Protein 2VDU (pdb70)

Radius of gyration: 40.53 Å; Cα contacts (8 Å, |Δi|>4): 2743; chains: 4; bounding box: 82×67×133 Å

Structure (mmCIF, N/CA/C/O backbone):
data_2VDU
#
_entry.id   2VDU
#
_cell.length_a   53.376
_cell.length_b   107.676
_cell.length_c   127.749
_cell.angle_alpha   90.00
_cell.angle_beta   91.53
_cell.angle_gamma   90.00
#
_symmetry.space_group_name_H-M   'P 1 21 1'
#
loop_
_entity.id
_entity.type
_entity.pdbx_description
1 polymer 'TRNA (GUANINE-N(7)-)-METHYLTRANSFERASE-ASSOCIATED WD REPEAT PROTEIN TRM82'
2 polymer 'TRNA (GUANINE-N(7)-)-METHYLTRANSFERASE'
3 non-polymer 'PHOSPHATE ION'
4 water water
#
loop_
_atom_site.group_PDB
_atom_site.id
_atom_site.type_symbol
_atom_site.label_atom_id
_atom_site.label_alt_id
_atom_site.label_comp_id
_atom_site.label_asym_id
_atom_site.label_entity_id
_atom_site.label_seq_id
_atom_site.pdbx_PDB_ins_code
_atom_site.Cartn_x
_atom_site.Cartn_y
_atom_site.Cartn_z
_atom_site.occupancy
_atom_site.B_iso_or_equiv
_atom_site.auth_seq_id
_atom_site.auth_comp_id
_atom_site.auth_asym_id
_atom_site.auth_atom_id
_atom_site.pdbx_PDB_model_num
ATOM 1 N N . SER A 1 2 ? -48.671 25.545 17.407 1.00 87.16 2 SER B N 1
ATOM 2 C CA . SER A 1 2 ? -49.003 26.699 16.581 1.00 77.97 2 SER B CA 1
ATOM 3 C C . SER A 1 2 ? -47.780 27.571 16.330 1.00 73.38 2 SER B C 1
ATOM 4 O O . SER A 1 2 ? -47.306 28.274 17.229 1.00 63.31 2 SER B O 1
ATOM 7 N N . VAL A 1 3 ? -47.271 27.518 15.103 1.00 76.41 3 VAL B N 1
ATOM 8 C CA . VAL A 1 3 ? -46.163 28.378 14.696 1.00 64.82 3 VAL B CA 1
ATOM 9 C C . VAL A 1 3 ? -46.565 29.234 13.490 1.00 47.73 3 VAL B C 1
ATOM 10 O O . VAL A 1 3 ? -47.288 28.773 12.600 1.00 40.19 3 VAL B O 1
ATOM 14 N N . ILE A 1 4 ? -46.132 30.492 13.497 1.00 34.55 4 ILE B N 1
ATOM 15 C CA . ILE A 1 4 ? -46.334 31.385 12.363 1.00 38.19 4 ILE B CA 1
ATOM 16 C C . ILE A 1 4 ? -45.309 31.062 11.273 1.00 32.59 4 ILE B C 1
ATOM 17 O O . ILE A 1 4 ? -44.116 30.906 11.552 1.00 23.27 4 ILE B O 1
ATOM 22 N N . HIS A 1 5 ? -45.788 30.925 10.039 1.00 36.59 5 HIS B N 1
ATOM 23 C CA . HIS A 1 5 ? -44.920 30.679 8.889 1.00 34.06 5 HIS B CA 1
ATOM 24 C C . HIS A 1 5 ? -43.855 31.774 8.813 1.00 26.64 5 HIS B C 1
ATOM 25 O O . HIS A 1 5 ? -44.186 32.965 8.851 1.00 23.42 5 HIS B O 1
ATOM 32 N N . PRO A 1 6 ? -42.571 31.382 8.739 1.00 17.82 6 PRO B N 1
ATOM 33 C CA . PRO A 1 6 ? -41.515 32.400 8.603 1.00 34.59 6 PRO B CA 1
ATOM 34 C C . PRO A 1 6 ? -41.719 33.270 7.356 1.00 28.89 6 PRO B C 1
ATOM 35 O O . PRO A 1 6 ? -42.406 32.840 6.422 1.00 27.17 6 PRO B O 1
ATOM 39 N N . LEU A 1 7 ? -41.162 34.481 7.364 1.00 25.13 7 LEU B N 1
ATOM 40 C CA . LEU A 1 7 ? -41.275 35.398 6.232 1.00 26.35 7 LEU B CA 1
ATOM 41 C C . LEU A 1 7 ? -40.290 35.007 5.148 1.00 21.05 7 LEU B C 1
ATOM 42 O O . LEU A 1 7 ? -39.139 34.703 5.431 1.00 31.64 7 LEU B O 1
ATOM 47 N N . GLN A 1 8 ? -40.726 35.011 3.898 1.00 29.91 8 GLN B N 1
ATOM 48 C CA . GLN A 1 8 ? -39.835 34.616 2.808 1.00 20.49 8 GLN B CA 1
ATOM 49 C C . GLN A 1 8 ? -39.029 35.788 2.242 1.00 24.93 8 GLN B C 1
ATOM 50 O O . GLN A 1 8 ? -37.890 35.615 1.790 1.00 32.53 8 GLN B O 1
ATOM 56 N N . ASN A 1 9 ? -39.617 36.978 2.266 1.00 23.35 9 ASN B N 1
ATOM 57 C CA . ASN A 1 9 ? -38.963 38.171 1.727 1.00 18.69 9 ASN B CA 1
ATOM 58 C C . ASN A 1 9 ? -39.604 39.456 2.186 1.00 22.86 9 ASN B C 1
ATOM 59 O O . ASN A 1 9 ? -40.790 39.480 2.515 1.00 26.98 9 ASN B O 1
ATOM 64 N N . LEU A 1 10 ? -38.816 40.525 2.189 1.00 19.38 10 LEU B N 1
ATOM 65 C CA . LEU A 1 10 ? -39.333 41.855 2.452 1.00 21.93 10 LEU B CA 1
ATOM 66 C C . LEU A 1 10 ? -39.059 42.702 1.230 1.00 25.80 10 LEU B C 1
ATOM 67 O O . LEU A 1 10 ? -38.155 42.407 0.465 1.00 28.01 10 LEU B O 1
ATOM 72 N N . LEU A 1 11 ? -39.853 43.746 1.046 1.00 24.89 11 LEU B N 1
ATOM 73 C CA . LEU A 1 11 ? -39.615 44.716 -0.005 1.00 25.95 11 LEU B CA 1
ATOM 74 C C . LEU A 1 11 ? -40.059 46.043 0.581 1.00 22.86 11 LEU B C 1
ATOM 75 O O . LEU A 1 11 ? -41.196 46.190 1.018 1.00 26.05 11 LEU B O 1
ATOM 80 N N . THR A 1 12 ? -39.144 46.994 0.632 1.00 25.83 12 THR B N 1
ATOM 81 C CA . THR A 1 12 ? -39.427 48.292 1.219 1.00 24.10 12 THR B CA 1
ATOM 82 C C . THR A 1 12 ? -39.572 49.338 0.128 1.00 24.00 12 THR B C 1
ATOM 83 O O . THR A 1 12 ? -38.707 49.450 -0.740 1.00 35.16 12 THR B O 1
ATOM 87 N N . SER A 1 13 ? -40.658 50.101 0.171 1.00 24.95 13 SER B N 1
ATOM 88 C CA . SER A 1 13 ? -40.845 51.207 -0.759 1.00 30.43 13 SER B CA 1
ATOM 89 C C . SER A 1 13 ? -39.698 52.198 -0.617 1.00 30.29 13 SER B C 1
ATOM 90 O O . SER A 1 13 ? -38.994 52.196 0.390 1.00 31.81 13 SER B O 1
ATOM 93 N N . ARG A 1 14 ? -39.530 53.055 -1.619 1.00 26.57 14 ARG B N 1
ATOM 94 C CA . ARG A 1 14 ? -38.413 53.987 -1.651 1.00 35.48 14 ARG B CA 1
ATOM 95 C C . ARG A 1 14 ? -38.290 54.918 -0.438 1.00 34.75 14 ARG B C 1
ATOM 96 O O . ARG A 1 14 ? -37.178 55.188 0.017 1.00 41.04 14 ARG B O 1
ATOM 104 N N . ASP A 1 15 ? -39.405 55.424 0.084 1.00 39.64 15 ASP B N 1
ATOM 105 C CA . ASP A 1 15 ? -39.311 56.331 1.236 1.00 45.11 15 ASP B CA 1
ATOM 106 C C . ASP A 1 15 ? -39.141 55.585 2.556 1.00 44.64 15 ASP B C 1
ATOM 107 O O . ASP A 1 15 ? -38.607 56.131 3.519 1.00 59.60 15 ASP B O 1
ATOM 112 N N . GLY A 1 16 ? -39.578 54.328 2.579 1.00 50.85 16 GLY B N 1
ATOM 113 C CA . GLY A 1 16 ? -39.407 53.464 3.735 1.00 36.77 16 GLY B CA 1
ATOM 114 C C . GLY A 1 16 ? -40.700 53.225 4.485 1.00 33.61 16 GLY B C 1
ATOM 115 O O . GLY A 1 16 ? -40.732 52.449 5.432 1.00 40.32 16 GLY B O 1
ATOM 116 N N . SER A 1 17 ? -41.768 53.892 4.061 1.00 37.37 17 SER B N 1
ATOM 117 C CA . SER A 1 17 ? -43.028 53.879 4.800 1.00 38.46 17 SER B CA 1
ATOM 118 C C . SER A 1 17 ? -43.896 52.695 4.420 1.00 41.71 17 SER B C 1
ATOM 119 O O . SER A 1 17 ? -44.897 52.414 5.079 1.00 46.67 17 SER B O 1
ATOM 122 N N . LEU A 1 18 ? -43.524 52.008 3.3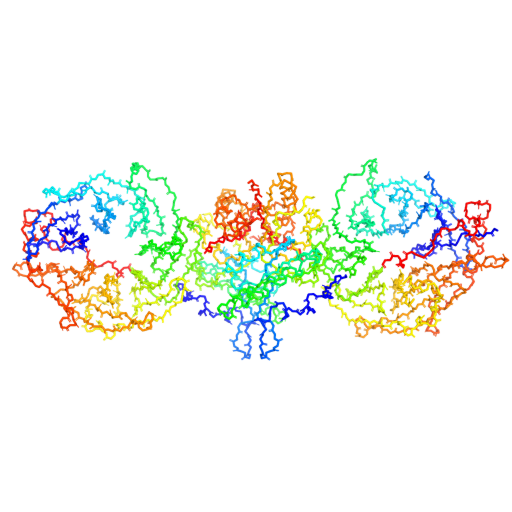48 1.00 33.80 18 LEU B N 1
ATOM 123 C CA . LEU A 1 18 ? -44.256 50.819 2.953 1.00 28.69 18 LEU B CA 1
ATOM 124 C C . LEU A 1 18 ? -43.333 49.623 2.973 1.00 35.31 18 LEU B C 1
ATOM 125 O O . LEU A 1 18 ? -42.244 49.667 2.399 1.00 38.86 18 LEU B O 1
ATOM 130 N N . VAL A 1 19 ? -43.762 48.558 3.641 1.00 30.29 19 VAL B N 1
ATOM 131 C CA . VAL A 1 19 ? -43.006 47.314 3.646 1.00 24.74 19 VAL B CA 1
ATOM 132 C C . VAL A 1 19 ? -43.929 46.173 3.250 1.00 27.89 19 VAL B C 1
ATOM 133 O O . VAL A 1 19 ? -45.070 46.106 3.703 1.00 22.90 19 VAL B O 1
ATOM 137 N N . PHE A 1 20 ? -43.442 45.306 2.362 1.00 29.59 20 PHE B N 1
ATOM 138 C CA . PHE A 1 20 ? -44.199 44.143 1.931 1.00 18.22 20 PHE B CA 1
ATOM 139 C C . PHE A 1 20 ? -43.467 42.873 2.344 1.00 26.18 20 PHE B C 1
ATOM 140 O O . PHE A 1 20 ? -42.230 42.819 2.351 1.00 27.35 20 PHE B O 1
ATOM 148 N N . ALA A 1 21 ? -44.236 41.844 2.681 1.00 28.99 21 ALA B N 1
ATOM 149 C CA . ALA A 1 21 ? -43.661 40.597 3.159 1.00 22.49 21 ALA B CA 1
ATOM 150 C C . ALA A 1 21 ? -44.342 39.408 2.527 1.00 28.45 21 ALA B C 1
ATOM 151 O O . ALA A 1 21 ? -45.560 39.387 2.365 1.00 30.26 21 ALA B O 1
ATOM 153 N N . ILE A 1 22 ? -43.545 38.409 2.177 1.00 19.95 22 ILE B N 1
ATOM 154 C CA . ILE A 1 22 ? -44.100 37.173 1.688 1.00 25.55 22 ILE B CA 1
ATOM 155 C C . ILE A 1 22 ? -44.129 36.184 2.835 1.00 23.51 22 ILE B C 1
ATOM 156 O O . ILE A 1 22 ? -43.124 35.995 3.526 1.00 20.22 22 ILE B O 1
ATOM 161 N N . ILE A 1 23 ? -45.289 35.572 3.052 1.00 24.11 23 ILE B N 1
ATOM 162 C CA . ILE A 1 23 ? -45.402 34.437 3.961 1.00 27.58 23 ILE B CA 1
ATOM 163 C C . ILE A 1 23 ? -46.209 33.387 3.241 1.00 30.95 23 ILE B C 1
ATOM 164 O O . ILE A 1 23 ? -47.370 33.627 2.903 1.00 30.96 23 ILE B O 1
ATOM 169 N N . LYS A 1 24 ? -45.605 32.228 3.002 1.00 29.80 24 LYS B N 1
ATOM 170 C CA . LYS A 1 24 ? -46.319 31.167 2.318 1.00 41.62 24 LYS B CA 1
ATOM 171 C C . LYS A 1 24 ? -46.905 31.760 1.039 1.00 32.97 24 LYS B C 1
ATOM 172 O O . LYS A 1 24 ? -46.220 32.450 0.294 1.00 39.10 24 LYS B O 1
ATOM 178 N N . ASN A 1 25 ? -48.187 31.536 0.809 1.00 36.52 25 ASN B N 1
ATOM 179 C CA . ASN A 1 25 ? -48.830 32.046 -0.388 1.00 28.85 25 ASN B CA 1
ATOM 180 C C . ASN A 1 25 ? -49.466 33.409 -0.210 1.00 26.94 25 ASN B C 1
ATOM 181 O O . ASN A 1 25 ? -50.449 33.715 -0.881 1.00 31.86 25 ASN B O 1
ATOM 186 N N . CYS A 1 26 ? -48.914 34.230 0.679 1.00 30.08 26 CYS B N 1
ATOM 187 C CA . CYS A 1 26 ? -49.535 35.518 0.992 1.00 27.68 26 CYS B CA 1
ATOM 188 C C . CYS A 1 26 ? -48.549 36.659 0.992 1.00 27.91 26 CYS B C 1
ATOM 189 O O . CYS A 1 26 ? -47.362 36.473 1.244 1.00 29.25 26 CYS B O 1
ATOM 192 N N . ILE A 1 27 ? -49.074 37.851 0.744 1.00 26.34 27 ILE B N 1
ATOM 193 C CA . ILE A 1 27 ? -48.321 39.086 0.867 1.00 26.01 27 ILE B CA 1
ATOM 194 C C . ILE A 1 27 ? -48.992 39.955 1.951 1.00 37.81 27 ILE B C 1
ATOM 195 O O . ILE A 1 27 ? -50.204 40.210 1.904 1.00 32.15 27 ILE B O 1
ATOM 200 N N . LEU A 1 28 ? -48.216 40.384 2.940 1.00 25.19 28 LEU B N 1
ATOM 201 C CA . LEU A 1 28 ? -48.714 41.317 3.941 1.00 24.67 28 LEU B CA 1
ATOM 202 C C . LEU A 1 28 ? -48.077 42.657 3.688 1.00 30.62 28 LEU B C 1
ATOM 203 O O . LEU A 1 28 ? -46.885 42.730 3.400 1.00 36.87 28 LEU B O 1
ATOM 208 N N . SER A 1 29 ? -48.860 43.721 3.803 1.00 38.52 29 SER B N 1
ATOM 209 C CA . SER A 1 29 ? -48.309 45.068 3.715 1.00 40.91 29 SER B CA 1
ATOM 210 C C . SER A 1 29 ? -48.396 45.721 5.081 1.00 35.77 29 SER B C 1
ATOM 211 O O . SER A 1 29 ? -49.345 45.490 5.823 1.00 37.28 29 SER B O 1
ATOM 214 N N . PHE A 1 30 ? -47.387 46.517 5.403 1.00 29.46 30 PHE B N 1
ATOM 215 C CA . PHE A 1 30 ? -47.316 47.222 6.663 1.00 24.82 30 PHE B CA 1
ATOM 216 C C . PHE A 1 30 ? -46.889 48.626 6.332 1.00 34.66 30 PHE B C 1
ATOM 217 O O . PHE A 1 30 ? -46.072 48.833 5.429 1.00 32.50 30 PHE B O 1
ATOM 225 N N . LYS A 1 31 ? -47.443 49.596 7.052 1.00 33.89 31 LYS B N 1
ATOM 226 C CA . LYS A 1 31 ? -47.008 50.976 6.910 1.00 35.12 31 LYS B CA 1
ATOM 227 C C . LYS A 1 31 ? -46.066 51.291 8.061 1.00 30.74 31 LYS B C 1
ATOM 228 O O . LYS A 1 31 ? -46.192 50.711 9.130 1.00 30.48 31 LYS B O 1
ATOM 234 N N . TYR A 1 32 ? -45.103 52.178 7.834 1.00 23.30 32 TYR B N 1
ATOM 235 C CA . TYR A 1 32 ? -44.088 52.443 8.840 1.00 28.97 32 TYR B CA 1
ATOM 236 C C . TYR A 1 32 ? -43.854 53.933 9.049 1.00 42.28 32 TYR B C 1
ATOM 237 O O . TYR A 1 32 ? -43.772 54.701 8.088 1.00 47.61 32 TYR B O 1
ATOM 246 N N . GLN A 1 33 ? -43.767 54.332 10.317 1.00 50.58 33 GLN B N 1
ATOM 247 C CA . GLN A 1 33 ? -43.320 55.669 10.693 1.00 56.85 33 GLN B CA 1
ATOM 248 C C . GLN A 1 33 ? -42.422 55.525 11.902 1.00 48.70 33 GLN B C 1
ATOM 249 O O . GLN A 1 33 ? -42.771 54.827 12.846 1.00 58.47 33 GLN B O 1
ATOM 255 N N . SER A 1 34 ? -41.257 56.159 11.873 1.00 51.90 34 SER B N 1
ATOM 256 C CA . SER A 1 34 ? -40.361 56.083 13.018 1.00 64.15 34 SER B CA 1
ATOM 257 C C . SER A 1 34 ? -40.836 57.007 14.130 1.00 72.38 34 SER B C 1
ATOM 258 O O . SER A 1 34 ? -41.674 57.883 13.905 1.00 70.70 34 SER B O 1
ATOM 261 N N . PRO A 1 35 ? -40.307 56.796 15.339 1.00 70.93 35 PRO B N 1
ATOM 262 C CA . PRO A 1 35 ? -39.430 55.641 15.539 1.00 61.96 35 PRO B CA 1
ATOM 263 C C . PRO A 1 35 ? -40.204 54.372 15.881 1.00 59.75 35 PRO B C 1
ATOM 264 O O . PRO A 1 35 ? -40.717 54.235 16.991 1.00 68.79 35 PRO B O 1
ATOM 268 N N . ASN A 1 36 ? -40.305 53.470 14.912 1.00 47.72 36 ASN B N 1
ATOM 269 C CA . ASN A 1 36 ? -40.714 52.089 15.167 1.00 42.15 36 ASN B CA 1
ATOM 270 C C . ASN A 1 36 ? -42.215 51.818 15.239 1.00 35.92 36 ASN B C 1
ATOM 271 O O . ASN A 1 36 ? -42.637 50.907 15.937 1.00 43.75 36 ASN B O 1
ATOM 276 N N . HIS A 1 37 ? -43.007 52.587 14.501 1.00 33.79 37 HIS B N 1
ATOM 277 C CA . HIS A 1 37 ? -44.454 52.383 14.452 1.00 39.99 37 HIS B CA 1
ATOM 278 C C . HIS A 1 37 ? -44.860 51.570 13.227 1.00 42.39 37 HIS B C 1
ATOM 279 O O . HIS A 1 37 ? -44.675 51.999 12.088 1.00 48.58 37 HIS B O 1
ATOM 286 N N . TRP A 1 38 ? -45.427 50.398 13.473 1.00 40.54 38 TRP B N 1
ATOM 287 C CA . TRP A 1 38 ? -45.823 49.494 12.405 1.00 28.92 38 TRP B CA 1
ATOM 288 C C . TRP A 1 38 ? -47.341 49.332 12.385 1.00 43.00 38 TRP B C 1
ATOM 289 O O . TRP A 1 38 ? -47.942 48.910 13.375 1.00 53.56 38 TRP B O 1
ATOM 300 N N . GLU A 1 39 ? -47.955 49.660 11.253 1.00 40.14 39 GLU B N 1
ATOM 301 C CA . GLU A 1 39 ? -49.397 49.501 11.075 1.00 43.20 39 GLU B CA 1
ATOM 302 C C . GLU A 1 39 ? -49.724 48.479 9.975 1.00 43.33 39 GLU B C 1
ATOM 303 O O . GLU A 1 39 ? -49.270 48.606 8.842 1.00 54.97 39 GLU B O 1
ATOM 309 N N . PHE A 1 40 ? -50.506 47.462 10.312 1.00 39.79 40 PHE B N 1
ATOM 310 C CA . PHE A 1 40 ? -50.925 46.470 9.330 1.00 48.77 40 PHE B CA 1
ATOM 311 C C . PHE A 1 40 ? -51.718 47.153 8.233 1.00 56.68 40 PHE B C 1
ATOM 312 O O . PHE A 1 40 ? -52.574 47.998 8.509 1.00 60.13 40 PHE B O 1
ATOM 320 N N . ALA A 1 41 ? -51.433 46.789 6.986 1.00 48.53 41 ALA B N 1
ATOM 321 C CA . ALA A 1 41 ? -52.062 47.456 5.850 1.00 42.36 41 ALA B CA 1
ATOM 322 C C . ALA A 1 41 ? -52.576 46.481 4.796 1.00 41.95 41 ALA B C 1
ATOM 323 O O . ALA A 1 41 ? -52.686 46.817 3.620 1.00 47.46 41 ALA B O 1
ATOM 325 N N . GLY A 1 42 ? -52.898 45.269 5.217 1.00 36.70 42 GLY B N 1
ATOM 326 C CA . GLY A 1 42 ? -53.603 44.372 4.331 1.00 35.48 42 GLY B CA 1
ATOM 327 C C . GLY A 1 42 ? -52.955 43.023 4.153 1.00 41.88 42 GLY B C 1
ATOM 328 O O . GLY A 1 42 ? -51.745 42.867 4.315 1.00 48.53 42 GLY B O 1
ATOM 329 N N . LYS A 1 43 ? -53.775 42.036 3.821 1.00 31.33 43 LYS B N 1
ATOM 330 C CA . LYS A 1 43 ? -53.269 40.719 3.504 1.00 41.21 43 LYS B CA 1
ATOM 331 C C . LYS A 1 43 ? -53.893 40.209 2.214 1.00 55.33 43 LYS B C 1
ATOM 332 O O . LYS A 1 43 ? -55.119 40.127 2.095 1.00 46.36 43 LYS B O 1
ATOM 338 N N . TRP A 1 44 ? -53.040 39.893 1.240 1.00 44.48 44 TRP B N 1
ATOM 339 C CA . TRP A 1 44 ? -53.484 39.194 0.041 1.00 41.58 44 TRP B CA 1
ATOM 340 C C . TRP A 1 44 ? -52.994 37.749 0.055 1.00 39.11 44 TRP B C 1
ATOM 341 O O . TRP A 1 44 ? -51.831 37.472 0.355 1.00 48.63 44 TRP B O 1
ATOM 352 N N . SER A 1 45 ? -53.894 36.828 -0.255 1.00 35.31 45 SER B N 1
ATOM 353 C CA . SER A 1 45 ? -53.551 35.415 -0.282 1.00 44.66 45 SER B CA 1
ATOM 354 C C . SER A 1 45 ? -53.785 34.857 -1.674 1.00 48.92 45 SER B C 1
ATOM 355 O O . SER A 1 45 ? -54.688 35.299 -2.385 1.00 52.19 45 SER B O 1
ATOM 358 N N . ASP A 1 46 ? -52.957 33.899 -2.069 1.00 46.73 46 ASP B N 1
ATOM 359 C CA . ASP A 1 46 ? -53.081 33.315 -3.393 1.00 53.15 46 ASP B CA 1
ATOM 360 C C . ASP A 1 46 ? -54.179 32.273 -3.385 1.00 63.12 46 ASP B C 1
ATOM 361 O O . ASP A 1 46 ? -54.044 31.223 -2.751 1.00 58.25 46 ASP B O 1
ATOM 366 N N . ASP A 1 47 ? -55.264 32.572 -4.094 1.00 74.37 47 ASP B N 1
ATOM 367 C CA . ASP A 1 47 ? -56.429 31.699 -4.112 1.00 83.59 47 ASP B CA 1
ATOM 368 C C . ASP A 1 47 ? -56.585 30.982 -5.450 1.00 89.97 47 ASP B C 1
ATOM 369 O O . ASP A 1 47 ? -57.506 31.273 -6.213 1.00 87.53 47 ASP B O 1
ATOM 374 N N . PHE A 1 48 ? -55.675 30.051 -5.730 1.00 86.38 48 PHE B N 1
ATOM 375 C CA . PHE A 1 48 ? -55.777 29.210 -6.920 1.00 78.92 48 PHE B CA 1
ATOM 376 C C . PHE A 1 48 ? -56.135 27.787 -6.505 1.00 84.38 48 PHE B C 1
ATOM 377 O O . PHE A 1 48 ? -57.315 27.453 -6.396 1.00 103.31 48 PHE B O 1
ATOM 385 N N . PRO A 1 100 ? -44.195 17.724 -3.745 1.00 103.31 100 PRO B N 1
ATOM 386 C CA . PRO A 1 100 ? -45.626 17.800 -3.492 1.00 102.04 100 PRO B CA 1
ATOM 387 C C . PRO A 1 100 ? -46.076 19.099 -4.159 1.00 103.31 100 PRO B C 1
ATOM 388 O O . PRO A 1 100 ? -45.593 19.350 -5.264 1.00 103.31 100 PRO B O 1
ATOM 392 N N . ILE A 1 101 ? -46.945 19.906 -3.567 1.00 99.77 101 ILE B N 1
ATOM 393 C CA . ILE A 1 101 ? -47.264 21.178 -4.222 1.00 94.21 101 ILE B CA 1
ATOM 394 C C . ILE A 1 101 ? -47.304 22.370 -3.274 1.00 89.73 101 ILE B C 1
ATOM 395 O O . ILE A 1 101 ? -48.164 22.465 -2.398 1.00 94.74 101 ILE B O 1
ATOM 400 N N . TYR A 1 102 ? -46.348 23.273 -3.467 1.00 77.51 102 TYR B N 1
ATOM 401 C CA . TYR A 1 102 ? -46.225 24.466 -2.645 1.00 67.89 102 TYR B CA 1
ATOM 402 C C . TYR A 1 102 ? -46.509 25.707 -3.472 1.00 54.07 102 TYR B C 1
ATOM 403 O O . TYR A 1 102 ? -45.780 26.017 -4.411 1.00 50.48 102 TYR B O 1
ATOM 412 N N . SER A 1 103 ? -47.569 26.421 -3.112 1.00 57.66 103 SER B N 1
ATOM 413 C CA . SER A 1 103 ? -47.965 27.621 -3.841 1.00 58.31 103 SER B CA 1
ATOM 414 C C . SER A 1 103 ? -47.052 28.807 -3.517 1.00 42.89 103 SER B C 1
ATOM 415 O O . SER A 1 103 ? -47.471 29.770 -2.883 1.00 43.59 103 SER B O 1
ATOM 418 N N . TYR A 1 104 ? -45.801 28.739 -3.958 1.00 48.02 104 TYR B N 1
ATOM 419 C CA . TYR A 1 104 ? -44.852 29.806 -3.671 1.00 38.53 104 TYR B CA 1
ATOM 420 C C . TYR A 1 104 ? -45.283 31.152 -4.258 1.00 42.49 104 TYR B C 1
ATOM 421 O O . TYR A 1 104 ? -45.975 31.213 -5.276 1.00 40.49 104 TYR B O 1
ATOM 430 N N . ILE A 1 105 ? -44.890 32.222 -3.577 1.00 30.95 105 ILE B N 1
ATOM 431 C CA . ILE A 1 105 ? -44.969 33.565 -4.115 1.00 24.55 105 ILE B CA 1
ATOM 432 C C . ILE A 1 105 ? -43.533 34.061 -4.073 1.00 36.14 105 ILE B C 1
ATOM 433 O O . ILE A 1 105 ? -42.814 33.785 -3.098 1.00 23.39 105 ILE B O 1
ATOM 438 N N . ARG A 1 106 ? -43.100 34.769 -5.118 1.00 32.57 106 ARG B N 1
ATOM 439 C CA . ARG A 1 106 ? -41.701 35.196 -5.208 1.00 18.51 106 ARG B CA 1
ATOM 440 C C . ARG A 1 106 ? -41.523 36.472 -5.989 1.00 19.85 106 ARG B C 1
ATOM 441 O O . ARG A 1 106 ? -42.413 36.875 -6.744 1.00 21.06 106 ARG B O 1
ATOM 449 N N . ASN A 1 107 ? -40.373 37.113 -5.782 1.00 18.66 107 ASN B N 1
ATOM 450 C CA . ASN A 1 107 ? -39.926 38.220 -6.626 1.00 26.57 107 ASN B CA 1
ATOM 451 C C . ASN A 1 107 ? -40.776 39.472 -6.544 1.00 31.63 107 ASN B C 1
ATOM 452 O O . ASN A 1 107 ? -41.148 40.050 -7.572 1.00 27.73 107 ASN B O 1
ATOM 457 N N . LEU A 1 108 ? -41.084 39.900 -5.329 1.00 30.22 108 LEU B N 1
ATOM 458 C CA . LEU A 1 108 ? -41.809 41.149 -5.167 1.00 29.13 108 LEU B CA 1
ATOM 459 C C . LEU A 1 108 ? -41.019 42.249 -5.835 1.00 27.25 108 LEU B C 1
ATOM 460 O O . LEU A 1 108 ? -39.801 42.342 -5.674 1.00 28.70 108 LEU B O 1
ATOM 465 N N . ARG A 1 109 ? -41.718 43.088 -6.582 1.00 21.31 109 ARG B N 1
ATOM 466 C CA . ARG A 1 109 ? -41.064 44.184 -7.252 1.00 16.01 109 ARG B CA 1
ATOM 467 C C . ARG A 1 109 ? -42.057 45.308 -7.380 1.00 22.68 109 ARG B C 1
ATOM 468 O O . ARG A 1 109 ? -43.224 45.079 -7.710 1.00 29.38 109 ARG B O 1
ATOM 476 N N . LEU A 1 110 ? -41.603 46.522 -7.104 1.00 18.28 110 LEU B N 1
ATOM 477 C CA . LEU A 1 110 ? -42.435 47.699 -7.316 1.00 23.46 110 LEU B CA 1
ATOM 478 C C . LEU A 1 110 ? -42.043 48.392 -8.617 1.00 39.62 110 LEU B C 1
ATOM 479 O O . LEU A 1 110 ? -40.853 48.536 -8.909 1.00 35.47 110 LEU B O 1
ATOM 484 N N . THR A 1 111 ? -43.034 48.839 -9.387 1.00 30.59 111 THR B N 1
ATOM 485 C CA . THR A 1 111 ? -42.754 49.694 -10.537 1.00 39.49 111 THR B CA 1
ATOM 486 C C . THR A 1 111 ? -42.039 50.948 -10.047 1.00 35.77 111 THR B C 1
ATOM 487 O O . THR A 1 111 ? -41.877 51.139 -8.845 1.00 46.53 111 THR B O 1
ATOM 491 N N . SER A 1 112 ? -41.597 51.800 -10.962 1.00 43.80 112 SER B N 1
ATOM 492 C CA . SER A 1 112 ? -40.812 52.959 -10.548 1.00 56.37 112 SER B CA 1
ATOM 493 C C . SER A 1 112 ? -41.685 53.985 -9.829 1.00 48.20 112 SER B C 1
ATOM 494 O O . SER A 1 112 ? -41.237 54.656 -8.896 1.00 55.41 112 SER B O 1
ATOM 497 N N . ASP A 1 113 ? -42.936 54.095 -10.262 1.00 40.10 113 ASP B N 1
ATOM 498 C CA . ASP A 1 113 ? -43.848 55.078 -9.693 1.00 56.87 113 ASP B CA 1
ATOM 499 C C . ASP A 1 113 ? -44.563 54.481 -8.494 1.00 60.66 113 ASP B C 1
ATOM 500 O O . ASP A 1 113 ? -45.407 55.122 -7.866 1.00 57.96 113 ASP B O 1
ATOM 505 N N . GLU A 1 114 ? -44.214 53.237 -8.192 1.00 55.83 114 GLU B N 1
ATOM 506 C CA . GLU A 1 114 ? -44.786 52.519 -7.065 1.00 40.92 114 GLU B CA 1
ATOM 507 C C . GLU A 1 114 ? -46.308 52.450 -7.118 1.00 36.64 114 GLU B C 1
ATOM 508 O O . GLU A 1 114 ? -46.959 52.151 -6.120 1.00 48.51 114 GLU B O 1
ATOM 514 N N . SER A 1 115 ? -46.874 52.709 -8.291 1.00 42.95 115 SER B N 1
ATOM 515 C CA . SER A 1 115 ? -48.311 52.561 -8.480 1.00 40.57 115 SER B CA 1
ATOM 516 C C . SER A 1 115 ? -48.696 51.091 -8.416 1.00 48.01 115 SER B C 1
ATOM 517 O O . SER A 1 115 ? -49.766 50.733 -7.910 1.00 50.61 115 SER B O 1
ATOM 520 N N . ARG A 1 116 ? -47.820 50.237 -8.938 1.00 40.57 116 ARG B N 1
ATOM 521 C CA . ARG A 1 116 ? -48.111 48.815 -8.998 1.00 31.07 116 ARG B CA 1
ATOM 522 C C . ARG A 1 116 ? -47.000 47.992 -8.384 1.00 36.53 116 ARG B C 1
ATOM 523 O O . ARG A 1 116 ? -45.851 48.433 -8.283 1.00 44.97 116 ARG B O 1
ATOM 531 N N . LEU A 1 117 ? -47.355 46.778 -7.995 1.00 30.32 117 LEU B N 1
ATOM 532 C CA . LEU A 1 117 ? -46.410 45.822 -7.444 1.00 34.50 117 LEU B CA 1
ATOM 533 C C . LEU A 1 117 ? -46.551 44.545 -8.238 1.00 37.42 117 LEU B C 1
ATOM 534 O O . LEU A 1 117 ? -47.675 44.101 -8.506 1.00 33.61 117 LEU B O 1
ATOM 539 N N . ILE A 1 118 ? -45.429 43.938 -8.614 1.00 24.26 118 ILE B N 1
ATOM 540 C CA . ILE A 1 118 ? -45.508 42.681 -9.341 1.00 23.28 118 ILE B CA 1
ATOM 541 C C . ILE A 1 118 ? -44.833 41.560 -8.574 1.00 25.69 118 ILE B C 1
ATOM 542 O O . ILE A 1 118 ? -44.000 41.799 -7.696 1.00 29.39 118 ILE B O 1
ATOM 547 N N . ALA A 1 119 ? -45.207 40.333 -8.907 1.00 21.47 119 ALA B N 1
ATOM 548 C CA . ALA A 1 119 ? -44.698 39.171 -8.212 1.00 21.93 119 ALA B CA 1
ATOM 549 C C . ALA A 1 119 ? -45.031 37.946 -9.033 1.00 26.06 119 ALA B C 1
ATOM 550 O O . ALA A 1 119 ? -45.772 38.030 -10.010 1.00 26.70 119 ALA B O 1
ATOM 552 N N . CYS A 1 120 ? -44.493 36.806 -8.631 1.00 17.36 120 CYS B N 1
ATOM 553 C CA . CYS A 1 120 ? -44.733 35.582 -9.358 1.00 19.77 120 CYS B CA 1
ATOM 554 C C . CYS A 1 120 ? -45.469 34.617 -8.483 1.00 28.79 120 CYS B C 1
ATOM 555 O O . CYS A 1 120 ? -45.124 34.453 -7.316 1.00 37.39 120 CYS B O 1
ATOM 558 N N . ALA A 1 121 ? -46.478 33.969 -9.058 1.00 36.14 121 ALA B N 1
ATOM 559 C CA . ALA A 1 121 ? -47.217 32.916 -8.375 1.00 36.28 121 ALA B CA 1
ATOM 560 C C . ALA A 1 121 ? -46.909 31.553 -9.003 1.00 41.09 121 ALA B C 1
ATOM 561 O O . ALA A 1 121 ? -47.158 31.347 -10.190 1.00 44.75 121 ALA B O 1
ATOM 563 N N . ASP A 1 122 ? -46.369 30.627 -8.213 1.00 29.59 122 ASP B N 1
ATOM 564 C CA . ASP A 1 122 ? -46.029 29.295 -8.716 1.00 35.24 122 ASP B CA 1
ATOM 565 C C . ASP A 1 122 ? -47.259 28.461 -9.044 1.00 46.66 122 ASP B C 1
ATOM 566 O O . ASP A 1 122 ? -47.244 27.665 -9.982 1.00 50.95 122 ASP B O 1
ATOM 571 N N . SER A 1 123 ? -48.313 28.629 -8.249 1.00 61.02 123 SER B N 1
ATOM 572 C CA . SER A 1 123 ? -49.546 27.867 -8.410 1.00 43.47 123 SER B CA 1
ATOM 573 C C . SER A 1 123 ? -50.042 27.991 -9.833 1.00 43.25 123 SER B C 1
ATOM 574 O O . SER A 1 123 ? -50.731 27.121 -10.353 1.00 61.97 123 SER B O 1
ATOM 577 N N . ASP A 1 124 ? -49.660 29.092 -10.457 1.00 40.74 124 ASP B N 1
ATOM 578 C CA . ASP A 1 124 ? -50.341 29.590 -11.625 1.00 37.60 124 ASP B CA 1
ATOM 579 C C . ASP A 1 124 ? -49.376 29.852 -12.776 1.00 54.66 124 ASP B C 1
ATOM 580 O O . ASP A 1 124 ? -49.795 30.222 -13.881 1.00 53.24 124 ASP B O 1
ATOM 585 N N . LYS A 1 125 ? -48.084 29.680 -12.508 1.00 39.26 125 LYS B N 1
ATOM 586 C CA . LYS A 1 125 ? -47.054 30.101 -13.445 1.00 45.95 125 LYS B CA 1
ATOM 587 C C . LYS A 1 125 ? -47.412 31.482 -13.973 1.00 35.46 125 LYS B C 1
ATOM 588 O O . LYS A 1 125 ? -47.395 31.720 -15.177 1.00 48.48 125 LYS B O 1
ATOM 594 N N . SER A 1 126 ? -47.750 32.391 -13.066 1.00 33.99 126 SER B N 1
ATOM 595 C CA . SER A 1 126 ? -48.258 33.697 -13.468 1.00 41.30 126 SER B CA 1
ATOM 596 C C . SER A 1 126 ? -47.391 34.873 -13.028 1.00 40.34 126 SER B C 1
ATOM 597 O O . SER A 1 126 ? -46.568 34.758 -12.117 1.00 40.42 126 SER B O 1
ATOM 600 N N . LEU A 1 127 ? -47.591 36.002 -13.700 1.00 33.28 127 LEU B N 1
ATOM 601 C CA . LEU A 1 127 ? -47.041 37.275 -13.279 1.00 26.82 127 LEU B CA 1
ATOM 602 C C . LEU A 1 127 ? -48.217 38.040 -12.687 1.00 41.79 127 LEU B C 1
ATOM 603 O O . LEU A 1 127 ? -49.123 38.466 -13.413 1.00 39.11 127 LEU B O 1
ATOM 608 N N . LEU A 1 128 ? -48.217 38.182 -11.367 1.00 33.69 128 LEU B N 1
ATOM 609 C CA . LEU A 1 128 ? -49.247 38.945 -10.686 1.00 28.05 128 LEU B CA 1
ATOM 610 C C . LEU A 1 128 ? -48.944 40.413 -10.813 1.00 28.43 128 LEU B C 1
ATOM 611 O O . LEU A 1 128 ? -47.802 40.837 -10.640 1.00 33.74 128 LEU B O 1
ATOM 616 N N . VAL A 1 129 ? -49.969 41.194 -11.119 1.00 36.65 129 VAL B N 1
ATOM 617 C CA . VAL A 1 129 ? -49.852 42.638 -11.039 1.00 36.69 129 VAL B CA 1
ATOM 618 C C . VAL A 1 129 ? -50.881 43.128 -10.032 1.00 39.26 129 VAL B C 1
ATOM 619 O O . VAL A 1 129 ? -52.063 42.772 -10.106 1.00 36.01 129 VAL B O 1
ATOM 623 N N . PHE A 1 130 ? -50.415 43.916 -9.071 1.00 45.11 130 PHE B N 1
ATOM 624 C CA . PHE A 1 130 ? -51.281 44.487 -8.049 1.00 40.57 130 PHE B CA 1
ATOM 625 C C . PHE A 1 130 ? -51.347 45.991 -8.218 1.00 36.18 130 PHE B C 1
ATOM 626 O O . PHE A 1 130 ? -50.375 46.611 -8.652 1.00 40.44 130 PHE B O 1
ATOM 634 N N . ASP A 1 131 ? -52.487 46.579 -7.869 1.00 54.42 131 ASP B N 1
ATOM 635 C CA . ASP A 1 131 ? -52.567 48.029 -7.704 1.00 58.26 131 ASP B CA 1
ATOM 636 C C . ASP A 1 131 ? -52.226 48.369 -6.256 1.00 39.37 131 ASP B C 1
ATOM 637 O O . ASP A 1 131 ? -52.631 47.655 -5.340 1.00 51.68 131 ASP B O 1
ATOM 642 N N . VAL A 1 132 ? -51.468 49.442 -6.051 1.00 48.17 132 VAL B N 1
ATOM 643 C CA . VAL A 1 132 ? -50.982 49.793 -4.715 1.00 57.43 132 VAL B CA 1
ATOM 644 C C . VAL A 1 132 ? -51.592 51.084 -4.153 1.00 57.59 132 VAL B C 1
ATOM 645 O O . VAL A 1 132 ? -51.237 52.193 -4.576 1.00 52.65 132 VAL B O 1
ATOM 649 N N . ASP A 1 133 ? -52.502 50.933 -3.193 1.00 51.19 133 ASP B N 1
ATOM 650 C CA . ASP A 1 133 ? -53.123 52.085 -2.535 1.00 58.26 133 ASP B CA 1
ATOM 651 C C . ASP A 1 133 ? -52.340 52.477 -1.279 1.00 54.80 133 ASP B C 1
ATOM 652 O O . ASP A 1 133 ? -52.433 51.824 -0.236 1.00 52.60 133 ASP B O 1
ATOM 657 N N . LYS A 1 134 ? -51.565 53.551 -1.400 1.00 60.21 134 LYS B N 1
ATOM 658 C CA . LYS A 1 134 ? -50.722 54.044 -0.316 1.00 59.32 134 LYS B CA 1
ATOM 659 C C . LYS A 1 134 ? -51.568 54.549 0.859 1.00 70.50 134 LYS B C 1
ATOM 660 O O . LYS A 1 134 ? -51.050 54.784 1.952 1.00 75.16 134 LYS B O 1
ATOM 666 N N . THR A 1 135 ? -52.870 54.703 0.630 1.00 63.91 135 THR B N 1
ATOM 667 C CA . THR A 1 135 ? -53.762 55.283 1.632 1.00 63.63 135 THR B CA 1
ATOM 668 C C . THR A 1 135 ? -54.724 54.258 2.210 1.00 59.69 135 THR B C 1
ATOM 669 O O . THR A 1 135 ? -55.051 54.302 3.392 1.00 73.45 135 THR B O 1
ATOM 673 N N . SER A 1 136 ? -55.176 53.338 1.368 1.00 61.85 136 SER B N 1
ATOM 674 C CA . SER A 1 136 ? -56.155 52.336 1.776 1.00 65.32 136 SER B CA 1
ATOM 675 C C . SER A 1 136 ? -55.725 51.517 2.990 1.00 68.01 136 SER B C 1
ATOM 676 O O . SER A 1 136 ? -54.535 51.390 3.280 1.00 54.09 136 SER B O 1
ATOM 679 N N . LYS A 1 137 ? -56.713 50.973 3.699 1.00 81.38 137 LYS B N 1
ATOM 680 C CA . LYS A 1 137 ? -56.465 50.050 4.798 1.00 74.20 137 LYS B CA 1
ATOM 681 C C . LYS A 1 137 ? -55.874 48.762 4.245 1.00 62.77 137 LYS B C 1
ATOM 682 O O . LYS A 1 137 ? -54.906 48.237 4.783 1.00 63.98 137 LYS B O 1
ATOM 688 N N . ASN A 1 138 ? -56.467 48.255 3.169 1.00 62.70 138 ASN B N 1
ATOM 689 C CA . ASN A 1 138 ? -55.861 47.172 2.407 1.00 65.68 138 ASN B CA 1
ATOM 690 C C . ASN A 1 138 ? -55.140 47.757 1.189 1.00 67.16 138 ASN B C 1
ATOM 691 O O . ASN A 1 138 ? -55.776 48.287 0.277 1.00 63.22 138 ASN B O 1
ATOM 696 N N . VAL A 1 139 ? -53.812 47.661 1.186 1.00 54.72 139 VAL B N 1
ATOM 697 C CA . VAL A 1 139 ? -52.979 48.363 0.209 1.00 56.76 139 VAL B CA 1
ATOM 698 C C . VAL A 1 139 ? -52.925 47.698 -1.172 1.00 46.07 139 VAL B C 1
ATOM 699 O O . VAL A 1 139 ? -52.807 48.382 -2.191 1.00 36.52 139 VAL B O 1
ATOM 703 N N . LEU A 1 140 ? -53.040 46.373 -1.203 1.00 45.37 140 LEU B N 1
ATOM 704 C CA . LEU A 1 140 ? -52.894 45.625 -2.450 1.00 55.24 140 LEU B CA 1
ATOM 705 C C . LEU A 1 140 ? -54.209 45.148 -3.070 1.00 60.77 140 LEU B C 1
ATOM 706 O O . LEU A 1 140 ? -55.027 44.501 -2.407 1.00 44.46 140 LEU B O 1
ATOM 711 N N . LYS A 1 141 ? -54.389 45.460 -4.354 1.00 63.08 141 LYS B N 1
ATOM 712 C CA . LYS A 1 141 ? -55.497 44.919 -5.139 1.00 58.66 141 LYS B CA 1
ATOM 713 C C . LYS A 1 141 ? -54.979 44.173 -6.371 1.00 58.69 141 LYS B C 1
ATOM 714 O O . LYS A 1 141 ? -54.518 44.792 -7.342 1.00 44.09 141 LYS B O 1
ATOM 720 N N . LEU A 1 142 ? -55.050 42.844 -6.320 1.00 44.50 142 LEU B N 1
ATOM 721 C CA . LEU A 1 142 ? -54.699 42.022 -7.470 1.00 43.17 142 LEU B CA 1
ATOM 722 C C . LEU A 1 142 ? -55.568 42.398 -8.661 1.00 55.51 142 LEU B C 1
ATOM 723 O O . LEU A 1 142 ? -56.787 42.254 -8.611 1.00 71.16 142 LEU B O 1
ATOM 728 N N . ARG A 1 143 ? -54.953 42.876 -9.736 1.00 54.57 143 ARG B N 1
ATOM 729 C CA . ARG A 1 143 ? -55.740 43.267 -10.900 1.00 54.87 143 ARG B CA 1
ATOM 730 C C . ARG A 1 143 ? -55.438 42.473 -12.175 1.00 54.23 143 ARG B C 1
ATOM 731 O O . ARG A 1 143 ? -56.241 42.478 -13.108 1.00 68.86 143 ARG B O 1
ATOM 739 N N . LYS A 1 144 ? -54.297 41.791 -12.220 1.00 51.45 144 LYS B N 1
ATOM 740 C CA . LYS A 1 144 ? -53.970 40.973 -13.387 1.00 48.01 144 LYS B CA 1
ATOM 741 C C . LYS A 1 144 ? -53.205 39.699 -13.056 1.00 45.80 144 LYS B C 1
ATOM 742 O O . LYS A 1 144 ? -52.480 39.616 -12.061 1.00 42.24 144 LYS B O 1
ATOM 748 N N . ARG A 1 145 ? -53.377 38.704 -13.912 1.00 45.97 145 ARG B N 1
ATOM 749 C CA . ARG A 1 145 ? -52.594 37.482 -13.826 1.00 48.45 145 ARG B CA 1
ATOM 750 C C . ARG A 1 145 ? -52.158 37.000 -15.207 1.00 45.39 145 ARG B C 1
ATOM 751 O O . ARG A 1 145 ? -52.953 36.411 -15.943 1.00 48.65 145 ARG B O 1
ATOM 759 N N . PHE A 1 146 ? -50.896 37.246 -15.551 1.00 49.81 146 PHE B N 1
ATOM 760 C CA . PHE A 1 146 ? -50.345 36.813 -16.835 1.00 35.36 146 PHE B CA 1
ATOM 761 C C . PHE A 1 146 ? -49.769 35.421 -16.701 1.00 30.34 146 PHE B C 1
ATOM 762 O O . PHE A 1 146 ? -48.755 35.231 -16.036 1.00 39.98 146 PHE B O 1
ATOM 770 N N . CYS A 1 147 ? -50.406 34.439 -17.325 1.00 33.75 147 CYS B N 1
ATOM 771 C CA . CYS A 1 147 ? -49.954 33.052 -17.182 1.00 40.09 147 CYS B CA 1
ATOM 772 C C . CYS A 1 147 ? -48.938 32.599 -18.243 1.00 47.94 147 CYS B C 1
ATOM 773 O O . CYS A 1 147 ? -48.904 33.117 -19.364 1.00 45.83 147 CYS B O 1
ATOM 776 N N . PHE A 1 148 ? -48.112 31.626 -17.863 1.00 46.42 148 PHE B N 1
ATOM 777 C CA . PHE A 1 148 ? -47.023 31.128 -18.704 1.00 29.97 148 PHE B CA 1
ATOM 778 C C . PHE A 1 148 ? -47.017 29.599 -18.685 1.00 41.08 148 PHE B C 1
ATOM 779 O O . PHE A 1 148 ? -47.668 28.965 -17.850 1.00 41.94 148 PHE B O 1
ATOM 787 N N . SER A 1 149 ? -46.264 29.000 -19.598 1.00 42.62 149 SER B N 1
ATOM 788 C CA . SER A 1 149 ? -46.222 27.547 -19.693 1.00 37.25 149 SER B CA 1
ATOM 789 C C . SER A 1 149 ? -45.314 26.941 -18.633 1.00 34.91 149 SER B C 1
ATOM 790 O O . SER A 1 149 ? -45.627 25.906 -18.047 1.00 50.84 149 SER B O 1
ATOM 793 N N . LYS A 1 150 ? -44.179 27.590 -18.407 1.00 41.75 150 LYS B N 1
ATOM 794 C CA . LYS A 1 150 ? -43.250 27.203 -17.356 1.00 29.00 150 LYS B CA 1
ATOM 795 C C . LYS A 1 150 ? -43.300 28.303 -16.312 1.00 38.23 150 LYS B C 1
ATOM 796 O O . LYS A 1 150 ? -43.646 29.445 -16.629 1.00 34.59 150 LYS B O 1
ATOM 802 N N . ARG A 1 151 ? -42.966 27.979 -15.070 1.00 46.86 151 ARG B N 1
ATOM 803 C CA . ARG A 1 151 ? -43.091 28.976 -14.013 1.00 40.13 151 ARG B CA 1
ATOM 804 C C . ARG A 1 151 ? -41.948 29.989 -14.048 1.00 29.27 151 ARG B C 1
ATOM 805 O O . ARG A 1 151 ? -40.787 29.622 -14.198 1.00 35.91 151 ARG B O 1
ATOM 813 N N . PRO A 1 152 ? -42.284 31.278 -13.921 1.00 21.28 152 PRO B N 1
ATOM 814 C CA . PRO A 1 152 ? -41.285 32.337 -13.799 1.00 24.53 152 PRO B CA 1
ATOM 815 C C . PRO A 1 152 ? -40.330 32.042 -12.663 1.00 33.66 152 PRO B C 1
ATOM 816 O O . PRO A 1 152 ? -40.733 31.450 -11.663 1.00 40.68 152 PRO B O 1
ATOM 820 N N . ASN A 1 153 ? -39.072 32.442 -12.818 1.00 29.24 153 ASN B N 1
ATOM 821 C CA . ASN A 1 153 ? -38.100 32.245 -11.755 1.00 27.78 153 ASN B CA 1
ATOM 822 C C . ASN A 1 153 ? -37.457 33.547 -11.306 1.00 19.83 153 ASN B C 1
ATOM 823 O O . ASN A 1 153 ? -37.176 33.744 -10.124 1.00 27.66 153 ASN B O 1
ATOM 828 N N . ALA A 1 154 ? -37.225 34.439 -12.257 1.00 22.67 154 ALA B N 1
ATOM 829 C CA . ALA A 1 154 ? -36.675 35.744 -11.941 1.00 20.76 154 ALA B CA 1
ATOM 830 C C . ALA A 1 154 ? -37.345 36.737 -12.855 1.00 26.42 154 ALA B C 1
ATOM 831 O O . ALA A 1 154 ? -37.823 36.362 -13.928 1.00 22.37 154 ALA B O 1
ATOM 833 N N . ILE A 1 155 ? -37.398 37.994 -12.421 1.00 21.88 155 ILE B N 1
ATOM 834 C CA . ILE A 1 155 ? -37.965 39.053 -13.242 1.00 13.09 155 ILE B CA 1
ATOM 835 C C . ILE A 1 155 ? -37.204 40.357 -13.087 1.00 15.68 155 ILE B C 1
ATOM 836 O O . ILE A 1 155 ? -36.457 40.556 -12.135 1.00 18.71 155 ILE B O 1
ATOM 841 N N . SER A 1 156 ? -37.388 41.234 -14.061 1.00 17.74 156 SER B N 1
ATOM 842 C CA . SER A 1 156 ? -36.788 42.549 -14.035 1.00 22.29 156 SER B CA 1
ATOM 843 C C . SER A 1 156 ? -37.703 43.458 -14.837 1.00 24.12 156 SER B C 1
ATOM 844 O O . SER A 1 156 ? -38.273 43.039 -15.840 1.00 26.81 156 SER B O 1
ATOM 847 N N . ILE A 1 157 ? -37.886 44.689 -14.390 1.00 35.04 157 ILE B N 1
ATOM 848 C CA . ILE A 1 157 ? -38.710 45.591 -15.172 1.00 42.10 157 ILE B CA 1
ATOM 849 C C . ILE A 1 157 ? -37.808 46.353 -16.107 1.00 38.36 157 ILE B C 1
ATOM 850 O O . ILE A 1 157 ? -36.684 46.706 -15.741 1.00 40.57 157 ILE B O 1
ATOM 855 N N . ALA A 1 158 ? -38.300 46.600 -17.316 1.00 44.80 158 ALA B N 1
ATOM 856 C CA . ALA A 1 158 ? -37.531 47.326 -18.319 1.00 62.65 158 ALA B CA 1
ATOM 857 C C . ALA A 1 158 ? -37.472 48.819 -18.007 1.00 61.24 158 ALA B C 1
ATOM 858 O O . ALA A 1 158 ? -38.193 49.316 -17.133 1.00 48.10 158 ALA B O 1
ATOM 860 N N . GLU A 1 159 ? -36.600 49.519 -18.727 1.00 60.51 159 GLU B N 1
ATOM 861 C CA . GLU A 1 159 ? -36.411 50.953 -18.553 1.00 70.20 159 GLU B CA 1
ATOM 862 C C . GLU A 1 159 ? -37.729 51.709 -18.719 1.00 69.61 159 GLU B C 1
ATOM 863 O O . GLU A 1 159 ? -38.012 52.653 -17.974 1.00 64.58 159 GLU B O 1
ATOM 869 N N . ASP A 1 160 ? -38.539 51.263 -19.680 1.00 64.05 160 ASP B N 1
ATOM 870 C CA . ASP A 1 160 ? -39.853 51.850 -19.956 1.00 59.10 160 ASP B CA 1
ATOM 871 C C . ASP A 1 160 ? -40.822 51.811 -18.763 1.00 49.35 160 ASP B C 1
ATOM 872 O O . ASP A 1 160 ? -41.843 52.493 -18.763 1.00 53.77 160 ASP B O 1
ATOM 877 N N . ASP A 1 161 ? -40.498 51.000 -17.762 1.00 60.10 161 ASP B N 1
ATOM 878 C CA . ASP A 1 161 ? -41.326 50.855 -16.570 1.00 43.70 161 ASP B CA 1
ATOM 879 C C . ASP A 1 161 ? -42.686 50.194 -16.859 1.00 43.36 161 ASP B C 1
ATOM 880 O O . ASP A 1 161 ? -43.597 50.246 -16.029 1.00 53.72 161 ASP B O 1
ATOM 885 N N . THR A 1 162 ? -42.817 49.547 -18.016 1.00 39.40 162 THR B N 1
ATOM 886 C CA . THR A 1 162 ? -44.078 48.892 -18.373 1.00 48.36 162 THR B CA 1
ATOM 887 C C . THR A 1 162 ? -43.872 47.459 -18.876 1.00 37.87 162 THR B C 1
ATOM 888 O O . THR A 1 162 ? -44.791 46.621 -18.872 1.00 31.88 162 THR B O 1
ATOM 892 N N . THR A 1 163 ? -42.649 47.194 -19.311 1.00 36.69 163 THR B N 1
ATOM 893 C CA . THR A 1 163 ? -42.286 45.891 -19.827 1.00 35.43 163 THR B CA 1
ATOM 894 C C . THR A 1 163 ? -41.550 45.099 -18.761 1.00 30.13 163 THR B C 1
ATOM 895 O O . THR A 1 163 ? -40.578 45.567 -18.170 1.00 28.94 163 THR B O 1
ATOM 899 N N . VAL A 1 164 ? -42.028 43.891 -18.522 1.00 28.56 164 VAL B N 1
ATOM 900 C CA . VAL A 1 164 ? -41.429 43.024 -17.533 1.00 29.92 164 VAL B CA 1
ATOM 901 C C . VAL A 1 164 ? -40.697 41.881 -18.217 1.00 26.48 164 VAL B C 1
ATOM 902 O O . VAL A 1 164 ? -41.245 41.213 -19.095 1.00 17.64 164 VAL B O 1
ATOM 906 N N . ILE A 1 165 ? -39.452 41.665 -17.816 1.00 25.38 165 ILE B N 1
ATOM 907 C CA . ILE A 1 165 ? -38.695 40.529 -18.307 1.00 18.57 165 ILE B CA 1
ATOM 908 C C . ILE A 1 165 ? -38.858 39.342 -17.369 1.00 23.22 165 ILE B C 1
ATOM 909 O O . ILE A 1 165 ? -38.454 39.391 -16.215 1.00 27.84 165 ILE B O 1
ATOM 914 N N . ILE A 1 166 ? -39.469 38.283 -17.875 1.00 19.54 166 ILE B N 1
ATOM 915 C CA . ILE A 1 166 ? -39.647 37.065 -17.118 1.00 18.29 166 ILE B CA 1
ATOM 916 C C . ILE A 1 166 ? -38.651 35.997 -17.590 1.00 27.49 166 ILE B C 1
ATOM 917 O O . ILE A 1 166 ? -38.628 35.646 -18.762 1.00 24.22 166 ILE B O 1
ATOM 922 N N . ALA A 1 167 ? -37.831 35.485 -16.678 1.00 28.39 167 ALA B N 1
ATOM 923 C CA . ALA A 1 167 ? -36.956 34.361 -16.979 1.00 21.05 167 ALA B CA 1
ATOM 924 C C . ALA A 1 167 ? -37.531 33.109 -16.334 1.00 26.44 167 ALA B C 1
ATOM 925 O O . ALA A 1 167 ? -37.738 33.087 -15.123 1.00 24.64 167 ALA B O 1
ATOM 927 N N . ASP A 1 168 ? -37.785 32.065 -17.121 1.00 22.70 168 ASP B N 1
ATOM 928 C CA . ASP A 1 168 ? -38.447 30.879 -16.571 1.00 24.68 168 ASP B CA 1
ATOM 929 C C . ASP A 1 168 ? -37.519 29.741 -16.166 1.00 26.15 168 ASP B C 1
ATOM 930 O O . ASP A 1 168 ? -36.318 29.772 -16.448 1.00 34.89 168 ASP B O 1
ATOM 935 N N . LYS A 1 169 ? -38.106 28.745 -15.506 1.00 25.77 169 LYS B N 1
ATOM 936 C CA . LYS A 1 169 ? -37.406 27.555 -15.014 1.00 37.83 169 LYS B CA 1
ATOM 937 C C . LYS A 1 169 ? -36.662 26.773 -16.114 1.00 36.25 169 LYS B C 1
ATOM 938 O O . LYS A 1 169 ? -35.645 26.126 -15.849 1.00 38.24 169 LYS B O 1
ATOM 944 N N . PHE A 1 170 ? -37.161 26.838 -17.346 1.00 25.37 170 PHE B N 1
ATOM 945 C CA . PHE A 1 170 ? -36.602 26.026 -18.427 1.00 31.50 170 PHE B CA 1
ATOM 946 C C . PHE A 1 170 ? -35.553 26.717 -19.287 1.00 29.23 170 PHE B C 1
ATOM 947 O O . PHE A 1 170 ? -34.964 26.094 -20.157 1.00 30.08 170 PHE B O 1
ATOM 955 N N . GLY A 1 171 ? -35.320 28.001 -19.048 1.00 26.94 171 GLY B N 1
ATOM 956 C CA . GLY A 1 171 ? -34.257 28.700 -19.743 1.00 31.25 171 GLY B CA 1
ATOM 957 C C . GLY A 1 171 ? -34.707 29.737 -20.758 1.00 23.98 171 GLY B C 1
ATOM 958 O O . GLY A 1 171 ? -33.871 30.382 -21.392 1.00 25.71 171 GLY B O 1
ATOM 959 N N . ASP A 1 172 ? -36.016 29.904 -20.920 1.00 17.78 172 ASP B N 1
ATOM 960 C CA . ASP A 1 172 ? -36.538 30.914 -21.838 1.00 19.12 172 ASP B CA 1
ATOM 961 C C . ASP A 1 172 ? -36.794 32.225 -21.123 1.00 25.46 172 ASP B C 1
ATOM 962 O O . ASP A 1 172 ? -37.071 32.251 -19.926 1.00 26.25 172 ASP B O 1
ATOM 967 N N . VAL A 1 173 ? -36.708 33.315 -21.870 1.00 24.11 173 VAL B N 1
ATOM 968 C CA . VAL A 1 173 ? -36.970 34.642 -21.335 1.00 14.19 173 VAL B CA 1
ATOM 969 C C . VAL A 1 173 ? -38.075 35.287 -22.156 1.00 16.55 173 VAL B C 1
ATOM 970 O O . VAL A 1 173 ? -38.004 35.326 -23.380 1.00 20.69 173 VAL B O 1
ATOM 974 N N . TYR A 1 174 ? -39.112 35.778 -21.490 1.00 22.28 174 TYR B N 1
ATOM 975 C CA . TYR A 1 174 ? -40.197 36.461 -22.192 1.00 20.63 174 TYR B CA 1
ATOM 976 C C . TYR A 1 174 ? -40.285 37.903 -21.759 1.00 22.47 174 TYR B C 1
ATOM 977 O O . TYR A 1 174 ? -39.734 38.292 -20.733 1.00 26.03 174 TYR B O 1
ATOM 986 N N . SER A 1 175 ? -40.946 38.711 -22.570 1.00 26.88 175 SER B N 1
ATOM 987 C CA . SER A 1 175 ? -41.292 40.050 -22.143 1.00 21.91 175 SER B CA 1
ATOM 988 C C . SER A 1 175 ? -42.815 40.155 -22.140 1.00 36.95 175 SER B C 1
ATOM 989 O O . SER A 1 175 ? -43.513 39.464 -22.892 1.00 43.42 175 SER B O 1
ATOM 992 N N . ILE A 1 176 ? -43.324 41.002 -21.259 1.00 43.73 176 ILE B N 1
ATOM 993 C CA . ILE A 1 176 ? -44.751 41.146 -21.050 1.00 27.18 176 ILE B CA 1
ATOM 994 C C . ILE A 1 176 ? -45.006 42.618 -20.862 1.00 34.01 176 ILE B C 1
ATOM 995 O O . ILE A 1 176 ? -44.271 43.286 -20.134 1.00 40.82 176 ILE B O 1
ATOM 1000 N N . ASP A 1 177 ? -46.019 43.144 -21.538 1.00 37.52 177 ASP B N 1
ATOM 1001 C CA . ASP A 1 177 ? -46.441 44.509 -21.269 1.00 39.59 177 ASP B CA 1
ATOM 1002 C C . ASP A 1 177 ? -47.533 44.434 -20.216 1.00 48.43 177 ASP B C 1
ATOM 1003 O O . ASP A 1 177 ? -48.610 43.882 -20.462 1.00 44.87 177 ASP B O 1
ATOM 1008 N N . ILE A 1 178 ? -47.259 44.977 -19.036 1.00 38.29 178 ILE B N 1
ATOM 1009 C CA . ILE A 1 178 ? -48.199 44.817 -17.937 1.00 45.67 178 ILE B CA 1
ATOM 1010 C C . ILE A 1 178 ? -49.501 45.594 -18.165 1.00 45.94 178 ILE B C 1
ATOM 1011 O O . ILE A 1 178 ? -50.528 45.283 -17.564 1.00 49.52 178 ILE B O 1
ATOM 1016 N N . ASN A 1 179 ? -49.463 46.587 -19.047 1.00 45.72 179 ASN B N 1
ATOM 1017 C CA . ASN A 1 179 ? -50.681 47.285 -19.445 1.00 41.05 179 ASN B CA 1
ATOM 1018 C C . ASN A 1 179 ? -51.636 46.418 -20.269 1.00 50.81 179 ASN B C 1
ATOM 1019 O O . ASN A 1 179 ? -52.846 46.631 -20.254 1.00 39.56 179 ASN B O 1
ATOM 1024 N N . SER A 1 180 ? -51.090 45.438 -20.983 1.00 45.80 180 SER B N 1
ATOM 1025 C CA . SER A 1 180 ? -51.889 44.642 -21.903 1.00 41.54 180 SER B CA 1
ATOM 1026 C C . SER A 1 180 ? -52.834 43.705 -21.159 1.00 39.11 180 SER B C 1
ATOM 1027 O O . SER A 1 180 ? -52.680 43.459 -19.961 1.00 41.71 180 SER B O 1
ATOM 1030 N N . ILE A 1 181 ? -53.814 43.179 -21.883 1.00 51.48 181 ILE B N 1
ATOM 1031 C CA . ILE A 1 181 ? -54.789 42.268 -21.297 1.00 43.52 181 ILE B CA 1
ATOM 1032 C C . ILE A 1 181 ? -54.242 40.855 -21.320 1.00 42.80 181 ILE B C 1
ATOM 1033 O O . ILE A 1 181 ? -53.824 40.364 -22.374 1.00 52.97 181 ILE B O 1
ATOM 1038 N N . PRO A 1 182 ? -54.224 40.202 -20.149 1.00 51.44 182 PRO B N 1
ATOM 1039 C CA . PRO A 1 182 ? -53.781 38.807 -20.010 1.00 59.90 182 PRO B CA 1
ATOM 1040 C C . PRO A 1 182 ? -54.450 37.867 -21.019 1.00 58.51 182 PRO B C 1
ATOM 1041 O O . PRO A 1 182 ? -55.664 37.665 -20.969 1.00 58.37 182 PRO B O 1
ATOM 1045 N N . GLU A 1 183 ? -53.660 37.306 -21.932 1.00 70.96 183 GLU B N 1
ATOM 1046 C CA . GLU A 1 183 ? -54.183 36.353 -22.903 1.00 64.60 183 GLU B CA 1
ATOM 1047 C C . GLU A 1 183 ? -54.471 35.027 -22.219 1.00 67.28 183 GLU B C 1
ATOM 1048 O O . GLU A 1 183 ? -53.582 34.439 -21.593 1.00 64.24 183 GLU B O 1
ATOM 1054 N N . GLU A 1 184 ? -55.712 34.561 -22.343 1.00 73.01 184 GLU B N 1
ATOM 1055 C CA . GLU A 1 184 ? -56.142 33.322 -21.696 1.00 67.49 184 GLU B CA 1
ATOM 1056 C C . GLU A 1 184 ? -55.181 32.166 -21.957 1.00 68.69 184 GLU B C 1
ATOM 1057 O O . GLU A 1 184 ? -54.786 31.463 -21.024 1.00 56.84 184 GLU B O 1
ATOM 1063 N N . LYS A 1 185 ? -54.817 31.973 -23.223 1.00 76.16 185 LYS B N 1
ATOM 1064 C CA . LYS A 1 185 ? -53.784 31.011 -23.591 1.00 67.05 185 LYS B CA 1
ATOM 1065 C C . LYS A 1 185 ? -52.550 31.803 -24.035 1.00 79.29 185 LYS B C 1
ATOM 1066 O O . LYS A 1 185 ? -52.656 32.702 -24.877 1.00 83.85 185 LYS B O 1
ATOM 1072 N N . PHE A 1 186 ? -51.386 31.479 -23.470 1.00 78.98 186 PHE B N 1
ATOM 1073 C CA . PHE A 1 186 ? -50.184 32.268 -23.737 1.00 81.38 186 PHE B CA 1
ATOM 1074 C C . PHE A 1 186 ? -49.585 32.006 -25.113 1.00 85.96 186 PHE B C 1
ATOM 1075 O O . PHE A 1 186 ? -49.275 30.866 -25.465 1.00 77.11 186 PHE B O 1
ATOM 1083 N N . THR A 1 187 ? -49.405 33.082 -25.871 1.00 84.23 187 THR B N 1
ATOM 1084 C CA . THR A 1 187 ? -48.981 32.981 -27.256 1.00 79.31 187 THR B CA 1
ATOM 1085 C C . THR A 1 187 ? -47.936 34.023 -27.638 1.00 96.32 187 THR B C 1
ATOM 1086 O O . THR A 1 187 ? -48.248 35.019 -28.291 1.00 96.62 187 THR B O 1
ATOM 1090 N N . GLN A 1 188 ? -46.696 33.788 -27.222 1.00 80.30 188 GLN B N 1
ATOM 1091 C CA . GLN A 1 188 ? -45.559 34.543 -27.741 1.00 77.81 188 GLN B CA 1
ATOM 1092 C C . GLN A 1 188 ? -44.253 33.806 -27.480 1.00 67.70 188 GLN B C 1
ATOM 1093 O O . GLN A 1 188 ? -44.087 33.174 -26.435 1.00 65.07 188 GLN B O 1
ATOM 1099 N N . GLU A 1 189 ? -43.338 33.889 -28.443 1.00 52.19 189 GLU B N 1
ATOM 1100 C CA . GLU A 1 189 ? -42.067 33.175 -28.379 1.00 51.92 189 GLU B CA 1
ATOM 1101 C C . GLU A 1 189 ? -41.072 33.867 -27.444 1.00 45.97 189 GLU B C 1
ATOM 1102 O O . GLU A 1 189 ? -41.126 35.089 -27.267 1.00 41.46 189 GLU B O 1
ATOM 1108 N N . PRO A 1 190 ? -40.152 33.087 -26.849 1.00 38.77 190 PRO B N 1
ATOM 1109 C CA . PRO A 1 190 ? -39.089 33.662 -26.019 1.00 28.18 190 PRO B CA 1
ATOM 1110 C C . PRO A 1 190 ? -38.316 34.749 -26.763 1.00 30.10 190 PRO B C 1
ATOM 1111 O O . PRO A 1 190 ? -38.206 34.739 -27.989 1.00 41.64 190 PRO B O 1
ATOM 1115 N N . ILE A 1 191 ? -37.779 35.685 -25.998 1.00 23.85 191 ILE B N 1
ATOM 1116 C CA . ILE A 1 191 ? -37.049 36.811 -26.536 1.00 21.54 191 ILE B CA 1
ATOM 1117 C C . ILE A 1 191 ? -35.594 36.373 -26.655 1.00 24.10 191 ILE B C 1
ATOM 1118 O O . ILE A 1 191 ? -34.874 36.805 -27.550 1.00 20.01 191 ILE B O 1
ATOM 1123 N N . LEU A 1 192 ? -35.181 35.505 -25.732 1.00 21.72 192 LEU B N 1
ATOM 1124 C CA . LEU A 1 192 ? -33.941 34.741 -25.853 1.00 18.90 192 LEU B CA 1
ATOM 1125 C C . LEU A 1 192 ? -34.028 33.517 -24.927 1.00 18.57 192 LEU B C 1
ATOM 1126 O O . LEU A 1 192 ? -35.058 33.309 -24.287 1.00 26.28 192 LEU B O 1
ATOM 1131 N N . GLY A 1 193 ? -32.983 32.699 -24.868 1.00 15.49 193 GLY B N 1
ATOM 1132 C CA . GLY A 1 193 ? -33.039 31.469 -24.093 1.00 11.92 193 GLY B CA 1
ATOM 1133 C C . GLY A 1 193 ? -31.685 30.808 -23.875 1.00 20.99 193 GLY B C 1
ATOM 1134 O O . GLY A 1 193 ? -30.722 31.029 -24.636 1.00 26.42 193 GLY B O 1
ATOM 1135 N N . HIS A 1 194 ? -31.613 30.017 -22.806 1.00 14.40 194 HIS B N 1
ATOM 1136 C CA . HIS A 1 194 ? -30.493 29.120 -22.531 1.00 20.55 194 HIS B CA 1
ATOM 1137 C C . HIS A 1 194 ? -31.086 27.709 -22.539 1.00 21.74 194 HIS B C 1
ATOM 1138 O O . HIS A 1 194 ? -32.305 27.541 -22.482 1.00 23.67 194 HIS B O 1
ATOM 1145 N N . VAL A 1 195 ? -30.240 26.693 -22.598 1.00 20.68 195 VAL B N 1
ATOM 1146 C CA . VAL A 1 195 ? -30.744 25.329 -22.489 1.00 30.56 195 VAL B CA 1
ATOM 1147 C C . VAL A 1 195 ? -30.550 24.825 -21.063 1.00 22.09 195 VAL B C 1
ATOM 1148 O O . VAL A 1 195 ? -30.967 23.729 -20.715 1.00 59.40 195 VAL B O 1
ATOM 1152 N N . SER A 1 196 ? -29.938 25.652 -20.226 1.00 27.21 196 SER B N 1
ATOM 1153 C CA . SER A 1 196 ? -29.855 25.334 -18.811 1.00 28.34 196 SER B CA 1
ATOM 1154 C C . SER A 1 196 ? -30.907 26.125 -18.006 1.00 32.19 196 SER B C 1
ATOM 1155 O O . SER A 1 196 ? -31.640 26.951 -18.556 1.00 32.77 196 SER B O 1
ATOM 1158 N N . MET A 1 197 ? -31.016 25.843 -16.712 1.00 28.21 197 MET B N 1
ATOM 1159 C CA . MET A 1 197 ? -31.988 26.547 -15.892 1.00 25.09 197 MET B CA 1
ATOM 1160 C C . MET A 1 197 ? -31.531 27.977 -15.598 1.00 26.96 197 MET B C 1
ATOM 1161 O O . MET A 1 197 ? -30.388 28.220 -15.189 1.00 22.86 197 MET B O 1
ATOM 1166 N N . LEU A 1 198 ? -32.439 28.917 -15.815 1.00 14.82 198 LEU B N 1
ATOM 1167 C CA . LEU A 1 198 ? -32.163 30.328 -15.601 1.00 18.76 198 LEU B CA 1
ATOM 1168 C C . LEU A 1 198 ? -32.265 30.740 -14.129 1.00 30.09 198 LEU B C 1
ATOM 1169 O O . LEU A 1 198 ? -33.214 30.392 -13.422 1.00 13.51 198 LEU B O 1
ATOM 1174 N N . THR A 1 199 ? -31.293 31.535 -13.705 1.00 23.79 199 THR B N 1
ATOM 1175 C CA . THR A 1 199 ? -31.049 31.810 -12.305 1.00 14.25 199 THR B CA 1
ATOM 1176 C C . THR A 1 199 ? -31.338 33.272 -11.902 1.00 25.89 199 THR B C 1
ATOM 1177 O O . THR A 1 199 ? -31.681 33.557 -10.758 1.00 23.35 199 THR B O 1
ATOM 1181 N N . ASP A 1 200 ? -31.213 34.202 -12.844 1.00 25.78 200 ASP B N 1
ATOM 1182 C CA . ASP A 1 200 ? -31.356 35.625 -12.534 1.00 13.87 200 ASP B CA 1
ATOM 1183 C C . ASP A 1 200 ? -31.432 36.442 -13.825 1.00 16.80 200 ASP B C 1
ATOM 1184 O O . ASP A 1 200 ? -30.822 36.084 -14.828 1.00 19.29 200 ASP B O 1
ATOM 1189 N N . VAL A 1 201 ? -32.202 37.519 -13.809 1.00 18.82 201 VAL B N 1
ATOM 1190 C CA . VAL A 1 201 ? -32.233 38.466 -14.922 1.00 25.27 201 VAL B CA 1
ATOM 1191 C C . VAL A 1 201 ? -32.049 39.888 -14.447 1.00 17.85 201 VAL B C 1
ATOM 1192 O O . VAL A 1 201 ? -32.617 40.287 -13.451 1.00 16.66 201 VAL B O 1
ATOM 1196 N N . HIS A 1 202 ? -31.301 40.671 -15.204 1.00 14.96 202 HIS B N 1
ATOM 1197 C CA . HIS A 1 202 ? -31.206 42.085 -14.929 1.00 18.77 202 HIS B CA 1
ATOM 1198 C C . HIS A 1 202 ? -31.195 42.857 -16.232 1.00 17.96 202 HIS B C 1
ATOM 1199 O O . HIS A 1 202 ? -30.414 42.565 -17.135 1.00 23.79 202 HIS B O 1
ATOM 1206 N N . LEU A 1 203 ? -32.113 43.803 -16.352 1.00 27.40 203 LEU B N 1
ATOM 1207 C CA . LEU A 1 203 ? -32.033 44.785 -17.414 1.00 17.37 203 LEU B CA 1
ATOM 1208 C C . LEU A 1 203 ? -31.019 45.798 -16.974 1.00 15.90 203 LEU B C 1
ATOM 1209 O O . LEU A 1 203 ? -30.861 46.048 -15.791 1.00 38.19 203 LEU B O 1
ATOM 1214 N N . ILE A 1 204 ? -30.295 46.358 -17.922 1.00 23.06 204 ILE B N 1
ATOM 1215 C CA . ILE A 1 204 ? -29.138 47.142 -17.561 1.00 19.49 204 ILE B CA 1
ATOM 1216 C C . ILE A 1 204 ? -28.857 48.052 -18.747 1.00 29.41 204 ILE B C 1
ATOM 1217 O O . ILE A 1 204 ? -29.399 47.846 -19.829 1.00 32.36 204 ILE B O 1
ATOM 1222 N N . LYS A 1 205 ? -28.033 49.068 -18.551 1.00 34.56 205 LYS B N 1
ATOM 1223 C CA . LYS A 1 205 ? -27.935 50.140 -19.523 1.00 22.98 205 LYS B CA 1
ATOM 1224 C C . LYS A 1 205 ? -26.506 50.627 -19.498 1.00 31.21 205 LYS B C 1
ATOM 1225 O O . LYS A 1 205 ? -25.951 50.810 -18.414 1.00 31.31 205 LYS B O 1
ATOM 1231 N N . ASP A 1 206 ? -25.896 50.823 -20.669 1.00 22.66 206 ASP B N 1
ATOM 1232 C CA . ASP A 1 206 ? -24.585 51.482 -20.716 1.00 34.03 206 ASP B CA 1
ATOM 1233 C C . ASP A 1 206 ? -24.759 53.005 -20.781 1.00 36.56 206 ASP B C 1
ATOM 1234 O O . ASP A 1 206 ? -25.887 53.497 -20.835 1.00 33.24 206 ASP B O 1
ATOM 1239 N N . SER A 1 207 ? -23.653 53.744 -20.777 1.00 38.74 207 SER B N 1
ATOM 1240 C CA . SER A 1 207 ? -23.714 55.208 -20.767 1.00 42.85 207 SER B CA 1
ATOM 1241 C C . SER A 1 207 ? -24.548 55.807 -21.905 1.00 37.08 207 SER B C 1
ATOM 1242 O O . SER A 1 207 ? -25.216 56.827 -21.720 1.00 52.22 207 SER B O 1
ATOM 1245 N N . ASP A 1 208 ? -24.518 55.167 -23.071 1.00 36.48 208 ASP B N 1
ATOM 1246 C CA . ASP A 1 208 ? -25.207 55.675 -24.259 1.00 36.82 208 ASP B CA 1
ATOM 1247 C C . ASP A 1 208 ? -26.701 55.363 -24.287 1.00 35.04 208 ASP B C 1
ATOM 1248 O O . ASP A 1 208 ? -27.376 55.609 -25.288 1.00 39.59 208 ASP B O 1
ATOM 1253 N N . GLY A 1 209 ? -27.212 54.800 -23.203 1.00 36.21 209 GLY B N 1
ATOM 1254 C CA . GLY A 1 209 ? -28.621 54.463 -23.131 1.00 35.69 209 GLY B CA 1
ATOM 1255 C C . GLY A 1 209 ? -28.964 53.153 -23.811 1.00 39.24 209 GLY B C 1
ATOM 1256 O O . GLY A 1 209 ? -30.145 52.815 -23.921 1.00 32.90 209 GLY B O 1
ATOM 1257 N N . HIS A 1 210 ? -27.942 52.425 -24.270 1.00 27.92 210 HIS B N 1
ATOM 1258 C CA . HIS A 1 210 ? -28.131 51.083 -24.829 1.00 37.18 210 HIS B CA 1
ATOM 1259 C C . HIS A 1 210 ? -28.491 50.055 -23.765 1.00 28.07 210 HIS B C 1
ATOM 1260 O O . HIS A 1 210 ? -27.826 49.966 -22.732 1.00 27.21 210 HIS B O 1
ATOM 1267 N N . GLN A 1 211 ? -29.525 49.265 -24.031 1.00 24.41 211 GLN B N 1
ATOM 1268 C CA . GLN A 1 211 ? -29.977 48.293 -23.052 1.00 22.69 211 GLN B CA 1
ATOM 1269 C C . GLN A 1 211 ? -29.406 46.910 -23.294 1.00 20.72 211 GLN B C 1
ATOM 1270 O O . GLN A 1 211 ? -29.280 46.449 -24.437 1.00 17.81 211 GLN B O 1
ATOM 1276 N N . PHE A 1 212 ? -29.092 46.257 -22.183 1.00 22.59 212 PHE B N 1
ATOM 1277 C CA . PHE A 1 212 ? -28.637 44.887 -22.161 1.00 12.74 212 PHE B CA 1
ATOM 1278 C C . PHE A 1 212 ? -29.423 44.099 -21.125 1.00 24.48 212 PHE B C 1
ATOM 1279 O O . PHE A 1 212 ? -29.787 44.628 -20.070 1.00 20.61 212 PHE B O 1
ATOM 1287 N N . ILE A 1 213 ? -29.694 42.835 -21.429 1.00 16.13 213 ILE B N 1
ATOM 1288 C CA . ILE A 1 213 ? -30.221 41.933 -20.438 1.00 19.00 213 ILE B CA 1
ATOM 1289 C C . ILE A 1 213 ? -29.152 40.919 -20.060 1.00 16.45 213 ILE B C 1
ATOM 1290 O O . ILE A 1 213 ? -28.561 40.267 -20.916 1.00 14.58 213 ILE B O 1
ATOM 1295 N N . ILE A 1 214 ? -28.891 40.824 -18.761 1.00 18.35 214 ILE B N 1
ATOM 1296 C CA . ILE A 1 214 ? -27.941 39.871 -18.227 1.00 11.68 214 ILE B CA 1
ATOM 1297 C C . ILE A 1 214 ? -28.694 38.703 -17.610 1.00 12.14 214 ILE B C 1
ATOM 1298 O O . ILE A 1 214 ? -29.540 38.896 -16.735 1.00 17.14 214 ILE B O 1
ATOM 1303 N N . THR A 1 215 ? -28.396 37.500 -18.084 1.00 10.73 215 THR B N 1
ATOM 1304 C CA . THR A 1 215 ? -28.993 36.282 -17.559 1.00 11.70 215 THR B CA 1
ATOM 1305 C C . THR A 1 215 ? -27.911 35.312 -17.104 1.00 9.73 215 THR B C 1
ATOM 1306 O O . THR A 1 215 ? -26.882 35.171 -17.752 1.00 15.47 215 THR B O 1
ATOM 1310 N N . SER A 1 216 ? -28.152 34.663 -15.971 1.00 13.70 216 SER B N 1
ATOM 1311 C CA . SER A 1 216 ? -27.216 33.710 -15.402 1.00 15.25 216 SER B CA 1
ATOM 1312 C C . SER A 1 216 ? -27.924 32.373 -15.331 1.00 15.70 216 SER B C 1
ATOM 1313 O O . SER A 1 216 ? -29.156 32.323 -15.386 1.00 14.85 216 SER B O 1
ATOM 1316 N N . ASP A 1 217 ? -27.173 31.281 -15.241 1.00 15.02 217 ASP B N 1
ATOM 1317 C CA . ASP A 1 217 ? -27.839 29.984 -15.261 1.00 18.51 217 ASP B CA 1
ATOM 1318 C C . ASP A 1 217 ? -27.212 28.932 -14.356 1.00 14.91 217 ASP B C 1
ATOM 1319 O O . ASP A 1 217 ? -26.182 29.173 -13.727 1.00 10.55 217 ASP B O 1
ATOM 1324 N N . ARG A 1 218 ? -27.848 27.766 -14.301 1.00 11.14 218 ARG B N 1
ATOM 1325 C CA . ARG A 1 218 ? -27.374 26.667 -13.473 1.00 16.82 218 ARG B CA 1
ATOM 1326 C C . ARG A 1 218 ? -26.059 26.044 -13.977 1.00 24.59 218 ARG B C 1
ATOM 1327 O O . ARG A 1 218 ? -25.377 25.323 -13.233 1.00 21.50 218 ARG B O 1
ATOM 1335 N N . ASP A 1 219 ? -25.698 26.330 -15.232 1.00 23.95 219 ASP B N 1
ATOM 1336 C CA . ASP A 1 219 ? -24.468 25.778 -15.814 1.00 19.81 219 ASP B CA 1
ATOM 1337 C C . ASP A 1 219 ? -23.319 26.783 -15.869 1.00 22.00 219 ASP B C 1
ATOM 1338 O O . ASP A 1 219 ? -22.499 26.758 -16.790 1.00 38.33 219 ASP B O 1
ATOM 1343 N N . GLU A 1 220 ? -23.280 27.669 -14.880 1.00 20.78 220 GLU B N 1
ATOM 1344 C CA . GLU A 1 220 ? -22.167 28.595 -14.655 1.00 19.51 220 GLU B CA 1
ATOM 1345 C C . GLU A 1 220 ? -22.066 29.767 -15.620 1.00 14.75 220 GLU B C 1
ATOM 1346 O O . GLU A 1 220 ? -21.095 30.531 -15.570 1.00 11.77 220 GLU B O 1
ATOM 1352 N N . HIS A 1 221 ? -23.075 29.941 -16.468 1.00 14.34 221 HIS B N 1
ATOM 1353 C CA . HIS A 1 221 ? -23.002 31.008 -17.474 1.00 16.61 221 HIS B CA 1
ATOM 1354 C C . HIS A 1 221 ? -23.555 32.341 -17.000 1.00 16.66 221 HIS B C 1
ATOM 1355 O O . HIS A 1 221 ? -24.515 32.399 -16.230 1.00 19.62 221 HIS B O 1
ATOM 1362 N N . ILE A 1 222 ? -22.919 33.410 -17.457 1.00 14.09 222 ILE B N 1
ATOM 1363 C CA . ILE A 1 222 ? -23.464 34.742 -17.337 1.00 12.84 222 ILE B CA 1
ATOM 1364 C C . ILE A 1 222 ? -23.433 35.303 -18.747 1.00 14.45 222 ILE B C 1
ATOM 1365 O O . ILE A 1 222 ? -22.366 35.561 -19.303 1.00 18.02 222 ILE B O 1
ATOM 1370 N N . LYS A 1 223 ? -24.614 35.448 -19.334 1.00 15.19 223 LYS B N 1
ATOM 1371 C CA . LYS A 1 223 ? -24.749 35.890 -20.710 1.00 11.13 223 LYS B CA 1
ATOM 1372 C C . LYS A 1 223 ? -25.185 37.342 -20.731 1.00 11.33 223 LYS B C 1
ATOM 1373 O O . LYS A 1 223 ? -26.074 37.727 -19.979 1.00 10.66 223 LYS B O 1
ATOM 1379 N N . ILE A 1 224 ? -24.553 38.148 -21.579 1.00 10.62 224 ILE B N 1
ATOM 1380 C CA . ILE A 1 224 ? -24.991 39.511 -21.797 1.00 10.90 224 ILE B CA 1
ATOM 1381 C C . ILE A 1 224 ? -25.519 39.678 -23.219 1.00 14.69 224 ILE B C 1
ATOM 1382 O O . ILE A 1 224 ? -24.769 39.502 -24.171 1.00 14.07 224 ILE B O 1
ATOM 1387 N N . SER A 1 225 ? -26.805 40.022 -23.345 1.00 14.06 225 SER B N 1
ATOM 1388 C CA . SER A 1 225 ? -27.450 40.207 -24.642 1.00 7.99 225 SER B CA 1
ATOM 1389 C C . SER A 1 225 ? -27.941 41.630 -24.847 1.00 21.02 225 SER B C 1
ATOM 1390 O O . SER A 1 225 ? -28.289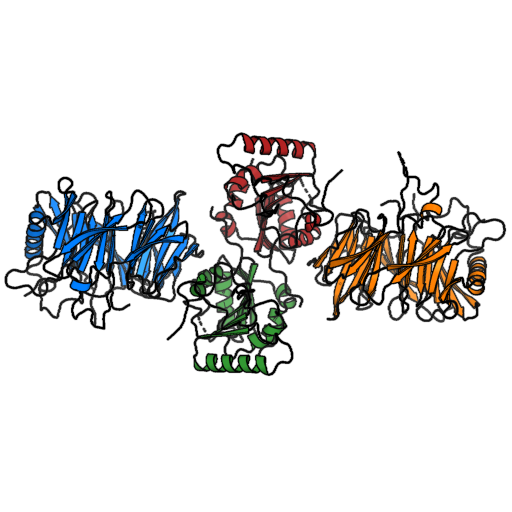 42.318 -23.889 1.00 23.42 225 SER B O 1
ATOM 1393 N N . HIS A 1 226 ? -27.957 42.072 -26.101 1.00 17.81 226 HIS B N 1
ATOM 1394 C CA . HIS A 1 226 ? -28.596 43.328 -26.460 1.00 16.22 226 HIS B CA 1
ATOM 1395 C C . HIS A 1 226 ? -30.085 43.234 -26.220 1.00 16.03 226 HIS B C 1
ATOM 1396 O O . HIS A 1 226 ? -30.681 42.163 -26.366 1.00 18.34 226 HIS B O 1
ATOM 1403 N N . TYR A 1 227 ? -30.668 44.362 -25.829 1.00 18.02 227 TYR B N 1
ATOM 1404 C CA . TYR A 1 227 ? -32.104 44.486 -25.688 1.00 20.89 227 TYR B CA 1
ATOM 1405 C C . TYR A 1 227 ? -32.484 45.818 -26.339 1.00 14.90 227 TYR B C 1
ATOM 1406 O O . TYR A 1 227 ? -31.822 46.835 -26.108 1.00 13.12 227 TYR B O 1
ATOM 1415 N N . PRO A 1 228 ? -33.541 45.825 -27.167 1.00 13.16 228 PRO B N 1
ATOM 1416 C CA . PRO A 1 228 ? -34.449 44.717 -27.493 1.00 19.19 228 PRO B CA 1
ATOM 1417 C C . PRO A 1 228 ? -33.910 43.750 -28.554 1.00 21.43 228 PRO B C 1
ATOM 1418 O O . PRO A 1 228 ? -34.554 42.726 -28.824 1.00 23.89 228 PRO B O 1
ATOM 1422 N N . GLN A 1 229 ? -32.774 44.068 -29.167 1.00 19.39 229 GLN B N 1
ATOM 1423 C CA . GLN A 1 229 ? -32.163 43.153 -30.146 1.00 20.47 229 GLN B CA 1
ATOM 1424 C C . GLN A 1 229 ? -31.588 41.895 -29.481 1.00 15.04 229 GLN B C 1
ATOM 1425 O O . GLN A 1 229 ? -30.370 41.682 -29.490 1.00 17.92 229 GLN B O 1
ATOM 1431 N N . CYS A 1 230 ? -32.471 41.068 -28.925 1.00 13.76 230 CYS B N 1
ATOM 1432 C CA . CYS A 1 230 ? -32.077 39.899 -28.151 1.00 13.49 230 CYS B CA 1
ATOM 1433 C C . CYS A 1 230 ? -31.496 38.766 -28.992 1.00 16.62 230 CYS B C 1
ATOM 1434 O O . CYS A 1 230 ? -30.979 37.795 -28.439 1.00 21.67 230 CYS B O 1
ATOM 1437 N N . PHE A 1 231 ? -31.595 38.872 -30.316 1.00 15.77 231 PHE B N 1
ATOM 1438 C CA . PHE A 1 231 ? -30.948 37.892 -31.192 1.00 10.54 231 PHE B CA 1
ATOM 1439 C C . PHE A 1 231 ? -29.440 38.100 -31.224 1.00 11.18 231 PHE B C 1
ATOM 1440 O O . PHE A 1 231 ? -28.717 37.369 -31.890 1.00 13.79 231 PHE B O 1
ATOM 1448 N N . ILE A 1 232 ? -28.955 39.100 -30.500 1.00 16.63 232 ILE B N 1
ATOM 1449 C CA . ILE A 1 232 ? -27.522 39.389 -30.522 1.00 15.36 232 ILE B CA 1
ATOM 1450 C C . ILE A 1 232 ? -26.888 39.256 -29.155 1.00 8.42 232 ILE B C 1
ATOM 1451 O O . ILE A 1 232 ? -27.081 40.100 -28.281 1.00 9.75 232 ILE B O 1
ATOM 1456 N N . VAL A 1 233 ? -26.131 38.190 -28.976 1.00 7.91 233 VAL B N 1
ATOM 1457 C CA . VAL A 1 233 ? -25.402 37.976 -27.743 1.00 10.31 233 VAL B CA 1
ATOM 1458 C C . VAL A 1 233 ? -24.199 38.881 -27.734 1.00 13.24 233 VAL B C 1
ATOM 1459 O O . VAL A 1 233 ? -23.375 38.830 -28.638 1.00 24.60 233 VAL B O 1
ATOM 1463 N N . ASP A 1 234 ? -24.086 39.715 -26.714 1.00 11.93 234 ASP B N 1
ATOM 1464 C CA . ASP A 1 234 ? -22.939 40.607 -26.636 1.00 13.29 234 ASP B CA 1
ATOM 1465 C C . ASP A 1 234 ? -21.700 39.838 -26.194 1.00 12.05 234 ASP B C 1
ATOM 1466 O O . ASP A 1 234 ? -20.704 39.777 -26.913 1.00 16.33 234 ASP B O 1
ATOM 1471 N N . LYS A 1 235 ? -21.757 39.245 -25.010 1.00 20.05 235 LYS B N 1
ATOM 1472 C CA . LYS A 1 235 ? -20.669 38.379 -24.556 1.00 17.65 235 LYS B CA 1
ATOM 1473 C C . LYS A 1 235 ? -21.098 37.495 -23.387 1.00 15.77 235 LYS B C 1
ATOM 1474 O O . LYS A 1 235 ? -22.258 37.531 -22.979 1.00 19.95 235 LYS B O 1
ATOM 1480 N N . TRP A 1 236 ? -20.168 36.689 -22.877 1.00 13.93 236 TRP B N 1
ATOM 1481 C CA . TRP A 1 236 ? -20.383 35.892 -21.666 1.00 11.83 236 TRP B CA 1
ATOM 1482 C C . TRP A 1 236 ? -19.276 36.264 -20.696 1.00 18.41 236 TRP B C 1
ATOM 1483 O O . TRP A 1 236 ? -18.217 36.697 -21.114 1.00 19.99 236 TRP B O 1
ATOM 1494 N N . LEU A 1 237 ? -19.531 36.128 -19.401 1.00 19.97 237 LEU B N 1
ATOM 1495 C CA . LEU A 1 237 ? -18.497 36.367 -18.416 1.00 19.15 237 LEU B CA 1
ATOM 1496 C C . LEU A 1 237 ? -18.054 35.000 -17.957 1.00 14.11 237 LEU B C 1
ATOM 1497 O O . LEU A 1 237 ? -18.874 34.211 -17.492 1.00 21.13 237 LEU B O 1
ATOM 1502 N N . PHE A 1 238 ? -16.769 34.700 -18.121 1.00 19.56 238 PHE B N 1
ATOM 1503 C CA . PHE A 1 238 ? -16.262 33.350 -17.845 1.00 15.61 238 PHE B CA 1
ATOM 1504 C C . PHE A 1 238 ? -15.403 33.357 -16.605 1.00 16.88 238 PHE B C 1
ATOM 1505 O O . PHE A 1 238 ? -14.551 34.239 -16.430 1.00 16.04 238 PHE B O 1
ATOM 1513 N N . GLY A 1 239 ? -15.605 32.353 -15.763 1.00 10.96 239 GLY B N 1
ATOM 1514 C CA . GLY A 1 239 ? -14.882 32.276 -14.508 1.00 19.83 239 GLY B CA 1
ATOM 1515 C C . GLY A 1 239 ? -15.507 31.349 -13.478 1.00 20.84 239 GLY B C 1
ATOM 1516 O O . GLY A 1 239 ? -14.790 30.666 -12.746 1.00 22.21 239 GLY B O 1
ATOM 1517 N N . HIS A 1 240 ? -16.836 31.315 -13.421 1.00 19.24 240 HIS B N 1
ATOM 1518 C CA . HIS A 1 240 ? -17.529 30.491 -12.434 1.00 24.96 240 HIS B CA 1
ATOM 1519 C C . HIS A 1 240 ? -17.305 29.033 -12.745 1.00 24.00 240 HIS B C 1
ATOM 1520 O O . HIS A 1 240 ? -17.460 28.619 -13.893 1.00 27.81 240 HIS B O 1
ATOM 1527 N N . LYS A 1 241 ? -16.940 28.266 -11.719 1.00 24.63 241 LYS B N 1
ATOM 1528 C CA . LYS A 1 241 ? -16.801 26.811 -11.828 1.00 17.29 241 LYS B CA 1
ATOM 1529 C C . LYS A 1 241 ? -18.082 26.099 -11.427 1.00 21.03 241 LYS B C 1
ATOM 1530 O O . LYS A 1 241 ? -18.248 24.911 -11.671 1.00 28.68 241 LYS B O 1
ATOM 1536 N N . HIS A 1 242 ? -18.993 26.832 -10.806 1.00 28.92 242 HIS B N 1
ATOM 1537 C CA . HIS A 1 242 ? -20.213 26.238 -10.275 1.00 18.08 242 HIS B CA 1
ATOM 1538 C C . HIS A 1 242 ? -21.411 27.101 -10.607 1.00 19.19 242 HIS B C 1
ATOM 1539 O O . HIS A 1 242 ? -21.257 28.223 -11.092 1.00 21.02 242 HIS B O 1
ATOM 1546 N N . PHE A 1 243 ? -22.608 26.580 -10.381 1.00 12.53 243 PHE B N 1
ATOM 1547 C CA . PHE A 1 243 ? -23.795 27.341 -10.740 1.00 14.80 243 PHE B CA 1
ATOM 1548 C C . PHE A 1 243 ? -23.723 28.762 -10.152 1.00 23.48 243 PHE B C 1
ATOM 1549 O O . PHE A 1 243 ? -23.106 28.989 -9.103 1.00 20.44 243 PHE B O 1
ATOM 1557 N N . VAL A 1 244 ? -24.324 29.716 -10.854 1.00 16.09 244 VAL B N 1
ATOM 1558 C CA . VAL A 1 244 ? -24.363 31.099 -10.413 1.00 15.35 244 VAL B CA 1
ATOM 1559 C C . VAL A 1 244 ? -25.792 31.326 -9.938 1.00 21.60 244 VAL B C 1
ATOM 1560 O O . VAL A 1 244 ? -26.749 31.010 -10.647 1.00 16.07 244 VAL B O 1
ATOM 1564 N N . SER A 1 245 ? -25.948 31.857 -8.735 1.00 19.07 245 SER B N 1
ATOM 1565 C CA . SER A 1 245 ? -27.285 32.033 -8.174 1.00 20.31 245 SER B CA 1
ATOM 1566 C C . SER A 1 245 ? -27.722 33.483 -8.147 1.00 17.91 245 SER B C 1
ATOM 1567 O O . SER A 1 245 ? -28.916 33.773 -8.163 1.00 16.37 245 SER B O 1
ATOM 1570 N N . SER A 1 246 ? -26.764 34.400 -8.114 1.00 14.27 246 SER B N 1
ATOM 1571 C CA . SER A 1 246 ? -27.124 35.777 -7.872 1.00 12.86 246 SER B CA 1
ATOM 1572 C C . SER A 1 246 ? -26.156 36.749 -8.503 1.00 11.83 246 SER B C 1
ATOM 1573 O O . SER A 1 246 ? -24.948 36.546 -8.464 1.00 19.72 246 SER B O 1
ATOM 1576 N N . ILE A 1 247 ? -26.700 37.812 -9.081 1.00 10.08 247 ILE B N 1
ATOM 1577 C CA . ILE A 1 247 ? -25.891 38.880 -9.647 1.00 17.70 247 ILE B CA 1
ATOM 1578 C C . ILE A 1 247 ? -26.431 40.197 -9.115 1.00 20.82 247 ILE B C 1
ATOM 1579 O O . ILE A 1 247 ? -27.638 40.336 -8.914 1.00 16.67 247 ILE B O 1
ATOM 1584 N N . CYS A 1 248 ? -25.552 41.163 -8.877 1.00 12.57 248 CYS B N 1
ATOM 1585 C CA . CYS A 1 248 ? -26.037 42.503 -8.653 1.00 22.77 248 CYS B CA 1
ATOM 1586 C C . CYS A 1 248 ? -25.152 43.478 -9.402 1.00 22.11 248 CYS B C 1
ATOM 1587 O O . CYS A 1 248 ? -23.949 43.269 -9.492 1.00 17.08 248 CYS B O 1
ATOM 1590 N N . CYS A 1 249 ? -25.762 44.533 -9.940 1.00 25.88 249 CYS B N 1
ATOM 1591 C CA . CYS A 1 249 ? -25.060 45.489 -10.798 1.00 34.30 249 CYS B CA 1
ATOM 1592 C C . CYS A 1 249 ? -24.665 46.756 -10.049 1.00 30.53 249 CYS B C 1
ATOM 1593 O O . CYS A 1 249 ? -25.473 47.346 -9.336 1.00 37.71 249 CYS B O 1
ATOM 1596 N N . GLY A 1 250 ? -23.412 47.169 -10.219 1.00 32.29 250 GLY B N 1
ATOM 1597 C CA . GLY A 1 250 ? -22.882 48.335 -9.537 1.00 36.20 250 GLY B CA 1
ATOM 1598 C C . GLY A 1 250 ? -22.600 49.530 -10.432 1.00 38.92 250 GLY B C 1
ATOM 1599 O O . GLY A 1 250 ? -23.135 49.652 -11.538 1.00 37.82 250 GLY B O 1
ATOM 1600 N N . LYS A 1 251 ? -21.753 50.429 -9.945 1.00 38.99 251 LYS B N 1
ATOM 1601 C CA . LYS A 1 251 ? -21.426 51.642 -10.684 1.00 34.58 251 LYS B CA 1
ATOM 1602 C C . LYS A 1 251 ? -20.292 51.420 -11.675 1.00 37.61 251 LYS B C 1
ATOM 1603 O O . LYS A 1 251 ? -19.393 50.593 -11.451 1.00 29.72 251 LYS B O 1
ATOM 1609 N N . ASP A 1 252 ? -20.338 52.184 -12.762 1.00 36.77 252 ASP B N 1
ATOM 1610 C CA . ASP A 1 252 ? -19.328 52.123 -13.812 1.00 30.67 252 ASP B CA 1
ATOM 1611 C C . ASP A 1 252 ? -19.047 50.694 -14.257 1.00 27.43 252 ASP B C 1
ATOM 1612 O O . ASP A 1 252 ? -17.914 50.217 -14.168 1.00 31.07 252 ASP B O 1
ATOM 1617 N N . TYR A 1 253 ? -20.089 50.016 -14.726 1.00 18.01 253 TYR B N 1
ATOM 1618 C CA . TYR A 1 253 ? -19.959 48.686 -15.321 1.00 23.14 253 TYR B CA 1
ATOM 1619 C C . TYR A 1 253 ? -19.427 47.638 -14.368 1.00 20.85 253 TYR B C 1
ATOM 1620 O O . TYR A 1 253 ? -18.987 46.578 -14.803 1.00 23.43 253 TYR B O 1
ATOM 1629 N N . LEU A 1 254 ? -19.477 47.915 -13.070 1.00 25.37 254 LEU B N 1
ATOM 1630 C CA . LEU A 1 254 ? -19.110 46.885 -12.110 1.00 22.23 254 LEU B CA 1
ATOM 1631 C C . LEU A 1 254 ? -20.251 45.889 -11.954 1.00 23.84 254 LEU B C 1
ATOM 1632 O O . LEU A 1 254 ? -21.420 46.255 -11.889 1.00 24.30 254 LEU B O 1
ATOM 1637 N N . LEU A 1 255 ? -19.911 44.615 -11.946 1.00 21.92 255 LEU B N 1
ATOM 1638 C CA . LEU A 1 255 ? -20.910 43.599 -11.729 1.00 20.54 255 LEU B CA 1
ATOM 1639 C C . LEU A 1 255 ? -20.356 42.660 -10.674 1.00 21.34 255 LEU B C 1
ATOM 1640 O O . LEU A 1 255 ? -19.145 42.440 -10.604 1.00 25.44 255 LEU B O 1
ATOM 1645 N N . LEU A 1 256 ? -21.241 42.126 -9.841 1.00 25.98 256 LEU B N 1
ATOM 1646 C CA . LEU A 1 256 ? -20.858 41.178 -8.807 1.00 14.36 256 LEU B CA 1
ATOM 1647 C C . LEU A 1 256 ? -21.706 39.929 -8.964 1.00 16.80 256 LEU B C 1
ATOM 1648 O O . LEU A 1 256 ? -22.931 40.021 -9.130 1.00 21.84 256 LEU B O 1
ATOM 1653 N N . SER A 1 257 ? -21.071 38.760 -8.918 1.00 9.55 257 SER B N 1
ATOM 1654 C CA . SER A 1 257 ? -21.809 37.513 -9.086 1.00 9.54 257 SER B CA 1
ATOM 1655 C C . SER A 1 257 ? -21.341 36.455 -8.107 1.00 14.47 257 SER B C 1
ATOM 1656 O O . SER A 1 257 ? -20.170 36.442 -7.714 1.00 15.14 257 SER B O 1
ATOM 1659 N N . ALA A 1 258 ? -22.258 35.559 -7.741 1.00 12.04 258 ALA B N 1
ATOM 1660 C CA . ALA A 1 258 ? -21.982 34.507 -6.766 1.00 15.57 258 ALA B CA 1
ATOM 1661 C C . ALA A 1 258 ? -22.886 33.293 -6.937 1.00 16.73 258 ALA B C 1
ATOM 1662 O O . ALA A 1 258 ? -23.821 33.301 -7.743 1.00 18.22 258 ALA B O 1
ATOM 1664 N N . GLY A 1 259 ? -22.610 32.253 -6.154 1.00 16.40 259 GLY B N 1
ATOM 1665 C CA . GLY A 1 259 ? -23.418 31.044 -6.162 1.00 9.66 259 GLY B CA 1
ATOM 1666 C C . GLY A 1 259 ? -22.642 29.886 -5.560 1.00 22.17 259 GLY B C 1
ATOM 1667 O O . GLY A 1 259 ? -22.091 30.018 -4.470 1.00 26.97 259 GLY B O 1
ATOM 1668 N N . GLY A 1 260 ? -22.577 28.761 -6.277 1.00 23.40 260 GLY B N 1
ATOM 1669 C CA . GLY A 1 260 ? -21.911 27.564 -5.788 1.00 20.05 260 GLY B CA 1
ATOM 1670 C C . GLY A 1 260 ? -20.411 27.714 -5.580 1.00 17.77 260 GLY B C 1
ATOM 1671 O O . GLY A 1 260 ? -19.789 26.927 -4.870 1.00 25.76 260 GLY B O 1
ATOM 1672 N N . ASP A 1 261 ? -19.820 28.729 -6.194 1.00 25.62 261 ASP B N 1
ATOM 1673 C CA . ASP A 1 261 ? -18.381 28.924 -6.071 1.00 32.12 261 ASP B CA 1
ATOM 1674 C C . ASP A 1 261 ? -17.938 29.332 -4.665 1.00 24.29 261 ASP B C 1
ATOM 1675 O O . ASP A 1 261 ? -18.743 29.686 -3.822 1.00 36.40 261 ASP B O 1
ATOM 1680 N N . ASP A 1 262 ? -16.630 29.297 -4.459 1.00 45.86 262 ASP B N 1
ATOM 1681 C CA . ASP A 1 262 ? -15.974 29.552 -3.189 1.00 26.84 262 ASP B CA 1
ATOM 1682 C C . ASP A 1 262 ? -15.695 31.041 -3.067 1.00 29.29 262 ASP B C 1
ATOM 1683 O O . ASP A 1 262 ? -15.168 31.511 -2.048 1.00 20.92 262 ASP B O 1
ATOM 1688 N N . LYS A 1 263 ? -16.000 31.778 -4.133 1.00 21.69 263 LYS B N 1
ATOM 1689 C CA . LYS A 1 263 ? -15.587 33.176 -4.223 1.00 28.32 263 LYS B CA 1
ATOM 1690 C C . LYS A 1 263 ? -16.704 34.033 -4.761 1.00 21.13 263 LYS B C 1
ATOM 1691 O O . LYS A 1 263 ? -17.622 33.545 -5.421 1.00 22.45 263 LYS B O 1
ATOM 1697 N N . ILE A 1 264 ? -16.627 35.316 -4.457 1.00 21.01 264 ILE B N 1
ATOM 1698 C CA . ILE A 1 264 ? -17.508 36.282 -5.075 1.00 22.26 264 ILE B CA 1
ATOM 1699 C C . ILE A 1 264 ? -16.724 36.771 -6.277 1.00 25.77 264 ILE B C 1
ATOM 1700 O O . ILE A 1 264 ? -15.505 36.977 -6.197 1.00 25.31 264 ILE B O 1
ATOM 1705 N N . PHE A 1 265 ? -17.403 36.931 -7.404 1.00 19.91 265 PHE B N 1
ATOM 1706 C CA . PHE A 1 265 ? -16.723 37.381 -8.607 1.00 22.30 265 PHE B CA 1
ATOM 1707 C C . PHE A 1 265 ? -17.017 38.856 -8.903 1.00 21.72 265 PHE B C 1
ATOM 1708 O O . PHE A 1 265 ? -18.157 39.316 -8.773 1.00 20.28 265 PHE B O 1
ATOM 1716 N N . ALA A 1 266 ? -15.982 39.595 -9.300 1.00 19.15 266 ALA B N 1
ATOM 1717 C CA . ALA A 1 266 ? -16.164 40.978 -9.737 1.00 23.07 266 ALA B CA 1
ATOM 1718 C C . ALA A 1 266 ? -15.756 41.161 -11.203 1.00 26.70 266 ALA B C 1
ATOM 1719 O O . ALA A 1 266 ? -14.705 40.691 -11.641 1.00 18.21 266 ALA B O 1
ATOM 1721 N N . TRP A 1 267 ? -16.607 41.845 -11.960 1.00 28.21 267 TRP B N 1
ATOM 1722 C CA . TRP A 1 267 ? -16.380 42.032 -13.382 1.00 15.30 267 TRP B CA 1
ATOM 1723 C C . TRP A 1 267 ? -16.588 43.473 -13.781 1.00 22.16 267 TRP B C 1
ATOM 1724 O O . TRP A 1 267 ? -17.322 44.226 -13.128 1.00 26.85 267 TRP B O 1
ATOM 1735 N N . ASP A 1 268 ? -15.948 43.846 -14.878 1.00 23.27 268 ASP B N 1
ATOM 1736 C CA . ASP A 1 268 ? -16.373 45.000 -15.638 1.00 23.60 268 ASP B CA 1
ATOM 1737 C C . ASP A 1 268 ? -17.170 44.388 -16.773 1.00 23.83 268 ASP B C 1
ATOM 1738 O O . ASP A 1 268 ? -16.616 43.647 -17.574 1.00 24.04 268 ASP B O 1
ATOM 1743 N N . TRP A 1 269 ? -18.468 44.658 -16.850 1.00 22.58 269 TRP B N 1
ATOM 1744 C CA . TRP A 1 269 ? -19.268 43.924 -17.828 1.00 25.26 269 TRP B CA 1
ATOM 1745 C C . TRP A 1 269 ? -19.200 44.479 -19.257 1.00 33.94 269 TRP B C 1
ATOM 1746 O O . TRP A 1 269 ? -19.514 43.765 -20.216 1.00 26.56 269 TRP B O 1
ATOM 1757 N N . LYS A 1 270 ? -18.774 45.734 -19.401 1.00 23.73 270 LYS B N 1
ATOM 1758 C CA . LYS A 1 270 ? -18.502 46.287 -20.725 1.00 19.66 270 LYS B CA 1
ATOM 1759 C C . LYS A 1 270 ? -17.252 45.610 -21.261 1.00 29.91 270 LYS B C 1
ATOM 1760 O O . LYS A 1 270 ? -17.226 45.076 -22.374 1.00 33.90 270 LYS B O 1
ATOM 1766 N N . THR A 1 271 ? -16.215 45.619 -20.437 1.00 29.27 271 THR B N 1
ATOM 1767 C CA . THR A 1 271 ? -14.952 44.981 -20.764 1.00 23.33 271 THR B CA 1
ATOM 1768 C C . THR A 1 271 ? -15.088 43.472 -20.864 1.00 28.33 271 THR B C 1
ATOM 1769 O O . THR A 1 271 ? -14.441 42.826 -21.686 1.00 28.09 271 THR B O 1
ATOM 1773 N N . GLY A 1 272 ? -15.914 42.904 -20.005 1.00 21.19 272 GLY B N 1
ATOM 1774 C CA . GLY A 1 272 ? -16.007 41.461 -19.916 1.00 18.72 272 GLY B CA 1
ATOM 1775 C C . GLY A 1 272 ? -14.906 40.879 -19.051 1.00 20.77 272 GLY B C 1
ATOM 1776 O O . GLY A 1 272 ? -14.844 39.661 -18.846 1.00 23.86 272 GLY B O 1
ATOM 1777 N N . LYS A 1 273 ? -14.034 41.742 -18.534 1.00 16.71 273 LYS B N 1
ATOM 1778 C CA . LYS A 1 273 ? -12.908 41.269 -17.734 1.00 26.36 273 LYS B CA 1
ATOM 1779 C C . LYS A 1 273 ? -13.306 40.993 -16.288 1.00 34.66 273 LYS B C 1
ATOM 1780 O O . LYS A 1 273 ? -14.063 41.759 -15.683 1.00 27.84 273 LYS B O 1
ATOM 1786 N N . ASN A 1 274 ? -12.797 39.884 -15.756 1.00 26.99 274 ASN B N 1
ATOM 1787 C CA . ASN A 1 274 ? -12.942 39.550 -14.345 1.00 27.33 274 ASN B CA 1
ATOM 1788 C C . ASN A 1 274 ? -11.939 40.347 -13.503 1.00 31.12 274 ASN B C 1
ATOM 1789 O O . ASN A 1 274 ? -10.766 40.005 -13.432 1.00 39.02 274 ASN B O 1
ATOM 1794 N N . LEU A 1 275 ? -12.411 41.416 -12.874 1.00 36.08 275 LEU B N 1
ATOM 1795 C CA . LEU A 1 275 ? -11.550 42.318 -12.123 1.00 26.30 275 LEU B CA 1
ATOM 1796 C C . LEU A 1 275 ? -10.828 41.634 -10.955 1.00 33.02 275 LEU B C 1
ATOM 1797 O O . LEU A 1 275 ? -9.665 41.929 -10.680 1.00 40.18 275 LEU B O 1
ATOM 1802 N N . SER A 1 276 ? -11.517 40.729 -10.269 1.00 31.43 276 SER B N 1
ATOM 1803 C CA . SER A 1 276 ? -10.945 40.065 -9.111 1.00 26.84 276 SER B CA 1
ATOM 1804 C C . SER A 1 276 ? -11.973 39.131 -8.507 1.00 27.68 276 SER B C 1
ATOM 1805 O O . SER A 1 276 ? -13.140 39.129 -8.908 1.00 36.32 276 SER B O 1
ATOM 1808 N N . THR A 1 277 ? -11.539 38.346 -7.530 1.00 28.98 277 THR B N 1
ATOM 1809 C CA . THR A 1 277 ? -12.435 37.444 -6.833 1.00 32.11 277 THR B CA 1
ATOM 1810 C C . THR A 1 277 ? -12.143 37.503 -5.344 1.00 33.05 277 THR B C 1
ATOM 1811 O O . THR A 1 277 ? -10.995 37.714 -4.948 1.00 40.09 277 THR B O 1
ATOM 1815 N N . PHE A 1 278 ? -13.183 37.332 -4.530 1.00 24.36 278 PHE B N 1
ATOM 1816 C CA . PHE A 1 278 ? -13.056 37.362 -3.073 1.00 22.60 278 PHE B CA 1
ATOM 1817 C C . PHE A 1 278 ? -13.399 35.994 -2.493 1.00 27.95 278 PHE B C 1
ATOM 1818 O O . PHE A 1 278 ? -14.515 35.498 -2.648 1.00 24.87 278 PHE B O 1
ATOM 1826 N N . ASP A 1 279 ? -12.434 35.383 -1.823 1.00 30.27 279 ASP B N 1
ATOM 1827 C CA . ASP A 1 279 ? -12.630 34.054 -1.277 1.00 24.38 279 ASP B CA 1
ATOM 1828 C C . ASP A 1 279 ? -13.221 34.183 0.115 1.00 34.42 279 ASP B C 1
ATOM 1829 O O . ASP A 1 279 ? -12.661 34.858 0.977 1.00 43.66 279 ASP B O 1
ATOM 1834 N N . TYR A 1 280 ? -14.368 33.552 0.330 1.00 35.73 280 TYR B N 1
ATOM 1835 C CA . TYR A 1 280 ? -15.064 33.680 1.603 1.00 39.76 280 TYR B CA 1
ATOM 1836 C C . TYR A 1 280 ? -15.094 32.341 2.335 1.00 34.45 280 TYR B C 1
ATOM 1837 O O . TYR A 1 280 ? -15.830 32.175 3.308 1.00 36.46 280 TYR B O 1
ATOM 1846 N N . ASN A 1 281 ? -14.294 31.387 1.871 1.00 33.52 281 ASN B N 1
ATOM 1847 C CA . ASN A 1 281 ? -14.306 30.059 2.474 1.00 43.87 281 ASN B CA 1
ATOM 1848 C C . ASN A 1 281 ? -13.872 30.066 3.941 1.00 47.99 281 ASN B C 1
ATOM 1849 O O . ASN A 1 281 ? -14.494 29.409 4.781 1.00 38.67 281 ASN B O 1
ATOM 1854 N N . SER A 1 282 ? -12.816 30.818 4.246 1.00 47.39 282 SER B N 1
ATOM 1855 C CA . SER A 1 282 ? -12.315 30.904 5.615 1.00 40.59 282 SER B CA 1
ATOM 1856 C C . SER A 1 282 ? -13.162 31.821 6.504 1.00 46.89 282 SER B C 1
ATOM 1857 O O . SER A 1 282 ? -12.744 32.197 7.601 1.00 56.32 282 SER B O 1
ATOM 1860 N N . LEU A 1 283 ? -14.358 32.165 6.040 1.00 46.49 283 LEU B N 1
ATOM 1861 C CA . LEU A 1 283 ? -15.297 32.901 6.875 1.00 34.59 283 LEU B CA 1
ATOM 1862 C C . LEU A 1 283 ? -16.525 32.062 7.240 1.00 38.86 283 LEU B C 1
ATOM 1863 O O . LEU A 1 283 ? -16.880 31.979 8.417 1.00 57.91 283 LEU B O 1
ATOM 1868 N N . ILE A 1 284 ? -17.185 31.442 6.264 1.00 22.70 284 ILE B N 1
ATOM 1869 C CA . ILE A 1 284 ? -18.386 30.677 6.619 1.00 39.48 284 ILE B CA 1
ATOM 1870 C C . ILE A 1 284 ? -18.102 29.293 7.182 1.00 31.00 284 ILE B C 1
ATOM 1871 O O . ILE A 1 284 ? -19.024 28.627 7.637 1.00 42.78 284 ILE B O 1
ATOM 1876 N N . LYS A 1 285 ? -16.851 28.848 7.139 1.00 28.55 285 LYS B N 1
ATOM 1877 C CA . LYS A 1 285 ? -16.529 27.500 7.620 1.00 42.77 285 LYS B CA 1
ATOM 1878 C C . LYS A 1 285 ? -17.130 27.214 8.998 1.00 43.28 285 LYS B C 1
ATOM 1879 O O . LYS A 1 285 ? -17.858 26.227 9.156 1.00 46.05 285 LYS B O 1
ATOM 1885 N N . PRO A 1 286 ? -16.854 28.087 9.991 1.00 34.03 286 PRO B N 1
ATOM 1886 C CA . PRO A 1 286 ? -17.397 27.919 11.353 1.00 32.37 286 PRO B CA 1
ATOM 1887 C C . PRO A 1 286 ? -18.916 27.889 11.372 1.00 37.91 286 PRO B C 1
ATOM 1888 O O . PRO A 1 286 ? -19.510 27.336 12.301 1.00 42.27 286 PRO B O 1
ATOM 1892 N N . TYR A 1 287 ? -19.534 28.497 10.363 1.00 41.92 287 TYR B N 1
ATOM 1893 C CA . TYR A 1 287 ? -20.986 28.634 10.319 1.00 24.15 287 TYR B CA 1
ATOM 1894 C C . TYR A 1 287 ? -21.665 27.444 9.668 1.00 32.37 287 TYR B C 1
ATOM 1895 O O . TYR A 1 287 ? -22.888 27.284 9.788 1.00 28.87 287 TYR B O 1
ATOM 1904 N N . LEU A 1 288 ? -20.870 26.613 8.989 1.00 29.45 288 LEU B N 1
ATOM 1905 C CA . LEU A 1 288 ? -21.392 25.423 8.318 1.00 32.94 288 LEU B CA 1
ATOM 1906 C C . LEU A 1 288 ? -21.889 24.368 9.315 1.00 45.98 288 LEU B C 1
ATOM 1907 O O . LEU A 1 288 ? -21.322 24.188 10.393 1.00 48.75 288 LEU B O 1
ATOM 1912 N N . ASN A 1 289 ? -22.971 23.692 8.950 1.00 36.45 289 ASN B N 1
ATOM 1913 C CA . ASN A 1 289 ? -23.586 22.710 9.816 1.00 29.32 289 ASN B CA 1
ATOM 1914 C C . ASN A 1 289 ? -23.850 21.429 9.026 1.00 43.98 289 ASN B C 1
ATOM 1915 O O . ASN A 1 289 ? -23.311 21.250 7.932 1.00 48.40 289 ASN B O 1
ATOM 1920 N N . ASP A 1 290 ? -24.664 20.531 9.566 1.00 43.23 290 ASP B N 1
ATOM 1921 C CA . ASP A 1 290 ? -24.904 19.260 8.887 1.00 62.06 290 ASP B CA 1
ATOM 1922 C C . ASP A 1 290 ? -26.023 19.340 7.842 1.00 67.82 290 ASP B C 1
ATOM 1923 O O . ASP A 1 290 ? -26.504 18.317 7.337 1.00 57.18 290 ASP B O 1
ATOM 1928 N N . GLN A 1 291 ? -26.419 20.567 7.516 1.00 59.24 291 GLN B N 1
ATOM 1929 C CA . GLN A 1 291 ? -27.283 20.809 6.369 1.00 61.98 291 GLN B CA 1
ATOM 1930 C C . GLN A 1 291 ? -26.419 21.094 5.135 1.00 55.49 291 GLN B C 1
ATOM 1931 O O . GLN A 1 291 ? -26.924 21.176 4.011 1.00 43.05 291 GLN B O 1
ATOM 1937 N N . HIS A 1 292 ? -25.115 21.245 5.366 1.00 37.65 292 HIS B N 1
ATOM 1938 C CA . HIS A 1 292 ? -24.144 21.402 4.290 1.00 45.83 292 HIS B CA 1
ATOM 1939 C C . HIS A 1 292 ? -23.494 20.055 3.952 1.00 60.85 292 HIS B C 1
ATOM 1940 O O . HIS A 1 292 ? -22.533 19.976 3.175 1.00 61.61 292 HIS B O 1
ATOM 1947 N N . LEU A 1 293 ? -24.031 18.995 4.548 1.00 60.04 293 LEU B N 1
ATOM 1948 C CA . LEU A 1 293 ? -23.644 17.634 4.206 1.00 65.40 293 LEU B CA 1
ATOM 1949 C C . LEU A 1 293 ? -24.314 17.202 2.904 1.00 62.67 293 LEU B C 1
ATOM 1950 O O . LEU A 1 293 ? -25.540 17.121 2.819 1.00 59.96 293 LEU B O 1
ATOM 1955 N N . ALA A 1 294 ? -23.504 16.930 1.892 1.00 52.97 294 ALA B N 1
ATOM 1956 C CA . ALA A 1 294 ? -23.976 16.360 0.639 1.00 64.26 294 ALA B CA 1
ATOM 1957 C C . ALA A 1 294 ? -22.968 15.268 0.532 1.00 83.29 294 ALA B C 1
ATOM 1958 O O . ALA A 1 294 ? -23.044 14.297 -0.184 1.00 96.23 294 ALA B O 1
ATOM 1960 N N . ILE A 1 305 ? -20.393 15.851 2.750 1.00 88.89 305 ILE B N 1
ATOM 1961 C CA . ILE A 1 305 ? -19.068 16.279 2.330 1.00 83.57 305 ILE B CA 1
ATOM 1962 C C . ILE A 1 305 ? -19.389 17.751 2.032 1.00 77.33 305 ILE B C 1
ATOM 1963 O O . ILE A 1 305 ? -20.477 18.049 1.531 1.00 81.58 305 ILE B O 1
ATOM 1968 N N . ILE A 1 306 ? -18.479 18.667 2.356 1.00 77.13 306 ILE B N 1
ATOM 1969 C CA . ILE A 1 306 ? -18.800 20.106 2.391 1.00 75.89 306 ILE B CA 1
ATOM 1970 C C . ILE A 1 306 ? -19.324 20.746 1.088 1.00 67.40 306 ILE B C 1
ATOM 1971 O O . ILE A 1 306 ? -18.577 20.930 0.125 1.00 60.71 306 ILE B O 1
ATOM 1976 N N . GLU A 1 307 ? -20.612 21.098 1.086 1.00 61.81 307 GLU B N 1
ATOM 1977 C CA . GLU A 1 307 ? -21.245 21.793 -0.036 1.00 44.86 307 GLU B CA 1
ATOM 1978 C C . GLU A 1 307 ? -22.059 23.009 0.414 1.00 48.99 307 GLU B C 1
ATOM 1979 O O . GLU A 1 307 ? -23.081 22.876 1.094 1.00 39.63 307 GLU B O 1
ATOM 1985 N N . PHE A 1 308 ? -21.617 24.196 0.019 1.00 40.84 308 PHE B N 1
ATOM 1986 C CA . PHE A 1 308 ? -22.353 25.406 0.363 1.00 41.37 308 PHE B CA 1
ATOM 1987 C C . PHE A 1 308 ? -22.412 26.381 -0.805 1.00 31.94 308 PHE B C 1
ATOM 1988 O O . PHE A 1 308 ? -21.622 26.270 -1.749 1.00 43.14 308 PHE B O 1
ATOM 1996 N N . ALA A 1 309 ? -23.347 27.331 -0.731 1.00 27.28 309 ALA B N 1
ATOM 1997 C CA . ALA A 1 309 ? -23.648 28.225 -1.853 1.00 25.49 309 ALA B CA 1
ATOM 1998 C C . ALA A 1 309 ? -24.139 29.590 -1.401 1.00 29.57 309 ALA B C 1
ATOM 1999 O O . ALA A 1 309 ? -25.017 29.679 -0.537 1.00 26.17 309 ALA B O 1
ATOM 2001 N N . VAL A 1 310 ? -23.593 30.653 -1.993 1.00 23.94 310 VAL B N 1
ATOM 2002 C CA . VAL A 1 310 ? -24.145 31.991 -1.784 1.00 12.22 310 VAL B CA 1
ATOM 2003 C C . VAL A 1 310 ? -25.576 32.014 -2.312 1.00 21.88 310 VAL B C 1
ATOM 2004 O O . VAL A 1 310 ? -25.863 31.460 -3.366 1.00 29.87 310 VAL B O 1
ATOM 2008 N N . SER A 1 311 ? -26.482 32.638 -1.576 1.00 23.26 311 SER B N 1
ATOM 2009 C CA . SER A 1 311 ? -27.888 32.589 -1.946 1.00 20.13 311 SER B CA 1
ATOM 2010 C C . SER A 1 311 ? -28.342 33.885 -2.587 1.00 15.81 311 SER B C 1
ATOM 2011 O O . SER A 1 311 ? -29.267 33.900 -3.396 1.00 19.28 311 SER B O 1
ATOM 2014 N N . LYS A 1 312 ? -27.682 34.973 -2.221 1.00 14.88 312 LYS B N 1
ATOM 2015 C CA . LYS A 1 312 ? -28.066 36.284 -2.691 1.00 7.55 312 LYS B CA 1
ATOM 2016 C C . LYS A 1 312 ? -26.919 37.210 -2.377 1.00 14.75 312 LYS B C 1
ATOM 2017 O O . LYS A 1 312 ? -26.301 37.084 -1.318 1.00 10.82 312 LYS B O 1
ATOM 2023 N N . ILE A 1 313 ? -26.608 38.104 -3.315 1.00 9.18 313 ILE B N 1
ATOM 2024 C CA . ILE A 1 313 ? -25.612 39.136 -3.098 1.00 9.03 313 ILE B CA 1
ATOM 2025 C C . ILE A 1 313 ? -26.265 40.446 -3.478 1.00 19.01 313 ILE B C 1
ATOM 2026 O O . ILE A 1 313 ? -26.940 40.541 -4.505 1.00 22.08 313 ILE B O 1
ATOM 2031 N N . ILE A 1 314 ? -26.100 41.454 -2.632 1.00 27.05 314 ILE B N 1
ATOM 2032 C CA . ILE A 1 314 ? -26.840 42.691 -2.822 1.00 28.09 314 ILE B CA 1
ATOM 2033 C C . ILE A 1 314 ? -26.017 43.893 -2.393 1.00 28.36 314 ILE B C 1
ATOM 2034 O O . ILE A 1 314 ? -25.106 43.772 -1.569 1.00 30.67 314 ILE B O 1
ATOM 2039 N N . LYS A 1 315 ? -26.336 45.044 -2.977 1.00 22.89 315 LYS B N 1
ATOM 2040 C CA . LYS A 1 315 ? -25.537 46.246 -2.792 1.00 27.23 315 LYS B CA 1
ATOM 2041 C C . LYS A 1 315 ? -26.266 47.311 -1.978 1.00 26.91 315 LYS B C 1
ATOM 2042 O O . LYS A 1 315 ? -27.475 47.505 -2.120 1.00 23.24 315 LYS B O 1
ATOM 2048 N N . SER A 1 316 ? -25.524 47.997 -1.121 1.00 17.39 316 SER B N 1
ATOM 2049 C CA . SER A 1 316 ? -26.031 49.196 -0.496 1.00 19.51 316 SER B CA 1
ATOM 2050 C C . SER A 1 316 ? -26.222 50.229 -1.618 1.00 33.10 316 SER B C 1
ATOM 2051 O O . SER A 1 316 ? -25.570 50.142 -2.652 1.00 28.95 316 SER B O 1
ATOM 2054 N N . LYS A 1 317 ? -27.118 51.192 -1.435 1.00 27.06 317 LYS B N 1
ATOM 2055 C CA . LYS A 1 317 ? -27.463 52.112 -2.521 1.00 30.77 317 LYS B CA 1
ATOM 2056 C C . LYS A 1 317 ? -26.485 53.278 -2.686 1.00 33.49 317 LYS B C 1
ATOM 2057 O O . LYS A 1 317 ? -26.219 53.712 -3.806 1.00 36.71 317 LYS B O 1
ATOM 2063 N N . ASN A 1 318 ? -25.949 53.785 -1.581 1.00 25.65 318 ASN B N 1
ATOM 2064 C CA . ASN A 1 318 ? -25.031 54.914 -1.657 1.00 26.10 318 ASN B CA 1
ATOM 2065 C C . ASN A 1 318 ? -23.663 54.610 -1.073 1.00 30.78 318 ASN B C 1
ATOM 2066 O O . ASN A 1 318 ? -22.643 55.116 -1.551 1.00 40.43 318 ASN B O 1
ATOM 2071 N N . LEU A 1 319 ? -23.639 53.781 -0.040 1.00 29.34 319 LEU B N 1
ATOM 2072 C CA . LEU A 1 319 ? -22.382 53.393 0.585 1.00 27.88 319 LEU B CA 1
ATOM 2073 C C . LEU A 1 319 ? -21.707 52.301 -0.238 1.00 28.79 319 LEU B C 1
ATOM 2074 O O . LEU A 1 319 ? -22.372 51.548 -0.952 1.00 30.72 319 LEU B O 1
ATOM 2079 N N . PRO A 1 320 ? -20.377 52.205 -0.125 1.00 29.64 320 PRO B N 1
ATOM 2080 C CA . PRO A 1 320 ? -19.573 51.230 -0.856 1.00 21.55 320 PRO B CA 1
ATOM 2081 C C . PRO A 1 320 ? -19.626 49.877 -0.175 1.00 26.33 320 PRO B C 1
ATOM 2082 O O . PRO A 1 320 ? -18.568 49.303 0.107 1.00 29.82 320 PRO B O 1
ATOM 2086 N N . PHE A 1 321 ? -20.828 49.370 0.090 1.00 23.08 321 PHE B N 1
ATOM 2087 C CA . PHE A 1 321 ? -20.952 48.080 0.767 1.00 24.54 321 PHE B CA 1
ATOM 2088 C C . PHE A 1 321 ? -21.806 47.052 0.035 1.00 28.18 321 PHE B C 1
ATOM 2089 O O . PHE A 1 321 ? -22.812 47.382 -0.612 1.00 26.65 321 PHE B O 1
ATOM 2097 N N . VAL A 1 322 ? -21.386 45.800 0.158 1.00 12.75 322 VAL B N 1
ATOM 2098 C CA . VAL A 1 322 ? -22.065 44.693 -0.469 1.00 20.38 322 VAL B CA 1
ATOM 2099 C C . VAL A 1 322 ? -22.304 43.650 0.587 1.00 19.01 322 VAL B C 1
ATOM 2100 O O . VAL A 1 322 ? -21.406 43.338 1.367 1.00 24.17 322 VAL B O 1
ATOM 2104 N N . ALA A 1 323 ? -23.510 43.100 0.613 1.00 13.63 323 ALA B N 1
ATOM 2105 C CA . ALA A 1 323 ? -23.807 42.052 1.569 1.00 21.05 323 ALA B CA 1
ATOM 2106 C C . ALA A 1 323 ? -24.222 40.804 0.822 1.00 23.23 323 ALA B C 1
ATOM 2107 O O . ALA A 1 323 ? -24.741 40.887 -0.290 1.00 23.03 323 ALA B O 1
ATOM 2109 N N . PHE A 1 324 ? -23.984 39.651 1.430 1.00 16.29 324 PHE B N 1
ATOM 2110 C CA . PHE A 1 324 ? -24.513 38.404 0.902 1.00 21.07 324 PHE B CA 1
ATOM 2111 C C . PHE A 1 324 ? -24.698 37.392 2.017 1.00 17.93 324 PHE B C 1
ATOM 2112 O O . PHE A 1 324 ? -24.187 37.566 3.124 1.00 17.65 324 PHE B O 1
ATOM 2120 N N . PHE A 1 325 ? -25.432 36.328 1.727 1.00 19.02 325 PHE B N 1
ATOM 2121 C CA . PHE A 1 325 ? -25.499 35.233 2.671 1.00 17.51 325 PHE B CA 1
ATOM 2122 C C . PHE A 1 325 ? -25.383 33.856 2.020 1.00 30.23 325 PHE B C 1
ATOM 2123 O O . PHE A 1 325 ? -25.815 33.634 0.886 1.00 22.15 325 PHE B O 1
ATOM 2131 N N . VAL A 1 326 ? -24.766 32.940 2.753 1.00 32.18 326 VAL B N 1
ATOM 2132 C CA . VAL A 1 326 ? -24.636 31.562 2.318 1.00 24.15 326 VAL B CA 1
ATOM 2133 C C . VAL A 1 326 ? -25.848 30.827 2.842 1.00 21.08 326 VAL B C 1
ATOM 2134 O O . VAL A 1 326 ? -26.226 31.017 3.988 1.00 27.54 326 VAL B O 1
ATOM 2138 N N . GLU A 1 327 ? -26.474 30.007 2.006 1.00 18.82 327 GLU B N 1
ATOM 2139 C CA . GLU A 1 327 ? -27.718 29.359 2.400 1.00 20.91 327 GLU B CA 1
ATOM 2140 C C . GLU A 1 327 ? -27.540 28.438 3.608 1.00 24.54 327 GLU B C 1
ATOM 2141 O O . GLU A 1 327 ? -26.540 27.725 3.713 1.00 29.88 327 GLU B O 1
ATOM 2147 N N . ALA A 1 328 ? -28.517 28.482 4.517 1.00 30.79 328 ALA B N 1
ATOM 2148 C CA . ALA A 1 328 ? -28.502 27.732 5.782 1.00 33.43 328 ALA B CA 1
ATOM 2149 C C . ALA A 1 328 ? -27.302 28.023 6.692 1.00 23.00 328 ALA B C 1
ATOM 2150 O O . ALA A 1 328 ? -26.757 27.114 7.310 1.00 30.37 328 ALA B O 1
ATOM 2152 N N . THR A 1 329 ? -26.892 29.286 6.755 1.00 25.53 329 THR B N 1
ATOM 2153 C CA . THR A 1 329 ? -26.012 29.760 7.821 1.00 24.12 329 THR B CA 1
ATOM 2154 C C . THR A 1 329 ? -26.701 30.922 8.556 1.00 27.79 329 THR B C 1
ATOM 2155 O O . THR A 1 329 ? -27.691 31.472 8.070 1.00 34.92 329 THR B O 1
ATOM 2159 N N . LYS A 1 330 ? -26.197 31.292 9.727 1.00 30.55 330 LYS B N 1
ATOM 2160 C CA . LYS A 1 330 ? -26.871 32.308 10.535 1.00 25.22 330 LYS B CA 1
ATOM 2161 C C . LYS A 1 330 ? -26.133 33.625 10.492 1.00 28.94 330 LYS B C 1
ATOM 2162 O O . LYS A 1 330 ? -26.011 34.305 11.511 1.00 31.89 330 LYS B O 1
ATOM 2168 N N . CYS A 1 331 ? -25.630 33.998 9.325 1.00 26.15 331 CYS B N 1
ATOM 2169 C CA . CYS A 1 331 ? -24.980 35.295 9.219 1.00 22.53 331 CYS B CA 1
ATOM 2170 C C . CYS A 1 331 ? -25.174 35.905 7.848 1.00 24.73 331 CYS B C 1
ATOM 2171 O O . CYS A 1 331 ? -25.742 35.284 6.956 1.00 27.27 331 CYS B O 1
ATOM 2174 N N . ILE A 1 332 ? -24.736 37.147 7.712 1.00 17.88 332 ILE B N 1
ATOM 2175 C CA . ILE A 1 332 ? -24.572 37.776 6.421 1.00 17.15 332 ILE B CA 1
ATOM 2176 C C . ILE A 1 332 ? -23.168 38.333 6.472 1.00 25.76 332 ILE B C 1
ATOM 2177 O O . ILE A 1 332 ? -22.704 38.742 7.537 1.00 23.06 332 ILE B O 1
ATOM 2182 N N . ILE A 1 333 ? -22.474 38.314 5.339 1.00 15.16 333 ILE B N 1
ATOM 2183 C CA . ILE A 1 333 ? -21.130 38.855 5.290 1.00 18.52 333 ILE B CA 1
ATOM 2184 C C . ILE A 1 333 ? -21.142 40.148 4.484 1.00 26.29 333 ILE B C 1
ATOM 2185 O O . ILE A 1 333 ? -21.781 40.239 3.427 1.00 31.27 333 ILE B O 1
ATOM 2190 N N . ILE A 1 334 ? -20.444 41.156 4.991 1.00 23.95 334 ILE B N 1
ATOM 2191 C CA . ILE A 1 334 ? -20.453 42.463 4.359 1.00 25.19 334 ILE B CA 1
ATOM 2192 C C . ILE A 1 334 ? -19.048 42.827 3.891 1.00 32.50 334 ILE B C 1
ATOM 2193 O O . ILE A 1 334 ? -18.119 42.905 4.696 1.00 35.52 334 ILE B O 1
ATOM 2198 N N . LEU A 1 335 ? -18.900 43.028 2.585 1.00 27.54 335 LEU B N 1
ATOM 2199 C CA . LEU A 1 335 ? -17.627 43.409 2.007 1.00 19.45 335 LEU B CA 1
ATOM 2200 C C . LEU A 1 335 ? -17.667 44.875 1.634 1.00 30.87 335 LEU B C 1
ATOM 2201 O O . LEU A 1 335 ? -18.743 45.442 1.387 1.00 21.95 335 LEU B O 1
ATOM 2206 N N . GLU A 1 336 ? -16.488 45.486 1.575 1.00 31.60 336 GLU B N 1
ATOM 2207 C CA . GLU A 1 336 ? -16.376 46.853 1.083 1.00 36.31 336 GLU B CA 1
ATOM 2208 C C . GLU A 1 336 ? -15.834 46.876 -0.339 1.00 37.57 336 GLU B C 1
ATOM 2209 O O . GLU A 1 336 ? -14.930 46.111 -0.696 1.00 40.32 336 GLU B O 1
ATOM 2215 N N . MET A 1 337 ? -16.397 47.758 -1.152 1.00 34.89 337 MET B N 1
ATOM 2216 C CA . MET A 1 337 ? -15.952 47.896 -2.524 1.00 35.43 337 MET B CA 1
ATOM 2217 C C . MET A 1 337 ? -14.912 48.987 -2.592 1.00 27.70 337 MET B C 1
ATOM 2218 O O . MET A 1 337 ? -15.168 50.105 -2.164 1.00 34.57 337 MET B O 1
ATOM 2223 N N . SER A 1 338 ? -13.732 48.644 -3.114 1.00 35.29 338 SER B N 1
ATOM 2224 C CA . SER A 1 338 ? -12.605 49.573 -3.180 1.00 31.25 338 SER B CA 1
ATOM 2225 C C . SER A 1 338 ? -12.929 50.811 -4.018 1.00 37.65 338 SER B C 1
ATOM 2226 O O . SER A 1 338 ? -13.398 50.707 -5.151 1.00 44.43 338 SER B O 1
ATOM 2229 N N . GLU A 1 339 ? -12.685 51.984 -3.453 1.00 33.21 339 GLU B N 1
ATOM 2230 C CA . GLU A 1 339 ? -12.854 53.218 -4.199 1.00 44.96 339 GLU B CA 1
ATOM 2231 C C . GLU A 1 339 ? -11.575 53.531 -4.961 1.00 46.65 339 GLU B C 1
ATOM 2232 O O . GLU A 1 339 ? -11.568 54.376 -5.859 1.00 47.00 339 GLU B O 1
ATOM 2238 N N . LYS A 1 340 ? -10.493 52.848 -4.590 1.00 55.49 340 LYS B N 1
ATOM 2239 C CA . LYS A 1 340 ? -9.183 53.082 -5.194 1.00 59.67 340 LYS B CA 1
ATOM 2240 C C . LYS A 1 340 ? -9.030 52.278 -6.487 1.00 56.76 340 LYS B C 1
ATOM 2241 O O . LYS A 1 340 ? -8.572 52.798 -7.503 1.00 48.04 340 LYS B O 1
ATOM 2247 N N . GLN A 1 341 ? -9.428 51.010 -6.438 1.00 59.90 341 GLN B N 1
ATOM 2248 C CA . GLN A 1 341 ? -9.277 50.101 -7.571 1.00 46.31 341 GLN B CA 1
ATOM 2249 C C . GLN A 1 341 ? -10.570 49.308 -7.802 1.00 49.61 341 GLN B C 1
ATOM 2250 O O . GLN A 1 341 ? -10.888 48.373 -7.050 1.00 48.58 341 GLN B O 1
ATOM 2256 N N . LYS A 1 342 ? -11.308 49.683 -8.845 1.00 40.44 342 LYS B N 1
ATOM 2257 C CA . LYS A 1 342 ? -12.628 49.105 -9.107 1.00 33.45 342 LYS B CA 1
ATOM 2258 C C . LYS A 1 342 ? -12.603 47.585 -9.165 1.00 31.35 342 LYS B C 1
ATOM 2259 O O . LYS A 1 342 ? -11.776 46.997 -9.863 1.00 38.87 342 LYS B O 1
ATOM 2265 N N . GLY A 1 343 ? -13.512 46.961 -8.424 1.00 24.16 343 GLY B N 1
ATOM 2266 C CA . GLY A 1 343 ? -13.647 45.515 -8.419 1.00 25.68 343 GLY B CA 1
ATOM 2267 C C . GLY A 1 343 ? -12.984 44.854 -7.231 1.00 28.77 343 GLY B C 1
ATOM 2268 O O . GLY A 1 343 ? -13.194 43.674 -6.969 1.00 35.80 343 GLY B O 1
ATOM 2269 N N . ASP A 1 344 ? -12.174 45.613 -6.506 1.00 27.47 344 ASP B N 1
ATOM 2270 C CA . ASP A 1 344 ? -11.463 45.054 -5.364 1.00 32.60 344 ASP B CA 1
ATOM 2271 C C . ASP A 1 344 ? -12.382 44.969 -4.158 1.00 34.11 344 ASP B C 1
ATOM 2272 O O . ASP A 1 344 ? -13.058 45.941 -3.825 1.00 26.16 344 ASP B O 1
ATOM 2277 N N . LEU A 1 345 ? -12.400 43.809 -3.507 1.00 29.06 345 LEU B N 1
ATOM 2278 C CA . LEU A 1 345 ? -13.255 43.605 -2.353 1.00 25.85 345 LEU B CA 1
ATOM 2279 C C . LEU A 1 345 ? -12.428 43.267 -1.116 1.00 38.90 345 LEU B C 1
ATOM 2280 O O . LEU A 1 345 ? -11.340 42.698 -1.219 1.00 32.83 345 LEU B O 1
ATOM 2285 N N . ALA A 1 346 ? -12.957 43.627 0.050 1.00 31.23 346 ALA B N 1
ATOM 2286 C CA . ALA A 1 346 ? -12.317 43.332 1.325 1.00 36.35 346 ALA B CA 1
ATOM 2287 C C . ALA A 1 346 ? -13.398 43.192 2.395 1.00 35.70 346 ALA B C 1
ATOM 2288 O O . ALA A 1 346 ? -14.401 43.907 2.368 1.00 34.50 346 ALA B O 1
ATOM 2290 N N . LEU A 1 347 ? -13.202 42.272 3.329 1.00 30.72 347 LEU B N 1
ATOM 2291 C CA . LEU A 1 347 ? -14.211 42.037 4.341 1.00 35.30 347 LEU B CA 1
ATOM 2292 C C . LEU A 1 347 ? -14.404 43.292 5.173 1.00 35.47 347 LEU B C 1
ATOM 2293 O O . LEU A 1 347 ? -13.445 44.010 5.449 1.00 30.44 347 LEU B O 1
ATOM 2298 N N . LYS A 1 348 ? -15.652 43.563 5.543 1.00 30.54 348 LYS B N 1
ATOM 2299 C CA . LYS A 1 348 ? -15.973 44.724 6.369 1.00 43.56 348 LYS B CA 1
ATOM 2300 C C . LYS A 1 348 ? -16.567 44.289 7.697 1.00 35.24 348 LYS B C 1
ATOM 2301 O O . LYS A 1 348 ? -16.334 44.924 8.726 1.00 34.99 348 LYS B O 1
ATOM 2307 N N . GLN A 1 349 ? -17.314 43.194 7.682 1.00 23.69 349 GLN B N 1
ATOM 2308 C CA . GLN A 1 349 ? -18.049 42.828 8.866 1.00 26.46 349 GLN B CA 1
ATOM 2309 C C . GLN A 1 349 ? -18.860 41.568 8.643 1.00 36.17 349 GLN B C 1
ATOM 2310 O O . GLN A 1 349 ? -19.297 41.287 7.526 1.00 44.82 349 GLN B O 1
ATOM 2316 N N . ILE A 1 350 ? -19.051 40.805 9.710 1.00 29.46 350 ILE B N 1
ATOM 2317 C CA . ILE A 1 350 ? -19.953 39.670 9.674 1.00 32.78 350 ILE B CA 1
ATOM 2318 C C . ILE A 1 350 ? -20.995 39.911 10.753 1.00 40.52 350 ILE B C 1
ATOM 2319 O O . ILE A 1 350 ? -20.670 40.343 11.862 1.00 33.27 350 ILE B O 1
ATOM 2324 N N . ILE A 1 351 ? -22.254 39.659 10.423 1.00 36.67 351 ILE B N 1
ATOM 2325 C CA . ILE A 1 351 ? -23.324 39.857 11.376 1.00 23.15 351 ILE B CA 1
ATOM 2326 C C . ILE A 1 351 ? -24.038 38.527 11.576 1.00 32.84 351 ILE B C 1
ATOM 2327 O O . ILE A 1 351 ? -24.440 37.872 10.613 1.00 28.07 351 ILE B O 1
ATOM 2332 N N . THR A 1 352 ? -24.163 38.129 12.840 1.00 42.22 352 THR B N 1
ATOM 2333 C CA . THR A 1 352 ? -24.704 36.832 13.214 1.00 30.10 352 THR B CA 1
ATOM 2334 C C . THR A 1 352 ? -26.089 37.004 13.801 1.00 25.40 352 THR B C 1
ATOM 2335 O O . THR A 1 352 ? -26.375 38.026 14.405 1.00 34.41 352 THR B O 1
ATOM 2339 N N . PHE A 1 353 ? -26.940 36.000 13.619 1.00 20.99 353 PHE B N 1
ATOM 2340 C CA . PHE A 1 353 ? -28.329 36.074 14.035 1.00 20.72 353 PHE B CA 1
ATOM 2341 C C . PHE A 1 353 ? -28.731 34.799 14.773 1.00 27.41 353 PHE B C 1
ATOM 2342 O O . PHE A 1 353 ? -28.020 33.792 14.730 1.00 28.20 353 PHE B O 1
ATOM 2350 N N . PRO A 1 354 ? -29.876 34.842 15.469 1.00 29.37 354 PRO B N 1
ATOM 2351 C CA . PRO A 1 354 ? -30.290 33.682 16.267 1.00 34.20 354 PRO B CA 1
ATOM 2352 C C . PRO A 1 354 ? -30.752 32.519 15.404 1.00 36.70 354 PRO B C 1
ATOM 2353 O O . PRO A 1 354 ? -30.905 31.400 15.898 1.00 33.39 354 PRO B O 1
ATOM 2357 N N . TYR A 1 355 ? -30.985 32.786 14.127 1.00 29.99 355 TYR B N 1
ATOM 2358 C CA . TYR A 1 355 ? -31.419 31.741 13.209 1.00 30.12 355 TYR B CA 1
ATOM 2359 C C . TYR A 1 355 ? -30.739 31.860 11.850 1.00 27.51 355 TYR B C 1
ATOM 2360 O O . TYR A 1 355 ? -29.989 32.807 11.588 1.00 27.13 355 TYR B O 1
ATOM 2369 N N . ASN A 1 356 ? -31.010 30.892 10.984 1.00 34.40 356 ASN B N 1
ATOM 2370 C CA . ASN A 1 356 ? -30.550 30.957 9.603 1.00 31.25 356 ASN B CA 1
ATOM 2371 C C . ASN A 1 356 ? -31.164 32.148 8.870 1.00 28.61 356 ASN B C 1
ATOM 2372 O O . ASN A 1 356 ? -32.364 32.432 9.012 1.00 20.88 356 ASN B O 1
ATOM 2377 N N . VAL A 1 357 ? -30.340 32.843 8.091 1.00 28.77 357 VAL B N 1
ATOM 2378 C CA . VAL A 1 357 ? -30.849 33.860 7.185 1.00 15.89 357 VAL B CA 1
ATOM 2379 C C . VAL A 1 357 ? -31.529 33.185 6.002 1.00 19.54 357 VAL B C 1
ATOM 2380 O O . VAL A 1 357 ? -30.990 32.273 5.406 1.00 26.93 357 VAL B O 1
ATOM 2384 N N . ILE A 1 358 ? -32.728 33.645 5.682 1.00 27.28 358 ILE B N 1
ATOM 2385 C CA . ILE A 1 358 ? -33.562 33.042 4.656 1.00 20.66 358 ILE B CA 1
ATOM 2386 C C . ILE A 1 358 ? -33.737 34.003 3.468 1.00 21.38 358 ILE B C 1
ATOM 2387 O O . ILE A 1 358 ? -34.055 33.584 2.358 1.00 25.42 358 ILE B O 1
ATOM 2392 N N . SER A 1 359 ? -33.527 35.297 3.707 1.00 17.79 359 SER B N 1
ATOM 2393 C CA . SER A 1 359 ? -33.619 36.286 2.636 1.00 14.33 359 SER B CA 1
ATOM 2394 C C . SER A 1 359 ? -32.783 37.496 2.984 1.00 16.11 359 SER B C 1
ATOM 2395 O O . SER A 1 359 ? -32.542 37.760 4.155 1.00 19.98 359 SER B O 1
ATOM 2398 N N . LEU A 1 360 ? -32.320 38.210 1.962 1.00 15.78 360 LEU B N 1
ATOM 2399 C CA . LEU A 1 360 ? -31.476 39.372 2.164 1.00 12.20 360 LEU B CA 1
ATOM 2400 C C . LEU A 1 360 ? -31.910 40.448 1.203 1.00 11.17 360 LEU B C 1
ATOM 2401 O O . LEU A 1 360 ? -32.071 40.196 0.021 1.00 28.55 360 LEU B O 1
ATOM 2406 N N . SER A 1 361 ? -32.113 41.648 1.727 1.00 16.86 361 SER B N 1
ATOM 2407 C CA . SER A 1 361 ? -32.645 42.761 0.956 1.00 12.98 361 SER B CA 1
ATOM 2408 C C . SER A 1 361 ? -31.994 44.070 1.378 1.00 18.49 361 SER B C 1
ATOM 2409 O O . SER A 1 361 ? -31.337 44.174 2.414 1.00 19.18 361 SER B O 1
ATOM 2412 N N . ALA A 1 362 ? -32.180 45.086 0.565 1.00 21.67 362 ALA B N 1
ATOM 2413 C CA . ALA A 1 362 ? -31.559 46.358 0.858 1.00 23.30 362 ALA B CA 1
ATOM 2414 C C . ALA A 1 362 ? -32.548 47.470 0.586 1.00 34.74 362 ALA B C 1
ATOM 2415 O O . ALA A 1 362 ? -33.306 47.433 -0.386 1.00 40.01 362 ALA B O 1
ATOM 2417 N N . HIS A 1 363 ? -32.560 48.448 1.475 1.00 32.66 363 HIS B N 1
ATOM 2418 C CA . HIS A 1 363 ? -33.348 49.639 1.263 1.00 29.24 363 HIS B CA 1
ATOM 2419 C C . HIS A 1 363 ? -32.457 50.843 1.509 1.00 36.39 363 HIS B C 1
ATOM 2420 O O . HIS A 1 363 ? -32.087 51.141 2.650 1.00 35.91 363 HIS B O 1
ATOM 2427 N N . ASN A 1 364 ? -32.112 51.532 0.431 1.00 34.58 364 ASN B N 1
ATOM 2428 C CA . ASN A 1 364 ? -31.109 52.583 0.497 1.00 40.50 364 ASN B CA 1
ATOM 2429 C C . ASN A 1 364 ? -29.803 52.057 1.087 1.00 42.48 364 ASN B C 1
ATOM 2430 O O . ASN A 1 364 ? -29.123 51.231 0.474 1.00 45.60 364 ASN B O 1
ATOM 2435 N N . ASP A 1 365 ? -29.458 52.520 2.282 1.00 40.19 365 ASP B N 1
ATOM 2436 C CA . ASP A 1 365 ? -28.222 52.080 2.918 1.00 35.15 365 ASP B CA 1
ATOM 2437 C C . ASP A 1 365 ? -28.460 51.149 4.111 1.00 47.28 365 ASP B C 1
ATOM 2438 O O . ASP A 1 365 ? -27.560 50.947 4.930 1.00 52.86 365 ASP B O 1
ATOM 2443 N N . GLU A 1 366 ? -29.661 50.581 4.212 1.00 30.15 366 GLU B N 1
ATOM 2444 C CA . GLU A 1 366 ? -29.910 49.573 5.236 1.00 39.40 366 GLU B CA 1
ATOM 2445 C C . GLU A 1 366 ? -30.149 48.188 4.618 1.00 27.32 366 GLU B C 1
ATOM 2446 O O . GLU A 1 366 ? -30.694 48.072 3.528 1.00 35.66 366 GLU B O 1
ATOM 2452 N N . PHE A 1 367 ? -29.725 47.141 5.310 1.00 24.58 367 PHE B N 1
ATOM 2453 C CA . PHE A 1 367 ? -30.054 45.784 4.900 1.00 20.03 367 PHE B CA 1
ATOM 2454 C C . PHE A 1 367 ? -31.169 45.260 5.770 1.00 25.03 367 PHE B C 1
ATOM 2455 O O . PHE A 1 367 ? -31.172 45.492 6.977 1.00 27.58 367 PHE B O 1
ATOM 2463 N N . GLN A 1 368 ? -32.129 44.573 5.159 1.00 24.19 368 GLN B N 1
ATOM 2464 C CA . GLN A 1 368 ? -33.096 43.800 5.925 1.00 18.65 368 GLN B CA 1
ATOM 2465 C C . GLN A 1 368 ? -32.785 42.330 5.731 1.00 25.27 368 GLN B C 1
ATOM 2466 O O . GLN A 1 368 ? -32.339 41.906 4.658 1.00 22.48 368 GLN B O 1
ATOM 2472 N N . VAL A 1 369 ? -33.052 41.553 6.767 1.00 21.43 369 VAL B N 1
ATOM 2473 C CA . VAL A 1 369 ? -32.845 40.119 6.721 1.00 19.35 369 VAL B CA 1
ATOM 2474 C C . VAL A 1 369 ? -34.110 39.443 7.232 1.00 21.35 369 VAL B C 1
ATOM 2475 O O . VAL A 1 369 ? -34.870 40.022 8.010 1.00 19.88 369 VAL B O 1
ATOM 2479 N N . THR A 1 370 ? -34.358 38.230 6.770 1.00 21.50 370 THR B N 1
ATOM 2480 C CA . THR A 1 370 ? -35.511 37.465 7.223 1.00 13.32 370 THR B CA 1
ATOM 2481 C C . THR A 1 370 ? -34.971 36.118 7.703 1.00 19.68 370 THR B C 1
ATOM 2482 O O . THR A 1 370 ? -34.043 35.584 7.101 1.00 21.36 370 THR B O 1
ATOM 2486 N N . LEU A 1 371 ? -35.518 35.578 8.793 1.00 27.36 371 LEU B N 1
ATOM 2487 C CA . LEU A 1 371 ? -34.923 34.393 9.437 1.00 17.60 371 LEU B CA 1
ATOM 2488 C C . LEU A 1 371 ? -35.848 33.190 9.524 1.00 21.97 371 LEU B C 1
ATOM 2489 O O . LEU A 1 371 ? -37.071 33.320 9.539 1.00 29.20 371 LEU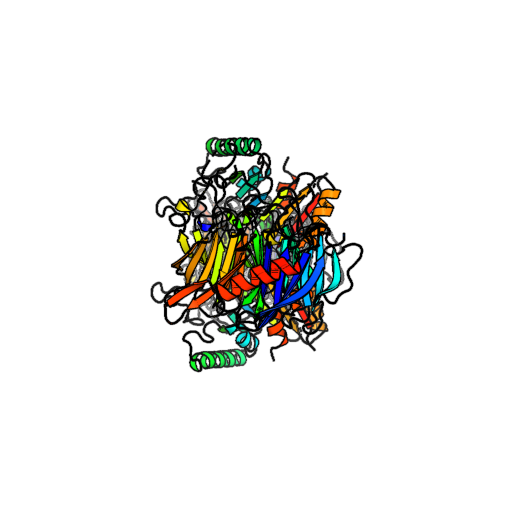 B O 1
ATOM 2494 N N . ASP A 1 372 ? -35.249 32.007 9.582 1.00 27.39 372 ASP B N 1
ATOM 2495 C CA . ASP A 1 372 ? -36.018 30.783 9.761 1.00 32.77 372 ASP B CA 1
ATOM 2496 C C . ASP A 1 372 ? -36.178 30.548 11.254 1.00 38.39 372 ASP B C 1
ATOM 2497 O O . ASP A 1 372 ? -35.307 29.964 11.907 1.00 35.37 372 ASP B O 1
ATOM 2502 N N . ASN A 1 373 ? -37.293 31.023 11.792 1.00 30.17 373 ASN B N 1
ATOM 2503 C CA . ASN A 1 373 ? -37.560 30.902 13.208 1.00 39.41 373 ASN B CA 1
ATOM 2504 C C . ASN A 1 373 ? -38.646 29.852 13.453 1.00 42.05 373 ASN B C 1
ATOM 2505 O O . ASN A 1 373 ? -39.431 29.977 14.382 1.00 33.85 373 ASN B O 1
ATOM 2510 N N . LYS A 1 374 ? -38.686 28.829 12.597 1.00 44.69 374 LYS B N 1
ATOM 2511 C CA . LYS A 1 374 ? -39.635 27.720 12.724 1.00 40.62 374 LYS B CA 1
ATOM 2512 C C . LYS A 1 374 ? -39.611 27.111 14.116 1.00 48.04 374 LYS B C 1
ATOM 2513 O O . LYS A 1 374 ? -40.647 26.727 14.654 1.00 28.21 374 LYS B O 1
ATOM 2519 N N . GLU A 1 375 ? -38.412 27.015 14.683 1.00 50.45 375 GLU B N 1
ATOM 2520 C CA . GLU A 1 375 ? -38.206 26.288 15.929 1.00 56.28 375 GLU B CA 1
ATOM 2521 C C . GLU A 1 375 ? -37.785 27.200 17.082 1.00 64.48 375 GLU B C 1
ATOM 2522 O O . GLU A 1 375 ? -36.726 27.014 17.686 1.00 67.72 375 GLU B O 1
ATOM 2528 N N . SER A 1 376 ? -38.613 28.196 17.376 1.00 57.38 376 SER B N 1
ATOM 2529 C CA . SER A 1 376 ? -38.430 28.977 18.589 1.00 63.22 376 SER B CA 1
ATOM 2530 C C . SER A 1 376 ? -39.269 28.309 19.658 1.00 69.99 376 SER B C 1
ATOM 2531 O O . SER A 1 376 ? -39.888 27.271 19.414 1.00 68.16 376 SER B O 1
ATOM 2534 N N . SER A 1 377 ? -39.293 28.892 20.845 1.00 70.03 377 SER B N 1
ATOM 2535 C CA . SER A 1 377 ? -40.077 28.316 21.922 1.00 57.76 377 SER B CA 1
ATOM 2536 C C . SER A 1 377 ? -40.791 29.392 22.714 1.00 61.46 377 SER B C 1
ATOM 2537 O O . SER A 1 377 ? -40.211 30.428 23.045 1.00 69.21 377 SER B O 1
ATOM 2540 N N . GLY A 1 378 ? -42.060 29.139 23.012 1.00 60.86 378 GLY B N 1
ATOM 2541 C CA . GLY A 1 378 ? -42.874 30.107 23.715 1.00 54.64 378 GLY B CA 1
ATOM 2542 C C . GLY A 1 378 ? -43.344 31.175 22.752 1.00 54.86 378 GLY B C 1
ATOM 2543 O O . GLY A 1 378 ? -44.083 30.886 21.811 1.00 53.79 378 GLY B O 1
ATOM 2544 N N . VAL A 1 379 ? -42.920 32.411 22.979 1.00 31.85 379 VAL B N 1
ATOM 2545 C CA . VAL A 1 379 ? -43.276 33.483 22.068 1.00 47.07 379 VAL B CA 1
ATOM 2546 C C . VAL A 1 379 ? -42.320 33.546 20.881 1.00 44.94 379 VAL B C 1
ATOM 2547 O O . VAL A 1 379 ? -41.122 33.788 21.047 1.00 38.11 379 VAL B O 1
ATOM 2551 N N . GLN A 1 380 ? -42.870 33.321 19.688 1.00 57.06 380 GLN B N 1
ATOM 2552 C CA . GLN A 1 380 ? -42.100 33.310 18.444 1.00 40.59 380 GLN B CA 1
ATOM 2553 C C . GLN A 1 380 ? -41.607 34.716 18.103 1.00 33.69 380 GLN B C 1
ATOM 2554 O O . GLN A 1 380 ? -42.404 35.636 17.875 1.00 35.10 380 GLN B O 1
ATOM 2560 N N . LYS A 1 381 ? -40.289 34.876 18.067 1.00 30.96 381 LYS B N 1
ATOM 2561 C CA . LYS A 1 381 ? -39.684 36.191 17.854 1.00 42.76 381 LYS B CA 1
ATOM 2562 C C . LYS A 1 381 ? -38.690 36.169 16.663 1.00 34.22 381 LYS B C 1
ATOM 2563 O O . LYS A 1 381 ? -38.571 35.160 15.971 1.00 20.61 381 LYS B O 1
ATOM 2569 N N . ASN A 1 382 ? -37.993 37.276 16.420 1.00 20.84 382 ASN B N 1
ATOM 2570 C CA . ASN A 1 382 ? -36.907 37.296 15.435 1.00 30.33 382 ASN B CA 1
ATOM 2571 C C . ASN A 1 382 ? -37.283 36.873 14.018 1.00 24.03 382 ASN B C 1
ATOM 2572 O O . ASN A 1 382 ? -36.531 36.122 13.393 1.00 31.59 382 ASN B O 1
ATOM 2577 N N . PHE A 1 383 ? -38.431 37.324 13.515 1.00 22.99 383 PHE B N 1
ATOM 2578 C CA . PHE A 1 383 ? -38.835 37.011 12.144 1.00 24.23 383 PHE B CA 1
ATOM 2579 C C . PHE A 1 383 ? -37.972 37.731 11.109 1.00 27.02 383 PHE B C 1
ATOM 2580 O O . PHE A 1 383 ? -37.771 37.233 10.000 1.00 22.62 383 PHE B O 1
ATOM 2588 N N . ALA A 1 384 ? -37.486 38.909 11.477 1.00 21.91 384 ALA B N 1
ATOM 2589 C CA . ALA A 1 384 ? -36.720 39.739 10.567 1.00 15.03 384 ALA B CA 1
ATOM 2590 C C . ALA A 1 384 ? -35.783 40.643 11.357 1.00 19.89 384 ALA B C 1
ATOM 2591 O O . ALA A 1 384 ? -35.968 40.834 12.560 1.00 27.27 384 ALA B O 1
ATOM 2593 N N . LYS A 1 385 ? -34.772 41.192 10.687 1.00 18.21 385 LYS B N 1
ATOM 2594 C CA . LYS A 1 385 ? -33.910 42.195 11.304 1.00 12.15 385 LYS B CA 1
ATOM 2595 C C . LYS A 1 385 ? -33.634 43.344 10.348 1.00 25.66 385 LYS B C 1
ATOM 2596 O O . LYS A 1 385 ? -33.440 43.141 9.145 1.00 22.93 385 LYS B O 1
ATOM 2602 N N . PHE A 1 386 ? -33.602 44.554 10.889 1.00 22.61 386 PHE B N 1
ATOM 2603 C CA . PHE A 1 386 ? -33.223 45.708 10.099 1.00 15.22 386 PHE B CA 1
ATOM 2604 C C . PHE A 1 386 ? -31.839 46.164 10.536 1.00 25.27 386 PHE B C 1
ATOM 2605 O O . PHE A 1 386 ? -31.627 46.509 11.688 1.00 27.52 386 PHE B O 1
ATOM 2613 N N . ILE A 1 387 ? -30.889 46.121 9.609 1.00 28.26 387 ILE B N 1
ATOM 2614 C CA . ILE A 1 387 ? -29.515 46.500 9.896 1.00 24.94 387 ILE B CA 1
ATOM 2615 C C . ILE A 1 387 ? -29.250 47.873 9.313 1.00 34.67 387 ILE B C 1
ATOM 2616 O O . ILE A 1 387 ? -29.515 48.108 8.135 1.00 37.75 387 ILE B O 1
ATOM 2621 N N . GLU A 1 388 ? -28.743 48.786 10.136 1.00 29.34 388 GLU B N 1
ATOM 2622 C CA . GLU A 1 388 ? -28.450 50.135 9.667 1.00 32.84 388 GLU B CA 1
ATOM 2623 C C . GLU A 1 388 ? -26.988 50.484 9.875 1.00 29.96 388 GLU B C 1
ATOM 2624 O O . GLU A 1 388 ? -26.326 49.939 10.769 1.00 34.94 388 GLU B O 1
ATOM 2630 N N . TYR A 1 389 ? -26.476 51.374 9.033 1.00 24.88 389 TYR B N 1
ATOM 2631 C CA . TYR A 1 389 ? -25.078 51.770 9.148 1.00 37.39 389 TYR B CA 1
ATOM 2632 C C . TYR A 1 389 ? -24.920 52.937 10.116 1.00 36.35 389 TYR B C 1
ATOM 2633 O O . TYR A 1 389 ? -25.640 53.942 10.031 1.00 29.11 389 TYR B O 1
ATOM 2642 N N . ASN A 1 390 ? -23.979 52.780 11.042 1.00 34.64 390 ASN B N 1
ATOM 2643 C CA . ASN A 1 390 ? -23.725 53.771 12.075 1.00 34.23 390 ASN B CA 1
ATOM 2644 C C . ASN A 1 390 ? -22.447 54.541 11.730 1.00 43.93 390 ASN B C 1
ATOM 2645 O O . ASN A 1 390 ? -21.332 54.012 11.861 1.00 36.06 390 ASN B O 1
ATOM 2650 N N . LEU A 1 391 ? -22.613 55.782 11.274 1.00 38.89 391 LEU B N 1
ATOM 2651 C CA . LEU A 1 391 ? -21.483 56.576 10.788 1.00 44.41 391 LEU B CA 1
ATOM 2652 C C . LEU A 1 391 ? -20.475 56.812 11.891 1.00 50.63 391 LEU B C 1
ATOM 2653 O O . LEU A 1 391 ? -19.262 56.822 11.656 1.00 54.07 391 LEU B O 1
ATOM 2658 N N . ASN A 1 392 ? -20.996 57.003 13.096 1.00 42.32 392 ASN B N 1
ATOM 2659 C CA . ASN A 1 392 ? -20.170 57.230 14.266 1.00 56.92 392 ASN B CA 1
ATOM 2660 C C . ASN A 1 392 ? -19.263 56.031 14.491 1.00 53.43 392 ASN B C 1
ATOM 2661 O O . ASN A 1 392 ? -18.043 56.170 14.590 1.00 62.46 392 ASN B O 1
ATOM 2666 N N . GLU A 1 393 ? -19.864 54.849 14.542 1.00 42.91 393 GLU B N 1
ATOM 2667 C CA . GLU A 1 393 ? -19.124 53.642 14.868 1.00 45.17 393 GLU B CA 1
ATOM 2668 C C . GLU A 1 393 ? -18.463 53.009 13.648 1.00 43.99 393 GLU B C 1
ATOM 2669 O O . GLU A 1 393 ? -17.689 52.061 13.778 1.00 45.64 393 GLU B O 1
ATOM 2675 N N . ASN A 1 394 ? -18.755 53.546 12.468 1.00 37.23 394 ASN B N 1
ATOM 2676 C CA . ASN A 1 394 ? -18.199 53.009 11.230 1.00 47.46 394 ASN B CA 1
ATOM 2677 C C . ASN A 1 394 ? -18.483 51.520 11.112 1.00 51.04 394 ASN B C 1
ATOM 2678 O O . ASN A 1 394 ? -17.571 50.720 10.875 1.00 50.81 394 ASN B O 1
ATOM 2683 N N . SER A 1 395 ? -19.747 51.150 11.293 1.00 43.94 395 SER B N 1
ATOM 2684 C CA . SER A 1 395 ? -20.113 49.747 11.386 1.00 35.12 395 SER B CA 1
ATOM 2685 C C . SER A 1 395 ? -21.617 49.563 11.197 1.00 36.73 395 SER B C 1
ATOM 2686 O O . SER A 1 395 ? -22.386 50.513 11.345 1.00 35.40 395 SER B O 1
ATOM 2689 N N . PHE A 1 396 ? -22.027 48.342 10.856 1.00 41.50 396 PHE B N 1
ATOM 2690 C CA . PHE A 1 396 ? -23.446 48.011 10.708 1.00 38.35 396 PHE B CA 1
ATOM 2691 C C . PHE A 1 396 ? -23.994 47.429 11.994 1.00 34.44 396 PHE B C 1
ATOM 2692 O O . PHE A 1 396 ? -23.342 46.602 12.636 1.00 28.54 396 PHE B O 1
ATOM 2700 N N . VAL A 1 397 ? -25.198 47.852 12.363 1.00 32.01 397 VAL B N 1
ATOM 2701 C CA . VAL A 1 397 ? -25.794 47.432 13.630 1.00 30.33 397 VAL B CA 1
ATOM 2702 C C . VAL A 1 397 ? -27.289 47.154 13.474 1.00 25.33 397 VAL B C 1
ATOM 2703 O O . VAL A 1 397 ? -28.002 47.860 12.758 1.00 29.44 397 VAL B O 1
ATOM 2707 N N . VAL A 1 398 ? -27.765 46.113 14.138 1.00 31.11 398 VAL B N 1
ATOM 2708 C CA . VAL A 1 398 ? -29.186 45.819 14.105 1.00 32.84 398 VAL B CA 1
ATOM 2709 C C . VAL A 1 398 ? -29.981 46.910 14.821 1.00 33.78 398 VAL B C 1
ATOM 2710 O O . VAL A 1 398 ? -29.549 47.439 15.847 1.00 30.59 398 VAL B O 1
ATOM 2714 N N . ASN A 1 399 ? -31.130 47.252 14.253 1.00 31.75 399 ASN B N 1
ATOM 2715 C CA . ASN A 1 399 ? -32.049 48.187 14.867 1.00 18.25 399 ASN B CA 1
ATOM 2716 C C . ASN A 1 399 ? -33.087 47.368 15.615 1.00 36.38 399 ASN B C 1
ATOM 2717 O O . ASN A 1 399 ? -34.161 47.055 15.089 1.00 28.11 399 ASN B O 1
ATOM 2722 N N . ASN A 1 400 ? -32.740 47.014 16.850 1.00 40.95 400 ASN B N 1
ATOM 2723 C CA . ASN A 1 400 ? -33.544 46.127 17.680 1.00 32.83 400 ASN B CA 1
ATOM 2724 C C . ASN A 1 400 ? -34.971 46.584 17.951 1.00 29.63 400 ASN B C 1
ATOM 2725 O O . ASN A 1 400 ? -35.902 45.771 17.916 1.00 22.99 400 ASN B O 1
ATOM 2730 N N . GLU A 1 401 ? -35.143 47.875 18.227 1.00 22.83 401 GLU B N 1
ATOM 2731 C CA . GLU A 1 401 ? -36.481 48.423 18.455 1.00 31.68 401 GLU B CA 1
ATOM 2732 C C . GLU A 1 401 ? -37.388 48.198 17.246 1.00 37.07 401 GLU B C 1
ATOM 2733 O O . GLU A 1 401 ? -38.400 47.494 17.343 1.00 28.95 401 GLU B O 1
ATOM 2739 N N . LYS A 1 402 ? -37.003 48.783 16.110 1.00 37.99 402 LYS B N 1
ATOM 2740 C CA . LYS A 1 402 ? -37.707 48.600 14.837 1.00 30.56 402 LYS B CA 1
ATOM 2741 C C . LYS A 1 402 ? -37.920 47.133 14.453 1.00 23.91 402 LYS B C 1
ATOM 2742 O O . LYS A 1 402 ? -38.982 46.777 13.941 1.00 24.27 402 LYS B O 1
ATOM 2748 N N . SER A 1 403 ? -36.915 46.291 14.686 1.00 16.22 403 SER B N 1
ATOM 2749 C CA . SER A 1 403 ? -37.064 44.856 14.436 1.00 28.83 403 SER B CA 1
ATOM 2750 C C . SER A 1 403 ? -38.077 44.247 15.402 1.00 30.33 403 SER B C 1
ATOM 2751 O O . SER A 1 403 ? -38.958 43.475 15.006 1.00 24.82 403 SER B O 1
ATOM 2754 N N . ASN A 1 404 ? -37.951 44.595 16.678 1.00 28.05 404 ASN B N 1
ATOM 2755 C CA . ASN A 1 404 ? -38.785 43.955 17.694 1.00 35.64 404 ASN B CA 1
ATOM 2756 C C . ASN A 1 404 ? -40.253 44.332 17.523 1.00 30.79 404 ASN B C 1
ATOM 2757 O O . ASN A 1 404 ? -41.154 43.480 17.646 1.00 20.67 404 ASN B O 1
ATOM 2762 N N . GLU A 1 405 ? -40.489 45.601 17.203 1.00 15.35 405 GLU B N 1
ATOM 2763 C CA . GLU A 1 405 ? -41.843 46.061 16.943 1.00 20.02 405 GLU B CA 1
ATOM 2764 C C . GLU A 1 405 ? -42.399 45.362 15.706 1.00 33.30 405 GLU B C 1
ATOM 2765 O O . GLU A 1 405 ? -43.598 45.069 15.626 1.00 24.73 405 GLU B O 1
ATOM 2771 N N . PHE A 1 406 ? -41.522 45.088 14.741 1.00 32.76 406 PHE B N 1
ATOM 2772 C CA . PHE A 1 406 ? -41.946 44.397 13.541 1.00 26.00 406 PHE B CA 1
ATOM 2773 C C . PHE A 1 406 ? -42.427 42.990 13.890 1.00 22.72 406 PHE B C 1
ATOM 2774 O O . PHE A 1 406 ? -43.511 42.565 13.471 1.00 18.42 406 PHE B O 1
ATOM 2782 N N . ASP A 1 407 ? -41.624 42.265 14.661 1.00 22.53 407 ASP B N 1
ATOM 2783 C CA . ASP A 1 407 ? -42.058 40.969 15.183 1.00 27.24 407 ASP B CA 1
ATOM 2784 C C . ASP A 1 407 ? -43.435 41.101 15.826 1.00 32.19 407 ASP B C 1
ATOM 2785 O O . ASP A 1 407 ? -44.304 40.232 15.663 1.00 29.73 407 ASP B O 1
ATOM 2790 N N . SER A 1 408 ? -43.631 42.187 16.568 1.00 23.15 408 SER B N 1
ATOM 2791 C CA . SER A 1 408 ? -44.906 42.380 17.243 1.00 42.32 408 SER B CA 1
ATOM 2792 C C . SER A 1 408 ? -46.020 42.582 16.220 1.00 36.21 408 SER B C 1
ATOM 2793 O O . SER A 1 408 ? -47.078 41.957 16.300 1.00 34.84 408 SER B O 1
ATOM 2796 N N . ALA A 1 409 ? -45.766 43.446 15.248 1.00 33.60 409 ALA B N 1
ATOM 2797 C CA . ALA A 1 409 ? -46.743 43.716 14.210 1.00 28.79 409 ALA B CA 1
ATOM 2798 C C . ALA A 1 409 ? -47.037 42.461 13.389 1.00 36.99 409 ALA B C 1
ATOM 2799 O O . ALA A 1 409 ? -48.143 42.295 12.884 1.00 44.55 409 ALA B O 1
ATOM 2801 N N . ILE A 1 410 ? -46.049 41.581 13.255 1.00 33.78 410 ILE B N 1
ATOM 2802 C CA . ILE A 1 410 ? -46.230 40.347 12.495 1.00 40.95 410 ILE B CA 1
ATOM 2803 C C . ILE A 1 410 ? -47.164 39.416 13.253 1.00 34.79 410 ILE B C 1
ATOM 2804 O O . ILE A 1 410 ? -48.146 38.907 12.712 1.00 37.50 410 ILE B O 1
ATOM 2809 N N . ILE A 1 411 ? -46.847 39.203 14.521 1.00 32.24 411 ILE B N 1
ATOM 2810 C CA . ILE A 1 411 ? -47.643 38.321 15.363 1.00 38.57 411 ILE B CA 1
ATOM 2811 C C . ILE A 1 411 ? -49.129 38.682 15.372 1.00 36.53 411 ILE B C 1
ATOM 2812 O O . ILE A 1 411 ? -49.983 37.804 15.259 1.00 38.09 411 ILE B O 1
ATOM 2817 N N . GLN A 1 412 ? -49.439 39.972 15.476 1.00 40.71 412 GLN B N 1
ATOM 2818 C CA . GLN A 1 412 ? -50.837 40.397 15.540 1.00 40.28 412 GLN B CA 1
ATOM 2819 C C . GLN A 1 412 ? -51.499 40.578 14.174 1.00 51.18 412 GLN B C 1
ATOM 2820 O O . GLN A 1 412 ? -52.718 40.696 14.088 1.00 57.30 412 GLN B O 1
ATOM 2826 N N . SER A 1 413 ? -50.708 40.598 13.107 1.00 49.39 413 SER B N 1
ATOM 2827 C CA . SER A 1 413 ? -51.279 40.741 11.773 1.00 51.17 413 SER B CA 1
ATOM 2828 C C . SER A 1 413 ? -51.762 39.387 11.269 1.00 45.13 413 SER B C 1
ATOM 2829 O O . SER A 1 413 ? -52.602 39.296 10.373 1.00 53.00 413 SER B O 1
ATOM 2832 N N . VAL A 1 414 ? -51.236 38.334 11.873 1.00 38.55 414 VAL B N 1
ATOM 2833 C CA . VAL A 1 414 ? -51.299 37.017 11.271 1.00 43.18 414 VAL B CA 1
ATOM 2834 C C . VAL A 1 414 ? -52.135 36.021 12.062 1.00 64.74 414 VAL B C 1
ATOM 2835 O O . VAL A 1 414 ? -52.601 35.015 11.521 1.00 62.12 414 VAL B O 1
ATOM 2839 N N . GLN A 1 415 ? -52.339 36.305 13.342 1.00 71.94 415 GLN B N 1
ATOM 2840 C CA . GLN A 1 415 ? -53.091 35.385 14.187 1.00 82.30 415 GLN B CA 1
ATOM 2841 C C . GLN A 1 415 ? -54.573 35.322 13.825 1.00 81.51 415 GLN B C 1
ATOM 2842 O O . GLN A 1 415 ? -55.185 36.321 13.429 1.00 72.57 415 GLN B O 1
ATOM 2848 N N . GLY A 1 416 ? -55.136 34.127 13.960 1.00 66.85 416 GLY B N 1
ATOM 2849 C CA . GLY A 1 416 ? -56.466 33.849 13.460 1.00 75.16 416 GLY B CA 1
ATOM 2850 C C . GLY A 1 416 ? -56.361 32.996 12.212 1.00 84.41 416 GLY B C 1
ATOM 2851 O O . GLY A 1 416 ? -56.983 31.936 12.116 1.00 84.55 416 GLY B O 1
ATOM 2852 N N . ASP A 1 417 ? -55.556 33.465 11.261 1.00 88.35 417 ASP B N 1
ATOM 2853 C CA . ASP A 1 417 ? -55.324 32.764 10.000 1.00 69.58 417 ASP B CA 1
ATOM 2854 C C . ASP A 1 417 ? -54.736 31.376 10.252 1.00 74.57 417 ASP B C 1
ATOM 2855 O O . ASP A 1 417 ? -53.587 31.245 10.688 1.00 69.97 417 ASP B O 1
ATOM 2860 N N . SER A 1 418 ? -55.533 30.344 9.981 1.00 68.87 418 SER B N 1
ATOM 2861 C CA . SER A 1 418 ? -55.099 28.960 10.152 1.00 55.64 418 SER B CA 1
ATOM 2862 C C . SER A 1 418 ? -54.156 28.556 9.034 1.00 70.42 418 SER B C 1
ATOM 2863 O O . SER A 1 418 ? -53.500 27.516 9.106 1.00 72.73 418 SER B O 1
ATOM 2866 N N . ASN A 1 419 ? -54.110 29.380 7.990 1.00 69.00 419 ASN B N 1
ATOM 2867 C CA . ASN A 1 419 ? -53.212 29.156 6.864 1.00 67.74 419 ASN B CA 1
ATOM 2868 C C . ASN A 1 419 ? -51.775 29.493 7.249 1.00 59.45 419 ASN B C 1
ATOM 2869 O O . ASN A 1 419 ? -50.871 28.665 7.103 1.00 52.99 419 ASN B O 1
ATOM 2874 N N . LEU A 1 420 ? -51.588 30.703 7.771 1.00 59.13 420 LEU B N 1
ATOM 2875 C CA . LEU A 1 420 ? -50.264 31.234 8.093 1.00 54.58 420 LEU B CA 1
ATOM 2876 C C . LEU A 1 420 ? -49.710 30.727 9.424 1.00 54.98 420 LEU B C 1
ATOM 2877 O O . LEU A 1 420 ? -48.499 30.612 9.593 1.00 45.07 420 LEU B O 1
ATOM 2882 N N . VAL A 1 421 ? -50.598 30.447 10.374 1.00 73.71 421 VAL B N 1
ATOM 2883 C CA . VAL A 1 421 ? -50.197 29.840 11.638 1.00 61.67 421 VAL B CA 1
ATOM 2884 C C . VAL A 1 421 ? -50.601 28.387 11.593 1.00 53.38 421 VAL B C 1
ATOM 2885 O O . VAL A 1 421 ? -51.791 28.080 11.537 1.00 62.66 421 VAL B O 1
ATOM 2889 N N . THR A 1 422 ? -49.620 27.489 11.609 1.00 58.12 422 THR B N 1
ATOM 2890 C CA . THR A 1 422 ? -49.906 26.082 11.334 1.00 79.36 422 THR B CA 1
ATOM 2891 C C . THR A 1 422 ? -48.826 25.125 11.846 1.00 79.55 422 THR B C 1
ATOM 2892 O O . THR A 1 422 ? -47.830 25.549 12.435 1.00 65.93 422 THR B O 1
ATOM 2896 N N . LYS A 1 423 ? -49.046 23.830 11.619 1.00 88.50 423 LYS B N 1
ATOM 2897 C CA . LYS A 1 423 ? -48.104 22.787 12.012 1.00 78.33 423 LYS B CA 1
ATOM 2898 C C . LYS A 1 423 ? -46.743 23.033 11.376 1.00 80.92 423 LYS B C 1
ATOM 2899 O O . LYS A 1 423 ? -46.652 23.617 10.298 1.00 76.20 423 LYS B O 1
ATOM 2905 N N . LYS A 1 424 ? -45.689 22.575 12.044 1.00 82.94 424 LYS B N 1
ATOM 2906 C CA . LYS A 1 424 ? -44.319 22.865 11.624 1.00 61.46 424 LYS B CA 1
ATOM 2907 C C . LYS A 1 424 ? -43.945 22.182 10.304 1.00 75.75 424 LYS B C 1
ATOM 2908 O O . LYS A 1 424 ? -43.090 22.672 9.559 1.00 68.16 424 LYS B O 1
ATOM 2914 N N . GLU A 1 425 ? -44.590 21.053 10.020 1.00 81.25 425 GLU B N 1
ATOM 2915 C CA . GLU A 1 425 ? -44.337 20.305 8.789 1.00 85.92 425 GLU B CA 1
ATOM 2916 C C . GLU A 1 425 ? -45.158 20.861 7.622 1.00 71.97 425 GLU B C 1
ATOM 2917 O O . GLU A 1 425 ? -44.867 20.586 6.458 1.00 76.88 425 GLU B O 1
ATOM 2923 N N . GLU A 1 426 ? -46.185 21.642 7.941 1.00 68.95 426 GLU B N 1
ATOM 2924 C CA . GLU A 1 426 ? -46.987 22.314 6.925 1.00 73.30 426 GLU B CA 1
ATOM 2925 C C . GLU A 1 426 ? -46.371 23.656 6.526 1.00 76.44 426 GLU B C 1
ATOM 2926 O O . GLU A 1 426 ? -47.071 24.559 6.057 1.00 78.20 426 GLU B O 1
ATOM 2932 N N . ILE A 1 427 ? -45.064 23.789 6.728 1.00 64.29 427 ILE B N 1
ATOM 2933 C CA . ILE A 1 427 ? -44.348 24.999 6.345 1.00 64.46 427 ILE B CA 1
ATOM 2934 C C . ILE A 1 427 ? -43.536 24.766 5.071 1.00 56.91 427 ILE B C 1
ATOM 2935 O O . ILE A 1 427 ? -42.737 23.832 5.002 1.00 55.91 427 ILE B O 1
ATOM 2940 N N . TYR A 1 428 ? -43.760 25.611 4.066 1.00 49.41 428 TYR B N 1
ATOM 2941 C CA . TYR A 1 428 ? -43.061 25.514 2.780 1.00 53.03 428 TYR B CA 1
ATOM 2942 C C . TYR A 1 428 ? -41.555 25.335 2.954 1.00 43.53 428 TYR B C 1
ATOM 2943 O O . TYR A 1 428 ? -40.945 25.944 3.830 1.00 48.58 428 TYR B O 1
ATOM 2952 N N . PRO A 1 429 ? -40.942 24.496 2.115 1.00 47.09 429 PRO B N 1
ATOM 2953 C CA . PRO A 1 429 ? -39.479 24.389 2.169 1.00 53.14 429 PRO B CA 1
ATOM 2954 C C . PRO A 1 429 ? -38.799 25.756 1.968 1.00 46.24 429 PRO B C 1
ATOM 2955 O O . PRO A 1 429 ? -39.219 26.550 1.127 1.00 30.38 429 PRO B O 1
ATOM 2959 N N . LEU A 1 430 ? -37.751 26.019 2.741 1.00 45.92 430 LEU B N 1
ATOM 2960 C CA . LEU A 1 430 ? -37.176 27.355 2.799 1.00 36.40 430 LEU B CA 1
ATOM 2961 C C . LEU A 1 430 ? -35.766 27.444 2.240 1.00 39.76 430 LEU B C 1
ATOM 2962 O O . LEU A 1 430 ? -35.201 28.536 2.168 1.00 35.13 430 LEU B O 1
ATOM 2967 N N . TYR A 1 431 ? -35.189 26.307 1.861 1.00 36.40 431 TYR B N 1
ATOM 2968 C CA . TYR A 1 431 ? -33.798 26.285 1.413 1.00 40.58 431 TYR B CA 1
ATOM 2969 C C . TYR A 1 431 ? -33.657 25.691 0.008 1.00 56.06 431 TYR B C 1
ATOM 2970 O O . TYR A 1 431 ? -33.425 24.487 -0.148 1.00 52.24 431 TYR B O 1
ATOM 2979 N N . ASN A 1 432 ? -33.776 26.541 -1.010 1.00 51.70 432 ASN B N 1
ATOM 2980 C CA . ASN A 1 432 ? -33.935 26.046 -2.377 1.00 62.01 432 ASN B CA 1
ATOM 2981 C C . ASN A 1 432 ? -32.857 26.394 -3.414 1.00 46.69 432 ASN B C 1
ATOM 2982 O O . ASN A 1 432 ? -33.085 26.209 -4.609 1.00 64.85 432 ASN B O 1
ATOM 2987 N N . VAL A 1 433 ? -31.693 26.878 -2.980 1.00 40.13 433 VAL B N 1
ATOM 2988 C CA . VAL A 1 433 ? -30.619 27.183 -3.933 1.00 56.89 433 VAL B CA 1
ATOM 2989 C C . VAL A 1 433 ? -29.575 26.063 -4.038 1.00 54.43 433 VAL B C 1
ATOM 2990 O O . VAL A 1 433 ? -28.865 25.966 -5.037 1.00 45.04 433 VAL B O 1
ATOM 2994 N N . SER A 1 434 ? -29.496 25.221 -3.009 1.00 63.36 434 SER B N 1
ATOM 2995 C CA . SER A 1 434 ? -28.597 24.065 -3.013 1.00 67.41 434 SER B CA 1
ATOM 2996 C C . SER A 1 434 ? -28.967 23.038 -4.090 1.00 57.53 434 SER B C 1
ATOM 2997 O O . SER A 1 434 ? -28.130 22.235 -4.506 1.00 62.90 434 SER B O 1
ATOM 3000 N N . SER A 1 435 ? -30.221 23.072 -4.533 1.00 52.67 435 SER B N 1
ATOM 3001 C CA . SER A 1 435 ? -30.723 22.153 -5.555 1.00 64.20 435 SER B CA 1
ATOM 3002 C C . SER A 1 435 ? -30.249 22.484 -6.985 1.00 62.73 435 SER B C 1
ATOM 3003 O O . SER A 1 435 ? -30.983 22.274 -7.956 1.00 65.30 435 SER B O 1
ATOM 3006 N N . LEU A 1 436 ? -29.028 22.998 -7.110 1.00 62.92 436 LEU B N 1
ATOM 3007 C CA . LEU A 1 436 ? -28.486 23.397 -8.407 1.00 53.18 436 LEU B CA 1
ATOM 3008 C C . LEU A 1 436 ? -27.057 22.894 -8.568 1.00 55.54 436 LEU B C 1
ATOM 3009 O O . LEU A 1 436 ? -26.411 22.501 -7.593 1.00 59.02 436 LEU B O 1
ATOM 3014 N N . SER B 1 2 ? 5.702 49.140 -106.817 1.00 83.34 2 SER D N 1
ATOM 3015 C CA . SER B 1 2 ? 4.933 47.944 -106.485 1.00 82.68 2 SER D CA 1
ATOM 3016 C C . SER B 1 2 ? 5.613 47.109 -105.406 1.00 71.38 2 SER D C 1
ATOM 3017 O O . SER B 1 2 ? 6.606 46.428 -105.670 1.00 66.70 2 SER D O 1
ATOM 3020 N N . VAL B 1 3 ? 5.075 47.165 -104.192 1.00 62.60 3 VAL D N 1
ATOM 3021 C CA . VAL B 1 3 ? 5.575 46.339 -103.098 1.00 57.65 3 VAL D CA 1
ATOM 3022 C C . VAL B 1 3 ? 4.463 45.437 -102.543 1.00 44.98 3 VAL D C 1
ATOM 3023 O O . VAL B 1 3 ? 3.304 45.847 -102.442 1.00 34.41 3 VAL D O 1
ATOM 3027 N N . ILE B 1 4 ? 4.818 44.194 -102.229 1.00 31.92 4 ILE D N 1
ATOM 3028 C CA . ILE B 1 4 ? 3.892 43.269 -101.588 1.00 36.73 4 ILE D CA 1
ATOM 3029 C C . ILE B 1 4 ? 3.778 43.593 -100.097 1.00 27.64 4 ILE D C 1
ATOM 3030 O O . ILE B 1 4 ? 4.786 43.796 -99.413 1.00 16.63 4 ILE D O 1
ATOM 3035 N N . HIS B 1 5 ? 2.543 43.676 -99.608 1.00 37.15 5 HIS D N 1
ATOM 3036 C CA . HIS B 1 5 ? 2.284 43.942 -98.193 1.00 30.32 5 HIS D CA 1
ATOM 3037 C C . HIS B 1 5 ? 3.010 42.898 -97.356 1.00 20.49 5 HIS D C 1
ATOM 3038 O O . HIS B 1 5 ? 2.885 41.711 -97.626 1.00 17.55 5 HIS D O 1
ATOM 3045 N N . PRO B 1 6 ? 3.804 43.332 -96.364 1.00 15.31 6 PRO D N 1
ATOM 3046 C CA . PRO B 1 6 ? 4.465 42.354 -95.483 1.00 27.90 6 PRO D CA 1
ATOM 3047 C C . PRO B 1 6 ? 3.468 41.439 -94.746 1.00 21.72 6 PRO D C 1
ATOM 3048 O O . PRO B 1 6 ? 2.307 41.802 -94.587 1.00 18.28 6 PRO D O 1
ATOM 3052 N N . LEU B 1 7 ? 3.913 40.257 -94.336 1.00 19.40 7 LEU D N 1
ATOM 3053 C CA . LEU B 1 7 ? 3.050 39.300 -93.654 1.00 19.75 7 LEU D CA 1
ATOM 3054 C C . LEU B 1 7 ? 2.910 39.677 -92.190 1.00 16.67 7 LEU D C 1
ATOM 3055 O O . LEU B 1 7 ? 3.882 40.025 -91.548 1.00 21.48 7 LEU D O 1
ATOM 3060 N N . GLN B 1 8 ? 1.703 39.610 -91.652 1.00 21.93 8 GLN D N 1
ATOM 3061 C CA . GLN B 1 8 ? 1.488 40.045 -90.275 1.00 22.06 8 GLN D CA 1
ATOM 3062 C C . GLN B 1 8 ? 1.688 38.905 -89.287 1.00 21.38 8 GLN D C 1
ATOM 3063 O O . GLN B 1 8 ? 2.137 39.125 -88.168 1.00 21.58 8 GLN D O 1
ATOM 3069 N N . ASN B 1 9 ? 1.379 37.687 -89.718 1.00 22.47 9 ASN D N 1
ATOM 3070 C CA . ASN B 1 9 ? 1.485 36.518 -88.858 1.00 15.22 9 ASN D CA 1
ATOM 3071 C C . ASN B 1 9 ? 1.429 35.222 -89.626 1.00 18.52 9 ASN D C 1
ATOM 3072 O O . ASN B 1 9 ? 0.865 35.159 -90.711 1.00 18.98 9 ASN D O 1
ATOM 3077 N N . LEU B 1 10 ? 2.002 34.179 -89.038 1.00 16.78 10 LEU D N 1
ATOM 3078 C CA . LEU B 1 10 ? 1.905 32.840 -89.577 1.00 17.87 10 LEU D CA 1
ATOM 3079 C C . LEU B 1 10 ? 1.250 31.985 -88.523 1.00 20.12 10 LEU D C 1
ATOM 3080 O O . LEU B 1 10 ? 1.295 32.308 -87.343 1.00 29.54 10 LEU D O 1
ATOM 3085 N N . LEU B 1 11 ? 0.635 30.895 -88.954 1.00 26.93 11 LEU D N 1
ATOM 3086 C CA . LEU B 1 11 ? 0.079 29.899 -88.049 1.00 20.46 11 LEU D CA 1
ATOM 3087 C C . LEU B 1 11 ? 0.258 28.575 -88.766 1.00 20.54 11 LEU D C 1
ATOM 3088 O O . LEU B 1 11 ? -0.183 28.395 -89.895 1.00 17.14 11 LEU D O 1
ATOM 3093 N N . THR B 1 12 ? 0.954 27.657 -88.122 1.00 30.50 12 THR D N 1
ATOM 3094 C CA . THR B 1 12 ? 1.259 26.375 -88.731 1.00 20.33 12 THR D CA 1
ATOM 3095 C C . THR B 1 12 ? 0.404 25.307 -88.066 1.00 20.61 12 THR D C 1
ATOM 3096 O O . THR B 1 12 ? 0.340 25.240 -86.841 1.00 21.07 12 THR D O 1
ATOM 3100 N N . SER B 1 13 ? -0.251 24.482 -88.873 1.00 21.28 13 SER D N 1
ATOM 3101 C CA . SER B 1 13 ? -1.002 23.345 -88.356 1.00 24.08 13 SER D CA 1
ATOM 3102 C C . SER B 1 13 ? -0.068 22.402 -87.617 1.00 25.33 13 SER D C 1
ATOM 3103 O O . SER B 1 13 ? 1.151 22.462 -87.776 1.00 26.05 13 SER D O 1
ATOM 3106 N N . ARG B 1 14 ? -0.648 21.522 -86.813 1.00 23.37 14 ARG D N 1
ATOM 3107 C CA . ARG B 1 14 ? 0.133 20.652 -85.932 1.00 35.84 14 ARG D CA 1
ATOM 3108 C C . ARG B 1 14 ? 1.142 19.743 -86.640 1.00 35.50 14 ARG D C 1
ATOM 3109 O O . ARG B 1 14 ? 2.223 19.504 -86.111 1.00 36.23 14 ARG D O 1
ATOM 3117 N N . ASP B 1 15 ? 0.807 19.232 -87.822 1.00 39.11 15 ASP D N 1
ATOM 3118 C CA . ASP B 1 15 ? 1.747 18.348 -88.510 1.00 35.94 15 ASP D CA 1
ATOM 3119 C C . ASP B 1 15 ? 2.787 19.125 -89.301 1.00 39.28 15 ASP D C 1
ATOM 3120 O O . ASP B 1 15 ? 3.882 18.629 -89.547 1.00 53.74 15 ASP D O 1
ATOM 3125 N N . GLY B 1 16 ? 2.449 20.354 -89.677 1.00 45.32 16 GLY D N 1
ATOM 3126 C CA . GLY B 1 16 ? 3.388 21.228 -90.362 1.00 34.43 16 GLY D CA 1
ATOM 3127 C C . GLY B 1 16 ? 3.056 21.445 -91.822 1.00 28.14 16 GLY D C 1
ATOM 3128 O O . GLY B 1 16 ? 3.702 22.240 -92.495 1.00 31.40 16 GLY D O 1
ATOM 3129 N N . SER B 1 17 ? 2.037 20.745 -92.304 1.00 31.31 17 SER D N 1
ATOM 3130 C CA . SER B 1 17 ? 1.711 20.739 -93.719 1.00 30.49 17 SER D CA 1
ATOM 3131 C C . SER B 1 17 ? 0.798 21.886 -94.116 1.00 31.41 17 SER D C 1
ATOM 3132 O O . SER B 1 17 ? 0.600 22.146 -95.293 1.00 37.35 17 SER D O 1
ATOM 3135 N N . LEU B 1 18 ? 0.216 22.555 -93.133 1.00 34.21 18 LEU D N 1
ATOM 3136 C CA . LEU B 1 18 ? -0.630 23.705 -93.413 1.00 27.99 18 LEU D CA 1
ATOM 3137 C C . LEU B 1 18 ? -0.059 24.942 -92.746 1.00 28.27 18 LEU D C 1
ATOM 3138 O O . LEU B 1 18 ? 0.245 24.933 -91.556 1.00 29.88 18 LEU D O 1
ATOM 3143 N N . VAL B 1 19 ? 0.093 26.003 -93.523 1.00 25.94 19 VAL D N 1
ATOM 3144 C CA . VAL B 1 19 ? 0.548 27.271 -92.985 1.00 23.27 19 VAL D CA 1
ATOM 3145 C C . VAL B 1 19 ? -0.418 28.355 -93.408 1.00 23.32 19 VAL D C 1
ATOM 3146 O O . VAL B 1 19 ? -0.837 28.405 -94.556 1.00 23.47 19 VAL D O 1
ATOM 3150 N N . PHE B 1 20 ? -0.793 29.204 -92.461 1.00 29.23 20 PHE D N 1
ATOM 3151 C CA . PHE B 1 20 ? -1.671 30.324 -92.741 1.00 18.85 20 PHE D CA 1
ATOM 3152 C C . PHE B 1 20 ? -0.928 31.623 -92.501 1.00 21.03 20 PHE D C 1
ATOM 3153 O O . PHE B 1 20 ? -0.095 31.708 -91.596 1.00 22.19 20 PHE D O 1
ATOM 3161 N N . ALA B 1 21 ? -1.229 32.631 -93.315 1.00 25.02 21 ALA D N 1
ATOM 3162 C CA . ALA B 1 21 ? -0.561 33.920 -93.217 1.00 21.10 21 ALA D CA 1
ATOM 3163 C C . ALA B 1 21 ? -1.558 35.043 -93.309 1.00 20.37 21 ALA D C 1
ATOM 3164 O O . ALA B 1 21 ? -2.494 34.994 -94.100 1.00 20.06 21 ALA D O 1
ATOM 3166 N N . ILE B 1 22 ? -1.348 36.059 -92.488 1.00 18.02 22 ILE D N 1
ATOM 3167 C CA . ILE B 1 22 ? -2.116 37.275 -92.593 1.00 23.70 22 ILE D CA 1
ATOM 3168 C C . ILE B 1 22 ? -1.351 38.292 -93.431 1.00 16.39 22 ILE D C 1
ATOM 3169 O O . ILE B 1 22 ? -0.181 38.553 -93.183 1.00 16.01 22 ILE D O 1
ATOM 3174 N N . ILE B 1 23 ? -2.019 38.862 -94.424 1.00 17.04 23 ILE D N 1
ATOM 3175 C CA . ILE B 1 23 ? -1.492 40.019 -95.135 1.00 27.42 23 ILE D CA 1
ATOM 3176 C C . ILE B 1 23 ? -2.612 41.015 -95.254 1.00 20.96 23 ILE D C 1
ATOM 3177 O O . ILE B 1 23 ? -3.611 40.735 -95.905 1.00 19.04 23 ILE D O 1
ATOM 3182 N N . LYS B 1 24 ? -2.438 42.181 -94.648 1.00 18.81 24 LYS D N 1
ATOM 3183 C CA . LYS B 1 24 ? -3.455 43.208 -94.726 1.00 37.29 24 LYS D CA 1
ATOM 3184 C C . LYS B 1 24 ? -4.760 42.560 -94.280 1.00 31.88 24 LYS D C 1
ATOM 3185 O O . LYS B 1 24 ? -4.817 41.923 -93.229 1.00 31.83 24 LYS D O 1
ATOM 3191 N N . ASN B 1 25 ? -5.797 42.691 -95.090 1.00 30.80 25 ASN D N 1
ATOM 3192 C CA . ASN B 1 25 ? -7.093 42.156 -94.719 1.00 28.37 25 ASN D CA 1
ATOM 3193 C C . ASN B 1 25 ? -7.321 40.766 -95.295 1.00 23.83 25 ASN D C 1
ATOM 3194 O O . ASN B 1 25 ? -8.451 40.378 -95.551 1.00 25.68 25 ASN D O 1
ATOM 3199 N N . CYS B 1 26 ? -6.249 40.013 -95.504 1.00 28.61 26 CYS D N 1
ATOM 3200 C CA . CYS B 1 26 ? -6.372 38.705 -96.145 1.00 28.11 26 CYS D CA 1
ATOM 3201 C C . CYS B 1 26 ? -5.660 37.601 -95.402 1.00 23.30 26 CYS D C 1
ATOM 3202 O O . CYS B 1 26 ? -4.687 37.838 -94.697 1.00 24.70 26 CYS D O 1
ATOM 3205 N N . ILE B 1 27 ? -6.151 36.387 -95.594 1.00 22.75 27 ILE D N 1
ATOM 3206 C CA . ILE B 1 27 ? -5.494 35.190 -95.099 1.00 23.42 27 ILE D CA 1
ATOM 3207 C C . ILE B 1 27 ? -5.121 34.316 -96.297 1.00 26.55 27 ILE D C 1
ATOM 3208 O O . ILE B 1 27 ? -5.963 34.007 -97.134 1.00 23.77 27 ILE D O 1
ATOM 3213 N N . LEU B 1 28 ? -3.854 33.936 -96.388 1.00 20.60 28 LEU D N 1
ATOM 3214 C CA . LEU B 1 28 ? -3.409 33.021 -97.425 1.00 22.77 28 LEU D CA 1
ATOM 3215 C C . LEU B 1 28 ? -3.105 31.687 -96.789 1.00 25.17 28 LEU D C 1
ATOM 3216 O O . LEU B 1 28 ? -2.506 31.630 -95.725 1.00 28.01 28 LEU D O 1
ATOM 3221 N N . SER B 1 29 ? -3.505 30.607 -97.441 1.00 31.03 29 SER D N 1
ATOM 3222 C CA . SER B 1 29 ? -3.122 29.289 -96.972 1.00 34.03 29 SER D CA 1
ATOM 3223 C C . SER B 1 29 ? -2.130 28.686 -97.950 1.00 32.96 29 SER D C 1
ATOM 3224 O O . SER B 1 29 ? -2.229 28.891 -99.151 1.00 32.78 29 SER D O 1
ATOM 3227 N N . PHE B 1 30 ? -1.163 27.958 -97.413 1.00 32.24 30 PHE D N 1
ATOM 3228 C CA . PHE B 1 30 ? -0.171 27.259 -98.208 1.00 23.05 30 PHE D CA 1
ATOM 3229 C C . PHE B 1 30 ? -0.045 25.856 -97.643 1.00 34.43 30 PHE D C 1
ATOM 3230 O O . PHE B 1 30 ? -0.132 25.664 -96.428 1.00 26.62 30 PHE D O 1
ATOM 3238 N N . LYS B 1 31 ? 0.147 24.875 -98.519 1.00 33.98 31 LYS D N 1
ATOM 3239 C CA . LYS B 1 31 ? 0.388 23.512 -98.072 1.00 29.33 31 LYS D CA 1
ATOM 3240 C C . LYS B 1 31 ? 1.879 23.258 -98.196 1.00 28.36 31 LYS D C 1
ATOM 3241 O O . LYS B 1 31 ? 2.536 23.840 -99.054 1.00 29.63 31 LYS D O 1
ATOM 3247 N N . TYR B 1 32 ? 2.421 22.411 -97.330 1.00 18.73 32 TYR D N 1
ATOM 3248 C CA . TYR B 1 32 ? 3.861 22.222 -97.272 1.00 26.75 32 TYR D CA 1
ATOM 3249 C C . TYR B 1 32 ? 4.247 20.753 -97.224 1.00 42.29 32 TYR D C 1
ATOM 3250 O O . TYR B 1 32 ? 3.649 19.966 -96.490 1.00 43.24 32 TYR D O 1
ATOM 3259 N N . GLN B 1 33 ? 5.237 20.389 -98.035 1.00 46.25 33 GLN D N 1
ATOM 3260 C CA . GLN B 1 33 ? 5.889 19.087 -97.937 1.00 56.61 33 GLN D CA 1
ATOM 3261 C C . GLN B 1 33 ? 7.378 19.304 -98.113 1.00 49.98 33 GLN D C 1
ATOM 3262 O O . GLN B 1 33 ? 7.799 19.993 -99.037 1.00 56.97 33 GLN D O 1
ATOM 3268 N N . SER B 1 34 ? 8.188 18.740 -97.227 1.00 54.03 34 SER D N 1
ATOM 3269 C CA . SER B 1 34 ? 9.628 18.894 -97.386 1.00 63.81 34 SER D CA 1
ATOM 3270 C C . SER B 1 34 ? 10.149 17.975 -98.474 1.00 71.00 34 SER D C 1
ATOM 3271 O O . SER B 1 34 ? 9.451 17.066 -98.921 1.00 76.98 34 SER D O 1
ATOM 3274 N N . PRO B 1 35 ? 11.385 18.225 -98.908 1.00 75.46 35 PRO D N 1
ATOM 3275 C CA . PRO B 1 35 ? 12.075 19.418 -98.413 1.00 62.87 35 PRO D CA 1
ATOM 3276 C C . PRO B 1 35 ? 11.740 20.656 -99.237 1.00 59.47 35 PRO D C 1
ATOM 3277 O O . PRO B 1 35 ? 12.188 20.796 -100.375 1.00 63.67 35 PRO D O 1
ATOM 3281 N N . ASN B 1 36 ? 10.929 21.532 -98.660 1.00 53.57 36 ASN D N 1
ATOM 3282 C CA . ASN B 1 36 ? 10.765 22.898 -99.154 1.00 39.82 36 ASN D CA 1
ATOM 3283 C C . ASN B 1 36 ? 9.784 23.091 -100.310 1.00 40.76 36 ASN D C 1
ATOM 3284 O O . ASN B 1 36 ? 9.959 23.991 -101.124 1.00 45.02 36 ASN D O 1
ATOM 3289 N N . HIS B 1 37 ? 8.739 22.272 -100.365 1.00 38.26 37 HIS D N 1
ATOM 3290 C CA . HIS B 1 37 ? 7.710 22.431 -101.390 1.00 43.55 37 HIS D CA 1
ATOM 3291 C C . HIS B 1 37 ? 6.499 23.190 -100.853 1.00 44.10 37 HIS D C 1
ATOM 3292 O O . HIS B 1 37 ? 5.811 22.727 -99.937 1.00 50.00 37 HIS D O 1
ATOM 3299 N N . TRP B 1 38 ? 6.238 24.348 -101.445 1.00 34.58 38 TRP D N 1
ATOM 3300 C CA . TRP B 1 38 ? 5.148 25.201 -101.027 1.00 24.00 38 TRP D CA 1
ATOM 3301 C C . TRP B 1 38 ? 4.088 25.299 -102.120 1.00 35.49 38 TRP D C 1
ATOM 3302 O O . TRP B 1 38 ? 4.377 25.721 -103.235 1.00 51.02 38 TRP D O 1
ATOM 3313 N N . GLU B 1 39 ? 2.859 24.919 -101.792 1.00 41.16 39 GLU D N 1
ATOM 3314 C CA . GLU B 1 39 ? 1.735 25.012 -102.723 1.00 39.99 39 GLU D CA 1
ATOM 3315 C C . GLU B 1 39 ? 0.662 25.980 -102.221 1.00 42.29 39 GLU D C 1
ATOM 3316 O O . GLU B 1 39 ? 0.144 25.823 -101.110 1.00 42.60 39 GLU D O 1
ATOM 3322 N N . PHE B 1 40 ? 0.328 26.975 -103.039 1.00 35.24 40 PHE D N 1
ATOM 3323 C CA . PHE B 1 40 ? -0.732 27.918 -102.696 1.00 47.69 40 PHE D CA 1
ATOM 3324 C C . PHE B 1 40 ? -2.046 27.172 -102.503 1.00 55.45 40 PHE D C 1
ATOM 3325 O O . PHE B 1 40 ? -2.389 26.291 -103.296 1.00 58.19 40 PHE D O 1
ATOM 3333 N N . ALA B 1 41 ? -2.782 27.522 -101.455 1.00 45.69 41 ALA D N 1
ATOM 3334 C CA . ALA B 1 41 ? -3.998 26.793 -101.128 1.00 40.10 41 ALA D CA 1
ATOM 3335 C C . ALA B 1 41 ? -5.166 27.715 -100.810 1.00 41.78 41 ALA D C 1
ATOM 3336 O O . ALA B 1 41 ? -6.088 27.335 -100.093 1.00 40.18 41 ALA D O 1
ATOM 3338 N N . GLY B 1 42 ? -5.132 28.926 -101.353 1.00 32.83 42 GLY D N 1
ATOM 3339 C CA . GLY B 1 42 ? -6.292 29.785 -101.289 1.00 30.57 42 GLY D CA 1
ATOM 3340 C C . GLY B 1 42 ? -6.058 31.136 -100.659 1.00 37.95 42 GLY D C 1
ATOM 3341 O O . GLY B 1 42 ? -5.139 31.329 -99.865 1.00 37.18 42 GLY D O 1
ATOM 3342 N N . LYS B 1 43 ? -6.910 32.081 -101.027 1.00 30.12 43 LYS D N 1
ATOM 3343 C CA . LYS B 1 43 ? -6.851 33.411 -100.469 1.00 38.86 43 LYS D CA 1
ATOM 3344 C C . LYS B 1 43 ? -8.247 33.856 -100.051 1.00 47.43 43 LYS D C 1
ATOM 3345 O O . LYS B 1 43 ? -9.173 33.878 -100.863 1.00 43.74 43 LYS D O 1
ATOM 3351 N N . TRP B 1 44 ? -8.396 34.189 -98.773 1.00 36.68 44 TRP D N 1
ATOM 3352 C CA . TRP B 1 44 ? -9.611 34.836 -98.294 1.00 32.31 44 TRP D CA 1
ATOM 3353 C C . TRP B 1 44 ? -9.338 36.302 -97.972 1.00 33.65 44 TRP D C 1
ATOM 3354 O O . TRP B 1 44 ? -8.350 36.638 -97.316 1.00 41.43 44 TRP D O 1
ATOM 3365 N N . SER B 1 45 ? -10.219 37.175 -98.436 1.00 30.84 45 SER D N 1
ATOM 3366 C CA . SER B 1 45 ? -10.071 38.597 -98.181 1.00 41.95 45 SER D CA 1
ATOM 3367 C C . SER B 1 45 ? -11.276 39.114 -97.414 1.00 44.13 45 SER D C 1
ATOM 3368 O O . SER B 1 45 ? -12.389 38.628 -97.600 1.00 40.57 45 SER D O 1
ATOM 3371 N N . ASP B 1 46 ? -11.048 40.091 -96.544 1.00 39.54 46 ASP D N 1
ATOM 3372 C CA . ASP B 1 46 ? -12.120 40.643 -95.742 1.00 44.27 46 ASP D CA 1
ATOM 3373 C C . ASP B 1 46 ? -12.914 41.633 -96.564 1.00 59.01 46 ASP D C 1
ATOM 3374 O O . ASP B 1 46 ? -12.417 42.703 -96.910 1.00 61.59 46 ASP D O 1
ATOM 3379 N N . ASP B 1 47 ? -14.155 41.273 -96.871 1.00 77.57 47 ASP D N 1
ATOM 3380 C CA . ASP B 1 47 ? -15.002 42.103 -97.719 1.00 86.43 47 ASP D CA 1
ATOM 3381 C C . ASP B 1 47 ? -16.118 42.782 -96.927 1.00 89.68 47 ASP D C 1
ATOM 3382 O O . ASP B 1 47 ? -17.290 42.431 -97.066 1.00 95.50 47 ASP D O 1
ATOM 3387 N N . PHE B 1 48 ? -15.748 43.748 -96.091 1.00 81.06 48 PHE D N 1
ATOM 3388 C CA . PHE B 1 48 ? -16.729 44.540 -95.360 1.00 82.74 48 PHE D CA 1
ATOM 3389 C C . PHE B 1 48 ? -16.739 45.956 -95.925 1.00 84.75 48 PHE D C 1
ATOM 3390 O O . PHE B 1 48 ? -17.479 46.242 -96.865 1.00 103.12 48 PHE D O 1
ATOM 3398 N N . PRO B 1 100 ? -7.062 56.579 -89.207 1.00 103.31 100 PRO D N 1
ATOM 3399 C CA . PRO B 1 100 ? -7.849 56.453 -90.425 1.00 103.31 100 PRO D CA 1
ATOM 3400 C C . PRO B 1 100 ? -8.582 55.121 -90.282 1.00 103.31 100 PRO D C 1
ATOM 3401 O O . PRO B 1 100 ? -9.050 54.865 -89.172 1.00 103.31 100 PRO D O 1
ATOM 3405 N N . ILE B 1 101 ? -8.703 54.294 -91.311 1.00 96.15 101 ILE D N 1
ATOM 3406 C CA . ILE B 1 101 ? -9.338 52.994 -91.079 1.00 96.61 101 ILE D CA 1
ATOM 3407 C C . ILE B 1 101 ? -8.621 51.824 -91.741 1.00 88.90 101 ILE D C 1
ATOM 3408 O O . ILE B 1 101 ? -8.574 51.716 -92.966 1.00 91.04 101 ILE D O 1
ATOM 3413 N N . TYR B 1 102 ? -8.066 50.954 -90.902 1.00 79.28 102 TYR D N 1
ATOM 3414 C CA . TYR B 1 102 ? -7.324 49.789 -91.361 1.00 65.40 102 TYR D CA 1
ATOM 3415 C C . TYR B 1 102 ? -8.066 48.521 -90.984 1.00 49.53 102 TYR D C 1
ATOM 3416 O O . TYR B 1 102 ? -8.245 48.229 -89.805 1.00 56.79 102 TYR D O 1
ATOM 3425 N N . SER B 1 103 ? -8.487 47.766 -91.988 1.00 47.74 103 SER D N 1
ATOM 3426 C CA . SER B 1 103 ? -9.228 46.533 -91.760 1.00 49.76 103 SER D CA 1
ATOM 3427 C C . SER B 1 103 ? -8.307 45.396 -91.318 1.00 40.68 103 SER D C 1
ATOM 3428 O O . SER B 1 103 ? -8.068 44.451 -92.063 1.00 38.42 103 SER D O 1
ATOM 3431 N N . TYR B 1 104 ? -7.787 45.489 -90.101 1.00 42.69 104 TYR D N 1
ATOM 3432 C CA . TYR B 1 104 ? -6.868 44.479 -89.601 1.00 33.24 104 TYR D CA 1
ATOM 3433 C C . TYR B 1 104 ? -7.529 43.116 -89.489 1.00 37.43 104 TYR D C 1
ATOM 3434 O O . TYR B 1 104 ? -8.737 43.014 -89.282 1.00 36.13 104 TYR D O 1
ATOM 3443 N N . ILE B 1 105 ? -6.722 42.076 -89.662 1.00 31.08 105 ILE D N 1
ATOM 3444 C CA . ILE B 1 105 ? -7.095 40.710 -89.332 1.00 23.11 105 ILE D CA 1
ATOM 3445 C C . ILE B 1 105 ? -6.072 40.278 -88.292 1.00 29.79 105 ILE D C 1
ATOM 3446 O O . ILE B 1 105 ? -4.892 40.607 -88.414 1.00 17.59 105 ILE D O 1
ATOM 3451 N N . ARG B 1 106 ? -6.510 39.569 -87.258 1.00 24.57 106 ARG D N 1
ATOM 3452 C CA . ARG B 1 106 ? -5.600 39.212 -86.183 1.00 16.66 106 ARG D CA 1
ATOM 3453 C C . ARG B 1 106 ? -5.979 37.913 -85.491 1.00 19.10 106 ARG D C 1
ATOM 3454 O O . ARG B 1 106 ? -7.115 37.458 -85.600 1.00 16.54 106 ARG D O 1
ATOM 3462 N N . ASN B 1 107 ? -5.006 37.312 -84.810 1.00 15.67 107 ASN D N 1
ATOM 3463 C CA . ASN B 1 107 ? -5.269 36.232 -83.868 1.00 23.23 107 ASN D CA 1
ATOM 3464 C C . ASN B 1 107 ? -5.722 34.942 -84.511 1.00 29.74 107 ASN D C 1
ATOM 3465 O O . ASN B 1 107 ? -6.704 34.339 -84.072 1.00 27.28 107 ASN D O 1
ATOM 3470 N N . LEU B 1 108 ? -5.025 34.522 -85.556 1.00 26.95 108 LEU D N 1
ATOM 3471 C CA . LEU B 1 108 ? -5.345 33.251 -86.178 1.00 23.87 108 LEU D CA 1
ATOM 3472 C C . LEU B 1 108 ? -5.260 32.158 -85.132 1.00 22.23 108 LEU D C 1
ATOM 3473 O O . LEU B 1 108 ? -4.306 32.092 -84.363 1.00 28.77 108 LEU D O 1
ATOM 3478 N N . ARG B 1 109 ? -6.256 31.289 -85.106 1.00 14.84 109 ARG D N 1
ATOM 3479 C CA . ARG B 1 109 ? -6.247 30.194 -84.167 1.00 12.54 109 ARG D CA 1
ATOM 3480 C C . ARG B 1 109 ? -6.965 29.013 -84.785 1.00 18.52 109 ARG D C 1
ATOM 3481 O O . ARG B 1 109 ? -8.018 29.170 -85.397 1.00 23.62 109 ARG D O 1
ATOM 3489 N N . LEU B 1 110 ? -6.388 27.827 -84.640 1.00 16.82 110 LEU D N 1
ATOM 3490 C CA . LEU B 1 110 ? -7.050 26.609 -85.079 1.00 18.76 110 LEU D CA 1
ATOM 3491 C C . LEU B 1 110 ? -7.698 25.901 -83.889 1.00 32.81 110 LEU D C 1
ATOM 3492 O O . LEU B 1 110 ? -7.094 25.800 -82.818 1.00 23.64 110 LEU D O 1
ATOM 3497 N N . THR B 1 111 ? -8.922 25.406 -84.069 1.00 21.83 111 THR D N 1
ATOM 3498 C CA . THR B 1 111 ? -9.522 24.521 -83.073 1.00 32.39 111 THR D CA 1
ATOM 3499 C C . THR B 1 111 ? -8.618 23.312 -82.882 1.00 36.18 111 THR D C 1
ATOM 3500 O O . THR B 1 111 ? -7.638 23.143 -83.605 1.00 48.14 111 THR D O 1
ATOM 3504 N N . SER B 1 112 ? -8.928 22.468 -81.912 1.00 41.60 112 SER D N 1
ATOM 3505 C CA . SER B 1 112 ? -8.043 21.352 -81.612 1.00 46.72 112 SER D CA 1
ATOM 3506 C C . SER B 1 112 ? -8.065 20.303 -82.717 1.00 37.87 112 SER D C 1
ATOM 3507 O O . SER B 1 112 ? -7.054 19.667 -82.993 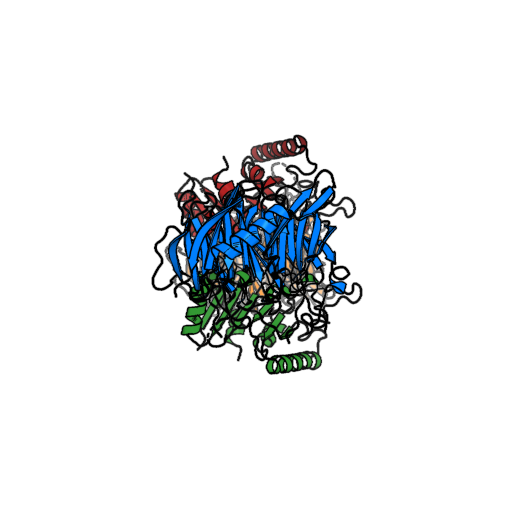1.00 48.83 112 SER D O 1
ATOM 3510 N N . ASP B 1 113 ? -9.217 20.137 -83.355 1.00 36.77 113 ASP D N 1
ATOM 3511 C CA . ASP B 1 113 ? -9.380 19.132 -84.397 1.00 51.69 113 ASP D CA 1
ATOM 3512 C C . ASP B 1 113 ? -9.017 19.719 -85.747 1.00 56.35 113 ASP D C 1
ATOM 3513 O O . ASP B 1 113 ? -9.079 19.044 -86.774 1.00 62.08 113 ASP D O 1
ATOM 3518 N N . GLU B 1 114 ? -8.643 20.991 -85.726 1.00 51.93 114 GLU D N 1
ATOM 3519 C CA . GLU B 1 114 ? -8.239 21.717 -86.920 1.00 36.04 114 GLU D CA 1
ATOM 3520 C C . GLU B 1 114 ? -9.305 21.723 -87.997 1.00 29.35 114 GLU D C 1
ATOM 3521 O O . GLU B 1 114 ? -9.016 22.020 -89.151 1.00 41.66 114 GLU D O 1
ATOM 3527 N N . SER B 1 115 ? -10.536 21.403 -87.616 1.00 33.42 115 SER D N 1
ATOM 3528 C CA . SER B 1 115 ? -11.666 21.487 -88.531 1.00 36.85 115 SER D CA 1
ATOM 3529 C C . SER B 1 115 ? -11.971 22.941 -88.848 1.00 36.54 115 SER D C 1
ATOM 3530 O O . SER B 1 115 ? -12.385 23.269 -89.954 1.00 46.85 115 SER D O 1
ATOM 3533 N N . ARG B 1 116 ? -11.766 23.813 -87.867 1.00 29.10 116 ARG D N 1
ATOM 3534 C CA . ARG B 1 116 ? -12.085 25.219 -88.032 1.00 30.98 116 ARG D CA 1
ATOM 3535 C C . ARG B 1 116 ? -10.925 26.119 -87.643 1.00 32.27 116 ARG D C 1
ATOM 3536 O O . ARG B 1 116 ? -10.061 25.739 -86.855 1.00 27.68 116 ARG D O 1
ATOM 3544 N N . LEU B 1 117 ? -10.929 27.320 -88.205 1.00 26.15 117 LEU D N 1
ATOM 3545 C CA . LEU B 1 117 ? -9.928 28.322 -87.918 1.00 24.23 117 LEU D CA 1
ATOM 3546 C C . LEU B 1 117 ? -10.680 29.550 -87.494 1.00 24.80 117 LEU D C 1
ATOM 3547 O O . LEU B 1 117 ? -11.690 29.894 -88.102 1.00 24.13 117 LEU D O 1
ATOM 3552 N N . ILE B 1 118 ? -10.206 30.220 -86.455 1.00 19.11 118 ILE D N 1
ATOM 3553 C CA . ILE B 1 118 ? -10.859 31.447 -86.043 1.00 23.64 118 ILE D CA 1
ATOM 3554 C C . ILE B 1 118 ? -9.900 32.611 -86.125 1.00 21.06 118 ILE D C 1
ATOM 3555 O O . ILE B 1 118 ? -8.682 32.428 -86.146 1.00 20.30 118 ILE D O 1
ATOM 3560 N N . ALA B 1 119 ? -10.460 33.810 -86.182 1.00 20.48 119 ALA D N 1
ATOM 3561 C CA . ALA B 1 119 ? -9.661 35.024 -86.278 1.00 22.34 119 ALA D CA 1
ATOM 3562 C C . ALA B 1 119 ? -10.543 36.213 -85.962 1.00 23.48 119 ALA D C 1
ATOM 3563 O O . ALA B 1 119 ? -11.756 36.079 -85.838 1.00 19.20 119 ALA D O 1
ATOM 3565 N N . CYS B 1 120 ? -9.930 37.381 -85.849 1.00 16.80 120 CYS D N 1
ATOM 3566 C CA . CYS B 1 120 ? -10.671 38.584 -85.538 1.00 19.16 120 CYS D CA 1
ATOM 3567 C C . CYS B 1 120 ? -10.574 39.541 -86.703 1.00 28.90 120 CYS D C 1
ATOM 3568 O O . CYS B 1 120 ? -9.501 39.724 -87.275 1.00 34.18 120 CYS D O 1
ATOM 3571 N N . ALA B 1 121 ? -11.705 40.140 -87.056 1.00 34.34 121 ALA D N 1
ATOM 3572 C CA . ALA B 1 121 ? -11.753 41.164 -88.086 1.00 28.45 121 ALA D CA 1
ATOM 3573 C C . ALA B 1 121 ? -12.075 42.510 -87.443 1.00 37.21 121 ALA D C 1
ATOM 3574 O O . ALA B 1 121 ? -13.109 42.657 -86.799 1.00 43.77 121 ALA D O 1
ATOM 3576 N N . ASP B 1 122 ? -11.185 43.483 -87.604 1.00 26.31 122 ASP D N 1
ATOM 3577 C CA . ASP B 1 122 ? -11.384 44.817 -87.023 1.00 38.21 122 ASP D CA 1
ATOM 3578 C C . ASP B 1 122 ? -12.515 45.588 -87.697 1.00 39.85 122 ASP D C 1
ATOM 3579 O O . ASP B 1 122 ? -13.236 46.347 -87.048 1.00 39.36 122 ASP D O 1
ATOM 3584 N N . SER B 1 123 ? -12.654 45.389 -89.002 1.00 51.04 123 SER D N 1
ATOM 3585 C CA . SER B 1 123 ? -13.638 46.098 -89.804 1.00 39.33 123 SER D CA 1
ATOM 3586 C C . SER B 1 123 ? -15.009 45.921 -89.207 1.00 44.82 123 SER D C 1
ATOM 3587 O O . SER B 1 123 ? -15.898 46.748 -89.384 1.00 60.16 123 SER D O 1
ATOM 3590 N N . ASP B 1 124 ? -15.156 44.833 -88.472 1.00 50.98 124 ASP D N 1
ATOM 3591 C CA . ASP B 1 124 ? -16.451 44.279 -88.161 1.00 35.38 124 ASP D CA 1
ATOM 3592 C C . ASP B 1 124 ? -16.607 44.028 -86.672 1.00 45.61 124 ASP D C 1
ATOM 3593 O O . ASP B 1 124 ? -17.673 43.605 -86.217 1.00 44.96 124 ASP D O 1
ATOM 3598 N N . LYS B 1 125 ? -15.538 44.266 -85.918 1.00 27.38 125 LYS D N 1
ATOM 3599 C CA . LYS B 1 125 ? -15.493 43.850 -84.524 1.00 40.65 125 LYS D CA 1
ATOM 3600 C C . LYS B 1 125 ? -16.048 42.429 -84.385 1.00 30.59 125 LYS D C 1
ATOM 3601 O O . LYS B 1 125 ? -16.865 42.153 -83.518 1.00 42.33 125 LYS D O 1
ATOM 3607 N N . SER B 1 126 ? -15.591 41.530 -85.245 1.00 29.20 126 SER D N 1
ATOM 3608 C CA . SER B 1 126 ? -16.164 40.195 -85.327 1.00 35.20 126 SER D CA 1
ATOM 3609 C C . SER B 1 126 ? -15.191 39.063 -84.994 1.00 38.08 126 SER D C 1
ATOM 3610 O O . SER B 1 126 ? -13.975 39.223 -85.043 1.00 33.63 126 SER D O 1
ATOM 3613 N N . LEU B 1 127 ? -15.763 37.915 -84.647 1.00 29.80 127 LEU D N 1
ATOM 3614 C CA . LEU B 1 127 ? -15.029 36.679 -84.529 1.00 19.75 127 LEU D CA 1
ATOM 3615 C C . LEU B 1 127 ? -15.369 35.893 -85.785 1.00 34.27 127 LEU D C 1
ATOM 3616 O O . LEU B 1 127 ? -16.511 35.463 -85.964 1.00 30.75 127 LEU D O 1
ATOM 3621 N N . LEU B 1 128 ? -14.389 35.747 -86.676 1.00 26.65 128 LEU D N 1
ATOM 3622 C CA . LEU B 1 128 ? -14.577 34.975 -87.892 1.00 24.30 128 LEU D CA 1
ATOM 3623 C C . LEU B 1 128 ? -14.388 33.519 -87.571 1.00 24.84 128 LEU D C 1
ATOM 3624 O O . LEU B 1 128 ? -13.461 33.148 -86.856 1.00 30.43 128 LEU D O 1
ATOM 3629 N N . VAL B 1 129 ? -15.270 32.690 -88.099 1.00 28.13 129 VAL D N 1
ATOM 3630 C CA . VAL B 1 129 ? -15.064 31.255 -88.025 1.00 30.04 129 VAL D CA 1
ATOM 3631 C C . VAL B 1 129 ? -15.021 30.713 -89.440 1.00 27.02 129 VAL D C 1
ATOM 3632 O O . VAL B 1 129 ? -15.923 30.961 -90.229 1.00 30.11 129 VAL D O 1
ATOM 3636 N N . PHE B 1 130 ? -13.946 30.006 -89.764 1.00 33.15 130 PHE D N 1
ATOM 3637 C CA . PHE B 1 130 ? -13.763 29.430 -91.092 1.00 37.75 130 PHE D CA 1
ATOM 3638 C C . PHE B 1 130 ? -13.858 27.915 -91.008 1.00 35.08 130 PHE D C 1
ATOM 3639 O O . PHE B 1 130 ? -13.466 27.313 -90.005 1.00 30.32 130 PHE D O 1
ATOM 3647 N N . ASP B 1 131 ? -14.370 27.293 -92.063 1.00 46.84 131 ASP D N 1
ATOM 3648 C CA . ASP B 1 131 ? -14.222 25.849 -92.218 1.00 50.52 131 ASP D CA 1
ATOM 3649 C C . ASP B 1 131 ? -12.917 25.562 -92.954 1.00 31.60 131 ASP D C 1
ATOM 3650 O O . ASP B 1 131 ? -12.567 26.268 -93.894 1.00 37.69 131 ASP D O 1
ATOM 3655 N N . VAL B 1 132 ? -12.192 24.536 -92.516 1.00 48.39 132 VAL D N 1
ATOM 3656 C CA . VAL B 1 132 ? -10.870 24.225 -93.075 1.00 57.12 132 VAL D CA 1
ATOM 3657 C C . VAL B 1 132 ? -10.820 22.919 -93.881 1.00 55.07 132 VAL D C 1
ATOM 3658 O O . VAL B 1 132 ? -10.844 21.822 -93.313 1.00 42.44 132 VAL D O 1
ATOM 3662 N N . ASP B 1 133 ? -10.737 23.050 -95.205 1.00 54.70 133 ASP D N 1
ATOM 3663 C CA . ASP B 1 133 ? -10.637 21.891 -96.095 1.00 53.55 133 ASP D CA 1
ATOM 3664 C C . ASP B 1 133 ? -9.175 21.565 -96.375 1.00 47.93 133 ASP D C 1
ATOM 3665 O O . ASP B 1 133 ? -8.515 22.243 -97.161 1.00 54.36 133 ASP D O 1
ATOM 3670 N N . LYS B 1 134 ? -8.681 20.521 -95.722 1.00 46.95 134 LYS D N 1
ATOM 3671 C CA . LYS B 1 134 ? -7.291 20.109 -95.841 1.00 50.01 134 LYS D CA 1
ATOM 3672 C C . LYS B 1 134 ? -6.977 19.598 -97.251 1.00 68.84 134 LYS D C 1
ATOM 3673 O O . LYS B 1 134 ? -5.812 19.422 -97.616 1.00 65.00 134 LYS D O 1
ATOM 3679 N N . THR B 1 135 ? -8.022 19.372 -98.042 1.00 64.64 135 THR D N 1
ATOM 3680 C CA . THR B 1 135 ? -7.870 18.797 -99.376 1.00 59.49 135 THR D CA 1
ATOM 3681 C C . THR B 1 135 ? -8.154 19.799 -100.492 1.00 59.77 135 THR D C 1
ATOM 3682 O O . THR B 1 135 ? -7.520 19.759 -101.542 1.00 75.38 135 THR D O 1
ATOM 3686 N N . SER B 1 136 ? -9.112 20.689 -100.262 1.00 58.54 136 SER D N 1
ATOM 3687 C CA . SER B 1 136 ? -9.538 21.649 -101.276 1.00 64.82 136 SER D CA 1
ATOM 3688 C C . SER B 1 136 ? -8.402 22.520 -101.803 1.00 67.36 136 SER D C 1
ATOM 3689 O O . SER B 1 136 ? -7.390 22.716 -101.131 1.00 58.17 136 SER D O 1
ATOM 3692 N N . LYS B 1 137 ? -8.582 23.037 -103.014 1.00 76.93 137 LYS D N 1
ATOM 3693 C CA . LYS B 1 137 ? -7.651 24.000 -103.587 1.00 73.36 137 LYS D CA 1
ATOM 3694 C C . LYS B 1 137 ? -7.711 25.297 -102.791 1.00 63.25 137 LYS D C 1
ATOM 3695 O O . LYS B 1 137 ? -6.682 25.877 -102.458 1.00 61.62 137 LYS D O 1
ATOM 3701 N N . ASN B 1 138 ? -8.924 25.750 -102.493 1.00 65.65 138 ASN D N 1
ATOM 3702 C CA . ASN B 1 138 ? -9.125 26.831 -101.539 1.00 68.03 138 ASN D CA 1
ATOM 3703 C C . ASN B 1 138 ? -9.494 26.238 -100.170 1.00 59.48 138 ASN D C 1
ATOM 3704 O O . ASN B 1 138 ? -10.548 25.637 -100.006 1.00 50.29 138 ASN D O 1
ATOM 3709 N N . VAL B 1 139 ? -8.608 26.408 -99.195 1.00 49.95 139 VAL D N 1
ATOM 3710 C CA . VAL B 1 139 ? -8.707 25.708 -97.921 1.00 50.99 139 VAL D CA 1
ATOM 3711 C C . VAL B 1 139 ? -9.710 26.331 -96.944 1.00 52.94 139 VAL D C 1
ATOM 3712 O O . VAL B 1 139 ? -10.331 25.621 -96.144 1.00 34.70 139 VAL D O 1
ATOM 3716 N N . LEU B 1 140 ? -9.882 27.650 -97.021 1.00 51.08 140 LEU D N 1
ATOM 3717 C CA . LEU B 1 140 ? -10.726 28.361 -96.067 1.00 44.06 140 LEU D CA 1
ATOM 3718 C C . LEU B 1 140 ? -12.091 28.757 -96.612 1.00 51.03 140 LEU D C 1
ATOM 3719 O O . LEU B 1 140 ? -12.188 29.373 -97.674 1.00 51.31 140 LEU D O 1
ATOM 3724 N N . LYS B 1 141 ? -13.139 28.418 -95.864 1.00 52.15 141 LYS D N 1
ATOM 3725 C CA . LYS B 1 141 ? -14.489 28.903 -96.149 1.00 44.56 141 LYS D CA 1
ATOM 3726 C C . LYS B 1 141 ? -15.081 29.625 -94.944 1.00 52.13 141 LYS D C 1
ATOM 3727 O O . LYS B 1 141 ? -15.445 28.997 -93.944 1.00 38.17 141 LYS D O 1
ATOM 3733 N N . LEU B 1 142 ? -15.167 30.947 -95.045 1.00 42.82 142 LEU D N 1
ATOM 3734 C CA . LEU B 1 142 ? -15.792 31.753 -94.012 1.00 39.10 142 LEU D CA 1
ATOM 3735 C C . LEU B 1 142 ? -17.234 31.309 -93.838 1.00 47.99 142 LEU D C 1
ATOM 3736 O O . LEU B 1 142 ? -18.026 31.393 -94.769 1.00 63.02 142 LEU D O 1
ATOM 3741 N N . ARG B 1 143 ? -17.585 30.841 -92.648 1.00 52.60 143 ARG D N 1
ATOM 3742 C CA . ARG B 1 143 ? -18.951 30.384 -92.413 1.00 53.53 143 ARG D CA 1
ATOM 3743 C C . ARG B 1 143 ? -19.706 31.149 -91.333 1.00 44.34 143 ARG D C 1
ATOM 3744 O O . ARG B 1 143 ? -20.930 31.094 -91.292 1.00 54.18 143 ARG D O 1
ATOM 3752 N N . LYS B 1 144 ? -18.992 31.866 -90.472 1.00 44.66 144 LYS D N 1
ATOM 3753 C CA . LYS B 1 144 ? -19.657 32.682 -89.457 1.00 45.62 144 LYS D CA 1
ATOM 3754 C C . LYS B 1 144 ? -18.952 33.983 -89.130 1.00 36.52 144 LYS D C 1
ATOM 3755 O O . LYS B 1 144 ? -17.732 34.098 -89.252 1.00 32.44 144 LYS D O 1
ATOM 3761 N N . ARG B 1 145 ? -19.744 34.955 -88.690 1.00 39.61 145 ARG D N 1
ATOM 3762 C CA . ARG B 1 145 ? -19.214 36.212 -88.196 1.00 40.25 145 ARG D CA 1
ATOM 3763 C C . ARG B 1 145 ? -19.951 36.666 -86.947 1.00 35.63 145 ARG D C 1
ATOM 3764 O O . ARG B 1 145 ? -21.051 37.198 -87.027 1.00 37.49 145 ARG D O 1
ATOM 3772 N N . PHE B 1 146 ? -19.325 36.469 -85.796 1.00 35.58 146 PHE D N 1
ATOM 3773 C CA . PHE B 1 146 ? -19.886 36.910 -84.533 1.00 30.15 146 PHE D CA 1
ATOM 3774 C C . PHE B 1 146 ? -19.469 38.343 -84.230 1.00 27.58 146 PHE D C 1
ATOM 3775 O O . PHE B 1 146 ? -18.313 38.595 -83.929 1.00 29.68 146 PHE D O 1
ATOM 3783 N N . CYS B 1 147 ? -20.410 39.282 -84.286 1.00 30.11 147 CYS D N 1
ATOM 3784 C CA . CYS B 1 147 ? -20.076 40.693 -84.058 1.00 32.46 147 CYS D CA 1
ATOM 3785 C C . CYS B 1 147 ? -20.185 41.161 -82.601 1.00 45.17 147 CYS D C 1
ATOM 3786 O O . CYS B 1 147 ? -20.982 40.640 -81.816 1.00 39.95 147 CYS D O 1
ATOM 3789 N N . PHE B 1 148 ? -19.374 42.158 -82.264 1.00 37.86 148 PHE D N 1
ATOM 3790 C CA . PHE B 1 148 ? -19.264 42.677 -80.909 1.00 30.15 148 PHE D CA 1
ATOM 3791 C C . PHE B 1 148 ? -19.320 44.210 -80.931 1.00 30.89 148 PHE D C 1
ATOM 3792 O O . PHE B 1 148 ? -19.186 44.837 -81.979 1.00 30.06 148 PHE D O 1
ATOM 3800 N N . SER B 1 149 ? -19.501 44.813 -79.767 1.00 34.85 149 SER D N 1
ATOM 3801 C CA . SER B 1 149 ? -19.622 46.261 -79.692 1.00 43.15 149 SER D CA 1
ATOM 3802 C C . SER B 1 149 ? -18.256 46.931 -79.764 1.00 38.16 149 SER D C 1
ATOM 3803 O O . SER B 1 149 ? -18.100 47.969 -80.397 1.00 47.13 149 SER D O 1
ATOM 3806 N N . LYS B 1 150 ? -17.277 46.337 -79.091 1.00 41.47 150 LYS D N 1
ATOM 3807 C CA . LYS B 1 150 ? -15.905 46.816 -79.125 1.00 24.19 150 LYS D CA 1
ATOM 3808 C C . LYS B 1 150 ? -15.131 45.747 -79.862 1.00 37.18 150 LYS D C 1
ATOM 3809 O O . LYS B 1 150 ? -15.557 44.596 -79.907 1.00 34.63 150 LYS D O 1
ATOM 3815 N N . ARG B 1 151 ? -14.001 46.109 -80.454 1.00 46.84 151 ARG D N 1
ATOM 3816 C CA . ARG B 1 151 ? -13.272 45.134 -81.254 1.00 39.85 151 ARG D CA 1
ATOM 3817 C C . ARG B 1 151 ? -12.477 44.174 -80.380 1.00 26.26 151 ARG D C 1
ATOM 3818 O O . ARG B 1 151 ? -11.831 44.590 -79.416 1.00 26.35 151 ARG D O 1
ATOM 3826 N N . PRO B 1 152 ? -12.545 42.878 -80.705 1.00 19.29 152 PRO D N 1
ATOM 3827 C CA . PRO B 1 152 ? -11.726 41.866 -80.036 1.00 24.84 152 PRO D CA 1
ATOM 3828 C C . PRO B 1 152 ? -10.251 42.236 -80.113 1.00 30.04 152 PRO D C 1
ATOM 3829 O O . PRO B 1 152 ? -9.812 42.816 -81.100 1.00 31.84 152 PRO D O 1
ATOM 3833 N N . ASN B 1 153 ? -9.495 41.909 -79.076 1.00 24.89 153 ASN D N 1
ATOM 3834 C CA . ASN B 1 153 ? -8.069 42.141 -79.108 1.00 21.28 153 ASN D CA 1
ATOM 3835 C C . ASN B 1 153 ? -7.245 40.870 -78.926 1.00 19.23 153 ASN D C 1
ATOM 3836 O O . ASN B 1 153 ? -6.192 40.709 -79.540 1.00 21.77 153 ASN D O 1
ATOM 3841 N N . ALA B 1 154 ? -7.726 39.971 -78.083 1.00 17.39 154 ALA D N 1
ATOM 3842 C CA . ALA B 1 154 ? -7.060 38.702 -77.870 1.00 15.94 154 ALA D CA 1
ATOM 3843 C C . ALA B 1 154 ? -8.138 37.659 -77.693 1.00 21.87 154 ALA D C 1
ATOM 3844 O O . ALA B 1 154 ? -9.251 37.994 -77.295 1.00 22.61 154 ALA D O 1
ATOM 3846 N N . ILE B 1 155 ? -7.818 36.412 -78.021 1.00 16.26 155 ILE D N 1
ATOM 3847 C CA . ILE B 1 155 ? -8.747 35.310 -77.872 1.00 11.43 155 ILE D CA 1
ATOM 3848 C C . ILE B 1 155 ? -8.047 34.050 -77.402 1.00 14.64 155 ILE D C 1
ATOM 3849 O O . ILE B 1 155 ? -6.828 33.919 -77.508 1.00 19.15 155 ILE D O 1
ATOM 3854 N N . SER B 1 156 ? -8.834 33.127 -76.871 1.00 14.27 156 SER D N 1
ATOM 3855 C CA . SER B 1 156 ? -8.343 31.831 -76.450 1.00 14.64 156 SER D CA 1
ATOM 3856 C C . SER B 1 156 ? -9.518 30.876 -76.575 1.00 22.82 156 SER D C 1
ATOM 3857 O O . SER B 1 156 ? -10.652 31.246 -76.288 1.00 19.28 156 SER D O 1
ATOM 3860 N N . ILE B 1 157 ? -9.273 29.655 -77.036 1.00 34.60 157 ILE D N 1
ATOM 3861 C CA . ILE B 1 157 ? -10.350 28.678 -77.055 1.00 34.58 157 ILE D CA 1
ATOM 3862 C C . ILE B 1 157 ? -10.380 27.933 -75.735 1.00 34.98 157 ILE D C 1
ATOM 3863 O O . ILE B 1 157 ? -9.337 27.638 -75.162 1.00 32.30 157 ILE D O 1
ATOM 3868 N N . ALA B 1 158 ? -11.583 27.641 -75.252 1.00 43.84 158 ALA D N 1
ATOM 3869 C CA . ALA B 1 158 ? -11.749 26.918 -73.997 1.00 57.13 158 ALA D CA 1
ATOM 3870 C C . ALA B 1 158 ? -11.407 25.440 -74.144 1.00 58.49 158 ALA D C 1
ATOM 3871 O O . ALA B 1 158 ? -11.217 24.936 -75.259 1.00 40.79 158 ALA D O 1
ATOM 3873 N N . GLU B 1 159 ? -11.327 24.759 -73.005 1.00 55.87 159 GLU D N 1
ATOM 3874 C CA . GLU B 1 159 ? -10.998 23.342 -72.970 1.00 68.66 159 GLU D CA 1
ATOM 3875 C C . GLU B 1 159 ? -11.978 22.530 -73.811 1.00 63.00 159 GLU D C 1
ATOM 3876 O O . GLU B 1 159 ? -11.581 21.598 -74.512 1.00 56.23 159 GLU D O 1
ATOM 3882 N N . ASP B 1 160 ? -13.251 22.917 -73.756 1.00 53.63 160 ASP D N 1
ATOM 3883 C CA . ASP B 1 160 ? -14.314 22.265 -74.522 1.00 52.03 160 ASP D CA 1
ATOM 3884 C C . ASP B 1 160 ? -14.120 22.305 -76.041 1.00 47.30 160 ASP D C 1
ATOM 3885 O O . ASP B 1 160 ? -14.803 21.591 -76.769 1.00 46.00 160 ASP D O 1
ATOM 3890 N N . ASP B 1 161 ? -13.207 23.157 -76.505 1.00 56.82 161 ASP D N 1
ATOM 3891 C CA . ASP B 1 161 ? -12.898 23.299 -77.931 1.00 40.45 161 ASP D CA 1
ATOM 3892 C C . ASP B 1 161 ? -14.057 23.912 -78.744 1.00 34.83 161 ASP D C 1
ATOM 3893 O O . ASP B 1 161 ? -14.071 23.852 -79.975 1.00 41.51 161 ASP D O 1
ATOM 3898 N N . THR B 1 162 ? -15.014 24.526 -78.057 1.00 32.45 162 THR D N 1
ATOM 3899 C CA . THR B 1 162 ? -16.175 25.105 -78.731 1.00 44.26 162 THR D CA 1
ATOM 3900 C C . THR B 1 162 ? -16.480 26.522 -78.233 1.00 30.42 162 THR D C 1
ATOM 3901 O O . THR B 1 162 ? -17.150 27.316 -78.895 1.00 20.33 162 THR D O 1
ATOM 3905 N N . THR B 1 163 ? -15.976 26.824 -77.049 1.00 33.52 163 THR D N 1
ATOM 3906 C CA . THR B 1 163 ? -16.167 28.125 -76.447 1.00 29.55 163 THR D CA 1
ATOM 3907 C C . THR B 1 163 ? -14.933 28.983 -76.645 1.00 24.77 163 THR D C 1
ATOM 3908 O O . THR B 1 163 ? -13.816 28.580 -76.340 1.00 29.72 163 THR D O 1
ATOM 3912 N N . VAL B 1 164 ? -15.145 30.176 -77.166 1.00 24.36 164 VAL D N 1
ATOM 3913 C CA . VAL B 1 164 ? -14.057 31.090 -77.437 1.00 22.16 164 VAL D CA 1
ATOM 3914 C C . VAL B 1 164 ? -14.106 32.244 -76.457 1.00 21.84 164 VAL D C 1
ATOM 3915 O O . VAL B 1 164 ? -15.145 32.859 -76.259 1.00 10.98 164 VAL D O 1
ATOM 3919 N N . ILE B 1 165 ? -12.977 32.521 -75.824 1.00 21.17 165 ILE D N 1
ATOM 3920 C CA . ILE B 1 165 ? -12.877 33.665 -74.943 1.00 12.31 165 ILE D CA 1
ATOM 3921 C C . ILE B 1 165 ? -12.349 34.865 -75.713 1.00 21.48 165 ILE D C 1
ATOM 3922 O O . ILE B 1 165 ? -11.232 34.851 -76.224 1.00 20.96 165 ILE D O 1
ATOM 3927 N N . ILE B 1 166 ? -13.172 35.904 -75.794 1.00 23.48 166 ILE D N 1
ATOM 3928 C CA . ILE B 1 166 ? -12.811 37.130 -76.489 1.00 19.41 166 ILE D CA 1
ATOM 3929 C C . ILE B 1 166 ? -12.521 38.233 -75.475 1.00 23.34 166 ILE D C 1
ATOM 3930 O O . ILE B 1 166 ? -13.366 38.555 -74.657 1.00 18.96 166 ILE D O 1
ATOM 3935 N N . ALA B 1 167 ? -11.317 38.798 -75.515 1.00 25.88 167 ALA D N 1
ATOM 3936 C CA . ALA B 1 167 ? -10.985 39.954 -74.681 1.00 17.00 167 ALA D CA 1
ATOM 3937 C C . ALA B 1 167 ? -10.960 41.210 -75.549 1.00 22.15 167 ALA D C 1
ATOM 3938 O O . ALA B 1 167 ? -10.237 41.267 -76.534 1.00 13.77 167 ALA D O 1
ATOM 3940 N N . ASP B 1 168 ? -11.765 42.212 -75.207 1.00 19.49 168 ASP D N 1
ATOM 3941 C CA . ASP B 1 168 ? -11.888 43.371 -76.082 1.00 18.88 168 ASP D CA 1
ATOM 3942 C C . ASP B 1 168 ? -11.019 44.547 -75.683 1.00 23.25 168 ASP D C 1
ATOM 3943 O O . ASP B 1 168 ? -10.406 44.545 -74.615 1.00 24.77 168 ASP D O 1
ATOM 3948 N N . LYS B 1 169 ? -10.977 45.535 -76.576 1.00 26.94 169 LYS D N 1
ATOM 3949 C CA . LYS B 1 169 ? -10.194 46.758 -76.424 1.00 32.24 169 LYS D CA 1
ATOM 3950 C C . LYS B 1 169 ? -10.523 47.534 -75.149 1.00 34.01 169 LYS D C 1
ATOM 3951 O O . LYS B 1 169 ? -9.663 48.220 -74.606 1.00 39.46 169 LYS D O 1
ATOM 3957 N N . PHE B 1 170 ? -11.757 47.418 -74.667 1.00 23.06 170 PHE D N 1
ATOM 3958 C CA . PHE B 1 170 ? -12.210 48.216 -73.530 1.00 28.99 170 PHE D CA 1
ATOM 3959 C C . PHE B 1 170 ? -12.073 47.547 -72.168 1.00 25.12 170 PHE D C 1
ATOM 3960 O O . PHE B 1 170 ? -12.333 48.164 -71.147 1.00 23.03 170 PHE D O 1
ATOM 3968 N N . GLY B 1 171 ? -11.660 46.289 -72.145 1.00 24.79 171 GLY D N 1
ATOM 3969 C CA . GLY B 1 171 ? -11.430 45.622 -70.878 1.00 24.71 171 GLY D CA 1
ATOM 3970 C C . GLY B 1 171 ? -12.434 44.554 -70.496 1.00 13.87 171 GLY D C 1
ATOM 3971 O O . GLY B 1 171 ? -12.305 43.940 -69.449 1.00 10.94 171 GLY D O 1
ATOM 3972 N N . ASP B 1 172 ? -13.429 44.323 -71.341 1.00 13.54 172 ASP D N 1
ATOM 3973 C CA . ASP B 1 172 ? -14.412 43.271 -71.087 1.00 16.29 172 ASP D CA 1
ATOM 3974 C C . ASP B 1 172 ? -13.997 41.962 -71.735 1.00 22.54 172 ASP D C 1
ATOM 3975 O O . ASP B 1 172 ? -13.287 41.950 -72.740 1.00 14.16 172 ASP D O 1
ATOM 3980 N N . VAL B 1 173 ? -14.450 40.861 -71.150 1.00 18.18 173 VAL D N 1
ATOM 3981 C CA . VAL B 1 173 ? -14.193 39.544 -71.682 1.00 12.48 173 VAL D CA 1
ATOM 3982 C C . VAL B 1 173 ? -15.524 38.853 -71.923 1.00 15.86 173 VAL D C 1
ATOM 3983 O O . VAL B 1 173 ? -16.363 38.790 -71.028 1.00 19.47 173 VAL D O 1
ATOM 3987 N N . TYR B 1 174 ? -15.724 38.342 -73.133 1.00 17.15 174 TYR D N 1
ATOM 3988 C CA . TYR B 1 174 ? -16.922 37.580 -73.452 1.00 17.13 174 TYR D CA 1
ATOM 3989 C C . TYR B 1 174 ? -16.597 36.141 -73.794 1.00 18.64 174 TYR D C 1
ATOM 3990 O O . TYR B 1 174 ? -15.456 35.811 -74.091 1.00 18.48 174 TYR D O 1
ATOM 3999 N N . SER B 1 175 ? -17.606 35.283 -73.717 1.00 21.29 175 SER D N 1
ATOM 4000 C CA . SER B 1 175 ? -17.476 33.948 -74.232 1.00 20.45 175 SER D CA 1
ATOM 4001 C C . SER B 1 175 ? -18.505 33.766 -75.329 1.00 26.45 175 SER D C 1
ATOM 4002 O O . SER B 1 175 ? -19.553 34.392 -75.317 1.00 31.00 175 SER D O 1
ATOM 4005 N N . ILE B 1 176 ? -18.165 32.934 -76.301 1.00 35.13 176 ILE D N 1
ATOM 4006 C CA . ILE B 1 176 ? -18.973 32.719 -77.485 1.00 23.75 176 ILE D CA 1
ATOM 4007 C C . ILE B 1 176 ? -18.929 31.232 -77.761 1.00 30.53 176 ILE D C 1
ATOM 4008 O O . ILE B 1 176 ? -17.862 30.615 -77.691 1.00 28.11 176 ILE D O 1
ATOM 4013 N N . ASP B 1 177 ? -20.083 30.645 -78.045 1.00 30.07 177 ASP D N 1
ATOM 4014 C CA . ASP B 1 177 ? -20.114 29.282 -78.530 1.00 30.47 177 ASP D CA 1
ATOM 4015 C C . ASP B 1 177 ? -20.097 29.352 -80.040 1.00 37.03 177 ASP D C 1
ATOM 4016 O O . ASP B 1 177 ? -21.032 29.867 -80.643 1.00 33.42 177 ASP D O 1
ATOM 4021 N N . ILE B 1 178 ? -19.031 28.847 -80.653 1.00 38.43 178 ILE D N 1
ATOM 4022 C CA . ILE B 1 178 ? -18.873 28.994 -82.094 1.00 35.54 178 ILE D CA 1
ATOM 4023 C C . ILE B 1 178 ? -19.876 28.149 -82.868 1.00 32.53 178 ILE D C 1
ATOM 4024 O O . ILE B 1 178 ? -20.149 28.416 -84.025 1.00 31.45 178 ILE D O 1
ATOM 4029 N N . ASN B 1 179 ? -20.454 27.148 -82.214 1.00 38.11 179 ASN D N 1
ATOM 4030 C CA . ASN B 1 179 ? -21.545 26.383 -82.816 1.00 38.20 179 ASN D CA 1
ATOM 4031 C C . ASN B 1 179 ? -22.853 27.173 -82.956 1.00 46.20 179 ASN D C 1
ATOM 4032 O O . ASN B 1 179 ? -23.677 26.881 -83.821 1.00 41.15 179 ASN D O 1
ATOM 4037 N N . SER B 1 180 ? -23.037 28.179 -82.109 1.00 32.22 180 SER D N 1
ATOM 4038 C CA . SER B 1 180 ? -24.287 28.917 -82.078 1.00 36.66 180 SER D CA 1
ATOM 4039 C C . SER B 1 180 ? -24.436 29.832 -83.282 1.00 28.82 180 SER D C 1
ATOM 4040 O O . SER B 1 180 ? -23.472 30.106 -83.983 1.00 34.29 180 SER D O 1
ATOM 4043 N N . ILE B 1 181 ? -25.659 30.295 -83.514 1.00 39.53 181 ILE D N 1
ATOM 4044 C CA . ILE B 1 181 ? -25.955 31.180 -84.628 1.00 32.78 181 ILE D CA 1
ATOM 4045 C C . ILE B 1 181 ? -25.643 32.604 -84.228 1.00 35.18 181 ILE D C 1
ATOM 4046 O O . ILE B 1 181 ? -26.123 33.066 -83.200 1.00 42.94 181 ILE D O 1
ATOM 4051 N N . PRO B 1 182 ? -24.811 33.294 -85.029 1.00 47.65 182 PRO D N 1
ATOM 4052 C CA . PRO B 1 182 ? -24.467 34.704 -84.805 1.00 51.47 182 PRO D CA 1
ATOM 4053 C C . PRO B 1 182 ? -25.703 35.592 -84.632 1.00 49.68 182 PRO D C 1
ATOM 4054 O O . PRO B 1 182 ? -26.524 35.718 -85.539 1.00 48.58 182 PRO D O 1
ATOM 4058 N N . GLU B 1 183 ? -25.838 36.191 -83.456 1.00 63.20 183 GLU D N 1
ATOM 4059 C CA . GLU B 1 183 ? -26.960 37.074 -83.183 1.00 59.41 183 GLU D CA 1
ATOM 4060 C C . GLU B 1 183 ? -26.725 38.400 -83.886 1.00 52.45 183 GLU D C 1
ATOM 4061 O O . GLU B 1 183 ? -25.694 39.028 -83.692 1.00 42.78 183 GLU D O 1
ATOM 4067 N N . GLU B 1 184 ? -27.685 38.816 -84.705 1.00 60.98 184 GLU D N 1
ATOM 4068 C CA . GLU B 1 184 ? -27.569 40.057 -85.465 1.00 61.36 184 GLU D CA 1
ATOM 4069 C C . GLU B 1 184 ? -27.175 41.250 -84.599 1.00 58.16 184 GLU D C 1
ATOM 4070 O O . GLU B 1 184 ? -26.282 42.012 -84.955 1.00 40.05 184 GLU D O 1
ATOM 4076 N N . LYS B 1 185 ? -27.846 41.416 -83.465 1.00 66.51 185 LYS D N 1
ATOM 4077 C CA . LYS B 1 185 ? -27.448 42.417 -82.476 1.00 57.15 185 LYS D CA 1
ATOM 4078 C C . LYS B 1 185 ? -26.899 41.673 -81.265 1.00 69.12 185 LYS D C 1
ATOM 4079 O O . LYS B 1 185 ? -27.544 40.750 -80.759 1.00 89.27 185 LYS D O 1
ATOM 4085 N N . PHE B 1 186 ? -25.718 42.063 -80.794 1.00 61.66 186 PHE D N 1
ATOM 4086 C CA . PHE B 1 186 ? -25.057 41.304 -79.735 1.00 77.60 186 PHE D CA 1
ATOM 4087 C C . PHE B 1 186 ? -25.663 41.555 -78.363 1.00 81.34 186 PHE D C 1
ATOM 4088 O O . PHE B 1 186 ? -25.763 42.693 -77.911 1.00 62.24 186 PHE D O 1
ATOM 4096 N N . THR B 1 187 ? -26.042 40.469 -77.701 1.00 87.35 187 THR D N 1
ATOM 4097 C CA . THR B 1 187 ? -26.776 40.546 -76.450 1.00 84.43 187 THR D CA 1
ATOM 4098 C C . THR B 1 187 ? -26.294 39.540 -75.404 1.00 97.75 187 THR D C 1
ATOM 4099 O O . THR B 1 187 ? -26.941 38.512 -75.165 1.00 90.42 187 THR D O 1
ATOM 4103 N N . GLN B 1 188 ? -25.153 39.839 -74.791 1.00 72.22 188 GLN D N 1
ATOM 4104 C CA . GLN B 1 188 ? -24.718 39.120 -73.600 1.00 71.51 188 GLN D CA 1
ATOM 4105 C C . GLN B 1 188 ? -23.680 39.930 -72.843 1.00 59.47 188 GLN D C 1
ATOM 4106 O O . GLN B 1 188 ? -22.860 40.613 -73.445 1.00 59.85 188 GLN D O 1
ATOM 4112 N N . GLU B 1 189 ? -23.739 39.855 -71.517 1.00 48.84 189 GLU D N 1
ATOM 4113 C CA . GLU B 1 189 ? -22.862 40.625 -70.643 1.00 45.41 189 GLU D CA 1
ATOM 4114 C C . GLU B 1 189 ? -21.469 40.000 -70.544 1.00 40.56 189 GLU D C 1
ATOM 4115 O O . GLU B 1 189 ? -21.314 38.792 -70.698 1.00 34.42 189 GLU D O 1
ATOM 4121 N N . PRO B 1 190 ? -20.451 40.827 -70.263 1.00 37.73 190 PRO D N 1
ATOM 4122 C CA . PRO B 1 190 ? -19.092 40.312 -70.063 1.00 30.09 190 PRO D CA 1
ATOM 4123 C C . PRO B 1 190 ? -19.050 39.252 -68.969 1.00 23.05 190 PRO D C 1
ATOM 4124 O O . PRO B 1 190 ? -19.860 39.265 -68.051 1.00 34.12 190 PRO D O 1
ATOM 4128 N N . ILE B 1 191 ? -18.083 38.357 -69.078 1.00 25.71 191 ILE D N 1
ATOM 4129 C CA . ILE B 1 191 ? -17.918 37.251 -68.161 1.00 22.44 191 ILE D CA 1
ATOM 4130 C C . ILE B 1 191 ? -17.025 37.761 -67.019 1.00 19.58 191 ILE D C 1
ATOM 4131 O O . ILE B 1 191 ? -17.117 37.331 -65.878 1.00 17.02 191 ILE D O 1
ATOM 4136 N N . LEU B 1 192 ? -16.149 38.690 -67.359 1.00 16.00 192 LEU D N 1
ATOM 4137 C CA . LEU B 1 192 ? -15.408 39.465 -66.386 1.00 14.86 192 LEU D CA 1
ATOM 4138 C C . LEU B 1 192 ? -14.835 40.690 -67.109 1.00 17.77 192 LEU D C 1
ATOM 4139 O O . LEU B 1 192 ? -15.072 40.867 -68.299 1.00 16.68 192 LEU D O 1
ATOM 4144 N N . GLY B 1 193 ? -14.123 41.550 -66.390 1.00 15.37 193 GLY D N 1
ATOM 4145 C CA . GLY B 1 193 ? -13.690 42.821 -66.949 1.00 10.75 193 GLY D CA 1
ATOM 4146 C C . GLY B 1 193 ? -12.642 43.545 -66.127 1.00 12.66 193 GLY D C 1
ATOM 4147 O O . GLY B 1 193 ? -12.534 43.348 -64.918 1.00 15.97 193 GLY D O 1
ATOM 4148 N N . HIS B 1 194 ? -11.853 44.367 -66.808 1.00 9.27 194 HIS D N 1
ATOM 4149 C CA . HIS B 1 194 ? -10.902 45.281 -66.194 1.00 14.63 194 HIS D CA 1
ATOM 4150 C C . HIS B 1 194 ? -11.355 46.671 -66.648 1.00 22.11 194 HIS D C 1
ATOM 4151 O O . HIS B 1 194 ? -12.102 46.794 -67.618 1.00 21.58 194 HIS D O 1
ATOM 4158 N N . VAL B 1 195 ? -10.881 47.718 -65.986 1.00 18.39 195 VAL D N 1
ATOM 4159 C CA . VAL B 1 195 ? -11.193 49.071 -66.431 1.00 27.27 195 VAL D CA 1
ATOM 4160 C C . VAL B 1 195 ? -10.054 49.621 -67.282 1.00 19.93 195 VAL D C 1
ATOM 4161 O O . VAL B 1 195 ? -10.164 50.689 -67.880 1.00 60.59 195 VAL D O 1
ATOM 4165 N N . SER B 1 196 ? -8.972 48.865 -67.379 1.00 25.29 196 SER D N 1
ATOM 4166 C CA . SER B 1 196 ? -7.917 49.202 -68.326 1.00 28.75 196 SER D CA 1
ATOM 4167 C C . SER B 1 196 ? -8.003 48.378 -69.632 1.00 24.05 196 SER D C 1
ATOM 4168 O O . SER B 1 196 ? -8.846 47.503 -69.768 1.00 25.93 196 SER D O 1
ATOM 4171 N N . MET B 1 197 ? -7.147 48.677 -70.602 1.00 23.10 197 MET D N 1
ATOM 4172 C CA . MET B 1 197 ? -7.193 47.976 -71.874 1.00 20.75 197 MET D CA 1
ATOM 4173 C C . MET B 1 197 ? -6.608 46.579 -71.731 1.00 22.42 197 MET D C 1
ATOM 4174 O O . MET B 1 197 ? -5.525 46.406 -71.178 1.00 16.60 197 MET D O 1
ATOM 4179 N N . LEU B 1 198 ? -7.333 45.589 -72.242 1.00 15.49 198 LEU D N 1
ATOM 4180 C CA . LEU B 1 198 ? -6.916 44.197 -72.160 1.00 15.68 198 LEU D CA 1
ATOM 4181 C C . LEU B 1 198 ? -5.885 43.874 -73.224 1.00 24.01 198 LEU D C 1
ATOM 4182 O O . LEU B 1 198 ? -6.021 44.264 -74.393 1.00 11.45 198 LEU D O 1
ATOM 4187 N N . THR B 1 199 ? -4.880 43.117 -72.801 1.00 18.51 199 THR D N 1
ATOM 4188 C CA . THR B 1 199 ? -3.671 42.867 -73.575 1.00 15.68 199 THR D CA 1
ATOM 4189 C C . THR B 1 199 ? -3.495 41.416 -74.044 1.00 20.54 199 THR D C 1
ATOM 4190 O O . THR B 1 199 ? -2.865 41.182 -75.070 1.00 18.39 199 THR D O 1
ATOM 4194 N N . ASP B 1 200 ? -4.050 40.461 -73.296 1.00 16.22 200 ASP D N 1
ATOM 4195 C CA . ASP B 1 200 ? -3.860 39.044 -73.576 1.00 13.80 200 ASP D CA 1
ATOM 4196 C C . ASP B 1 200 ? -4.836 38.178 -72.745 1.00 17.25 200 ASP D C 1
ATOM 4197 O O . ASP B 1 200 ? -5.196 38.550 -71.628 1.00 13.26 200 ASP D O 1
ATOM 4202 N N . VAL B 1 201 ? -5.282 37.053 -73.309 1.00 13.32 201 VAL D N 1
ATOM 4203 C CA . VAL B 1 201 ? -6.089 36.078 -72.580 1.00 25.36 201 VAL D CA 1
ATOM 4204 C C . VAL B 1 201 ? -5.561 34.680 -72.745 1.00 15.32 201 VAL D C 1
ATOM 4205 O O . VAL B 1 201 ? -5.228 34.277 -73.832 1.00 12.34 201 VAL D O 1
ATOM 4209 N N . HIS B 1 202 ? -5.552 33.926 -71.663 1.00 10.66 202 HIS D N 1
ATOM 4210 C CA . HIS B 1 202 ? -5.230 32.530 -71.761 1.00 20.11 202 HIS D CA 1
ATOM 4211 C C . HIS B 1 202 ? -6.155 31.731 -70.859 1.00 17.23 202 HIS D C 1
ATOM 4212 O O . HIS B 1 202 ? -6.298 32.038 -69.672 1.00 17.72 202 HIS D O 1
ATOM 4219 N N . LEU B 1 203 ? -6.824 30.741 -71.442 1.00 25.49 203 LEU D N 1
ATOM 4220 C CA . LEU B 1 203 ? -7.472 29.703 -70.651 1.00 12.82 203 LEU D CA 1
ATOM 4221 C C . LEU B 1 203 ? -6.402 28.747 -70.196 1.00 11.94 203 LEU D C 1
ATOM 4222 O O . LEU B 1 203 ? -5.420 28.523 -70.877 1.00 28.61 203 LEU D O 1
ATOM 4227 N N . ILE B 1 204 ? -6.563 28.211 -69.011 1.00 22.46 204 ILE D N 1
ATOM 4228 C CA . ILE B 1 204 ? -5.481 27.475 -68.410 1.00 20.01 204 ILE D CA 1
ATOM 4229 C C . ILE B 1 204 ? -6.120 26.546 -67.375 1.00 29.10 204 ILE D C 1
ATOM 4230 O O . ILE B 1 204 ? -7.287 26.731 -67.005 1.00 23.29 204 ILE D O 1
ATOM 4235 N N . LYS B 1 205 ? -5.375 25.545 -66.922 1.00 26.64 205 LYS D N 1
ATOM 4236 C CA . LYS B 1 205 ? -5.964 24.462 -66.149 1.00 23.23 205 LYS D CA 1
ATOM 4237 C C . LYS B 1 205 ? -4.946 24.034 -65.118 1.00 29.16 205 LYS D C 1
ATOM 4238 O O . LYS B 1 205 ? -3.778 23.876 -65.466 1.00 25.45 205 LYS D O 1
ATOM 4244 N N . ASP B 1 206 ? -5.359 23.873 -63.856 1.00 17.02 206 ASP D N 1
ATOM 4245 C CA . ASP B 1 206 ? -4.464 23.262 -62.865 1.00 28.30 206 ASP D CA 1
ATOM 4246 C C . ASP B 1 206 ? -4.547 21.728 -62.931 1.00 31.13 206 ASP D C 1
ATOM 4247 O O . ASP B 1 206 ? -5.318 21.176 -63.720 1.00 28.38 206 ASP D O 1
ATOM 4252 N N . SER B 1 207 ? -3.753 21.039 -62.117 1.00 35.38 207 SER D N 1
ATOM 4253 C CA . SER B 1 207 ? -3.740 19.570 -62.145 1.00 43.00 207 SER D CA 1
ATOM 4254 C C . SER B 1 207 ? -5.121 18.922 -61.995 1.00 34.09 207 SER D C 1
ATOM 4255 O O . SER B 1 207 ? -5.415 17.924 -62.655 1.00 44.40 207 SER D O 1
ATOM 4258 N N . ASP B 1 208 ? -5.963 19.500 -61.143 1.00 31.40 208 ASP D N 1
ATOM 4259 C CA . ASP B 1 208 ? -7.288 18.946 -60.843 1.00 34.64 208 ASP D CA 1
ATOM 4260 C C . ASP B 1 208 ? -8.335 19.184 -61.934 1.00 34.93 208 ASP D C 1
ATOM 4261 O O . ASP B 1 208 ? -9.509 18.869 -61.748 1.00 41.15 208 ASP D O 1
ATOM 4266 N N . GLY B 1 209 ? -7.918 19.750 -63.063 1.00 33.03 209 GLY D N 1
ATOM 4267 C CA . GLY B 1 209 ? -8.839 20.055 -64.145 1.00 27.58 209 GLY D CA 1
ATOM 4268 C C . GLY B 1 209 ? -9.628 21.343 -63.963 1.00 31.32 209 GLY D C 1
ATOM 4269 O O . GLY B 1 209 ? -10.523 21.636 -64.758 1.00 24.39 209 GLY D O 1
ATOM 4270 N N . HIS B 1 210 ? -9.309 22.105 -62.916 1.00 24.70 210 HIS D N 1
ATOM 4271 C CA . HIS B 1 210 ? -9.943 23.402 -62.671 1.00 32.97 210 HIS D CA 1
ATOM 4272 C C . HIS B 1 210 ? -9.466 24.424 -63.686 1.00 22.25 210 HIS D C 1
ATOM 4273 O O . HIS B 1 210 ? -8.265 24.586 -63.903 1.00 20.76 210 HIS D O 1
ATOM 4280 N N . GLN B 1 211 ? -10.406 25.119 -64.304 1.00 14.57 211 GLN D N 1
ATOM 4281 C CA . GLN B 1 211 ? -10.050 26.144 -65.266 1.00 21.20 211 GLN D CA 1
ATOM 4282 C C . GLN B 1 211 ? -9.900 27.559 -64.699 1.00 16.78 211 GLN D C 1
ATOM 4283 O O . GLN B 1 211 ? -10.666 28.011 -63.849 1.00 14.85 211 GLN D O 1
ATOM 4289 N N . PHE B 1 212 ? -8.898 28.246 -65.220 1.00 24.36 212 PHE D N 1
ATOM 4290 C CA . PHE B 1 212 ? -8.642 29.630 -64.907 1.00 12.83 212 PHE D CA 1
ATOM 4291 C C . PHE B 1 212 ? -8.486 30.402 -66.204 1.00 18.22 212 PHE D C 1
ATOM 4292 O O . PHE B 1 212 ? -7.939 29.890 -67.181 1.00 18.34 212 PHE D O 1
ATOM 4300 N N . ILE B 1 213 ? -8.983 31.630 -66.217 1.00 15.98 213 ILE D N 1
ATOM 4301 C CA . ILE B 1 213 ? -8.622 32.567 -67.273 1.00 18.45 213 ILE D CA 1
ATOM 4302 C C . ILE B 1 213 ? -7.655 33.632 -66.766 1.00 12.49 213 ILE D C 1
ATOM 4303 O O . ILE B 1 213 ? -7.888 34.249 -65.735 1.00 7.34 213 ILE D O 1
ATOM 4308 N N . ILE B 1 214 ? -6.550 33.798 -67.494 1.00 20.11 214 ILE D N 1
ATOM 4309 C CA . ILE B 1 214 ? -5.524 34.774 -67.173 1.00 10.42 214 ILE D CA 1
ATOM 4310 C C . ILE B 1 214 ? -5.638 35.937 -68.140 1.00 12.93 214 ILE D C 1
ATOM 4311 O O . ILE B 1 214 ? -5.561 35.763 -69.356 1.00 12.22 214 ILE D O 1
ATOM 4316 N N . THR B 1 215 ? -5.817 37.134 -67.594 1.00 14.10 215 THR D N 1
ATOM 4317 C CA . THR B 1 215 ? -5.892 38.336 -68.413 1.00 11.99 215 THR D CA 1
ATOM 4318 C C . THR B 1 215 ? -4.850 39.345 -67.954 1.00 8.21 215 THR D C 1
ATOM 4319 O O . THR B 1 215 ? -4.599 39.506 -66.770 1.00 10.49 215 THR D O 1
ATOM 4323 N N . SER B 1 216 ? -4.236 40.011 -68.914 1.00 9.41 216 SER D N 1
ATOM 4324 C CA . SER B 1 216 ? -3.238 41.029 -68.629 1.00 17.01 216 SER D CA 1
ATOM 4325 C C . SER B 1 216 ? -3.726 42.355 -69.203 1.00 11.86 216 SER D C 1
ATOM 4326 O O . SER B 1 216 ? -4.561 42.380 -70.097 1.00 10.28 216 SER D O 1
ATOM 4329 N N . ASP B 1 217 ? -3.225 43.466 -68.691 1.00 12.43 217 ASP D N 1
ATOM 4330 C CA . ASP B 1 217 ? -3.738 44.743 -69.173 1.00 19.16 217 ASP D CA 1
ATOM 4331 C C . ASP B 1 217 ? -2.703 45.859 -69.296 1.00 12.97 217 ASP D C 1
ATOM 4332 O O . ASP B 1 217 ? -1.561 45.710 -68.870 1.00 6.89 217 ASP D O 1
ATOM 4337 N N . ARG B 1 218 ? -3.140 46.986 -69.851 1.00 12.24 218 ARG D N 1
ATOM 4338 C CA . ARG B 1 218 ? -2.265 48.122 -70.119 1.00 13.78 218 ARG D CA 1
ATOM 4339 C C . ARG B 1 218 ? -1.756 48.769 -68.841 1.00 16.68 218 ARG D C 1
ATOM 4340 O O . ARG B 1 218 ? -0.773 49.495 -68.867 1.00 20.50 218 ARG D O 1
ATOM 4348 N N . ASP B 1 219 ? -2.405 48.482 -67.717 1.00 17.56 219 ASP D N 1
ATOM 4349 C CA . ASP B 1 219 ? -2.019 49.060 -66.429 1.00 15.05 219 ASP D CA 1
ATOM 4350 C C . ASP B 1 219 ? -1.236 48.104 -65.527 1.00 16.67 219 ASP D C 1
ATOM 4351 O O . ASP B 1 219 ? -1.337 48.165 -64.303 1.00 19.72 219 ASP D O 1
ATOM 4356 N N . GLU B 1 220 ? -0.450 47.233 -66.152 1.00 20.85 220 GLU D N 1
ATOM 4357 C CA . GLU B 1 220 ? 0.518 46.359 -65.479 1.00 15.21 220 GLU D CA 1
ATOM 4358 C C . GLU B 1 220 ? -0.082 45.159 -64.733 1.00 15.92 220 GLU D C 1
ATOM 4359 O O . GLU B 1 220 ? 0.640 44.411 -64.055 1.00 12.73 220 GLU D O 1
ATOM 4365 N N . HIS B 1 221 ? -1.387 44.947 -64.875 1.00 10.71 221 HIS D N 1
ATOM 4366 C CA . HIS B 1 221 ? -2.026 43.841 -64.155 1.00 17.84 221 HIS D CA 1
ATOM 4367 C C . HIS B 1 221 ? -2.005 42.500 -64.884 1.00 14.55 221 HIS D C 1
ATOM 4368 O O . HIS B 1 221 ? -2.122 42.428 -66.110 1.00 15.16 221 HIS D O 1
ATOM 4375 N N . ILE B 1 222 ? -1.836 41.445 -64.100 1.00 12.99 222 ILE D N 1
ATOM 4376 C CA . ILE B 1 222 ? -2.052 40.084 -64.555 1.00 9.61 222 ILE D CA 1
ATOM 4377 C C . ILE B 1 222 ? -3.029 39.486 -63.561 1.00 11.88 222 ILE D C 1
ATOM 4378 O O . ILE B 1 222 ? -2.693 39.222 -62.403 1.00 11.36 222 ILE D O 1
ATOM 4383 N N . LYS B 1 223 ? -4.261 39.318 -64.013 1.00 11.41 223 LYS D N 1
ATOM 4384 C CA . LYS B 1 223 ? -5.332 38.830 -63.175 1.00 9.86 223 LYS D CA 1
ATOM 4385 C C . LYS B 1 223 ? -5.608 37.353 -63.465 1.00 8.13 223 LYS D C 1
ATOM 4386 O O . LYS B 1 223 ? -5.671 36.947 -64.628 1.00 6.89 223 LYS D O 1
ATOM 4392 N N . ILE B 1 224 ? -5.783 36.555 -62.412 1.00 8.27 224 ILE D N 1
ATOM 4393 C CA . ILE B 1 224 ? -6.153 35.145 -62.587 1.00 11.14 224 ILE D CA 1
ATOM 4394 C C . ILE B 1 224 ? -7.529 34.905 -62.000 1.00 14.22 224 ILE D C 1
ATOM 4395 O O . ILE B 1 224 ? -7.734 35.080 -60.798 1.00 10.21 224 ILE D O 1
ATOM 4400 N N . SER B 1 225 ? -8.473 34.516 -62.854 1.00 10.08 225 SER D N 1
ATOM 4401 C CA . SER B 1 225 ? -9.849 34.271 -62.418 1.00 7.30 225 SER D CA 1
ATOM 4402 C C . SER B 1 225 ? -10.272 32.822 -62.629 1.00 18.37 225 SER D C 1
ATOM 4403 O O . SER B 1 225 ? -9.793 32.145 -63.542 1.00 15.68 225 SER D O 1
ATOM 4406 N N . HIS B 1 226 ? -11.183 32.356 -61.780 1.00 15.75 226 HIS D N 1
ATOM 4407 C CA . HIS B 1 226 ? -11.832 31.066 -61.976 1.00 16.59 226 HIS D CA 1
ATOM 4408 C C . HIS B 1 226 ? -12.685 31.107 -63.227 1.00 13.35 226 HIS D C 1
ATOM 4409 O O . HIS B 1 226 ? -13.235 32.141 -63.592 1.00 12.28 226 HIS D O 1
ATOM 4416 N N . TYR B 1 227 ? -12.744 29.973 -63.908 1.00 21.61 227 TYR D N 1
ATOM 4417 C CA . TYR B 1 227 ? -13.591 29.814 -65.075 1.00 21.37 227 TYR D CA 1
ATOM 4418 C C . TYR B 1 227 ? -14.245 28.448 -64.938 1.00 11.71 227 TYR D C 1
ATOM 4419 O O . TYR B 1 227 ? -13.570 27.489 -64.589 1.00 8.84 227 TYR D O 1
ATOM 4428 N N . PRO B 1 228 ? -15.567 28.364 -65.167 1.00 12.51 228 PRO D N 1
ATOM 4429 C CA . PRO B 1 228 ? -16.484 29.435 -65.574 1.00 15.94 228 PRO D CA 1
ATOM 4430 C C . PRO B 1 228 ? -16.969 30.359 -64.437 1.00 18.69 228 PRO D C 1
ATOM 4431 O O . PRO B 1 228 ? -17.680 31.314 -64.728 1.00 20.81 228 PRO D O 1
ATOM 4435 N N . GLN B 1 229 ? -16.615 30.095 -63.184 1.00 13.54 229 GLN D N 1
ATOM 4436 C CA . GLN B 1 229 ? -16.977 31.013 -62.092 1.00 17.18 229 GLN D CA 1
ATOM 4437 C C . GLN B 1 229 ? -16.165 32.303 -62.144 1.00 8.40 229 GLN D C 1
ATOM 4438 O O . GLN B 1 229 ? -15.345 32.557 -61.266 1.00 11.67 229 GLN D O 1
ATOM 4444 N N . CYS B 1 230 ? -16.401 33.110 -63.171 1.00 8.02 230 CYS D N 1
ATOM 4445 C CA . CYS B 1 230 ? -15.614 34.319 -63.418 1.00 10.83 230 CYS D CA 1
ATOM 4446 C C . CYS B 1 230 ? -15.873 35.473 -62.437 1.00 14.95 230 CYS D C 1
ATOM 4447 O O . CYS B 1 230 ? -15.163 36.474 -62.450 1.00 20.49 230 CYS D O 1
ATOM 4450 N N . PHE B 1 231 ? -16.905 35.352 -61.612 1.00 12.80 231 PHE D N 1
ATOM 4451 C CA . PHE B 1 231 ? -17.138 36.324 -60.561 1.00 8.11 231 PHE D CA 1
ATOM 4452 C C . PHE B 1 231 ? -16.122 36.166 -59.434 1.00 11.21 231 PHE D C 1
ATOM 4453 O O . PHE B 1 231 ? -16.146 36.922 -58.470 1.00 10.11 231 PHE D O 1
ATOM 4461 N N . ILE B 1 232 ? -15.226 35.188 -59.552 1.00 12.07 232 ILE D N 1
ATOM 4462 C CA . ILE B 1 232 ? -14.253 34.948 -58.493 1.00 14.63 232 ILE D CA 1
ATOM 4463 C C . ILE B 1 232 ? -12.841 35.160 -58.956 1.00 7.14 232 ILE D C 1
ATOM 4464 O O . ILE B 1 232 ? -12.302 34.326 -59.675 1.00 13.04 232 ILE D O 1
ATOM 4469 N N . VAL B 1 233 ? -12.233 36.251 -58.518 1.00 6.89 233 VAL D N 1
ATOM 4470 C CA . VAL B 1 233 ? -10.840 36.503 -58.813 1.00 10.61 233 VAL D CA 1
ATOM 4471 C C . VAL B 1 233 ? -9.990 35.627 -57.917 1.00 12.47 233 VAL D C 1
ATOM 4472 O O . VAL B 1 233 ? -10.107 35.683 -56.702 1.00 22.80 233 VAL D O 1
ATOM 4476 N N . ASP B 1 234 ? -9.130 34.820 -58.512 1.00 7.93 234 ASP D N 1
ATOM 4477 C CA . ASP B 1 234 ? -8.226 33.998 -57.729 1.00 10.03 234 ASP D CA 1
ATOM 4478 C C . ASP B 1 234 ? -7.079 34.820 -57.150 1.00 8.74 234 ASP D C 1
ATOM 4479 O O . ASP B 1 234 ? -6.897 34.849 -55.946 1.00 11.79 234 ASP D O 1
ATOM 4484 N N . LYS B 1 235 ? -6.297 35.476 -58.006 1.00 17.31 235 LYS D N 1
ATOM 4485 C CA . LYS B 1 235 ? -5.252 36.389 -57.541 1.00 14.69 235 LYS D CA 1
ATOM 4486 C C . LYS B 1 235 ? -4.740 37.260 -58.681 1.00 13.83 235 LYS D C 1
ATOM 4487 O O . LYS B 1 235 ? -5.237 37.154 -59.806 1.00 12.55 235 LYS D O 1
ATOM 4493 N N . TRP B 1 236 ? -3.772 38.127 -58.367 1.00 13.85 236 TRP D N 1
ATOM 4494 C CA . TRP B 1 236 ? -3.049 38.939 -59.349 1.00 11.53 236 TRP D CA 1
ATOM 4495 C C . TRP B 1 236 ? -1.563 38.608 -59.211 1.00 20.47 236 TRP D C 1
ATOM 4496 O O . TRP B 1 236 ? -1.116 38.172 -58.146 1.00 17.05 236 TRP D O 1
ATOM 4507 N N . LEU B 1 237 ? -0.798 38.782 -60.287 1.00 14.13 237 LEU D N 1
ATOM 4508 C CA . LEU B 1 237 ? 0.650 38.625 -60.191 1.00 12.93 237 LEU D CA 1
ATOM 4509 C C . LEU B 1 237 ? 1.238 40.005 -60.187 1.00 10.14 237 LEU D C 1
ATOM 4510 O O . LEU B 1 237 ? 0.970 40.778 -61.079 1.00 13.93 237 LEU D O 1
ATOM 4515 N N . PHE B 1 238 ? 2.005 40.333 -59.162 1.00 13.79 238 PHE D N 1
ATOM 4516 C CA . PHE B 1 238 ? 2.439 41.703 -58.974 1.00 13.87 238 PHE D CA 1
ATOM 4517 C C . PHE B 1 238 ? 3.931 41.769 -59.208 1.00 15.66 238 PHE D C 1
ATOM 4518 O O . PHE B 1 238 ? 4.676 40.924 -58.699 1.00 8.75 238 PHE D O 1
ATOM 4526 N N . GLY B 1 239 ? 4.363 42.782 -59.961 1.00 10.98 239 GLY D N 1
ATOM 4527 C CA . GLY B 1 239 ? 5.768 42.956 -60.264 1.00 13.42 239 GLY D CA 1
ATOM 4528 C C . GLY B 1 239 ? 6.053 43.887 -61.423 1.00 17.48 239 GLY D C 1
ATOM 4529 O O . GLY B 1 239 ? 7.055 44.611 -61.400 1.00 15.10 239 GLY D O 1
ATOM 4530 N N . HIS B 1 240 ? 5.186 43.868 -62.435 1.00 14.12 240 HIS D N 1
ATOM 4531 C CA . HIS B 1 240 ? 5.383 44.709 -63.607 1.00 18.06 240 HIS D CA 1
ATOM 4532 C C . HIS B 1 240 ? 5.225 46.176 -63.241 1.00 21.61 240 HIS D C 1
ATOM 4533 O O . HIS B 1 240 ? 4.245 46.566 -62.593 1.00 18.14 240 HIS D O 1
ATOM 4540 N N . LYS B 1 241 ? 6.199 46.980 -63.667 1.00 24.84 241 LYS D N 1
ATOM 4541 C CA . LYS B 1 241 ? 6.145 48.430 -63.518 1.00 15.08 241 LYS D CA 1
ATOM 4542 C C . LYS B 1 241 ? 5.535 49.087 -64.751 1.00 14.98 241 LYS D C 1
ATOM 4543 O O . LYS B 1 241 ? 5.165 50.246 -64.713 1.00 19.90 241 LYS D O 1
ATOM 4549 N N . HIS B 1 242 ? 5.407 48.329 -65.834 1.00 19.10 242 HIS D N 1
ATOM 4550 C CA . HIS B 1 242 ? 4.938 48.871 -67.101 1.0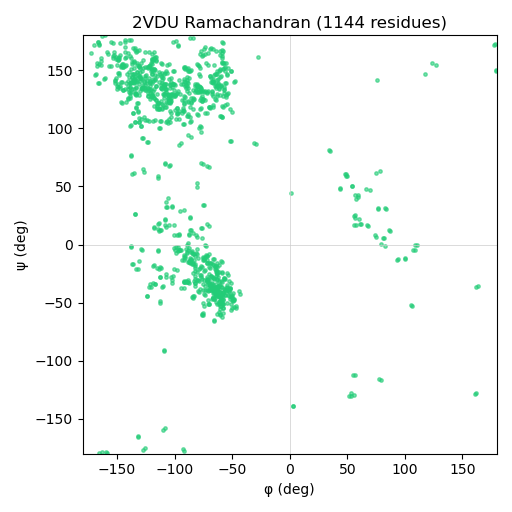0 14.42 242 HIS D CA 1
ATOM 4551 C C . HIS B 1 242 ? 3.893 47.971 -67.720 1.00 17.92 242 HIS D C 1
ATOM 4552 O O . HIS B 1 242 ? 3.671 46.863 -67.239 1.00 16.70 242 HIS D O 1
ATOM 4559 N N . PHE B 1 243 ? 3.225 48.445 -68.764 1.00 12.79 243 PHE D N 1
ATOM 4560 C CA . PHE B 1 243 ? 2.179 47.641 -69.362 1.00 11.30 243 PHE D CA 1
ATOM 4561 C C . PHE B 1 243 ? 2.712 46.233 -69.670 1.00 18.59 243 PHE D C 1
ATOM 4562 O O . PHE B 1 243 ? 3.906 46.032 -69.926 1.00 12.22 243 PHE D O 1
ATOM 4570 N N . VAL B 1 244 ? 1.835 45.242 -69.615 1.00 14.90 244 VAL D N 1
ATOM 4571 C CA . VAL B 1 244 ? 2.264 43.921 -70.020 1.00 15.74 244 VAL D CA 1
ATOM 4572 C C . VAL B 1 244 ? 1.600 43.603 -71.331 1.00 16.15 244 VAL D C 1
ATOM 4573 O O . VAL B 1 244 ? 0.411 43.861 -71.509 1.00 12.75 244 VAL D O 1
ATOM 4577 N N . SER B 1 245 ? 2.386 43.088 -72.263 1.00 9.44 245 SER D N 1
ATOM 4578 C CA . SER B 1 245 ? 1.888 42.881 -73.609 1.00 20.06 245 SER D CA 1
ATOM 4579 C C . SER B 1 245 ? 1.661 41.402 -73.894 1.00 13.99 245 SER D C 1
ATOM 4580 O O . SER B 1 245 ? 0.825 41.034 -74.703 1.00 13.17 245 SER D O 1
ATOM 4583 N N . SER B 1 246 ? 2.416 40.548 -73.233 1.00 11.56 246 SER D N 1
ATOM 4584 C CA . SER B 1 246 ? 2.428 39.168 -73.649 1.00 11.03 246 SER D CA 1
ATOM 4585 C C . SER B 1 246 ? 2.674 38.215 -72.498 1.00 7.73 246 SER D C 1
ATOM 4586 O O . SER B 1 246 ? 3.536 38.452 -71.647 1.00 6.89 246 SER D O 1
ATOM 4589 N N . ILE B 1 247 ? 1.918 37.121 -72.507 1.00 6.89 247 ILE D N 1
ATOM 4590 C CA . ILE B 1 247 ? 2.092 36.056 -71.537 1.00 14.11 247 ILE D CA 1
ATOM 4591 C C . ILE B 1 247 ? 2.183 34.736 -72.263 1.00 11.98 247 ILE D C 1
ATOM 4592 O O . ILE B 1 247 ? 1.514 34.531 -73.263 1.00 10.47 247 ILE D O 1
ATOM 4597 N N . CYS B 1 248 ? 3.021 33.838 -71.775 1.00 9.68 248 CYS D N 1
ATOM 4598 C CA . CYS B 1 248 ? 2.928 32.463 -72.240 1.00 21.42 248 CYS D CA 1
ATOM 4599 C C . CYS B 1 248 ? 3.014 31.479 -71.070 1.00 16.33 248 CYS D C 1
ATOM 4600 O O . CYS B 1 248 ? 3.767 31.682 -70.124 1.00 11.79 248 CYS D O 1
ATOM 4603 N N . CYS B 1 249 ? 2.221 30.419 -71.143 1.00 16.54 249 CYS D N 1
ATOM 4604 C CA . CYS B 1 249 ? 2.122 29.456 -70.048 1.00 31.32 249 CYS D CA 1
ATOM 4605 C C . CYS B 1 249 ? 3.012 28.248 -70.262 1.00 28.94 249 CYS D C 1
ATOM 4606 O O . CYS B 1 249 ? 3.015 27.656 -71.342 1.00 30.83 249 CYS D O 1
ATOM 4609 N N . GLY B 1 250 ? 3.763 27.887 -69.224 1.00 29.42 250 GLY D N 1
ATOM 4610 C CA . GLY B 1 250 ? 4.683 26.760 -69.285 1.00 43.96 250 GLY D CA 1
ATOM 4611 C C . GLY B 1 250 ? 4.267 25.527 -68.487 1.00 36.64 250 GLY D C 1
ATOM 4612 O O . GLY B 1 250 ? 3.093 25.329 -68.185 1.00 30.32 250 GLY D O 1
ATOM 4613 N N . LYS B 1 251 ? 5.245 24.693 -68.154 1.00 40.12 251 LYS D N 1
ATOM 4614 C CA . LYS B 1 251 ? 4.995 23.470 -67.403 1.00 34.26 251 LYS D CA 1
ATOM 4615 C C . LYS B 1 251 ? 5.033 23.714 -65.901 1.00 28.50 251 LYS D C 1
ATOM 4616 O O . LYS B 1 251 ? 5.769 24.578 -65.416 1.00 24.90 251 LYS D O 1
ATOM 4622 N N . ASP B 1 252 ? 4.250 22.921 -65.178 1.00 28.75 252 ASP D N 1
ATOM 4623 C CA . ASP B 1 252 ? 4.177 22.990 -63.721 1.00 30.25 252 ASP D CA 1
ATOM 4624 C C . ASP B 1 252 ? 3.973 24.411 -63.208 1.00 21.66 252 ASP D C 1
ATOM 4625 O O . ASP B 1 252 ? 4.795 24.925 -62.450 1.00 14.15 252 ASP D O 1
ATOM 4630 N N . TYR B 1 253 ? 2.877 25.028 -63.646 1.00 14.65 253 TYR D N 1
ATOM 4631 C CA . TYR B 1 253 ? 2.480 26.356 -63.196 1.00 22.39 253 TYR D CA 1
ATOM 4632 C C . TYR B 1 253 ? 3.487 27.467 -63.504 1.00 16.70 253 TYR D C 1
ATOM 4633 O O . TYR B 1 253 ? 3.426 28.537 -62.909 1.00 20.62 253 TYR D O 1
ATOM 4642 N N . LEU B 1 254 ? 4.408 27.227 -64.427 1.00 19.44 254 LEU D N 1
ATOM 4643 C CA . LEU B 1 254 ? 5.320 28.290 -64.809 1.00 21.40 254 LEU D CA 1
ATOM 4644 C C . LEU B 1 254 ? 4.625 29.222 -65.784 1.00 19.68 254 LEU D C 1
ATOM 4645 O O . LEU B 1 254 ? 3.938 28.792 -66.707 1.00 13.22 254 LEU D O 1
ATOM 4650 N N . LEU B 1 255 ? 4.766 30.511 -65.531 1.00 16.35 255 LEU D N 1
ATOM 4651 C CA . LEU B 1 255 ? 4.210 31.514 -66.413 1.00 19.61 255 LEU D CA 1
ATOM 4652 C C . LEU B 1 255 ? 5.320 32.500 -66.731 1.00 13.76 255 LEU D C 1
ATOM 4653 O O . LEU B 1 255 ? 6.179 32.795 -65.892 1.00 6.89 255 LEU D O 1
ATOM 4658 N N . LEU B 1 256 ? 5.321 32.962 -67.970 1.00 16.71 256 LEU D N 1
ATOM 4659 C CA . LEU B 1 256 ? 6.267 33.966 -68.414 1.00 11.71 256 LEU D CA 1
ATOM 4660 C C . LEU B 1 256 ? 5.505 35.199 -68.912 1.00 10.60 256 LEU D C 1
ATOM 4661 O O . LEU B 1 256 ? 4.538 35.073 -69.670 1.00 10.05 256 LEU D O 1
ATOM 4666 N N . SER B 1 257 ? 5.920 36.385 -68.476 1.00 7.61 257 SER D N 1
ATOM 4667 C CA . SER B 1 257 ? 5.252 37.616 -68.933 1.00 8.40 257 SER D CA 1
ATOM 4668 C C . SER B 1 257 ? 6.232 38.692 -69.314 1.00 9.27 257 SER D C 1
ATOM 4669 O O . SER B 1 257 ? 7.335 38.761 -68.770 1.00 11.01 257 SER D O 1
ATOM 4672 N N . ALA B 1 258 ? 5.810 39.551 -70.235 1.00 9.52 258 ALA D N 1
ATOM 4673 C CA . ALA B 1 258 ? 6.653 40.655 -70.710 1.00 14.62 258 ALA D CA 1
ATOM 4674 C C . ALA B 1 258 ? 5.863 41.857 -71.238 1.00 10.63 258 ALA D C 1
ATOM 4675 O O . ALA B 1 258 ? 4.646 41.818 -71.389 1.00 10.46 258 ALA D O 1
ATOM 4677 N N . GLY B 1 259 ? 6.586 42.920 -71.548 1.00 11.56 259 GLY D N 1
ATOM 4678 C CA . GLY B 1 259 ? 5.998 44.091 -72.165 1.00 9.68 259 GLY D CA 1
ATOM 4679 C C . GLY B 1 259 ? 6.907 45.285 -72.011 1.00 15.67 259 GLY D C 1
ATOM 4680 O O . GLY B 1 259 ? 8.088 45.217 -72.326 1.00 19.09 259 GLY D O 1
ATOM 4681 N N . GLY B 1 260 ? 6.367 46.382 -71.498 1.00 14.26 260 GLY D N 1
ATOM 4682 C CA . GLY B 1 260 ? 7.130 47.605 -71.398 1.00 16.36 260 GLY D CA 1
ATOM 4683 C C . GLY B 1 260 ? 8.312 47.524 -70.463 1.00 11.68 260 GLY D C 1
ATOM 4684 O O . GLY B 1 260 ? 9.214 48.350 -70.525 1.00 15.86 260 GLY D O 1
ATOM 4685 N N . ASP B 1 261 ? 8.308 46.541 -69.581 1.00 14.35 261 ASP D N 1
ATOM 4686 C CA . ASP B 1 261 ? 9.371 46.434 -68.592 1.00 23.50 261 ASP D CA 1
ATOM 4687 C C . ASP B 1 261 ? 10.708 46.060 -69.224 1.00 17.51 261 ASP D C 1
ATOM 4688 O O . ASP B 1 261 ? 10.772 45.630 -70.357 1.00 15.46 261 ASP D O 1
ATOM 4693 N N . ASP B 1 262 ? 11.751 46.190 -68.419 1.00 32.47 262 ASP D N 1
ATOM 4694 C CA . ASP B 1 262 ? 13.132 45.971 -68.788 1.00 24.21 262 ASP D CA 1
ATOM 4695 C C . ASP B 1 262 ? 13.479 44.493 -68.663 1.00 23.87 262 ASP D C 1
ATOM 4696 O O . ASP B 1 262 ? 14.593 44.075 -68.971 1.00 14.70 262 ASP D O 1
ATOM 4701 N N . LYS B 1 263 ? 12.536 43.711 -68.152 1.00 19.62 263 LYS D N 1
ATOM 4702 C CA . LYS B 1 263 ? 12.816 42.336 -67.769 1.00 20.47 263 LYS D CA 1
ATOM 4703 C C . LYS B 1 263 ? 11.704 41.405 -68.208 1.00 14.81 263 LYS D C 1
ATOM 4704 O O . LYS B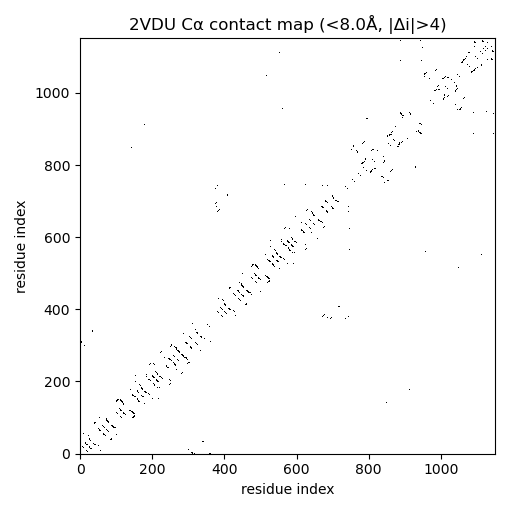 1 263 ? 10.570 41.821 -68.407 1.00 12.76 263 LYS D O 1
ATOM 4710 N N . ILE B 1 264 ? 12.050 40.141 -68.388 1.00 14.94 264 ILE D N 1
ATOM 4711 C CA . ILE B 1 264 ? 11.055 39.115 -68.579 1.00 17.90 264 ILE D CA 1
ATOM 4712 C C . ILE B 1 264 ? 10.746 38.596 -67.186 1.00 16.16 264 ILE D C 1
ATOM 4713 O O . ILE B 1 264 ? 11.651 38.409 -66.373 1.00 11.59 264 ILE D O 1
ATOM 4718 N N . PHE B 1 265 ? 9.466 38.395 -66.901 1.00 14.20 265 PHE D N 1
ATOM 4719 C CA . PHE B 1 265 ? 9.050 37.961 -65.569 1.00 18.23 265 PHE D CA 1
ATOM 4720 C C . PHE B 1 265 ? 8.690 36.481 -65.576 1.00 14.96 265 PHE D C 1
ATOM 4721 O O . PHE B 1 265 ? 8.044 35.993 -66.512 1.00 11.64 265 PHE D O 1
ATOM 4729 N N . ALA B 1 266 ? 9.132 35.770 -64.543 1.00 11.89 266 ALA D N 1
ATOM 4730 C CA . ALA B 1 266 ? 8.765 34.366 -64.369 1.00 23.67 266 ALA D CA 1
ATOM 4731 C C . ALA B 1 266 ? 7.997 34.148 -63.058 1.00 19.70 266 ALA D C 1
ATOM 4732 O O . ALA B 1 266 ? 8.397 34.620 -62.002 1.00 14.75 266 ALA D O 1
ATOM 4734 N N . TRP B 1 267 ? 6.883 33.435 -63.156 1.00 17.34 267 TRP D N 1
ATOM 4735 C CA . TRP B 1 267 ? 6.005 33.208 -62.027 1.00 14.42 267 TRP D CA 1
ATOM 4736 C C . TRP B 1 267 ? 5.648 31.744 -61.901 1.00 18.71 267 TRP D C 1
ATOM 4737 O O . TRP B 1 267 ? 5.641 31.001 -62.883 1.00 14.71 267 TRP D O 1
ATOM 4748 N N . ASP B 1 268 ? 5.339 31.340 -60.677 1.00 22.52 268 ASP D N 1
ATOM 4749 C CA . ASP B 1 268 ? 4.514 30.171 -60.443 1.00 15.58 268 ASP D CA 1
ATOM 4750 C C . ASP B 1 268 ? 3.106 30.730 -60.247 1.00 18.46 268 ASP D C 1
ATOM 4751 O O . ASP B 1 268 ? 2.859 31.472 -59.309 1.00 16.02 268 ASP D O 1
ATOM 4756 N N . TRP B 1 269 ? 2.178 30.418 -61.135 1.00 15.03 269 TRP D N 1
ATOM 4757 C CA . TRP B 1 269 ? 0.884 31.081 -61.039 1.00 18.59 269 TRP D CA 1
ATOM 4758 C C . TRP B 1 269 ? -0.093 30.470 -60.024 1.00 25.51 269 TRP D C 1
ATOM 4759 O O . TRP B 1 269 ? -1.071 31.111 -59.623 1.00 20.83 269 TRP D O 1
ATOM 4770 N N . LYS B 1 270 ? 0.169 29.241 -59.602 1.00 15.76 270 LYS D N 1
ATOM 4771 C CA . LYS B 1 270 ? -0.584 28.674 -58.494 1.00 20.87 270 LYS D CA 1
ATOM 4772 C C . LYS B 1 270 ? -0.157 29.386 -57.220 1.00 22.90 270 LYS D C 1
ATOM 4773 O O . LYS B 1 270 ? -0.976 29.895 -56.467 1.00 28.80 270 LYS D O 1
ATOM 4779 N N . THR B 1 271 ? 1.148 29.435 -57.011 1.00 22.95 271 THR D N 1
ATOM 4780 C CA . THR B 1 271 ? 1.740 30.135 -55.887 1.00 20.19 271 THR D CA 1
ATOM 4781 C C . THR B 1 271 ? 1.493 31.645 -55.942 1.00 25.37 271 THR D C 1
ATOM 4782 O O . THR B 1 271 ? 1.302 32.292 -54.924 1.00 20.94 271 THR D O 1
ATOM 4786 N N . GLY B 1 272 ? 1.520 32.201 -57.148 1.00 20.62 272 GLY D N 1
ATOM 4787 C CA . GLY B 1 272 ? 1.495 33.633 -57.339 1.00 12.29 272 GLY D CA 1
ATOM 4788 C C . GLY B 1 272 ? 2.848 34.275 -57.104 1.00 15.54 272 GLY D C 1
ATOM 4789 O O . GLY B 1 272 ? 3.004 35.493 -57.203 1.00 23.92 272 GLY D O 1
ATOM 4790 N N . LYS B 1 273 ? 3.843 33.466 -56.779 1.00 14.40 273 LYS D N 1
ATOM 4791 C CA . LYS B 1 273 ? 5.172 34.003 -56.508 1.00 26.37 273 LYS D CA 1
ATOM 4792 C C . LYS B 1 273 ? 5.948 34.301 -57.792 1.00 30.47 273 LYS D C 1
ATOM 4793 O O . LYS B 1 273 ? 5.919 33.520 -58.747 1.00 20.60 273 LYS D O 1
ATOM 4799 N N . ASN B 1 274 ? 6.621 35.448 -57.805 1.00 27.20 274 ASN D N 1
ATOM 4800 C CA . ASN B 1 274 ? 7.546 35.813 -58.878 1.00 21.75 274 ASN D CA 1
ATOM 4801 C C . ASN B 1 274 ? 8.883 35.090 -58.714 1.00 22.91 274 ASN D C 1
ATOM 4802 O O . ASN B 1 274 ? 9.716 35.481 -57.901 1.00 28.97 274 ASN D O 1
ATOM 4807 N N . LEU B 1 275 ? 9.082 34.033 -59.494 1.00 30.65 275 LEU D N 1
ATOM 4808 C CA . LEU B 1 275 ? 10.257 33.171 -59.358 1.00 25.93 275 LEU D CA 1
ATOM 4809 C C . LEU B 1 275 ? 11.565 33.904 -59.641 1.00 28.02 275 LEU D C 1
ATOM 4810 O O . LEU B 1 275 ? 12.578 33.676 -58.977 1.00 31.55 275 LEU D O 1
ATOM 4815 N N . SER B 1 276 ? 11.540 34.784 -60.631 1.00 26.99 276 SER D N 1
ATOM 4816 C CA . SER B 1 276 ? 12.735 35.520 -61.013 1.00 26.36 276 SER D CA 1
ATOM 4817 C C . SER B 1 276 ? 12.443 36.395 -62.201 1.00 21.02 276 SER D C 1
ATOM 4818 O O . SER B 1 276 ? 11.398 36.285 -62.827 1.00 22.97 276 SER D O 1
ATOM 4821 N N . THR B 1 277 ? 13.399 37.247 -62.531 1.00 28.70 277 THR D N 1
ATOM 4822 C CA . THR B 1 277 ? 13.264 38.129 -63.672 1.00 29.13 277 THR D CA 1
ATOM 4823 C C . THR B 1 277 ? 14.558 38.120 -64.448 1.00 26.89 277 THR D C 1
ATOM 4824 O O . THR B 1 277 ? 15.629 37.975 -63.866 1.00 27.59 277 THR D O 1
ATOM 4828 N N . PHE B 1 278 ? 14.444 38.261 -65.764 1.00 23.55 278 PHE D N 1
ATOM 4829 C CA . PHE B 1 278 ? 15.597 38.289 -66.663 1.00 20.44 278 PHE D CA 1
ATOM 4830 C C . PHE B 1 278 ? 15.728 39.645 -67.344 1.00 19.25 278 PHE D C 1
ATOM 4831 O O . PHE B 1 278 ? 14.857 40.060 -68.108 1.00 14.32 278 PHE D O 1
ATOM 4839 N N . ASP B 1 279 ? 16.825 40.333 -67.067 1.00 20.07 279 ASP D N 1
ATOM 4840 C CA . ASP B 1 279 ? 17.036 41.664 -67.611 1.00 22.66 279 ASP D CA 1
ATOM 4841 C C . ASP B 1 279 ? 17.666 41.569 -69.008 1.00 28.80 279 ASP D C 1
ATOM 4842 O O . ASP B 1 279 ? 18.735 40.979 -69.177 1.00 33.04 279 ASP D O 1
ATOM 4847 N N . TYR B 1 280 ? 16.995 42.133 -70.009 1.00 22.85 280 TYR D N 1
ATOM 4848 C CA . TYR B 1 280 ? 17.461 42.016 -71.388 1.00 32.31 280 TYR D CA 1
ATOM 4849 C C . TYR B 1 280 ? 17.932 43.365 -71.927 1.00 30.97 280 TYR D C 1
ATOM 4850 O O . TYR B 1 280 ? 18.133 43.529 -73.129 1.00 25.47 280 TYR D O 1
ATOM 4859 N N . ASN B 1 281 ? 18.101 44.334 -71.038 1.00 29.32 281 ASN D N 1
ATOM 4860 C CA . ASN B 1 281 ? 18.447 45.679 -71.476 1.00 37.06 281 ASN D CA 1
ATOM 4861 C C . ASN B 1 281 ? 19.811 45.737 -72.160 1.00 38.57 281 ASN D C 1
ATOM 4862 O O . ASN B 1 281 ? 19.958 46.372 -73.202 1.00 27.64 281 ASN D O 1
ATOM 4867 N N . SER B 1 282 ? 20.800 45.057 -71.590 1.00 44.91 282 SER D N 1
ATOM 4868 C CA . SER B 1 282 ? 22.141 45.038 -72.172 1.00 29.92 282 SER D CA 1
ATOM 4869 C C . SER B 1 282 ? 22.242 44.120 -73.384 1.00 39.78 282 SER D C 1
ATOM 4870 O O . SER B 1 282 ? 23.339 43.795 -73.818 1.00 54.25 282 SER D O 1
ATOM 4873 N N . LEU B 1 283 ? 21.108 43.693 -73.926 1.00 36.29 283 LEU D N 1
ATOM 4874 C CA . LEU B 1 283 ? 21.119 42.921 -75.158 1.00 26.16 283 LEU D CA 1
ATOM 4875 C C . LEU B 1 283 ? 20.500 43.710 -76.303 1.00 30.44 283 LEU D C 1
ATOM 4876 O O . LEU B 1 283 ? 21.095 43.781 -77.371 1.00 43.34 283 LEU D O 1
ATOM 4881 N N . ILE B 1 284 ? 19.320 44.306 -76.115 1.00 17.30 284 ILE D N 1
ATOM 4882 C CA . ILE B 1 284 ? 18.723 45.008 -77.251 1.00 32.78 284 ILE D CA 1
ATOM 4883 C C . ILE B 1 284 ? 19.270 46.406 -77.454 1.00 22.34 284 ILE D C 1
ATOM 4884 O O . ILE B 1 284 ? 18.969 47.024 -78.463 1.00 24.22 284 ILE D O 1
ATOM 4889 N N . LYS B 1 285 ? 20.054 46.907 -76.506 1.00 20.35 285 LYS D N 1
ATOM 4890 C CA . LYS B 1 285 ? 20.572 48.270 -76.615 1.00 36.45 285 LYS D CA 1
ATOM 4891 C C . LYS B 1 285 ? 21.155 48.582 -78.009 1.00 36.40 285 LYS D C 1
ATOM 4892 O O . LYS B 1 285 ? 20.723 49.542 -78.653 1.00 24.85 285 LYS D O 1
ATOM 4898 N N . PRO B 1 286 ? 22.106 47.755 -78.486 1.00 22.06 286 PRO D N 1
ATOM 4899 C CA . PRO B 1 286 ? 22.715 47.933 -79.813 1.00 27.44 286 PRO D CA 1
ATOM 4900 C C . PRO B 1 286 ? 21.689 47.890 -80.932 1.00 28.20 286 PRO D C 1
ATOM 4901 O O . PRO B 1 286 ? 21.944 48.435 -82.001 1.00 27.97 286 PRO D O 1
ATOM 4905 N N . TYR B 1 287 ? 20.552 47.243 -80.686 1.00 32.20 287 TYR D N 1
ATOM 4906 C CA . TYR B 1 287 ? 19.531 47.039 -81.709 1.00 16.50 287 TYR D CA 1
ATOM 4907 C C . TYR B 1 287 ? 18.541 48.176 -81.768 1.00 20.11 287 TYR D C 1
ATOM 4908 O O . TYR B 1 287 ? 17.797 48.300 -82.738 1.00 18.98 287 TYR D O 1
ATOM 4917 N N . LEU B 1 288 ? 18.539 49.009 -80.731 1.00 17.98 288 LEU D N 1
ATOM 4918 C CA . LEU B 1 288 ? 17.649 50.161 -80.681 1.00 26.99 288 LEU D CA 1
ATOM 4919 C C . LEU B 1 288 ? 17.994 51.222 -81.744 1.00 38.09 288 LEU D C 1
ATOM 4920 O O . LEU B 1 288 ? 19.159 51.468 -82.059 1.00 36.75 288 LEU D O 1
ATOM 4925 N N . ASN B 1 289 ? 16.958 51.834 -82.297 1.00 29.11 289 ASN D N 1
ATOM 4926 C CA . ASN B 1 289 ? 17.100 52.814 -83.351 1.00 32.59 289 ASN D CA 1
ATOM 4927 C C . ASN B 1 289 ? 16.266 54.063 -83.031 1.00 30.75 289 ASN D C 1
ATOM 4928 O O . ASN B 1 289 ? 15.842 54.260 -81.901 1.00 28.40 289 ASN D O 1
ATOM 4933 N N . ASP B 1 290 ? 16.043 54.921 -84.012 1.00 31.92 290 ASP D N 1
ATOM 4934 C CA . ASP B 1 290 ? 15.362 56.171 -83.721 1.00 57.98 290 ASP D CA 1
ATOM 4935 C C . ASP B 1 290 ? 13.843 56.016 -83.796 1.00 60.26 290 ASP D C 1
ATOM 4936 O O . ASP B 1 290 ? 13.089 56.992 -83.777 1.00 50.45 290 ASP D O 1
ATOM 4941 N N . GLN B 1 291 ? 13.400 54.765 -83.846 1.00 50.58 291 GLN D N 1
ATOM 4942 C CA . GLN B 1 291 ? 11.985 54.464 -83.702 1.00 50.44 291 GLN D CA 1
ATOM 4943 C C . GLN B 1 291 ? 11.690 54.211 -82.223 1.00 44.20 291 GLN D C 1
ATOM 4944 O O . GLN B 1 291 ? 10.536 54.128 -81.806 1.00 22.81 291 GLN D O 1
ATOM 4950 N N . HIS B 1 292 ? 12.754 54.113 -81.433 1.00 34.44 292 HIS D N 1
ATOM 4951 C CA . HIS B 1 292 ? 12.639 53.962 -79.992 1.00 37.99 292 HIS D CA 1
ATOM 4952 C C . HIS B 1 292 ? 12.780 55.315 -79.305 1.00 50.91 292 HIS D C 1
ATOM 4953 O O . HIS B 1 292 ? 12.878 55.396 -78.079 1.00 42.45 292 HIS D O 1
ATOM 4960 N N . LEU B 1 293 ? 12.793 56.371 -80.115 1.00 52.88 293 LEU D N 1
ATOM 4961 C CA . LEU B 1 293 ? 12.765 57.742 -79.615 1.00 61.45 293 LEU D CA 1
ATOM 4962 C C . LEU B 1 293 ? 11.366 58.126 -79.176 1.00 46.87 293 LEU D C 1
ATOM 4963 O O . LEU B 1 293 ? 10.439 58.172 -79.989 1.00 44.81 293 LEU D O 1
ATOM 4968 N N . ALA B 1 294 ? 11.218 58.427 -77.892 1.00 40.05 294 ALA D N 1
ATOM 4969 C CA . ALA B 1 294 ? 9.899 58.775 -77.384 1.00 60.75 294 ALA D CA 1
ATOM 4970 C C . ALA B 1 294 ? 9.598 60.222 -77.061 1.00 80.05 294 ALA D C 1
ATOM 4971 O O . ALA B 1 294 ? 10.193 60.870 -76.220 1.00 95.45 294 ALA D O 1
ATOM 4973 N N . PRO B 1 295 ? 8.502 60.680 -77.700 1.00 71.62 295 PRO D N 1
ATOM 4974 C CA . PRO B 1 295 ? 7.838 61.972 -77.920 1.00 84.22 295 PRO D CA 1
ATOM 4975 C C . PRO B 1 295 ? 8.085 62.987 -76.820 1.00 93.87 295 PRO D C 1
ATOM 4976 O O . PRO B 1 295 ? 8.425 62.584 -75.708 1.00 84.78 295 PRO D O 1
ATOM 4980 N N . PRO B 1 296 ? 7.851 64.280 -77.113 1.00 91.87 296 PRO D N 1
ATOM 4981 C CA . PRO B 1 296 ? 8.203 65.367 -76.202 1.00 80.62 296 PRO D CA 1
ATOM 4982 C C . PRO B 1 296 ? 8.866 64.824 -74.943 1.00 76.35 296 PRO D C 1
ATOM 4983 O O . PRO B 1 296 ? 8.558 65.212 -73.816 1.00 63.09 296 PRO D O 1
ATOM 4987 N N . ILE B 1 305 ? 13.774 59.796 -76.173 1.00 87.52 305 ILE D N 1
ATOM 4988 C CA . ILE B 1 305 ? 14.417 59.210 -75.016 1.00 78.98 305 ILE D CA 1
ATOM 4989 C C . ILE B 1 305 ? 14.048 57.738 -75.040 1.00 75.66 305 ILE D C 1
ATOM 4990 O O . ILE B 1 305 ? 12.954 57.393 -75.479 1.00 86.04 305 ILE D O 1
ATOM 4995 N N . ILE B 1 306 ? 14.949 56.871 -74.586 1.00 77.88 306 ILE D N 1
ATOM 4996 C CA . ILE B 1 306 ? 14.832 55.426 -74.836 1.00 71.78 306 ILE D CA 1
ATOM 4997 C C . ILE B 1 306 ? 13.556 54.743 -74.312 1.00 57.01 306 ILE D C 1
ATOM 4998 O O . ILE B 1 306 ? 13.377 54.580 -73.111 1.00 56.52 306 ILE D O 1
ATOM 5003 N N . GLU B 1 307 ? 12.686 54.336 -75.234 1.00 55.67 307 GLU D N 1
ATOM 5004 C CA . GLU B 1 307 ? 11.476 53.579 -74.902 1.00 39.43 307 GLU D CA 1
ATOM 5005 C C . GLU B 1 307 ? 11.300 52.349 -75.786 1.00 38.02 307 GLU D C 1
ATOM 5006 O O . GLU B 1 307 ? 11.071 52.469 -76.992 1.00 31.56 307 GLU D O 1
ATOM 5012 N N . PHE B 1 308 ? 11.374 51.168 -75.188 1.00 27.44 308 PHE D N 1
ATOM 5013 C CA . PHE B 1 308 ? 11.178 49.943 -75.948 1.00 30.47 308 PHE D CA 1
ATOM 5014 C C . PHE B 1 308 ? 10.317 48.944 -75.183 1.00 22.88 308 PHE D C 1
ATOM 5015 O O . PHE B 1 308 ? 10.185 49.040 -73.970 1.00 30.73 308 PHE D O 1
ATOM 5023 N N . ALA B 1 309 ? 9.745 47.984 -75.903 1.00 19.69 309 ALA D N 1
ATOM 5024 C CA . ALA B 1 309 ? 8.802 47.025 -75.337 1.00 24.08 309 ALA D CA 1
ATOM 5025 C C . ALA B 1 309 ? 8.885 45.647 -76.006 1.00 23.93 309 ALA D C 1
ATOM 5026 O O . ALA B 1 309 ? 8.958 45.552 -77.240 1.00 9.57 309 ALA D O 1
ATOM 5028 N N . VAL B 1 310 ? 8.859 44.586 -75.193 1.00 14.50 310 VAL D N 1
ATOM 5029 C CA . VAL B 1 310 ? 8.698 43.241 -75.725 1.00 6.89 310 VAL D CA 1
ATOM 5030 C C . VAL B 1 310 ? 7.328 43.148 -76.401 1.00 15.31 310 VAL D C 1
ATOM 5031 O O . VAL B 1 310 ? 6.330 43.638 -75.888 1.00 18.46 310 VAL D O 1
ATOM 5035 N N . SER B 1 311 ? 7.279 42.531 -77.569 1.00 20.02 311 SER D N 1
ATOM 5036 C CA . SER B 1 311 ? 6.042 42.484 -78.325 1.00 13.58 311 SER D CA 1
ATOM 5037 C C . SER B 1 311 ? 5.336 41.144 -78.184 1.00 13.34 311 SER D C 1
ATOM 5038 O O . SER B 1 311 ? 4.125 41.064 -78.319 1.00 14.65 311 SER D O 1
ATOM 5041 N N . LYS B 1 312 ? 6.102 40.092 -77.925 1.00 14.49 312 LYS D N 1
ATOM 5042 C CA . LYS B 1 312 ? 5.577 38.737 -77.896 1.00 6.89 312 LYS D CA 1
ATOM 5043 C C . LYS B 1 312 ? 6.628 37.866 -77.251 1.00 12.33 312 LYS D C 1
ATOM 5044 O O . LYS B 1 312 ? 7.826 38.040 -77.488 1.00 8.08 312 LYS D O 1
ATOM 5050 N N . ILE B 1 313 ? 6.181 36.954 -76.397 1.00 12.06 313 ILE D N 1
ATOM 5051 C CA . ILE B 1 313 ? 7.073 35.984 -75.786 1.00 11.43 313 ILE D CA 1
ATOM 5052 C C . ILE B 1 313 ? 6.425 34.626 -75.982 1.00 15.32 313 ILE D C 1
ATOM 5053 O O . ILE B 1 313 ? 5.236 34.464 -75.772 1.00 18.77 313 ILE D O 1
ATOM 5058 N N . ILE B 1 314 ? 7.199 33.661 -76.440 1.00 18.43 314 ILE D N 1
ATOM 5059 C CA . ILE B 1 314 ? 6.622 32.396 -76.845 1.00 20.69 314 ILE D CA 1
ATOM 5060 C C . ILE B 1 314 ? 7.558 31.230 -76.513 1.00 23.49 314 ILE D C 1
ATOM 5061 O O . ILE B 1 314 ? 8.767 31.409 -76.370 1.00 25.34 314 ILE D O 1
ATOM 5066 N N . LYS B 1 315 ? 6.984 30.043 -76.362 1.00 19.10 315 LYS D N 1
ATOM 5067 C CA . LYS B 1 315 ? 7.727 28.897 -75.858 1.00 18.12 315 LYS D CA 1
ATOM 5068 C C . LYS B 1 315 ? 7.876 27.835 -76.925 1.00 17.86 315 LYS D C 1
ATOM 5069 O O . LYS B 1 315 ? 6.965 27.586 -77.707 1.00 13.49 315 LYS D O 1
ATOM 5075 N N . SER B 1 316 ? 9.050 27.231 -76.976 1.00 11.85 316 SER D N 1
ATOM 5076 C CA . SER B 1 316 ? 9.215 25.989 -77.706 1.00 19.74 316 SER D CA 1
ATOM 5077 C C . SER B 1 316 ? 8.284 24.916 -77.087 1.00 27.86 316 SER D C 1
ATOM 5078 O O . SER B 1 316 ? 7.974 24.962 -75.895 1.00 18.34 316 SER D O 1
ATOM 5081 N N . LYS B 1 317 ? 7.814 23.968 -77.886 1.00 20.07 317 LYS D N 1
ATOM 5082 C CA . LYS B 1 317 ? 6.862 22.975 -77.379 1.00 25.10 317 LYS D CA 1
ATOM 5083 C C . LYS B 1 317 ? 7.490 21.855 -76.535 1.00 26.66 317 LYS D C 1
ATOM 5084 O O . LYS B 1 317 ? 6.908 21.433 -75.547 1.00 22.72 317 LYS D O 1
ATOM 5090 N N . ASN B 1 318 ? 8.675 21.380 -76.909 1.00 20.53 318 ASN D N 1
ATOM 5091 C CA . ASN B 1 318 ? 9.303 20.297 -76.153 1.00 24.53 318 ASN D CA 1
ATOM 5092 C C . ASN B 1 318 ? 10.639 20.670 -75.550 1.00 20.50 318 ASN D C 1
ATOM 5093 O O . ASN B 1 318 ? 10.988 20.204 -74.471 1.00 21.84 318 ASN D O 1
ATOM 5098 N N . LEU B 1 319 ? 11.381 21.521 -76.246 1.00 22.77 319 LEU D N 1
ATOM 5099 C CA . LEU B 1 319 ? 12.681 21.972 -75.758 1.00 19.80 319 LEU D CA 1
ATOM 5100 C C . LEU B 1 319 ? 12.488 23.081 -74.735 1.00 16.15 319 LEU D C 1
ATOM 5101 O O . LEU B 1 319 ? 11.479 23.779 -74.748 1.00 18.46 319 LEU D O 1
ATOM 5106 N N . PRO B 1 320 ? 13.465 23.241 -73.843 1.00 15.75 320 PRO D N 1
ATOM 5107 C CA . PRO B 1 320 ? 13.426 24.215 -72.759 1.00 18.20 320 PRO D CA 1
ATOM 5108 C C . PRO B 1 320 ? 13.810 25.616 -73.257 1.00 19.29 320 PRO D C 1
ATOM 5109 O O . PRO B 1 320 ? 14.664 26.283 -72.667 1.00 16.00 320 PRO D O 1
ATOM 5113 N N . PHE B 1 321 ? 13.189 26.053 -74.341 1.00 16.46 321 PHE D N 1
ATOM 5114 C CA . PHE B 1 321 ? 13.523 27.355 -74.903 1.00 22.78 321 PHE D CA 1
ATOM 5115 C C . PHE B 1 321 ? 12.341 28.324 -75.006 1.00 23.83 321 PHE D C 1
ATOM 5116 O O . PHE B 1 321 ? 11.198 27.944 -75.285 1.00 18.49 321 PHE D O 1
ATOM 5124 N N . VAL B 1 322 ? 12.654 29.588 -74.769 1.00 11.54 322 VAL D N 1
ATOM 5125 C CA . VAL B 1 322 ? 11.704 30.671 -74.899 1.00 16.36 322 VAL D CA 1
ATOM 5126 C C . VAL B 1 322 ? 12.268 31.722 -75.836 1.00 14.59 322 VAL D C 1
ATOM 5127 O O . VAL B 1 322 ? 13.436 32.099 -75.737 1.00 13.87 322 VAL D O 1
ATOM 5131 N N . ALA B 1 323 ? 11.444 32.196 -76.754 1.00 9.91 323 ALA D N 1
ATOM 5132 C CA . ALA B 1 323 ? 11.870 33.266 -77.643 1.00 16.45 323 ALA D CA 1
ATOM 5133 C C . ALA B 1 323 ? 10.981 34.503 -77.477 1.00 20.32 323 ALA D C 1
ATOM 5134 O O . ALA B 1 323 ? 9.802 34.393 -77.138 1.00 13.68 323 ALA D O 1
ATOM 5136 N N . PHE B 1 324 ? 11.547 35.683 -77.704 1.00 10.69 324 PHE D N 1
ATOM 5137 C CA . PHE B 1 324 ? 10.739 36.894 -77.710 1.00 17.37 324 PHE D CA 1
ATOM 5138 C C . PHE B 1 324 ? 11.374 37.929 -78.593 1.00 12.29 324 PHE D C 1
ATOM 5139 O O . PHE B 1 324 ? 12.540 37.826 -78.923 1.00 10.44 324 PHE D O 1
ATOM 5147 N N . PHE B 1 325 ? 10.603 38.939 -78.970 1.00 11.82 325 PHE D N 1
ATOM 5148 C CA . PHE B 1 325 ? 11.178 40.048 -79.686 1.00 13.96 325 PHE D CA 1
ATOM 5149 C C . PHE B 1 325 ? 10.720 41.417 -79.170 1.00 23.17 325 PHE D C 1
ATOM 5150 O O . PHE B 1 325 ? 9.582 41.599 -78.719 1.00 9.81 325 PHE D O 1
ATOM 5158 N N . VAL B 1 326 ? 11.645 42.369 -79.225 1.00 20.94 326 VAL D N 1
ATOM 5159 C CA . VAL B 1 326 ? 11.364 43.741 -78.855 1.00 18.28 326 VAL D CA 1
ATOM 5160 C C . VAL B 1 326 ? 10.869 44.434 -80.105 1.00 17.93 326 VAL D C 1
ATOM 5161 O O . VAL B 1 326 ? 11.442 44.235 -81.174 1.00 23.64 326 VAL D O 1
ATOM 5165 N N . GLU B 1 327 ? 9.786 45.206 -79.995 1.00 13.05 327 GLU D N 1
ATOM 5166 C CA . GLU B 1 327 ? 9.204 45.842 -81.179 1.00 23.60 327 GLU D CA 1
ATOM 5167 C C . GLU B 1 327 ? 10.169 46.802 -81.914 1.00 17.42 327 GLU D C 1
ATOM 5168 O O . GLU B 1 327 ? 10.895 47.568 -81.290 1.00 14.51 327 GLU D O 1
ATOM 5174 N N . ALA B 1 328 ? 10.176 46.719 -83.242 1.00 23.14 328 ALA D N 1
ATOM 5175 C CA . ALA B 1 328 ? 11.073 47.503 -84.123 1.00 26.50 328 ALA D CA 1
ATOM 5176 C C . ALA B 1 328 ? 12.573 47.292 -83.888 1.00 17.88 328 ALA D C 1
ATOM 5177 O O . ALA B 1 328 ? 13.345 48.247 -83.898 1.00 15.18 328 ALA D O 1
ATOM 5179 N N . THR B 1 329 ? 12.964 46.043 -83.652 1.00 22.98 329 THR D N 1
ATOM 5180 C CA . THR B 1 329 ? 14.360 45.631 -83.692 1.00 16.28 329 THR D CA 1
ATOM 5181 C C . THR B 1 329 ? 14.459 44.457 -84.658 1.00 19.42 329 THR D C 1
ATOM 5182 O O . THR B 1 329 ? 13.445 43.881 -85.043 1.00 17.87 329 THR D O 1
ATOM 5186 N N . LYS B 1 330 ? 15.676 44.111 -85.064 1.00 23.58 330 LYS D N 1
ATOM 5187 C CA . LYS B 1 330 ? 15.864 43.105 -86.100 1.00 18.93 330 LYS D CA 1
ATOM 5188 C C . LYS B 1 330 ? 16.403 41.808 -85.521 1.00 22.41 330 LYS D C 1
ATOM 5189 O O . LYS B 1 330 ? 17.227 41.125 -86.130 1.00 20.47 330 LYS D O 1
ATOM 5195 N N . CYS B 1 331 ? 15.957 41.464 -84.328 1.00 24.40 331 CYS D N 1
ATOM 519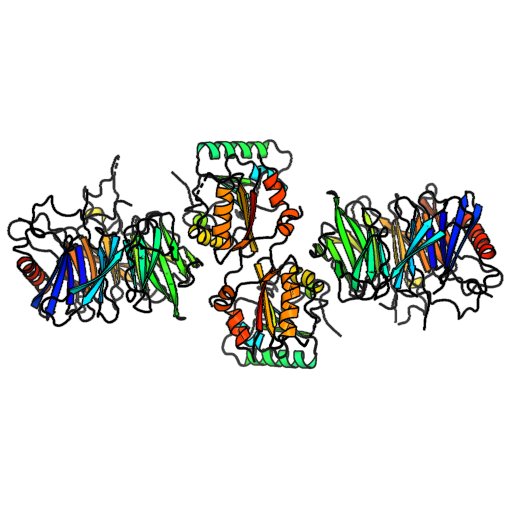6 C CA . CYS B 1 331 ? 16.375 40.201 -83.763 1.00 22.04 331 CYS D CA 1
ATOM 5197 C C . CYS B 1 331 ? 15.247 39.559 -82.977 1.00 19.78 331 CYS D C 1
ATOM 5198 O O . CYS B 1 331 ? 14.198 40.163 -82.798 1.00 14.47 331 CYS D O 1
ATOM 5201 N N . ILE B 1 332 ? 15.464 38.308 -82.590 1.00 15.72 332 ILE D N 1
ATOM 5202 C CA . ILE B 1 332 ? 14.696 37.648 -81.564 1.00 12.79 332 ILE D CA 1
ATOM 5203 C C . ILE B 1 332 ? 15.726 37.181 -80.563 1.00 13.76 332 ILE D C 1
ATOM 5204 O O . ILE B 1 332 ? 16.849 36.868 -80.929 1.00 13.78 332 ILE D O 1
ATOM 5209 N N . ILE B 1 333 ? 15.364 37.179 -79.293 1.00 12.50 333 ILE D N 1
ATOM 5210 C CA . ILE B 1 333 ? 16.255 36.690 -78.256 1.00 15.93 333 ILE D CA 1
ATOM 5211 C C . ILE B 1 333 ? 15.716 35.378 -77.718 1.00 14.26 333 ILE D C 1
ATOM 5212 O O . ILE B 1 333 ? 14.528 35.248 -77.475 1.00 18.25 333 ILE D O 1
ATOM 5217 N N . ILE B 1 334 ? 16.600 34.406 -77.553 1.00 16.80 334 ILE D N 1
ATOM 5218 C CA . ILE B 1 334 ? 16.222 33.083 -77.084 1.00 17.86 334 ILE D CA 1
ATOM 5219 C C . ILE B 1 334 ? 16.842 32.798 -75.729 1.00 18.64 334 ILE D C 1
ATOM 5220 O O . ILE B 1 334 ? 18.057 32.830 -75.582 1.00 24.11 334 ILE D O 1
ATOM 5225 N N . LEU B 1 335 ? 15.996 32.537 -74.736 1.00 19.38 335 LEU D N 1
ATOM 5226 C CA . LEU B 1 335 ? 16.462 32.185 -73.402 1.00 18.34 335 LEU D CA 1
ATOM 5227 C C . LEU B 1 335 ? 16.239 30.706 -73.146 1.00 21.06 335 LEU D C 1
ATOM 5228 O O . LEU B 1 335 ? 15.346 30.088 -73.725 1.00 14.39 335 LEU D O 1
ATOM 5233 N N . GLU B 1 336 ? 17.044 30.144 -72.261 1.00 21.89 336 GLU D N 1
ATOM 5234 C CA . GLU B 1 336 ? 16.819 28.781 -71.812 1.00 30.14 336 GLU D CA 1
ATOM 5235 C C . GLU B 1 336 ? 16.155 28.736 -70.431 1.00 29.37 336 GLU D C 1
ATOM 5236 O O . GLU B 1 336 ? 16.497 29.502 -69.533 1.00 27.32 336 GLU D O 1
ATOM 5242 N N . MET B 1 337 ? 15.199 27.832 -70.279 1.00 30.64 337 MET D N 1
ATOM 5243 C CA . MET B 1 337 ? 14.512 27.656 -69.009 1.00 31.43 337 MET D CA 1
ATOM 5244 C C . MET B 1 337 ? 15.225 26.602 -68.190 1.00 23.72 337 MET D C 1
ATOM 5245 O O . MET B 1 337 ? 15.421 25.489 -68.653 1.00 30.48 337 MET D O 1
ATOM 5250 N N . SER B 1 338 ? 15.624 26.971 -66.978 1.00 29.39 338 SER D N 1
ATOM 5251 C CA . SER B 1 338 ? 16.412 26.103 -66.114 1.00 22.94 338 SER D CA 1
ATOM 5252 C C . SER B 1 338 ? 15.634 24.850 -65.751 1.00 30.15 338 SER D C 1
ATOM 5253 O O . SER B 1 338 ? 14.482 24.923 -65.336 1.00 33.57 338 SER D O 1
ATOM 5256 N N . GLU B 1 339 ? 16.265 23.699 -65.934 1.00 31.71 339 GLU D N 1
ATOM 5257 C CA . GLU B 1 339 ? 15.669 22.437 -65.534 1.00 43.04 339 GLU D CA 1
ATOM 5258 C C . GLU B 1 339 ? 16.005 22.155 -64.073 1.00 35.44 339 GLU D C 1
ATOM 5259 O O . GLU B 1 339 ? 15.382 21.321 -63.438 1.00 33.70 339 GLU D O 1
ATOM 5265 N N . LYS B 1 340 ? 16.989 22.874 -63.548 1.00 48.79 340 LYS D N 1
ATOM 5266 C CA . LYS B 1 340 ? 17.430 22.697 -62.171 1.00 54.20 340 LYS D CA 1
ATOM 5267 C C . LYS B 1 340 ? 16.564 23.483 -61.188 1.00 54.02 340 LYS D C 1
ATOM 5268 O O . LYS B 1 340 ? 16.182 22.965 -60.136 1.00 51.77 340 LYS D O 1
ATOM 5274 N N . GLN B 1 341 ? 16.264 24.733 -61.533 1.00 49.02 341 GLN D N 1
ATOM 5275 C CA . GLN B 1 341 ? 15.496 25.624 -60.665 1.00 40.17 341 GLN D CA 1
ATOM 5276 C C . GLN B 1 341 ? 14.403 26.361 -61.441 1.00 38.61 341 GLN D C 1
ATOM 5277 O O . GLN B 1 341 ? 14.690 27.299 -62.185 1.00 38.28 341 GLN D O 1
ATOM 5283 N N . LYS B 1 342 ? 13.154 25.942 -61.254 1.00 28.87 342 LYS D N 1
ATOM 5284 C CA . LYS B 1 342 ? 12.039 26.436 -62.058 1.00 31.03 342 LYS D CA 1
ATOM 5285 C C . LYS B 1 342 ? 11.932 27.952 -62.051 1.00 28.28 342 LYS D C 1
ATOM 5286 O O . LYS B 1 342 ? 11.942 28.565 -60.993 1.00 32.64 342 LYS D O 1
ATOM 5292 N N . GLY B 1 343 ? 11.831 28.542 -63.239 1.00 17.42 343 GLY D N 1
ATOM 5293 C CA . GLY B 1 343 ? 11.677 29.976 -63.381 1.00 20.73 343 GLY D CA 1
ATOM 5294 C C . GLY B 1 343 ? 12.967 30.693 -63.721 1.00 27.89 343 GLY D C 1
ATOM 5295 O O . GLY B 1 343 ? 12.964 31.875 -64.071 1.00 32.32 343 GLY D O 1
ATOM 5296 N N . ASP B 1 344 ? 14.083 29.988 -63.612 1.00 20.75 344 ASP D N 1
ATOM 5297 C CA . ASP B 1 344 ? 15.372 30.609 -63.853 1.00 27.14 344 ASP D CA 1
ATOM 5298 C C . ASP B 1 344 ? 15.643 30.689 -65.354 1.00 33.63 344 ASP D C 1
ATOM 5299 O O . ASP B 1 344 ? 15.485 29.713 -66.082 1.00 18.69 344 ASP D O 1
ATOM 5304 N N . LEU B 1 345 ? 16.050 31.860 -65.815 1.00 23.89 345 LEU D N 1
ATOM 5305 C CA . LEU B 1 345 ? 16.283 32.063 -67.230 1.00 21.29 345 LEU D CA 1
ATOM 5306 C C . LEU B 1 345 ? 17.736 32.470 -67.476 1.00 27.74 345 LEU D C 1
ATOM 5307 O O . LEU B 1 345 ? 18.385 33.089 -66.632 1.00 19.45 345 LEU D O 1
ATOM 5312 N N . ALA B 1 346 ? 18.243 32.093 -68.639 1.00 19.96 346 ALA D N 1
ATOM 5313 C CA . ALA B 1 346 ? 19.586 32.463 -69.053 1.00 30.38 346 ALA D CA 1
ATOM 5314 C C . ALA B 1 346 ? 19.616 32.600 -70.567 1.00 26.81 346 ALA D C 1
ATOM 5315 O O . ALA B 1 346 ? 18.915 31.885 -71.276 1.00 24.26 346 ALA D O 1
ATOM 5317 N N . LEU B 1 347 ? 20.412 33.533 -71.069 1.00 31.38 347 LEU D N 1
ATOM 5318 C CA . LEU B 1 347 ? 20.457 33.751 -72.505 1.00 29.89 347 LEU D CA 1
ATOM 5319 C C . LEU B 1 347 ? 20.987 32.509 -73.214 1.00 27.62 347 LEU D C 1
ATOM 5320 O O . LEU B 1 347 ? 21.885 31.829 -72.717 1.00 22.92 347 LEU D O 1
ATOM 5325 N N . LYS B 1 348 ? 20.406 32.202 -74.364 1.00 21.11 348 LYS D N 1
ATOM 5326 C CA . LYS B 1 348 ? 20.847 31.063 -75.140 1.00 33.05 348 LYS D CA 1
ATOM 5327 C C . LYS B 1 348 ? 21.383 31.513 -76.477 1.00 25.08 348 LYS D C 1
ATOM 5328 O O . LYS B 1 348 ? 22.308 30.923 -76.995 1.00 27.37 348 LYS D O 1
ATOM 5334 N N . GLN B 1 349 ? 20.812 32.570 -77.032 1.00 24.64 349 GLN D N 1
ATOM 5335 C CA . GLN B 1 349 ? 21.152 32.944 -78.391 1.00 22.88 349 GLN D CA 1
ATOM 5336 C C . GLN B 1 349 ? 20.380 34.172 -78.837 1.00 25.48 349 GLN D C 1
ATOM 5337 O O . GLN B 1 349 ? 19.264 34.420 -78.389 1.00 28.84 349 GLN D O 1
ATOM 5343 N N . ILE B 1 350 ? 20.984 34.945 -79.722 1.00 23.91 350 ILE D N 1
ATOM 5344 C CA . ILE B 1 350 ? 20.291 36.049 -80.363 1.00 31.41 350 ILE D CA 1
ATOM 5345 C C . ILE B 1 350 ? 20.385 35.795 -81.848 1.00 24.71 350 ILE D C 1
ATOM 5346 O O . ILE B 1 350 ? 21.441 35.443 -82.339 1.00 21.71 350 ILE D O 1
ATOM 5351 N N . ILE B 1 351 ? 19.278 35.949 -82.554 1.00 23.43 351 ILE D N 1
ATOM 5352 C CA . ILE B 1 351 ? 19.270 35.749 -83.991 1.00 23.07 351 ILE D CA 1
ATOM 5353 C C . ILE B 1 351 ? 18.859 37.048 -84.661 1.00 23.44 351 ILE D C 1
ATOM 5354 O O . ILE B 1 351 ? 17.839 37.633 -84.323 1.00 16.79 351 ILE D O 1
ATOM 5359 N N . THR B 1 352 ? 19.677 37.484 -85.609 1.00 32.22 352 THR D N 1
ATOM 5360 C CA . THR B 1 352 ? 19.507 38.761 -86.292 1.00 30.99 352 THR D CA 1
ATOM 5361 C C . THR B 1 352 ? 19.008 38.552 -87.713 1.00 18.26 352 THR D C 1
ATOM 5362 O O . THR B 1 352 ? 19.327 37.559 -88.340 1.00 30.42 352 THR D O 1
ATOM 5366 N N . PHE B 1 353 ? 18.213 39.487 -88.205 1.00 15.77 353 PHE D N 1
ATOM 5367 C CA . PHE B 1 353 ? 17.597 39.362 -89.512 1.00 19.60 353 PHE D CA 1
ATOM 5368 C C . PHE B 1 353 ? 17.816 40.646 -90.327 1.00 20.90 353 PHE D C 1
ATOM 5369 O O . PHE B 1 353 ? 18.237 41.672 -89.789 1.00 18.37 353 PHE D O 1
ATOM 5377 N N . PRO B 1 354 ? 17.537 40.587 -91.632 1.00 17.63 354 PRO D N 1
ATOM 5378 C CA . PRO B 1 354 ? 17.793 41.746 -92.495 1.00 31.35 354 PRO D CA 1
ATOM 5379 C C . PRO B 1 354 ? 16.800 42.882 -92.252 1.00 34.11 354 PRO D C 1
ATOM 5380 O O . PRO B 1 354 ? 17.039 44.015 -92.670 1.00 19.57 354 PRO D O 1
ATOM 5384 N N . TYR B 1 355 ? 15.695 42.575 -91.581 1.00 24.63 355 TYR D N 1
ATOM 5385 C CA . TYR B 1 355 ? 14.683 43.578 -91.282 1.00 22.19 355 TYR D CA 1
ATOM 5386 C C . TYR B 1 355 ? 14.161 43.441 -89.865 1.00 23.33 355 TYR D C 1
ATOM 5387 O O . TYR B 1 355 ? 14.522 42.512 -89.149 1.00 20.45 355 TYR D O 1
ATOM 5396 N N . ASN B 1 356 ? 13.293 44.367 -89.468 1.00 29.14 356 ASN D N 1
ATOM 5397 C CA . ASN B 1 356 ? 12.614 44.285 -88.178 1.00 21.51 356 ASN D CA 1
ATOM 5398 C C . ASN B 1 356 ? 11.706 43.062 -88.105 1.00 18.11 356 ASN D C 1
ATOM 5399 O O . ASN B 1 356 ? 10.976 42.758 -89.054 1.00 10.66 356 ASN D O 1
ATOM 5404 N N . VAL B 1 357 ? 11.747 42.369 -86.971 1.00 18.17 357 VAL D N 1
ATOM 5405 C CA . VAL B 1 357 ? 10.774 41.321 -86.697 1.00 10.81 357 VAL D CA 1
ATOM 5406 C C . VAL B 1 357 ? 9.424 41.948 -86.409 1.00 12.51 357 VAL D C 1
ATOM 5407 O O . VAL B 1 357 ? 9.310 42.883 -85.625 1.00 12.21 357 VAL D O 1
ATOM 5411 N N . ILE B 1 358 ? 8.405 41.434 -87.072 1.00 18.69 358 ILE D N 1
ATOM 5412 C CA . ILE B 1 358 ? 7.047 41.957 -86.972 1.00 15.65 358 ILE D CA 1
ATOM 5413 C C . ILE B 1 358 ? 6.104 40.958 -86.269 1.00 15.78 358 ILE D C 1
ATOM 5414 O O . ILE B 1 358 ? 5.052 41.338 -85.747 1.00 26.47 358 ILE D O 1
ATOM 5419 N N . SER B 1 359 ? 6.489 39.683 -86.238 1.00 11.82 359 SER D N 1
ATOM 5420 C CA . SER B 1 359 ? 5.694 38.649 -85.571 1.00 13.95 359 SER D CA 1
ATOM 5421 C C . SER B 1 359 ? 6.577 37.473 -85.194 1.00 14.14 359 SER D C 1
ATOM 5422 O O . SER B 1 359 ? 7.613 37.254 -85.796 1.00 12.58 359 SER D O 1
ATOM 5425 N N . LEU B 1 360 ? 6.178 36.751 -84.158 1.00 14.78 360 LEU D N 1
ATOM 5426 C CA . LEU B 1 360 ? 6.962 35.644 -83.657 1.00 14.29 360 LEU D CA 1
ATOM 5427 C C . LEU B 1 360 ? 6.023 34.521 -83.317 1.00 8.76 360 LEU D C 1
ATOM 5428 O O . LEU B 1 360 ? 5.057 34.727 -82.613 1.00 23.90 360 LEU D O 1
ATOM 5433 N N . SER B 1 361 ? 6.301 33.336 -83.841 1.00 15.96 361 SER D N 1
ATOM 5434 C CA . SER B 1 361 ? 5.419 32.181 -83.674 1.00 11.12 361 SER D CA 1
ATOM 5435 C C . SER B 1 361 ? 6.241 30.931 -83.451 1.00 21.55 361 SER D C 1
ATOM 5436 O O . SER B 1 361 ? 7.453 30.901 -83.697 1.00 17.06 361 SER D O 1
ATOM 5439 N N . ALA B 1 362 ? 5.581 29.887 -82.983 1.00 19.56 362 ALA D N 1
ATOM 5440 C CA . ALA B 1 362 ? 6.276 28.646 -82.728 1.00 20.50 362 ALA D CA 1
ATOM 5441 C C . ALA B 1 362 ? 5.459 27.496 -83.273 1.00 24.84 362 ALA D C 1
ATOM 5442 O O . ALA B 1 362 ? 4.235 27.488 -83.181 1.00 30.01 362 ALA D O 1
ATOM 5444 N N . HIS B 1 363 ? 6.143 26.546 -83.886 1.00 23.71 363 HIS D N 1
ATOM 5445 C CA . HIS B 1 363 ? 5.514 25.307 -84.285 1.00 27.68 363 HIS D CA 1
ATOM 5446 C C . HIS B 1 363 ? 6.354 24.156 -83.768 1.00 32.45 363 HIS D C 1
ATOM 5447 O O . HIS B 1 363 ? 7.447 23.904 -84.275 1.00 30.10 363 HIS D O 1
ATOM 5454 N N . ASN B 1 364 ? 5.841 23.469 -82.752 1.00 26.56 364 ASN D N 1
ATOM 5455 C CA . ASN B 1 364 ? 6.602 22.440 -82.055 1.00 32.51 364 ASN D CA 1
ATOM 5456 C C . ASN B 1 364 ? 7.892 23.031 -81.520 1.00 29.34 364 ASN D C 1
ATOM 5457 O O . ASN B 1 364 ? 7.863 23.869 -80.633 1.00 28.21 364 ASN D O 1
ATOM 5462 N N . ASP B 1 365 ? 9.023 22.616 -82.073 1.00 36.15 365 ASP D N 1
ATOM 5463 C CA . ASP B 1 365 ? 10.313 23.121 -81.613 1.00 29.50 365 ASP D CA 1
ATOM 5464 C C . ASP B 1 365 ? 10.984 24.085 -82.598 1.00 32.39 365 ASP D C 1
ATOM 5465 O O . ASP B 1 365 ? 12.171 24.376 -82.477 1.00 34.82 365 ASP D O 1
ATOM 5470 N N . GLU B 1 366 ? 10.224 24.587 -83.565 1.00 30.04 366 GLU D N 1
ATOM 5471 C CA . GLU B 1 366 ? 10.753 25.588 -84.486 1.00 35.10 366 GLU D CA 1
ATOM 5472 C C . GLU B 1 366 ? 10.074 26.944 -84.273 1.00 18.16 366 GLU D C 1
ATOM 5473 O O . GLU B 1 366 ? 8.904 27.008 -83.933 1.00 24.90 366 GLU D O 1
ATOM 5479 N N . PHE B 1 367 ? 10.827 28.021 -84.446 1.00 16.36 367 PHE D N 1
ATOM 5480 C CA . PHE B 1 367 ? 10.258 29.360 -84.439 1.00 18.13 367 PHE D CA 1
ATOM 5481 C C . PHE B 1 367 ? 10.097 29.883 -85.861 1.00 20.35 367 PHE D C 1
ATOM 5482 O O . PHE B 1 367 ? 10.968 29.685 -86.697 1.00 15.47 367 PHE D O 1
ATOM 5490 N N . GLN B 1 368 ? 8.970 30.533 -86.135 1.00 18.36 368 GLN D N 1
ATOM 5491 C CA . GLN B 1 368 ? 8.813 31.281 -87.366 1.00 12.59 368 GLN D CA 1
ATOM 5492 C C . GLN B 1 368 ? 8.809 32.752 -87.035 1.00 20.05 368 GLN D C 1
ATOM 5493 O O . GLN B 1 368 ? 8.322 33.176 -85.992 1.00 19.79 368 GLN D O 1
ATOM 5499 N N . VAL B 1 369 ? 9.350 33.539 -87.947 1.00 19.08 369 VAL D N 1
ATOM 5500 C CA . VAL B 1 369 ? 9.389 34.974 -87.772 1.00 15.07 369 VAL D CA 1
ATOM 5501 C C . VAL B 1 369 ? 8.854 35.605 -89.043 1.00 14.65 369 VAL D C 1
ATOM 5502 O O . VAL B 1 369 ? 8.934 35.032 -90.124 1.00 17.77 369 VAL D O 1
ATOM 5506 N N . THR B 1 370 ? 8.274 36.777 -88.915 1.00 13.36 370 THR D N 1
ATOM 5507 C CA . THR B 1 370 ? 7.793 37.499 -90.074 1.00 12.27 370 THR D CA 1
ATOM 5508 C C . THR B 1 370 ? 8.442 38.876 -90.021 1.00 15.04 370 THR D C 1
ATOM 5509 O O . THR B 1 370 ? 8.634 39.404 -88.920 1.00 12.63 370 THR D O 1
ATOM 5513 N N . LEU B 1 371 ? 8.809 39.439 -91.178 1.00 17.97 371 LEU D N 1
ATOM 5514 C CA . LEU B 1 371 ? 9.647 40.655 -91.215 1.00 16.46 371 LEU D CA 1
ATOM 5515 C C . LEU B 1 371 ? 9.038 41.820 -91.967 1.00 17.17 371 LEU D C 1
ATOM 5516 O O . LEU B 1 371 ? 8.264 41.637 -92.897 1.00 22.50 371 LEU D O 1
ATOM 5521 N N . ASP B 1 372 ? 9.415 43.028 -91.566 1.00 18.88 372 ASP D N 1
ATOM 5522 C CA . ASP B 1 372 ? 8.988 44.224 -92.274 1.00 28.82 372 ASP D CA 1
ATOM 5523 C C . ASP B 1 372 ? 9.947 44.498 -93.425 1.00 26.82 372 ASP D C 1
ATOM 5524 O O . ASP B 1 372 ? 10.965 45.152 -93.252 1.00 29.83 372 ASP D O 1
ATOM 5529 N N . ASN B 1 373 ? 9.612 43.985 -94.598 1.00 21.83 373 ASN D N 1
ATOM 5530 C CA . ASN B 1 373 ? 10.453 44.143 -95.766 1.00 31.59 373 ASN D CA 1
ATOM 5531 C C . ASN B 1 373 ? 9.844 45.154 -96.740 1.00 33.51 373 ASN D C 1
ATOM 5532 O O . ASN B 1 373 ? 9.988 45.018 -97.941 1.00 30.16 373 ASN D O 1
ATOM 5537 N N . LYS B 1 374 ? 9.145 46.152 -96.204 1.00 35.66 374 LYS D N 1
ATOM 5538 C CA . LYS B 1 374 ? 8.552 47.229 -96.994 1.00 33.82 374 LYS D CA 1
ATOM 5539 C C . LYS B 1 374 ? 9.565 47.889 -97.922 1.00 46.31 374 LYS D C 1
ATOM 5540 O O . LYS B 1 374 ? 9.245 48.281 -99.041 1.00 22.75 374 LYS D O 1
ATOM 5546 N N . GLU B 1 375 ? 10.788 48.033 -97.433 1.00 44.98 375 GLU D N 1
ATOM 5547 C CA . GLU B 1 375 ? 11.798 48.786 -98.143 1.00 45.07 375 GLU D CA 1
ATOM 5548 C C . GLU B 1 375 ? 12.963 47.913 -98.604 1.00 56.37 375 GLU D C 1
ATOM 5549 O O . GLU B 1 375 ? 14.116 48.139 -98.239 1.00 68.56 375 GLU D O 1
ATOM 5555 N N . SER B 1 376 ? 12.658 46.906 -99.405 1.00 40.63 376 SER D N 1
ATOM 5556 C CA . SER B 1 376 ? 13.708 46.173 -100.084 1.00 60.57 376 SER D CA 1
ATOM 5557 C C . SER B 1 376 ? 13.897 46.829 -101.438 1.00 68.45 376 SER D C 1
ATOM 5558 O O . SER B 1 376 ? 13.269 47.845 -101.731 1.00 63.33 376 SER D O 1
ATOM 5561 N N . SER B 1 377 ? 14.763 46.262 -102.264 1.00 62.46 377 SER D N 1
ATOM 5562 C CA . SER B 1 377 ? 14.991 46.833 -103.581 1.00 61.13 377 SER D CA 1
ATOM 5563 C C . SER B 1 377 ? 15.144 45.749 -104.634 1.00 60.26 377 SER D C 1
ATOM 5564 O O . SER B 1 377 ? 15.819 44.742 -104.422 1.00 66.31 377 SER D O 1
ATOM 5567 N N . GLY B 1 378 ? 14.502 45.964 -105.773 1.00 63.19 378 GLY D N 1
ATOM 5568 C CA . GLY B 1 378 ? 14.500 44.978 -106.829 1.00 50.67 378 GLY D CA 1
ATOM 5569 C C . GLY B 1 378 ? 13.526 43.877 -106.484 1.00 56.89 378 GLY D C 1
ATOM 5570 O O . GLY B 1 378 ? 12.316 44.112 -106.385 1.00 55.77 378 GLY D O 1
ATOM 5571 N N . VAL B 1 379 ? 14.045 42.672 -106.288 1.00 38.08 379 VAL D N 1
ATOM 5572 C CA . VAL B 1 379 ? 13.173 41.566 -105.934 1.00 51.55 379 VAL D CA 1
ATOM 5573 C C . VAL B 1 379 ? 12.949 41.501 -104.428 1.00 45.53 379 VAL D C 1
ATOM 5574 O O . VAL B 1 379 ? 13.897 41.319 -103.663 1.00 41.56 379 VAL D O 1
ATOM 5578 N N . GLN B 1 380 ? 11.691 41.657 -104.019 1.00 54.03 380 GLN D N 1
ATOM 5579 C CA . GLN B 1 380 ? 11.306 41.663 -102.604 1.00 35.38 380 GLN D CA 1
ATOM 5580 C C . GLN B 1 380 ? 11.460 40.285 -101.976 1.00 29.42 380 GLN D C 1
ATOM 5581 O O . GLN B 1 380 ? 10.804 39.325 -102.381 1.00 34.46 380 GLN D O 1
ATOM 5587 N N . LYS B 1 381 ? 12.323 40.189 -100.975 1.00 23.80 381 LYS D N 1
ATOM 5588 C CA . LYS B 1 381 ? 12.653 38.891 -100.398 1.00 35.41 381 LYS D CA 1
ATOM 5589 C C . LYS B 1 381 ? 12.472 38.926 -98.865 1.00 28.25 381 LYS D C 1
ATOM 5590 O O . LYS B 1 381 ? 12.033 39.924 -98.315 1.00 15.36 381 LYS D O 1
ATOM 5596 N N . ASN B 1 382 ? 12.803 37.842 -98.180 1.00 20.10 382 ASN D N 1
ATOM 5597 C CA . ASN B 1 382 ? 12.838 37.850 -96.724 1.00 24.30 382 ASN D CA 1
ATOM 5598 C C . ASN B 1 382 ? 11.520 38.212 -96.020 1.00 19.95 382 ASN D C 1
ATOM 5599 O O . ASN B 1 382 ? 11.538 38.986 -95.066 1.00 16.74 382 ASN D O 1
ATOM 5604 N N . PHE B 1 383 ? 10.393 37.684 -96.496 1.00 16.83 383 PHE D N 1
ATOM 5605 C CA . PHE B 1 383 ? 9.094 37.948 -95.874 1.00 19.93 383 PHE D CA 1
ATOM 5606 C C . PHE B 1 383 ? 8.963 37.234 -94.539 1.00 22.60 383 PHE D C 1
ATOM 5607 O O . PHE B 1 383 ? 8.283 37.707 -93.645 1.00 16.28 383 PHE D O 1
ATOM 5615 N N . ALA B 1 384 ? 9.611 36.082 -94.424 1.00 19.80 384 ALA D N 1
ATOM 5616 C CA . ALA B 1 384 ? 9.521 35.259 -93.230 1.00 15.01 384 ALA D CA 1
ATOM 5617 C C . ALA B 1 384 ? 10.775 34.405 -93.076 1.00 15.94 384 ALA D C 1
ATOM 5618 O O . ALA B 1 384 ? 11.524 34.210 -94.030 1.00 26.65 384 ALA D O 1
ATOM 5620 N N . LYS B 1 385 ? 11.014 33.917 -91.868 1.00 12.47 385 LYS D N 1
ATOM 5621 C CA . LYS B 1 385 ? 12.103 32.977 -91.624 1.00 13.26 385 LYS D CA 1
ATOM 5622 C C . LYS B 1 385 ? 11.640 31.794 -90.766 1.00 22.02 385 LYS D C 1
ATOM 5623 O O . LYS B 1 385 ? 10.870 31.953 -89.804 1.00 14.36 385 LYS D O 1
ATOM 5629 N N . PHE B 1 386 ? 12.118 30.607 -91.108 1.00 17.97 386 PHE D N 1
ATOM 5630 C CA . PHE B 1 386 ? 11.854 29.435 -90.283 1.00 14.52 386 PHE D CA 1
ATOM 5631 C C . PHE B 1 386 ? 13.144 29.049 -89.576 1.00 20.31 386 PHE D C 1
ATOM 5632 O O . PHE B 1 386 ? 14.158 28.782 -90.212 1.00 18.88 386 PHE D O 1
ATOM 5640 N N . ILE B 1 387 ? 13.118 29.095 -88.250 1.00 20.37 387 ILE D N 1
ATOM 5641 C CA . ILE B 1 387 ? 14.291 28.795 -87.445 1.00 18.16 387 ILE D CA 1
ATOM 5642 C C . ILE B 1 387 ? 14.106 27.431 -86.806 1.00 31.73 387 ILE D C 1
ATOM 5643 O O . ILE B 1 387 ? 13.080 27.162 -86.183 1.00 29.33 387 ILE D O 1
ATOM 5648 N N . GLU B 1 388 ? 15.092 26.563 -86.964 1.00 22.76 388 GLU D N 1
ATOM 5649 C CA . GLU B 1 388 ? 14.995 25.224 -86.419 1.00 21.16 388 GLU D CA 1
ATOM 5650 C C . GLU B 1 388 ? 16.149 24.966 -85.472 1.00 22.87 388 GLU D C 1
ATOM 5651 O O . GLU B 1 388 ? 17.200 25.596 -85.578 1.00 24.05 388 GLU D O 1
ATOM 5657 N N . TYR B 1 389 ? 15.946 24.064 -84.519 1.00 18.39 389 TYR D N 1
ATOM 5658 C CA . TYR B 1 389 ? 17.008 23.732 -83.583 1.00 26.46 389 TYR D CA 1
ATOM 5659 C C . TYR B 1 389 ? 17.875 22.585 -84.112 1.00 21.84 389 TYR D C 1
ATOM 5660 O O . TYR B 1 389 ? 17.366 21.571 -84.581 1.00 16.98 389 TYR D O 1
ATOM 5669 N N . ASN B 1 390 ? 19.188 22.774 -84.040 1.00 23.06 390 ASN D N 1
ATOM 5670 C CA . ASN B 1 390 ? 20.156 21.828 -84.575 1.00 21.79 390 ASN D CA 1
ATOM 5671 C C . ASN B 1 390 ? 20.816 21.123 -83.411 1.00 26.95 390 ASN D C 1
ATOM 5672 O O . ASN B 1 390 ? 21.623 21.717 -82.700 1.00 23.28 390 ASN D O 1
ATOM 5677 N N . LEU B 1 391 ? 20.443 19.864 -83.198 1.00 25.41 391 LEU D N 1
ATOM 5678 C CA . LEU B 1 391 ? 20.887 19.121 -82.022 1.00 33.22 391 LEU D CA 1
ATOM 5679 C C . LEU B 1 391 ? 22.391 18.947 -82.043 1.00 40.95 391 LEU D C 1
ATOM 5680 O O . LEU B 1 391 ? 23.050 18.981 -81.002 1.00 34.07 391 LEU D O 1
ATOM 5685 N N . ASN B 1 392 ? 22.921 18.748 -83.246 1.00 37.72 392 ASN D N 1
ATOM 5686 C CA . ASN B 1 392 ? 24.351 18.599 -83.445 1.00 46.14 392 ASN D CA 1
ATOM 5687 C C . ASN B 1 392 ? 25.087 19.840 -82.963 1.00 41.15 392 ASN D C 1
ATOM 5688 O O . ASN B 1 392 ? 25.993 19.760 -82.143 1.00 43.86 392 ASN D O 1
ATOM 5693 N N . GLU B 1 393 ? 24.663 20.994 -83.454 1.00 33.51 393 GLU D N 1
ATOM 5694 C CA . GLU B 1 393 ? 25.329 22.246 -83.138 1.00 39.59 393 GLU D CA 1
ATOM 5695 C C . GLU B 1 393 ? 24.866 22.873 -81.827 1.00 39.34 393 GLU D C 1
ATOM 5696 O O . GLU B 1 393 ? 25.456 23.843 -81.364 1.00 32.19 393 GLU D O 1
ATOM 5702 N N . ASN B 1 394 ? 23.827 22.305 -81.225 1.00 29.30 394 ASN D N 1
ATOM 5703 C CA . ASN B 1 394 ? 23.288 22.840 -79.988 1.00 41.56 394 ASN D CA 1
ATOM 5704 C C . ASN B 1 394 ? 22.946 24.317 -80.155 1.00 40.72 394 ASN D C 1
ATOM 5705 O O . ASN B 1 394 ? 23.346 25.164 -79.355 1.00 37.18 394 ASN D O 1
ATOM 5710 N N . SER B 1 395 ? 22.209 24.623 -81.212 1.00 30.47 395 SER D N 1
ATOM 5711 C CA . SER B 1 395 ? 21.963 26.006 -81.563 1.00 30.73 395 SER D CA 1
ATOM 5712 C C . SER B 1 395 ? 20.800 26.147 -82.544 1.00 24.55 395 SER D C 1
ATOM 5713 O O . SER B 1 395 ? 20.453 25.208 -83.237 1.00 21.30 395 SER D O 1
ATOM 5716 N N . PHE B 1 396 ? 20.194 27.325 -82.594 1.00 24.89 396 PHE D N 1
ATOM 5717 C CA . PHE B 1 396 ? 19.109 27.582 -83.533 1.00 31.37 396 PHE D CA 1
ATOM 5718 C C . PHE B 1 396 ? 19.660 28.158 -84.848 1.00 27.16 396 PHE D C 1
ATOM 5719 O O . PHE B 1 396 ? 20.583 28.983 -84.861 1.00 14.03 396 PHE D O 1
ATOM 5727 N N . VAL B 1 397 ? 19.094 27.715 -85.960 1.00 24.33 397 VAL D N 1
ATOM 5728 C CA . VAL B 1 397 ? 19.600 28.115 -87.265 1.00 23.54 397 VAL D CA 1
ATOM 5729 C C . VAL B 1 397 ? 18.465 28.327 -88.253 1.00 18.18 397 VAL D C 1
ATOM 5730 O O . VAL B 1 397 ? 17.509 27.571 -88.284 1.00 21.60 397 VAL D O 1
ATOM 5734 N N . VAL B 1 398 ? 18.565 29.371 -89.060 1.00 17.23 398 VAL D N 1
ATOM 5735 C CA . VAL B 1 398 ? 17.553 29.612 -90.069 1.00 23.35 398 VAL D CA 1
ATOM 5736 C C . VAL B 1 398 ? 17.575 28.503 -91.115 1.00 29.09 398 VAL D C 1
ATOM 5737 O O . VAL B 1 398 ? 18.629 28.020 -91.508 1.00 22.31 398 VAL D O 1
ATOM 5741 N N . ASN B 1 399 ? 16.395 28.087 -91.542 1.00 36.11 399 ASN D N 1
ATOM 5742 C CA . ASN B 1 399 ? 16.264 27.140 -92.627 1.00 19.32 399 ASN D CA 1
ATOM 5743 C C . ASN B 1 399 ? 16.062 27.942 -93.900 1.00 29.57 399 ASN D C 1
ATOM 5744 O O . ASN B 1 399 ? 14.924 28.204 -94.305 1.00 20.43 399 ASN D O 1
ATOM 5749 N N . ASN B 1 400 ? 17.182 28.325 -94.515 1.00 32.35 400 ASN D N 1
ATOM 5750 C CA . ASN B 1 400 ? 17.196 29.211 -95.682 1.00 30.24 400 ASN D CA 1
ATOM 5751 C C . ASN B 1 400 ? 16.438 28.707 -96.895 1.00 25.69 400 ASN D C 1
ATOM 5752 O O . ASN B 1 400 ? 15.737 29.472 -97.543 1.00 23.88 400 ASN D O 1
ATOM 5757 N N . GLU B 1 401 ? 16.567 27.420 -97.190 1.00 22.11 401 GLU D N 1
ATOM 5758 C CA . GLU B 1 401 ? 15.870 26.841 -98.328 1.00 31.48 401 GLU D CA 1
ATOM 5759 C C . GLU B 1 401 ? 14.364 26.996 -98.163 1.00 34.07 401 GLU D C 1
ATOM 5760 O O . GLU B 1 401 ? 13.712 27.652 -98.981 1.00 26.82 401 GLU D O 1
ATOM 5766 N N . LYS B 1 402 ? 13.832 26.411 -97.087 1.00 35.14 402 LYS D N 1
ATOM 5767 C CA . LYS B 1 402 ? 12.412 26.514 -96.745 1.00 27.99 402 LYS D CA 1
ATOM 5768 C C . LYS B 1 402 ? 11.906 27.953 -96.665 1.00 25.06 402 LYS D C 1
ATOM 5769 O O . LYS B 1 402 ? 10.790 28.247 -97.101 1.00 22.56 402 LYS D O 1
ATOM 5775 N N . SER B 1 403 ? 12.725 28.844 -96.113 1.00 17.64 403 SER D N 1
ATOM 5776 C CA . SER B 1 403 ? 12.373 30.256 -96.053 1.00 24.30 403 SER D CA 1
ATOM 5777 C C . SER B 1 403 ? 12.346 30.856 -97.448 1.00 25.32 403 SER D C 1
ATOM 5778 O O . SER B 1 403 ? 11.403 31.560 -97.825 1.00 16.16 403 SER D O 1
ATOM 5781 N N . ASN B 1 404 ? 13.386 30.568 -98.220 1.00 25.90 404 ASN D N 1
ATOM 5782 C CA . ASN B 1 404 ? 13.523 31.175 -99.537 1.00 32.06 404 ASN D CA 1
ATOM 5783 C C . ASN B 1 404 ? 12.434 30.703 -100.481 1.00 25.76 404 ASN D C 1
ATOM 5784 O O . ASN B 1 404 ? 11.896 31.490 -101.267 1.00 17.17 404 ASN D O 1
ATOM 5789 N N . GLU B 1 405 ? 12.089 29.422 -100.384 1.00 11.97 405 GLU D N 1
ATOM 5790 C CA . GLU B 1 405 ? 11.014 28.903 -101.212 1.00 22.15 405 GLU D CA 1
ATOM 5791 C C . GLU B 1 405 ? 9.691 29.545 -100.801 1.00 29.09 405 GLU D C 1
ATOM 5792 O O . GLU B 1 405 ? 8.824 29.814 -101.639 1.00 22.29 405 GLU D O 1
ATOM 5798 N N . PHE B 1 406 ? 9.552 29.803 -99.503 1.00 34.22 406 PHE D N 1
ATOM 5799 C CA . PHE B 1 406 ? 8.365 30.465 -99.003 1.00 27.55 406 PHE D CA 1
ATOM 5800 C C . PHE B 1 406 ? 8.247 31.843 -99.638 1.00 19.24 406 PHE D C 1
ATOM 5801 O O . PHE B 1 406 ? 7.185 32.191 -100.145 1.00 19.49 406 PHE D O 1
ATOM 5809 N N . ASP B 1 407 ? 9.334 32.614 -99.625 1.00 18.36 407 ASP D N 1
ATOM 5810 C CA . ASP B 1 407 ? 9.335 33.931 -100.281 1.00 27.96 407 ASP D CA 1
ATOM 5811 C C . ASP B 1 407 ? 8.874 33.787 -101.721 1.00 33.09 407 ASP D C 1
ATOM 5812 O O . ASP B 1 407 ? 8.119 34.617 -102.231 1.00 31.98 407 ASP D O 1
ATOM 5817 N N . SER B 1 408 ? 9.333 32.724 -102.376 1.00 28.27 408 SER D N 1
ATOM 5818 C CA . SER B 1 408 ? 8.961 32.484 -103.760 1.00 32.09 408 SER D CA 1
ATOM 5819 C C . SER B 1 408 ? 7.471 32.201 -103.873 1.00 33.51 408 SER D C 1
ATOM 5820 O O . SER B 1 408 ? 6.778 32.770 -104.717 1.00 31.04 408 SER D O 1
ATOM 5823 N N . ALA B 1 409 ? 6.980 31.326 -103.004 1.00 34.19 409 ALA D N 1
ATOM 5824 C CA . ALA B 1 409 ? 5.562 30.990 -102.978 1.00 29.60 409 ALA D CA 1
ATOM 5825 C C . ALA B 1 409 ? 4.698 32.207 -102.667 1.00 34.23 409 ALA D C 1
ATOM 5826 O O . ALA B 1 409 ? 3.563 32.306 -103.137 1.00 36.78 409 ALA D O 1
ATOM 5828 N N . ILE B 1 410 ? 5.234 33.130 -101.872 1.00 31.59 410 ILE D N 1
ATOM 5829 C CA . ILE B 1 410 ? 4.487 34.325 -101.490 1.00 40.55 410 ILE D CA 1
ATOM 5830 C C . ILE B 1 410 ? 4.361 35.236 -102.694 1.00 33.58 410 ILE D C 1
ATOM 5831 O O . ILE B 1 410 ? 3.279 35.727 -103.020 1.00 38.71 410 ILE D O 1
ATOM 5836 N N . ILE B 1 411 ? 5.482 35.442 -103.367 1.00 31.50 411 ILE D N 1
ATOM 5837 C CA . ILE B 1 411 ? 5.517 36.336 -104.511 1.00 36.77 411 ILE D CA 1
ATOM 5838 C C . ILE B 1 411 ? 4.524 35.910 -105.596 1.00 34.06 411 ILE D C 1
ATOM 5839 O O . ILE B 1 411 ? 3.807 36.739 -106.152 1.00 38.87 411 ILE D O 1
ATOM 5844 N N . GLN B 1 412 ? 4.446 34.615 -105.867 1.00 36.99 412 GLN D N 1
ATOM 5845 C CA . GLN B 1 412 ? 3.560 34.143 -106.923 1.00 41.16 412 GLN D CA 1
ATOM 5846 C C . GLN B 1 412 ? 2.120 33.902 -106.476 1.00 48.39 412 GLN D C 1
ATOM 5847 O O . GLN B 1 412 ? 1.231 33.726 -107.303 1.00 55.73 412 GLN D O 1
ATOM 5853 N N . SER B 1 413 ? 1.883 33.895 -105.173 1.00 49.50 413 SER D N 1
ATOM 5854 C CA . SER B 1 413 ? 0.530 33.699 -104.673 1.00 53.46 413 SER D CA 1
ATOM 5855 C C . SER B 1 413 ? -0.221 35.015 -104.713 1.00 39.65 413 SER D C 1
ATOM 5856 O O . SER B 1 413 ? -1.450 35.055 -104.760 1.00 48.87 413 SER D O 1
ATOM 5859 N N . VAL B 1 414 ? 0.538 36.096 -104.715 1.00 37.00 414 VAL D N 1
ATOM 5860 C CA . VAL B 1 414 ? -0.013 37.395 -104.386 1.00 44.80 414 VAL D CA 1
ATOM 5861 C C . VAL B 1 414 ? -0.058 38.368 -105.552 1.00 59.72 414 VAL D C 1
ATOM 5862 O O . VAL B 1 414 ? -0.820 39.333 -105.531 1.00 61.68 414 VAL D O 1
ATOM 5866 N N . GLN B 1 415 ? 0.741 38.105 -106.579 1.00 63.93 415 GLN D N 1
ATOM 5867 C CA . GLN B 1 415 ? 0.805 39.011 -107.716 1.00 73.26 415 GLN D CA 1
ATOM 5868 C C . GLN B 1 415 ? -0.472 39.009 -108.550 1.00 76.13 415 GLN D C 1
ATOM 5869 O O . GLN B 1 415 ? -1.137 37.982 -108.697 1.00 67.24 415 GLN D O 1
ATOM 5875 N N . GLY B 1 416 ? -0.809 40.179 -109.081 1.00 69.72 416 GLY D N 1
ATOM 5876 C CA . GLY B 1 416 ? -2.098 40.392 -109.707 1.00 74.51 416 GLY D CA 1
ATOM 5877 C C . GLY B 1 416 ? -2.971 41.224 -108.789 1.00 82.13 416 GLY D C 1
ATOM 5878 O O . GLY B 1 416 ? -3.514 42.253 -109.196 1.00 85.99 416 GLY D O 1
ATOM 5879 N N . ASP B 1 417 ? -3.086 40.776 -107.540 1.00 82.56 417 ASP D N 1
ATOM 5880 C CA . ASP B 1 417 ? -3.891 41.448 -106.524 1.00 59.95 417 ASP D CA 1
ATOM 5881 C C . ASP B 1 417 ? -3.380 42.859 -106.282 1.00 66.47 417 ASP D C 1
ATOM 5882 O O . ASP B 1 417 ? -2.292 43.049 -105.740 1.00 64.96 417 ASP D O 1
ATOM 5887 N N . SER B 1 418 ? -4.171 43.846 -106.696 1.00 63.05 418 SER D N 1
ATOM 5888 C CA . SER B 1 418 ? -3.826 45.251 -106.513 1.00 56.91 418 SER D CA 1
ATOM 5889 C C . SER B 1 418 ? -4.016 45.673 -105.060 1.00 69.47 418 SER D C 1
ATOM 5890 O O . SER B 1 418 ? -3.568 46.747 -104.647 1.00 65.45 418 SER D O 1
ATOM 5893 N N . ASN B 1 419 ? -4.697 44.821 -104.299 1.00 66.38 419 ASN D N 1
ATOM 5894 C CA . ASN B 1 419 ? -4.923 45.058 -102.884 1.00 57.11 419 ASN D CA 1
ATOM 5895 C C . ASN B 1 419 ? -3.663 44.779 -102.083 1.00 48.67 419 ASN D C 1
ATOM 5896 O O . ASN B 1 419 ? -3.232 45.604 -101.286 1.00 46.52 419 ASN D O 1
ATOM 5901 N N . LEU B 1 420 ? -3.075 43.613 -102.316 1.00 49.98 420 LEU D N 1
ATOM 5902 C CA . LEU B 1 420 ? -1.924 43.147 -101.553 1.00 52.17 420 LEU D CA 1
ATOM 5903 C C . LEU B 1 420 ? -0.594 43.712 -102.054 1.00 48.18 420 LEU D C 1
ATOM 5904 O O . LEU B 1 420 ? 0.339 43.900 -101.275 1.00 31.94 420 LEU D O 1
ATOM 5909 N N . VAL B 1 421 ? -0.508 43.962 -103.357 1.00 71.48 421 VAL D N 1
ATOM 5910 C CA . VAL B 1 421 ? 0.656 44.620 -103.943 1.00 54.14 421 VAL D CA 1
ATOM 5911 C C . VAL B 1 421 ? 0.285 46.062 -104.219 1.00 53.72 421 VAL D C 1
ATOM 5912 O O . VAL B 1 421 ? -0.563 46.328 -105.067 1.00 69.41 421 VAL D O 1
ATOM 5916 N N . THR B 1 422 ? 0.906 46.996 -103.508 1.00 57.27 422 THR D N 1
ATOM 5917 C CA . THR B 1 422 ? 0.450 48.378 -103.562 1.00 76.13 422 THR D CA 1
ATOM 5918 C C . THR B 1 422 ? 1.516 49.392 -103.144 1.00 78.58 422 THR D C 1
ATOM 5919 O O . THR B 1 422 ? 2.648 49.024 -102.830 1.00 63.46 422 THR D O 1
ATOM 5923 N N . LYS B 1 423 ? 1.137 50.669 -103.157 1.00 88.65 423 LYS D N 1
ATOM 5924 C CA . LYS B 1 423 ? 2.013 51.762 -102.748 1.00 78.16 423 LYS D CA 1
ATOM 5925 C C . LYS B 1 423 ? 2.489 51.558 -101.315 1.00 78.93 423 LYS D C 1
ATOM 5926 O O . LYS B 1 423 ? 1.790 50.958 -100.499 1.00 73.72 423 LYS D O 1
ATOM 5932 N N . LYS B 1 424 ? 3.676 52.073 -101.015 1.00 79.78 424 LYS D N 1
ATOM 5933 C CA . LYS B 1 424 ? 4.316 51.840 -99.726 1.00 62.65 424 LYS D CA 1
ATOM 5934 C C . LYS B 1 424 ? 3.570 52.504 -98.565 1.00 69.48 424 LYS D C 1
ATOM 5935 O O . LYS B 1 424 ? 3.624 52.029 -97.429 1.00 71.72 424 LYS D O 1
ATOM 5941 N N . GLU B 1 425 ? 2.874 53.599 -98.856 1.00 73.18 425 GLU D N 1
ATOM 5942 C CA . GLU B 1 425 ? 2.116 54.324 -97.837 1.00 84.70 425 GLU D CA 1
ATOM 5943 C C . GLU B 1 425 ? 0.729 53.711 -97.632 1.00 68.88 425 GLU D C 1
ATOM 5944 O O . GLU B 1 425 ? 0.063 53.981 -96.635 1.00 71.17 425 GLU D O 1
ATOM 5950 N N . GLU B 1 426 ? 0.305 52.885 -98.583 1.00 65.91 426 GLU D N 1
ATOM 5951 C CA . GLU B 1 426 ? -0.952 52.157 -98.469 1.00 72.10 426 GLU D CA 1
ATOM 5952 C C . GLU B 1 426 ? -0.764 50.834 -97.725 1.00 73.21 426 GLU D C 1
ATOM 5953 O O . GLU B 1 426 ? -1.549 49.901 -97.890 1.00 76.08 426 GLU D O 1
ATOM 5959 N N . ILE B 1 427 ? 0.287 50.755 -96.917 1.00 61.90 427 ILE D N 1
ATOM 5960 C CA . ILE B 1 427 ? 0.550 49.571 -96.112 1.00 61.44 427 ILE D CA 1
ATOM 5961 C C . ILE B 1 427 ? 0.150 49.815 -94.657 1.00 55.16 427 ILE D C 1
ATOM 5962 O O . ILE B 1 427 ? 0.589 50.788 -94.048 1.00 55.01 427 ILE D O 1
ATOM 5967 N N . TYR B 1 428 ? -0.690 48.934 -94.116 1.00 46.70 428 TYR D N 1
ATOM 5968 C CA . TYR B 1 428 ? -1.166 49.025 -92.734 1.00 46.01 428 TYR D CA 1
ATOM 5969 C C . TYR B 1 428 ? -0.022 49.257 -91.754 1.00 40.17 428 TYR D C 1
ATOM 5970 O O . TYR B 1 428 ? 1.041 48.662 -91.894 1.00 40.33 428 TYR D O 1
ATOM 5979 N N . PRO B 1 429 ? -0.238 50.116 -90.747 1.00 44.30 429 PRO D N 1
ATOM 5980 C CA . PRO B 1 429 ? 0.794 50.287 -89.714 1.00 47.72 429 PRO D CA 1
ATOM 5981 C C . PRO B 1 429 ? 1.168 48.945 -89.063 1.00 42.58 429 PRO D C 1
ATOM 5982 O O . PRO B 1 429 ? 0.298 48.110 -88.797 1.00 24.27 429 PRO D O 1
ATOM 5986 N N . LEU B 1 430 ? 2.459 48.744 -88.817 1.00 41.66 430 LEU D N 1
ATOM 5987 C CA . LEU B 1 430 ? 2.964 47.433 -88.420 1.00 36.61 430 LEU D CA 1
ATOM 5988 C C . LEU B 1 430 ? 3.521 47.374 -87.000 1.00 32.56 430 LEU D C 1
ATOM 5989 O O . LEU B 1 430 ? 3.887 46.299 -86.523 1.00 30.40 430 LEU D O 1
ATOM 5994 N N . TYR B 1 431 ? 3.594 48.518 -86.330 1.00 29.05 431 TYR D N 1
ATOM 5995 C CA . TYR B 1 431 ? 4.209 48.585 -85.008 1.00 33.53 431 TYR D CA 1
ATOM 5996 C C . TYR B 1 431 ? 3.244 49.151 -83.961 1.00 51.12 431 TYR D C 1
ATOM 5997 O O . TYR B 1 431 ? 3.231 50.355 -83.701 1.00 50.43 431 TYR D O 1
ATOM 6006 N N . ASN B 1 432 ? 2.450 48.276 -83.348 1.00 51.12 432 ASN D N 1
ATOM 6007 C CA . ASN B 1 432 ? 1.317 48.729 -82.533 1.00 61.32 432 ASN D CA 1
ATOM 6008 C C . ASN B 1 432 ? 1.303 48.399 -81.027 1.00 43.48 432 ASN D C 1
ATOM 6009 O O . ASN B 1 432 ? 0.262 48.529 -80.386 1.00 61.25 432 ASN D O 1
ATOM 6014 N N . VAL B 1 433 ? 2.437 48.000 -80.455 1.00 38.29 433 VAL D N 1
ATOM 6015 C CA . VAL B 1 433 ? 2.480 47.702 -79.021 1.00 52.59 433 VAL D CA 1
ATOM 6016 C C . VAL B 1 433 ? 3.070 48.852 -78.209 1.00 51.72 433 VAL D C 1
ATOM 6017 O O . VAL B 1 433 ? 2.825 48.956 -77.009 1.00 40.27 433 VAL D O 1
ATOM 6021 N N . SER B 1 434 ? 3.838 49.716 -78.869 1.00 61.37 434 SER D N 1
ATOM 6022 C CA . SER B 1 434 ? 4.394 50.908 -78.228 1.00 71.43 434 SER D CA 1
ATOM 6023 C C . SER B 1 434 ? 3.302 51.880 -77.750 1.00 59.43 434 SER D C 1
ATOM 6024 O O . SER B 1 434 ? 3.522 52.675 -76.834 1.00 63.76 434 SER D O 1
ATOM 6027 N N . SER B 1 435 ? 2.129 51.805 -78.374 1.00 58.46 435 SER D N 1
ATOM 6028 C CA . SER B 1 435 ? 1.006 52.687 -78.062 1.00 60.51 435 SER D CA 1
ATOM 6029 C C . SER B 1 435 ? 0.306 52.344 -76.742 1.00 58.91 435 SER D C 1
ATOM 6030 O O . SER B 1 435 ? -0.909 52.516 -76.623 1.00 70.06 435 SER D O 1
ATOM 6033 N N . LEU B 1 436 ? 1.068 51.867 -75.758 1.00 64.58 436 LEU D N 1
ATOM 6034 C CA . LEU B 1 436 ? 0.515 51.451 -74.465 1.00 50.13 436 LEU D CA 1
ATOM 6035 C C . LEU B 1 436 ? 1.341 52.010 -73.313 1.00 52.72 436 LEU D C 1
ATOM 6036 O O . LEU B 1 436 ? 2.473 52.463 -73.509 1.00 52.68 436 LEU D O 1
ATOM 6041 N N . GLN C 2 28 ? -20.795 11.874 -17.208 1.00 56.70 66 GLN E N 1
ATOM 6042 C CA . GLN C 2 28 ? -20.556 13.277 -16.873 1.00 68.70 66 GLN E CA 1
ATOM 6043 C C . GLN C 2 28 ? -19.696 13.983 -17.923 1.00 65.23 66 GLN E C 1
ATOM 6044 O O . GLN C 2 28 ? -18.573 13.563 -18.216 1.00 72.15 66 GLN E O 1
ATOM 6050 N N . LEU C 2 29 ? -20.231 15.067 -18.477 1.00 44.23 67 LEU E N 1
ATOM 6051 C CA . LEU C 2 29 ? -19.556 15.831 -19.524 1.00 46.14 67 LEU E CA 1
ATOM 6052 C C . LEU C 2 29 ? -18.291 16.543 -19.037 1.00 31.60 67 LEU E C 1
ATOM 6053 O O . LEU C 2 29 ? -18.255 17.088 -17.944 1.00 41.68 67 LEU E O 1
ATOM 6058 N N . GLU C 2 30 ? -17.247 16.534 -19.855 1.00 41.50 68 GLU E N 1
ATOM 6059 C CA . GLU C 2 30 ? -16.101 17.391 -19.576 1.00 44.63 68 GLU E CA 1
ATOM 6060 C C . GLU C 2 30 ? -16.072 18.578 -20.545 1.00 41.80 68 GLU E C 1
ATOM 6061 O O . GLU C 2 30 ? -16.144 18.413 -21.771 1.00 22.04 68 GLU E O 1
ATOM 6067 N N . TYR C 2 31 ? -16.009 19.780 -19.979 1.00 35.20 69 TYR E N 1
ATOM 6068 C CA . TYR C 2 31 ? -15.934 20.992 -20.775 1.00 28.76 69 TYR E CA 1
ATOM 6069 C C . TYR C 2 31 ? -15.167 22.089 -20.046 1.00 26.90 69 TYR E C 1
ATOM 6070 O O . TYR C 2 31 ? -15.088 22.112 -18.833 1.00 26.43 69 TYR E O 1
ATOM 6079 N N . PRO C 2 32 ? -14.578 23.006 -20.802 1.00 29.49 70 PRO E N 1
ATOM 6080 C CA . PRO C 2 32 ? -13.730 24.036 -20.199 1.00 29.98 70 PRO E CA 1
ATOM 6081 C C . PRO C 2 32 ? -14.510 25.099 -19.431 1.00 36.85 70 PRO E C 1
ATOM 6082 O O . PRO C 2 32 ? -15.694 25.355 -19.697 1.00 22.15 70 PRO E O 1
ATOM 6086 N N . VAL C 2 33 ? -13.818 25.733 -18.490 1.00 28.07 71 VAL E N 1
ATOM 6087 C CA . VAL C 2 33 ? -14.382 26.830 -17.733 1.00 26.47 71 VAL E CA 1
ATOM 6088 C C . VAL C 2 33 ? -14.524 28.031 -18.648 1.00 31.26 71 VAL E C 1
ATOM 6089 O O . VAL C 2 33 ? -15.495 28.783 -18.549 1.00 22.73 71 VAL E O 1
ATOM 6093 N N . SER C 2 34 ? -13.556 28.192 -19.546 1.00 26.25 72 SER E N 1
ATOM 6094 C CA . SER C 2 34 ? -13.641 29.172 -20.629 1.00 22.10 72 SER E CA 1
ATOM 6095 C C . SER C 2 34 ? -12.916 28.654 -21.878 1.00 29.31 72 SER E C 1
ATOM 6096 O O . SER C 2 34 ? -12.109 27.734 -21.797 1.00 23.64 72 SER E O 1
ATOM 6099 N N . PRO C 2 35 ? -13.192 29.247 -23.045 1.00 29.55 73 PRO E N 1
ATOM 6100 C CA . PRO C 2 35 ? -12.486 28.791 -24.248 1.00 26.28 73 PRO E CA 1
ATOM 6101 C C . PRO C 2 35 ? -10.972 28.884 -24.087 1.00 27.83 73 PRO E C 1
ATOM 6102 O O . PRO C 2 35 ? -10.239 28.094 -24.672 1.00 35.01 73 PRO E O 1
ATOM 6106 N N . GLN C 2 36 ? -10.507 29.831 -23.285 1.00 34.22 74 GLN E N 1
ATOM 6107 C CA . GLN C 2 36 ? -9.074 30.055 -23.167 1.00 30.39 74 GLN E CA 1
ATOM 6108 C C . GLN C 2 36 ? -8.403 29.007 -22.289 1.00 30.50 74 GLN E C 1
ATOM 6109 O O . GLN C 2 36 ? -7.189 28.846 -22.342 1.00 32.95 74 GLN E O 1
ATOM 6115 N N . ASP C 2 37 ? -9.189 28.311 -21.475 1.00 24.48 75 ASP E N 1
ATOM 6116 C CA . ASP C 2 37 ? -8.658 27.244 -20.619 1.00 37.38 75 ASP E CA 1
ATOM 6117 C C . ASP C 2 37 ? -8.621 25.896 -21.321 1.00 35.22 75 ASP E C 1
ATOM 6118 O O . ASP C 2 37 ? -8.166 24.898 -20.751 1.00 34.29 75 ASP E O 1
ATOM 6123 N N . MET C 2 38 ? -9.121 25.869 -22.549 1.00 23.41 76 MET E N 1
ATOM 6124 C CA . MET C 2 38 ? -9.264 24.617 -23.263 1.00 28.99 76 MET E CA 1
ATOM 6125 C C . MET C 2 38 ? -7.922 24.190 -23.810 1.00 23.36 76 MET E C 1
ATOM 6126 O O . MET C 2 38 ? -7.269 24.949 -24.518 1.00 29.16 76 MET E O 1
ATOM 6131 N N . ASP C 2 39 ? -7.508 22.977 -23.460 1.00 26.12 77 ASP E N 1
ATOM 6132 C CA . ASP C 2 39 ? -6.298 22.403 -24.016 1.00 29.70 77 ASP E CA 1
ATOM 6133 C C . ASP C 2 39 ? -6.664 21.568 -25.224 1.00 27.43 77 ASP E C 1
ATOM 6134 O O . ASP C 2 39 ? -7.331 20.544 -25.097 1.00 36.72 77 ASP E O 1
ATOM 6139 N N . TRP C 2 40 ? -6.227 22.013 -26.395 1.00 25.47 78 TRP E N 1
ATOM 6140 C CA . TRP C 2 40 ? -6.577 21.351 -27.643 1.00 32.49 78 TRP E CA 1
ATOM 6141 C C . TRP C 2 40 ? -5.446 20.447 -28.129 1.00 28.07 78 TRP E C 1
ATOM 6142 O O . TRP C 2 40 ? -5.587 19.733 -29.116 1.00 29.75 78 TRP E O 1
ATOM 6153 N N . SER C 2 41 ? -4.326 20.476 -27.422 1.00 31.47 79 SER E N 1
ATOM 6154 C CA . SER C 2 41 ? -3.145 19.742 -27.840 1.00 31.90 79 SER E CA 1
ATOM 6155 C C . SER C 2 41 ? -3.251 18.230 -27.652 1.00 33.18 79 SER E C 1
ATOM 6156 O O . SER C 2 41 ? -2.386 17.492 -28.104 1.00 47.70 79 SER E O 1
ATOM 6159 N N . LYS C 2 42 ? -4.298 17.760 -26.984 1.00 41.73 80 LYS E N 1
ATOM 6160 C CA . LYS C 2 42 ? -4.469 16.320 -26.803 1.00 40.84 80 LYS E CA 1
ATOM 6161 C C . LYS C 2 42 ? -5.297 15.713 -27.926 1.00 36.91 80 LYS E C 1
ATOM 6162 O O . LYS C 2 42 ? -5.087 14.566 -28.313 1.00 40.37 80 LYS E O 1
ATOM 6168 N N . LEU C 2 43 ? -6.239 16.486 -28.445 1.00 30.17 81 LEU E N 1
ATOM 6169 C CA . LEU C 2 43 ? -7.072 16.033 -29.544 1.00 24.85 81 LEU E CA 1
ATOM 6170 C C . LEU C 2 43 ? -6.328 16.236 -30.857 1.00 30.59 81 LEU E C 1
ATOM 6171 O O . LEU C 2 43 ? -6.478 15.454 -31.792 1.00 24.58 81 LEU E O 1
ATOM 6176 N N . TYR C 2 44 ? -5.519 17.290 -30.916 1.00 29.10 82 TYR E N 1
ATOM 6177 C CA . TYR C 2 44 ? -4.791 17.629 -32.130 1.00 26.75 82 TYR E CA 1
ATOM 6178 C C . TYR C 2 44 ? -3.285 17.776 -31.877 1.00 31.99 82 TYR E C 1
ATOM 6179 O O . TYR C 2 44 ? -2.711 18.842 -32.097 1.00 30.87 82 TYR E O 1
ATOM 6188 N N . PRO C 2 45 ? -2.638 16.682 -31.450 1.00 40.74 83 PRO E N 1
ATOM 6189 C CA . PRO C 2 45 ? -1.246 16.666 -30.981 1.00 28.79 83 PRO E CA 1
ATOM 6190 C C . PRO C 2 45 ? -0.268 17.100 -32.050 1.00 29.90 83 PRO E C 1
ATOM 6191 O O . PRO C 2 45 ? 0.825 17.551 -31.717 1.00 43.27 83 PRO E O 1
ATOM 6195 N N . TYR C 2 46 ? -0.661 16.966 -33.311 1.00 28.87 84 TYR E N 1
ATOM 6196 C CA . TYR C 2 46 ? 0.219 17.260 -34.439 1.00 31.55 84 TYR E CA 1
ATOM 6197 C C . TYR C 2 46 ? 0.391 18.745 -34.667 1.00 39.18 84 TYR E C 1
ATOM 6198 O O . TYR C 2 46 ? 1.242 19.168 -35.451 1.00 43.21 84 TYR E O 1
ATOM 6207 N N . TYR C 2 47 ? -0.435 19.540 -34.000 1.00 38.64 85 TYR E N 1
ATOM 6208 C CA . TYR C 2 47 ? -0.401 20.973 -34.201 1.00 30.86 85 TYR E CA 1
ATOM 6209 C C . TYR C 2 47 ? 0.059 21.658 -32.932 1.00 43.50 85 TYR E C 1
ATOM 6210 O O . TYR C 2 47 ? -0.154 22.854 -32.743 1.00 44.84 85 TYR E O 1
ATOM 6219 N N . LYS C 2 48 ? 0.682 20.875 -32.057 1.00 37.95 86 LYS E N 1
ATOM 6220 C CA . LYS C 2 48 ? 1.387 21.427 -30.918 1.00 43.99 86 LYS E CA 1
ATOM 6221 C C . LYS C 2 48 ? 2.807 21.802 -31.334 1.00 59.37 86 LYS E C 1
ATOM 6222 O O . LYS C 2 48 ? 3.555 20.960 -31.824 1.00 53.06 86 LYS E O 1
ATOM 6228 N N . ASN C 2 49 ? 3.164 23.070 -31.153 1.00 63.65 87 ASN E N 1
ATOM 6229 C CA . ASN C 2 49 ? 4.538 23.519 -31.322 1.00 63.17 87 ASN E CA 1
ATOM 6230 C C . ASN C 2 49 ? 5.394 22.964 -30.188 1.00 76.87 87 ASN E C 1
ATOM 6231 O O . ASN C 2 49 ? 5.147 23.260 -29.017 1.00 70.94 87 ASN E O 1
ATOM 6236 N N . ALA C 2 50 ? 6.394 22.157 -30.535 1.00 68.90 88 ALA E N 1
ATOM 6237 C CA . ALA C 2 50 ? 7.235 21.518 -29.529 1.00 67.55 88 ALA E CA 1
ATOM 6238 C C . ALA C 2 50 ? 8.076 22.529 -28.750 1.00 86.84 88 ALA E C 1
ATOM 6239 O O . ALA C 2 50 ? 8.408 22.306 -27.583 1.00 85.78 88 ALA E O 1
ATOM 6241 N N . GLU C 2 51 ? 8.414 23.639 -29.396 1.00 79.67 89 GLU E N 1
ATOM 6242 C CA . GLU C 2 51 ? 9.212 24.674 -28.757 1.00 77.51 89 GLU E CA 1
ATOM 6243 C C . GLU C 2 51 ? 8.377 25.485 -27.776 1.00 80.84 89 GLU E C 1
ATOM 6244 O O . GLU C 2 51 ? 8.666 25.523 -26.580 1.00 87.22 89 GLU E O 1
ATOM 6250 N N . ASN C 2 52 ? 7.343 26.137 -28.295 1.00 77.78 90 ASN E N 1
ATOM 6251 C CA . ASN C 2 52 ? 6.507 27.019 -27.492 1.00 66.82 90 ASN E CA 1
ATOM 6252 C C . ASN C 2 52 ? 5.663 26.255 -26.490 1.00 71.25 90 ASN E C 1
ATOM 6253 O O . ASN C 2 52 ? 5.413 26.726 -25.383 1.00 51.81 90 ASN E O 1
ATOM 6258 N N . GLY C 2 53 ? 5.226 25.068 -26.892 1.00 69.99 91 GLY E N 1
ATOM 6259 C CA . GLY C 2 53 ? 4.190 24.362 -26.168 1.00 67.50 91 GLY E CA 1
ATOM 6260 C C . GLY C 2 53 ? 2.863 25.009 -26.515 1.00 65.20 91 GLY E C 1
ATOM 6261 O O . GLY C 2 53 ? 1.936 25.040 -25.705 1.00 75.35 91 GLY E O 1
ATOM 6262 N N . GLN C 2 54 ? 2.783 25.531 -27.735 1.00 54.50 92 GLN E N 1
ATOM 6263 C CA . GLN C 2 54 ? 1.620 26.282 -28.183 1.00 59.91 92 GLN E CA 1
ATOM 6264 C C . GLN C 2 54 ? 0.897 25.595 -29.331 1.00 57.74 92 GLN E C 1
ATOM 6265 O O . GLN C 2 54 ? 1.471 24.787 -30.046 1.00 53.62 92 GLN E O 1
ATOM 6271 N N . MET C 2 55 ? -0.367 25.950 -29.513 1.00 64.68 93 MET E N 1
ATOM 6272 C CA . MET C 2 55 ? -1.146 25.478 -30.642 1.00 41.86 93 MET E CA 1
ATOM 6273 C C . MET C 2 55 ? -0.836 26.328 -31.878 1.00 52.36 93 MET E C 1
ATOM 6274 O O . MET C 2 55 ? -0.810 27.553 -31.805 1.00 52.87 93 MET E O 1
ATOM 6279 N N . THR C 2 56 ? -0.603 25.674 -33.011 1.00 40.08 94 THR E N 1
ATOM 6280 C CA . THR C 2 56 ? -0.285 26.354 -34.259 1.00 38.23 94 THR E CA 1
ATOM 6281 C C . THR C 2 56 ? -1.543 26.615 -35.063 1.00 34.73 94 THR E C 1
ATOM 6282 O O . THR C 2 56 ? -1.525 27.344 -36.054 1.00 43.07 94 THR E O 1
ATOM 6286 N N . LYS C 2 57 ? -2.636 26.005 -34.631 1.00 34.90 95 LYS E N 1
ATOM 6287 C CA . LYS C 2 57 ? -3.888 26.054 -35.362 1.00 25.42 95 LYS E CA 1
ATOM 6288 C C . LYS C 2 57 ? -5.052 25.993 -34.375 1.00 34.41 95 LYS E C 1
ATOM 6289 O O . LYS C 2 57 ? -4.895 25.551 -33.234 1.00 25.25 95 LYS E O 1
ATOM 6295 N N . LYS C 2 58 ? -6.222 26.445 -34.809 1.00 33.90 96 LYS E N 1
ATOM 6296 C CA . LYS C 2 58 ? -7.402 26.419 -33.956 1.00 22.41 96 LYS E CA 1
ATOM 6297 C C . LYS C 2 58 ? -8.534 25.697 -34.653 1.00 17.60 96 LYS E C 1
ATOM 6298 O O . LYS C 2 58 ? -8.596 25.658 -35.872 1.00 22.27 96 LYS E O 1
ATOM 6304 N N . VAL C 2 59 ? -9.427 25.114 -33.877 1.00 17.07 97 VAL E N 1
ATOM 6305 C CA . VAL C 2 59 ? -10.575 24.454 -34.461 1.00 20.39 97 VAL E CA 1
ATOM 6306 C C . VAL C 2 59 ? -11.449 25.473 -35.171 1.00 16.61 97 VAL E C 1
ATOM 6307 O O . VAL C 2 59 ? -11.738 26.546 -34.643 1.00 16.04 97 VAL E O 1
ATOM 6311 N N . THR C 2 60 ? -11.876 25.125 -36.374 1.00 21.98 98 THR E N 1
ATOM 6312 C CA . THR C 2 60 ? -12.443 26.113 -37.264 1.00 11.56 98 THR E CA 1
ATOM 6313 C C . THR C 2 60 ? -13.697 25.564 -37.947 1.00 10.72 98 THR E C 1
ATOM 6314 O O . THR C 2 60 ? -14.521 26.305 -38.480 1.00 16.73 98 THR E O 1
ATOM 6318 N N . ILE C 2 61 ? -13.851 24.250 -37.894 1.00 11.88 99 ILE E N 1
ATOM 6319 C CA . ILE C 2 61 ? -15.004 23.598 -38.486 1.00 12.84 99 ILE E CA 1
ATOM 6320 C C . ILE C 2 61 ? -15.670 22.693 -37.449 1.00 11.33 99 ILE E C 1
ATOM 6321 O O . ILE C 2 61 ? -15.001 21.994 -36.699 1.00 14.91 99 ILE E O 1
ATOM 6326 N N . ALA C 2 62 ? -16.991 22.719 -37.398 1.00 6.89 100 ALA E N 1
ATOM 6327 C CA . ALA C 2 62 ? -17.696 21.947 -36.384 1.00 7.93 100 ALA E CA 1
ATOM 6328 C C . ALA C 2 62 ? -18.823 21.128 -36.974 1.00 9.68 100 ALA E C 1
ATOM 6329 O O . ALA C 2 62 ? -19.674 21.631 -37.723 1.00 6.89 100 ALA E O 1
ATOM 6331 N N . ASP C 2 63 ? -18.801 19.845 -36.633 1.00 8.90 101 ASP E N 1
ATOM 6332 C CA . ASP C 2 63 ? -19.834 18.927 -37.054 1.00 12.68 101 ASP E CA 1
ATOM 6333 C C . ASP C 2 63 ? -20.718 18.632 -35.862 1.00 12.21 101 ASP E C 1
ATOM 6334 O O . ASP C 2 63 ? -20.324 17.884 -34.962 1.00 15.43 101 ASP E O 1
ATOM 6339 N N . ILE C 2 64 ? -21.907 19.224 -35.849 1.00 17.34 102 ILE E N 1
ATOM 6340 C CA . ILE C 2 64 ? -22.795 19.140 -34.681 1.00 14.67 102 ILE E CA 1
ATOM 6341 C C . ILE C 2 64 ? -23.647 17.888 -34.770 1.00 17.59 102 ILE E C 1
ATOM 6342 O O . ILE C 2 64 ? -24.535 17.788 -35.618 1.00 22.59 102 ILE E O 1
ATOM 6347 N N . GLY C 2 65 ? -23.370 16.927 -33.896 1.00 19.00 103 GLY E N 1
ATOM 6348 C CA . GLY C 2 65 ? -23.997 15.626 -33.998 1.00 8.86 103 GLY E CA 1
ATOM 6349 C C . GLY C 2 65 ? -23.299 14.851 -35.089 1.00 15.65 103 GLY E C 1
ATOM 6350 O O . GLY C 2 65 ? -23.898 14.490 -36.108 1.00 20.71 103 GLY E O 1
ATOM 6351 N N . CYS C 2 66 ? -22.015 14.591 -34.879 1.00 16.31 104 CYS E N 1
ATOM 6352 C CA . CYS C 2 66 ? -21.194 13.981 -35.923 1.00 21.43 104 CYS E CA 1
ATOM 6353 C C . CYS C 2 66 ? -21.492 12.497 -36.102 1.00 29.63 104 CYS E C 1
ATOM 6354 O O . CYS C 2 66 ? -21.073 11.887 -37.079 1.00 26.07 104 CYS E O 1
ATOM 6357 N N . GLY C 2 67 ? -22.226 11.916 -35.164 1.00 31.91 105 GLY E N 1
ATOM 6358 C CA . GLY C 2 67 ? -22.542 10.503 -35.248 1.00 34.14 105 GLY E CA 1
ATOM 6359 C C . GLY C 2 67 ? -21.287 9.673 -35.366 1.00 28.61 105 GLY E C 1
ATOM 6360 O O . GLY C 2 67 ? -20.342 9.859 -34.597 1.00 27.86 105 GLY E O 1
ATOM 6361 N N . PHE C 2 68 ? -21.254 8.776 -36.346 1.00 24.43 106 PHE E N 1
ATOM 6362 C CA . PHE C 2 68 ? -20.112 7.872 -36.468 1.00 34.40 106 PHE E CA 1
ATOM 6363 C C . PHE C 2 68 ? -18.924 8.452 -37.226 1.00 32.68 106 PHE E C 1
ATOM 6364 O O . PHE C 2 68 ? -17.967 7.744 -37.540 1.00 31.85 106 PHE E O 1
ATOM 6372 N N . GLY C 2 69 ? -18.982 9.746 -37.503 1.00 28.75 107 GLY E N 1
ATOM 6373 C CA . GLY C 2 69 ? -17.813 10.466 -37.976 1.00 29.26 107 GLY E CA 1
ATOM 6374 C C . GLY C 2 69 ? -17.555 10.464 -39.466 1.00 17.02 107 GLY E C 1
ATOM 6375 O O . GLY C 2 69 ? -16.491 10.884 -39.902 1.00 22.36 107 GLY E O 1
ATOM 6376 N N . GLY C 2 70 ? -18.523 10.017 -40.253 1.00 21.93 108 GLY E N 1
ATOM 6377 C CA . GLY C 2 70 ? -18.327 9.912 -41.687 1.00 14.85 108 GLY E CA 1
ATOM 6378 C C . GLY C 2 70 ? -18.030 11.240 -42.354 1.00 18.17 108 GLY E C 1
ATOM 6379 O O . GLY C 2 70 ? -17.070 11.368 -43.100 1.00 21.69 108 GLY E O 1
ATOM 6380 N N . LEU C 2 71 ? -18.860 12.240 -42.082 1.00 28.93 109 LEU E N 1
ATOM 6381 C CA . LEU C 2 71 ? -18.688 13.545 -42.693 1.00 19.57 109 LEU E CA 1
ATOM 6382 C C . LEU C 2 71 ? -17.305 14.101 -42.371 1.00 21.63 109 LEU E C 1
ATOM 6383 O O . LEU C 2 71 ? -16.646 14.694 -43.228 1.00 16.86 109 LEU E O 1
ATOM 6388 N N . MET C 2 72 ? -16.868 13.902 -41.133 1.00 13.86 110 MET E N 1
ATOM 6389 C CA . MET C 2 72 ? -15.543 14.333 -40.744 1.00 18.62 110 MET E CA 1
ATOM 6390 C C . MET C 2 72 ? -14.481 13.678 -41.623 1.00 26.37 110 MET E C 1
ATOM 6391 O O . MET C 2 72 ? -13.628 14.373 -42.186 1.00 18.51 110 MET E O 1
ATOM 6396 N N . ILE C 2 73 ? -14.547 12.351 -41.754 1.00 21.00 111 ILE E N 1
ATOM 6397 C CA . ILE C 2 73 ? -13.585 11.622 -42.576 1.00 17.20 111 ILE E CA 1
ATOM 6398 C C . ILE C 2 73 ? -13.466 12.227 -43.979 1.00 16.63 111 ILE E C 1
ATOM 6399 O O . ILE C 2 73 ? -12.361 12.431 -44.483 1.00 19.48 111 ILE E O 1
ATOM 6404 N N . ASP C 2 74 ? -14.601 12.530 -44.597 1.00 14.83 112 ASP E N 1
ATOM 6405 C CA . ASP C 2 74 ? -14.614 13.133 -45.929 1.00 15.29 112 ASP E CA 1
ATOM 6406 C C . ASP C 2 74 ? -14.150 14.586 -45.941 1.00 25.90 112 ASP E C 1
ATOM 6407 O O . ASP C 2 74 ? -13.636 15.070 -46.945 1.00 39.69 112 ASP E O 1
ATOM 6412 N N . LEU C 2 75 ? -14.345 15.294 -44.839 1.00 19.12 113 LEU E N 1
ATOM 6413 C CA . LEU C 2 75 ? -13.911 16.682 -44.778 1.00 18.08 113 LEU E CA 1
ATOM 6414 C C . LEU C 2 75 ? -12.410 16.752 -44.576 1.00 17.38 113 LEU E C 1
ATOM 6415 O O . LEU C 2 75 ? -11.773 17.717 -44.977 1.00 15.03 113 LEU E O 1
ATOM 6420 N N . SER C 2 76 ? -11.851 15.730 -43.941 1.00 12.41 114 SER E N 1
ATOM 6421 C CA . SER C 2 76 ? -10.458 15.787 -43.521 1.00 16.46 114 SER E CA 1
ATOM 6422 C C . SER C 2 76 ? -9.470 16.196 -44.628 1.00 26.40 114 SER E C 1
ATOM 6423 O O . SER C 2 76 ? -8.723 17.175 -44.475 1.00 23.32 114 SER E O 1
ATOM 6426 N N . PRO C 2 77 ? -9.467 15.457 -45.748 1.00 23.08 115 PRO E N 1
ATOM 6427 C CA . PRO C 2 77 ? -8.523 15.726 -46.828 1.00 13.76 115 PRO E CA 1
ATOM 6428 C C . PRO C 2 77 ? -8.943 16.916 -47.673 1.00 19.95 115 PRO E C 1
ATOM 6429 O O . PRO C 2 77 ? -8.105 17.507 -48.356 1.00 20.31 115 PRO E O 1
ATOM 6433 N N . ALA C 2 78 ? -10.223 17.266 -47.621 1.00 25.04 116 ALA E N 1
ATOM 6434 C CA . ALA C 2 78 ? -10.728 18.427 -48.343 1.00 19.54 116 ALA E CA 1
ATOM 6435 C C . ALA C 2 78 ? -10.322 19.744 -47.691 1.00 22.79 116 ALA E C 1
ATOM 6436 O O . ALA C 2 78 ? -10.285 20.779 -48.351 1.00 27.92 116 ALA E O 1
ATOM 6438 N N . PHE C 2 79 ? -10.009 19.707 -46.400 1.00 18.44 117 PHE E N 1
ATOM 6439 C CA . PHE C 2 79 ? -9.658 20.925 -45.665 1.00 19.29 117 PHE E CA 1
ATOM 6440 C C . PHE C 2 79 ? -8.467 20.729 -44.754 1.00 22.50 117 PHE E C 1
ATOM 6441 O O . PHE C 2 79 ? -8.573 20.906 -43.538 1.00 11.81 117 PHE E O 1
ATOM 6449 N N . PRO C 2 80 ? -7.319 20.377 -45.357 1.00 28.68 118 PRO E N 1
ATOM 6450 C CA . PRO C 2 80 ? -6.081 19.964 -44.683 1.00 24.94 118 PRO E CA 1
ATOM 6451 C C . PRO C 2 80 ? -5.489 21.080 -43.832 1.00 19.38 118 PRO E C 1
ATOM 6452 O O . PRO C 2 80 ? -4.751 20.818 -42.885 1.00 25.90 118 PRO E O 1
ATOM 6456 N N . GLU C 2 81 ? -5.824 22.319 -44.161 1.00 24.67 119 GLU E N 1
ATOM 6457 C CA . GLU C 2 81 ? -5.352 23.464 -43.389 1.00 39.72 119 GLU E CA 1
ATOM 6458 C C . GLU C 2 81 ? -6.240 23.743 -42.163 1.00 35.30 119 GLU E C 1
ATOM 6459 O O . GLU C 2 81 ? -5.885 24.535 -41.294 1.00 37.58 119 GLU E O 1
ATOM 6465 N N . ASP C 2 82 ? -7.371 23.051 -42.073 1.00 33.96 120 ASP E N 1
ATOM 6466 C CA . ASP C 2 82 ? -8.374 23.337 -41.046 1.00 24.11 120 ASP E CA 1
ATOM 6467 C C . ASP C 2 82 ? -8.493 22.266 -39.971 1.00 24.94 120 ASP E C 1
ATOM 6468 O O . ASP C 2 82 ? -8.504 21.082 -40.272 1.00 19.20 120 ASP E O 1
ATOM 6473 N N . LEU C 2 83 ? -8.604 22.683 -38.714 1.00 18.34 121 LEU E N 1
ATOM 6474 C CA . LEU C 2 83 ? -8.968 21.746 -37.655 1.00 13.82 121 LEU E CA 1
ATOM 6475 C C . LEU C 2 83 ? -10.490 21.564 -37.621 1.00 15.98 121 LEU E C 1
ATOM 6476 O O . LEU C 2 83 ? -11.253 22.530 -37.646 1.00 13.77 121 LEU E O 1
ATOM 6481 N N . ILE C 2 84 ? -10.917 20.310 -37.584 1.00 14.36 122 ILE E N 1
ATOM 6482 C CA . ILE C 2 84 ? -12.326 19.962 -37.635 1.00 17.00 122 ILE E CA 1
ATOM 6483 C C . ILE C 2 84 ? -12.671 19.168 -36.387 1.00 18.25 122 ILE E C 1
ATOM 6484 O O . ILE C 2 84 ? -11.971 18.219 -36.034 1.00 14.35 122 ILE E O 1
ATOM 6489 N N . LEU C 2 85 ? -13.743 19.570 -35.717 1.00 14.32 123 LEU E N 1
ATOM 6490 C CA . LEU C 2 85 ? -14.182 18.915 -34.492 1.00 9.01 123 LEU E CA 1
ATOM 6491 C C . LEU C 2 85 ? -15.609 18.416 -34.666 1.00 17.28 123 LEU E C 1
ATOM 6492 O O . LEU C 2 85 ? -16.476 19.132 -35.181 1.00 17.69 123 LEU E O 1
ATOM 6497 N N . GLY C 2 86 ? -15.834 17.168 -34.267 1.00 12.61 124 GLY E N 1
ATOM 6498 C CA . GLY C 2 86 ? -17.168 16.615 -34.189 1.00 10.31 124 GLY E CA 1
ATOM 6499 C C . GLY C 2 86 ? -17.638 16.576 -32.744 1.00 15.54 124 GLY E C 1
ATOM 6500 O O . GLY C 2 86 ? -16.858 16.340 -31.813 1.00 15.68 124 GLY E O 1
ATOM 6501 N N . MET C 2 87 ? -18.921 16.831 -32.543 1.00 14.42 125 MET E N 1
ATOM 6502 C CA . MET C 2 87 ? -19.485 16.739 -31.202 1.00 20.24 125 MET E CA 1
ATOM 6503 C C . MET C 2 87 ? -20.658 15.804 -31.204 1.00 20.44 125 MET E C 1
ATOM 6504 O O . MET C 2 87 ? -21.517 15.864 -32.084 1.00 19.79 125 MET E O 1
ATOM 6509 N N . GLU C 2 88 ? -20.660 14.914 -30.226 1.00 15.69 126 GLU E N 1
ATOM 6510 C CA . GLU C 2 88 ? -21.754 13.976 -30.043 1.00 24.14 126 GLU E CA 1
ATOM 6511 C C . GLU C 2 88 ? -22.043 13.841 -28.561 1.00 19.16 126 GLU E C 1
ATOM 6512 O O . GLU C 2 88 ? -21.146 13.941 -27.715 1.00 24.98 126 GLU E O 1
ATOM 6518 N N . ILE C 2 89 ? -23.303 13.591 -28.248 1.00 27.38 127 ILE E N 1
ATOM 6519 C CA . ILE C 2 89 ? -23.698 13.425 -26.860 1.00 33.03 127 ILE E CA 1
ATOM 6520 C C . ILE C 2 89 ? -23.651 11.954 -26.419 1.00 25.41 127 ILE E C 1
ATOM 6521 O O . ILE C 2 89 ? -23.344 11.665 -25.269 1.00 32.83 127 ILE E O 1
ATOM 6526 N N . ARG C 2 90 ? -23.920 11.038 -27.348 1.00 34.07 128 ARG E N 1
ATOM 6527 C CA . ARG C 2 90 ? -23.837 9.600 -27.083 1.00 31.59 128 ARG E CA 1
ATOM 6528 C C . ARG C 2 90 ? -22.398 9.131 -26.816 1.00 33.89 128 ARG E C 1
ATOM 6529 O O . ARG C 2 90 ? -21.522 9.234 -27.677 1.00 34.26 128 ARG E O 1
ATOM 6537 N N . VAL C 2 91 ? -22.178 8.604 -25.618 1.00 22.17 129 VAL E N 1
ATOM 6538 C CA . VAL C 2 91 ? -20.899 8.046 -25.186 1.00 34.91 129 VAL E CA 1
ATOM 6539 C C . VAL C 2 91 ? -20.347 6.894 -26.043 1.00 39.58 129 VAL E C 1
ATOM 6540 O O . VAL C 2 91 ? -19.156 6.865 -26.361 1.00 34.35 129 VAL E O 1
ATOM 6544 N N . GLN C 2 92 ? -21.187 5.905 -26.351 1.00 36.02 130 GLN E N 1
ATOM 6545 C CA . GLN C 2 92 ? -20.716 4.751 -27.121 1.00 44.41 130 GLN E CA 1
ATOM 6546 C C . GLN C 2 92 ? -20.231 5.249 -28.471 1.00 38.35 130 GLN E C 1
ATOM 6547 O O . GLN C 2 92 ? -19.158 4.861 -28.946 1.00 37.73 130 GLN E O 1
ATOM 6553 N N . VAL C 2 93 ? -21.017 6.140 -29.068 1.00 33.32 131 VAL E N 1
ATOM 6554 C CA . VAL C 2 93 ? -20.704 6.664 -30.386 1.00 33.46 131 VAL E CA 1
ATOM 6555 C C . VAL C 2 93 ? -19.384 7.442 -30.389 1.00 27.53 131 VAL E C 1
ATOM 6556 O O . VAL C 2 93 ? -18.587 7.317 -31.316 1.00 34.20 131 VAL E O 1
ATOM 6560 N N . THR C 2 94 ? -19.125 8.207 -29.335 1.00 28.06 132 THR E N 1
ATOM 6561 C CA . THR C 2 94 ? -17.875 8.966 -29.276 1.00 33.55 132 THR E CA 1
ATOM 6562 C C . THR C 2 94 ? -16.663 8.066 -29.091 1.00 25.38 132 THR E C 1
ATOM 6563 O O . THR C 2 94 ? -15.609 8.302 -29.682 1.00 27.10 132 THR E O 1
ATOM 6567 N N . ASN C 2 95 ? -16.801 7.035 -28.272 1.00 25.86 133 ASN E N 1
ATOM 6568 C CA . ASN C 2 95 ? -15.703 6.098 -28.097 1.00 26.88 133 ASN E CA 1
ATOM 6569 C C . ASN C 2 95 ? -15.415 5.407 -29.399 1.00 22.63 133 ASN E C 1
ATOM 6570 O O . ASN C 2 95 ? -14.255 5.204 -29.764 1.00 29.98 133 ASN E O 1
ATOM 6575 N N . TYR C 2 96 ? -16.481 5.057 -30.109 1.00 23.73 134 TYR E N 1
ATOM 6576 C CA . TYR C 2 96 ? -16.323 4.419 -31.407 1.00 23.97 134 TYR E CA 1
ATOM 6577 C C . TYR C 2 96 ? -15.525 5.331 -32.325 1.00 32.26 134 TYR E C 1
ATOM 6578 O O . TYR C 2 96 ? -14.558 4.899 -32.957 1.00 26.19 134 TYR E O 1
ATOM 6587 N N . VAL C 2 97 ? -15.931 6.597 -32.388 1.00 25.33 135 VAL E N 1
ATOM 6588 C CA . VAL C 2 97 ? -15.266 7.546 -33.266 1.00 20.55 135 VAL E CA 1
ATOM 6589 C C . VAL C 2 97 ? -13.805 7.827 -32.854 1.00 21.94 135 VAL E C 1
ATOM 6590 O O . VAL C 2 97 ? -12.933 7.970 -33.711 1.00 26.51 135 VAL E O 1
ATOM 6594 N N . GLU C 2 98 ? -13.525 7.885 -31.557 1.00 25.52 136 GLU E N 1
ATOM 6595 C CA . GLU C 2 98 ? -12.151 8.112 -31.122 1.00 29.92 136 GLU E CA 1
ATOM 6596 C C . GLU C 2 98 ? -11.279 7.016 -31.674 1.00 24.69 136 GLU E C 1
ATOM 6597 O O . GLU C 2 98 ? -10.228 7.266 -32.266 1.00 27.06 136 GLU E O 1
ATOM 6603 N N . ASP C 2 99 ? -11.714 5.783 -31.453 1.00 31.85 137 ASP E N 1
ATOM 6604 C CA . ASP C 2 99 ? -10.956 4.630 -31.922 1.00 37.23 137 ASP E CA 1
ATOM 6605 C C . ASP C 2 99 ? -10.811 4.682 -33.435 1.00 26.31 137 ASP E C 1
ATOM 6606 O O . ASP C 2 99 ? -9.713 4.525 -33.974 1.00 32.63 137 ASP E O 1
ATOM 6611 N N . ARG C 2 100 ? -11.924 4.941 -34.108 1.00 12.94 138 ARG E N 1
ATOM 6612 C CA . ARG C 2 100 ? -11.916 5.084 -35.548 1.00 20.71 138 ARG E CA 1
ATOM 6613 C C . ARG C 2 100 ? -10.850 6.060 -36.049 1.00 27.65 138 ARG E C 1
ATOM 6614 O O . ARG C 2 100 ? -10.061 5.694 -36.916 1.00 28.60 138 ARG E O 1
ATOM 6622 N N . ILE C 2 101 ? -10.789 7.281 -35.507 1.00 28.79 139 ILE E N 1
ATOM 6623 C CA . ILE C 2 101 ? -9.800 8.224 -36.044 1.00 38.48 139 ILE E CA 1
ATOM 6624 C C . ILE C 2 101 ? -8.363 7.879 -35.625 1.00 29.47 139 ILE E C 1
ATOM 6625 O O . ILE C 2 101 ? -7.432 8.072 -36.401 1.00 27.22 139 ILE E O 1
ATOM 6630 N N . ILE C 2 102 ? -8.188 7.373 -34.409 1.00 24.52 140 ILE E N 1
ATOM 6631 C CA . ILE C 2 102 ? -6.884 6.884 -33.982 1.00 30.89 140 ILE E CA 1
ATOM 6632 C C . ILE C 2 102 ? -6.332 5.885 -34.995 1.00 28.94 140 ILE E C 1
ATOM 6633 O O . ILE C 2 102 ? -5.160 5.943 -35.366 1.00 35.73 140 ILE E O 1
ATOM 6638 N N . ALA C 2 103 ? -7.194 4.981 -35.444 1.00 21.66 141 ALA E N 1
ATOM 6639 C CA . ALA C 2 103 ? -6.833 3.992 -36.455 1.00 41.47 141 ALA E CA 1
ATOM 6640 C C . ALA C 2 103 ? -6.416 4.662 -37.762 1.00 47.08 141 ALA E C 1
ATOM 6641 O O . ALA C 2 103 ? -5.299 4.459 -38.249 1.00 44.53 141 ALA E O 1
ATOM 6643 N N . LEU C 2 104 ? -7.323 5.454 -38.324 1.00 32.18 142 LEU E N 1
ATOM 6644 C CA . LEU C 2 104 ? -7.027 6.245 -39.513 1.00 34.80 142 LEU E CA 1
ATOM 6645 C C . LEU C 2 104 ? -5.659 6.900 -39.429 1.00 35.94 142 LEU E C 1
ATOM 6646 O O . LEU C 2 104 ? -4.900 6.898 -40.398 1.00 41.67 142 LEU E O 1
ATOM 6651 N N . ARG C 2 105 ? -5.348 7.444 -38.259 1.00 26.38 143 ARG E N 1
ATOM 6652 C CA . ARG C 2 105 ? -4.101 8.163 -38.058 1.00 36.39 143 ARG E CA 1
ATOM 6653 C C . ARG C 2 105 ? -2.883 7.249 -38.188 1.00 38.27 143 ARG E C 1
ATOM 6654 O O . ARG C 2 105 ? -1.862 7.639 -38.754 1.00 40.34 143 ARG E O 1
ATOM 6662 N N . ASN C 2 106 ? -2.998 6.028 -37.678 1.00 48.67 144 ASN E N 1
ATOM 6663 C CA . ASN C 2 106 ? -1.875 5.095 -37.704 1.00 51.21 144 ASN E CA 1
ATOM 6664 C C . ASN C 2 106 ? -1.806 4.281 -38.991 1.00 48.66 144 ASN E C 1
ATOM 6665 O O . ASN C 2 106 ? -0.727 3.947 -39.464 1.00 63.50 144 ASN E O 1
ATOM 6670 N N . ASN C 2 107 ? -2.973 3.981 -39.551 1.00 60.19 145 ASN E N 1
ATOM 6671 C CA . ASN C 2 107 ? -3.085 3.310 -40.839 1.00 49.55 145 ASN E CA 1
ATOM 6672 C C . ASN C 2 107 ? -2.691 4.226 -41.992 1.00 59.98 145 ASN E C 1
ATOM 6673 O O . ASN C 2 107 ? -3.038 3.961 -43.140 1.00 74.45 145 ASN E O 1
ATOM 6678 N N . THR C 2 108 ? -1.978 5.306 -41.692 1.00 54.03 146 THR E N 1
ATOM 6679 C CA . THR C 2 108 ? -1.659 6.302 -42.707 1.00 56.56 146 THR E CA 1
ATOM 6680 C C . THR C 2 108 ? -0.165 6.457 -42.980 1.00 70.41 146 THR E C 1
ATOM 6681 O O . THR C 2 108 ? 0.661 6.372 -42.068 1.00 71.32 146 THR E O 1
ATOM 6685 N N . ALA C 2 109 ? 0.161 6.673 -44.254 1.00 67.58 147 ALA E N 1
ATOM 6686 C CA . ALA C 2 109 ? 1.531 6.897 -44.703 1.00 83.02 147 ALA E CA 1
ATOM 6687 C C . ALA C 2 109 ? 2.110 8.205 -44.165 1.00 83.82 147 ALA E C 1
ATOM 6688 O O . ALA C 2 109 ? 3.059 8.199 -43.375 1.00 73.62 147 ALA E O 1
ATOM 6690 N N . SER C 2 110 ? 1.525 9.320 -44.597 1.00 74.56 148 SER E N 1
ATOM 6691 C CA . SER C 2 110 ? 2.034 10.649 -44.273 1.00 73.60 148 SER E CA 1
ATOM 6692 C C . SER C 2 110 ? 2.094 10.910 -42.774 1.00 78.87 148 SER E C 1
ATOM 6693 O O . SER C 2 110 ? 1.526 10.161 -41.979 1.00 75.39 148 SER E O 1
ATOM 6696 N N . LYS C 2 111 ? 2.789 11.979 -42.397 1.00 80.08 149 LYS E N 1
ATOM 6697 C CA . LYS C 2 111 ? 2.936 12.338 -40.993 1.00 73.44 149 LYS E CA 1
ATOM 6698 C C . LYS C 2 111 ? 1.774 13.211 -40.535 1.00 80.69 149 LYS E C 1
ATOM 6699 O O . LYS C 2 111 ? 1.787 13.735 -39.422 1.00 83.01 149 LYS E O 1
ATOM 6705 N N . HIS C 2 112 ? 0.767 13.357 -41.388 1.00 65.51 150 HIS E N 1
ATOM 6706 C CA . HIS C 2 112 ? -0.294 14.320 -41.138 1.00 57.48 150 HIS E CA 1
ATOM 6707 C C . HIS C 2 112 ? -1.677 13.772 -41.464 1.00 55.05 150 HIS E C 1
ATOM 6708 O O . HIS C 2 112 ? -2.678 14.471 -41.286 1.00 55.08 150 HIS E O 1
ATOM 6715 N N . GLY C 2 113 ? -1.731 12.532 -41.943 1.00 40.26 151 GLY E N 1
ATOM 6716 C CA . GLY C 2 113 ? -2.993 11.910 -42.317 1.00 37.82 151 GLY E CA 1
ATOM 6717 C C . GLY C 2 113 ? -4.020 11.870 -41.190 1.00 40.47 151 GLY E C 1
ATOM 6718 O O . GLY C 2 113 ? -3.758 11.289 -40.139 1.00 31.80 151 GLY E O 1
ATOM 6719 N N . PHE C 2 114 ? -5.177 12.502 -41.414 1.00 34.38 152 PHE E N 1
ATOM 6720 C CA . PHE C 2 114 ? -6.279 12.570 -40.440 1.00 29.44 152 PHE E CA 1
ATOM 6721 C C . PHE C 2 114 ? -5.903 13.170 -39.082 1.00 27.41 152 PHE E C 1
ATOM 6722 O O . PHE C 2 114 ? -6.526 12.910 -38.058 1.00 17.80 152 PHE E O 1
ATOM 6730 N N . GLN C 2 115 ? -4.879 14.003 -39.095 1.00 31.02 153 GLN E N 1
ATOM 6731 C CA . GLN C 2 115 ? -4.360 14.562 -37.873 1.00 33.58 153 GLN E CA 1
ATOM 6732 C C . GLN C 2 115 ? -5.202 15.777 -37.485 1.00 34.19 153 GLN E C 1
ATOM 6733 O O . GLN C 2 115 ? -5.151 16.255 -36.355 1.00 20.27 153 GLN E O 1
ATOM 6739 N N . ASN C 2 116 ? -6.010 16.243 -38.431 1.00 18.93 154 ASN E N 1
ATOM 6740 C CA . ASN C 2 116 ? -6.750 17.489 -38.274 1.00 22.95 154 ASN E CA 1
ATOM 6741 C C . ASN C 2 116 ? -8.205 17.243 -37.897 1.00 25.78 154 ASN E C 1
ATOM 6742 O O . ASN C 2 116 ? -9.056 18.116 -38.028 1.00 21.91 154 ASN E O 1
ATOM 6747 N N . ILE C 2 117 ? -8.498 16.044 -37.432 1.00 18.47 155 ILE E N 1
ATOM 6748 C CA . ILE C 2 117 ? -9.876 15.689 -37.218 1.00 13.44 155 ILE E CA 1
ATOM 6749 C C . ILE C 2 117 ? -10.033 14.933 -35.902 1.00 19.51 155 ILE E C 1
ATOM 6750 O O . ILE C 2 117 ? -9.174 14.144 -35.527 1.00 20.67 155 ILE E O 1
ATOM 6755 N N . ASN C 2 118 ? -11.097 15.231 -35.163 1.00 23.05 156 ASN E N 1
ATOM 6756 C CA . ASN C 2 118 ? -11.329 14.566 -33.881 1.00 21.59 156 ASN E CA 1
ATOM 6757 C C . ASN C 2 118 ? -12.737 14.792 -33.328 1.00 14.29 156 ASN E C 1
ATOM 6758 O O . ASN C 2 118 ? -13.521 15.530 -33.899 1.00 17.43 156 ASN E O 1
ATOM 6763 N N . VAL C 2 119 ? -13.063 14.123 -32.235 1.00 12.08 157 VAL E N 1
ATOM 6764 C CA . VAL C 2 119 ? -14.401 14.216 -31.670 1.00 15.47 157 VAL E CA 1
ATOM 6765 C C . VAL C 2 119 ? -14.320 14.385 -30.167 1.00 16.63 157 VAL E C 1
ATOM 6766 O O . VAL C 2 119 ? -13.310 14.054 -29.553 1.00 20.50 157 VAL E O 1
ATOM 6770 N N . LEU C 2 120 ? -15.380 14.923 -29.576 1.00 23.63 158 LEU E N 1
ATOM 6771 C CA . LEU C 2 120 ? -15.531 14.858 -28.130 1.00 21.41 158 LEU E CA 1
ATOM 6772 C C . LEU C 2 120 ? -16.997 14.745 -27.721 1.00 18.53 158 LEU E C 1
ATOM 6773 O O . LEU C 2 120 ? -17.912 15.165 -28.444 1.00 21.34 158 LEU E O 1
ATOM 6778 N N . ARG C 2 121 ? -17.224 14.142 -26.567 1.00 15.46 159 ARG E N 1
ATOM 6779 C CA . ARG C 2 121 ? -18.579 14.011 -26.070 1.00 21.52 159 ARG E CA 1
ATOM 6780 C C . ARG C 2 121 ? -18.934 15.305 -25.374 1.00 19.15 159 ARG E C 1
ATOM 6781 O O . ARG C 2 121 ? -18.208 15.761 -24.492 1.00 21.75 159 ARG E O 1
ATOM 6789 N N . GLY C 2 122 ? -20.039 15.906 -25.792 1.00 18.13 160 GLY E N 1
ATOM 6790 C CA . GLY C 2 122 ? -20.388 17.237 -25.343 1.00 16.41 160 GLY E CA 1
ATOM 6791 C C . GLY C 2 122 ? -21.774 17.627 -25.819 1.00 33.62 160 GLY E C 1
ATOM 6792 O O . GLY C 2 122 ? -22.351 16.996 -26.719 1.00 25.30 160 GLY E O 1
ATOM 6793 N N . ASN C 2 123 ? -22.308 18.683 -25.217 1.00 26.45 161 ASN E N 1
ATOM 6794 C CA . ASN C 2 123 ? -23.645 19.135 -25.540 1.00 28.48 161 ASN E CA 1
ATOM 6795 C C . ASN C 2 123 ? -23.598 20.504 -26.227 1.00 29.84 161 ASN E C 1
ATOM 6796 O O . ASN C 2 123 ? -23.445 21.547 -25.577 1.00 21.99 161 ASN E O 1
ATOM 6801 N N . ALA C 2 124 ? -23.725 20.490 -27.551 1.00 25.01 162 ALA E N 1
ATOM 6802 C CA . ALA C 2 124 ? -23.636 21.708 -28.346 1.00 25.41 162 ALA E CA 1
ATOM 6803 C C . ALA C 2 124 ? -24.747 22.714 -27.988 1.00 22.87 162 ALA E C 1
ATOM 6804 O O . ALA C 2 124 ? -24.585 23.933 -28.118 1.00 15.23 162 ALA E O 1
ATOM 6806 N N . MET C 2 125 ? -25.872 22.191 -27.521 1.00 25.08 163 MET E N 1
ATOM 6807 C CA . MET C 2 125 ? -27.009 23.029 -27.165 1.00 30.08 163 MET E CA 1
ATOM 6808 C C . MET C 2 125 ? -26.706 23.876 -25.935 1.00 26.95 163 MET E C 1
ATOM 6809 O O . MET C 2 125 ? -27.382 24.871 -25.671 1.00 16.73 163 MET E O 1
ATOM 6814 N N . LYS C 2 126 ? -25.657 23.495 -25.213 1.00 27.31 164 LYS E N 1
ATOM 6815 C CA . LYS C 2 126 ? -25.348 24.115 -23.932 1.00 24.56 164 LYS E CA 1
ATOM 6816 C C . LYS C 2 126 ? -23.948 24.712 -23.825 1.00 24.74 164 LYS E C 1
ATOM 6817 O O . LYS C 2 126 ? -23.793 25.803 -23.286 1.00 28.95 164 LYS E O 1
ATOM 6823 N N . PHE C 2 127 ? -22.925 24.001 -24.300 1.00 24.93 165 PHE E N 1
ATOM 6824 C CA . PHE C 2 127 ? -21.560 24.402 -23.959 1.00 20.66 165 PHE E CA 1
ATOM 6825 C C . PHE C 2 127 ? -20.684 24.904 -25.106 1.00 15.02 165 PHE E C 1
ATOM 6826 O O . PHE C 2 127 ? -19.487 25.101 -24.916 1.00 12.63 165 PHE E O 1
ATOM 6834 N N . LEU C 2 128 ? -21.281 25.160 -26.267 1.00 12.33 166 LEU E N 1
ATOM 6835 C CA . LEU C 2 128 ? -20.496 25.631 -27.402 1.00 14.78 166 LEU E CA 1
ATOM 6836 C C . LEU C 2 128 ? -19.583 26.769 -26.984 1.00 13.93 166 LEU E C 1
ATOM 6837 O O . LEU C 2 128 ? -18.397 26.743 -27.268 1.00 16.14 166 LEU E O 1
ATOM 6842 N N . PRO C 2 129 ? -20.122 27.758 -26.261 1.00 27.55 167 PRO E N 1
ATOM 6843 C CA . PRO C 2 129 ? -19.332 28.951 -25.922 1.00 14.51 167 PRO E CA 1
ATOM 6844 C C . PRO C 2 129 ? -18.229 28.655 -24.921 1.00 12.48 167 PRO E C 1
ATOM 6845 O O . PRO C 2 129 ? -17.313 29.447 -24.777 1.00 15.79 167 PRO E O 1
ATOM 6849 N N . ASN C 2 130 ? -18.300 27.517 -24.250 1.00 11.15 168 ASN E N 1
ATOM 6850 C CA . ASN C 2 130 ? -17.175 27.098 -23.427 1.00 21.89 168 ASN E CA 1
ATOM 6851 C C . ASN C 2 130 ? -15.951 26.648 -24.266 1.00 28.04 168 ASN E C 1
ATOM 6852 O O . ASN C 2 130 ? -14.787 26.793 -23.853 1.00 22.17 168 ASN E O 1
ATOM 6857 N N . PHE C 2 131 ? -16.218 26.116 -25.454 1.00 16.19 169 PHE E N 1
ATOM 6858 C CA . PHE C 2 131 ? -15.151 25.571 -26.285 1.00 16.45 169 PHE E CA 1
ATOM 6859 C C . PHE C 2 131 ? -14.641 26.595 -27.287 1.00 13.07 169 PHE E C 1
ATOM 6860 O O . PHE C 2 131 ? -13.446 26.656 -27.555 1.00 17.38 169 PHE E O 1
ATOM 6868 N N . PHE C 2 132 ? -15.542 27.402 -27.838 1.00 12.13 170 PHE E N 1
ATOM 6869 C CA . PHE C 2 132 ? -15.189 28.295 -28.929 1.00 11.95 170 PHE E CA 1
ATOM 6870 C C . PHE C 2 132 ? -15.303 29.783 -28.609 1.00 17.47 170 PHE E C 1
ATOM 6871 O O . PHE C 2 132 ? -16.341 30.249 -28.124 1.00 20.56 170 PHE E O 1
ATOM 6879 N N . GLU C 2 133 ? -14.243 30.531 -28.905 1.00 13.40 171 GLU E N 1
ATOM 6880 C CA . GLU C 2 133 ? -14.287 31.990 -28.840 1.00 15.60 171 GLU E CA 1
ATOM 6881 C C . GLU C 2 133 ? -15.322 32.604 -29.790 1.00 12.40 171 GLU E C 1
ATOM 6882 O O . GLU C 2 133 ? -15.825 31.950 -30.690 1.00 14.83 171 GLU E O 1
ATOM 6888 N N . LYS C 2 134 ? -15.620 33.881 -29.593 1.00 15.40 172 LYS E N 1
ATOM 6889 C CA . LYS C 2 134 ? -16.577 34.576 -30.443 1.00 17.66 172 LYS E CA 1
ATOM 6890 C C . LYS C 2 134 ? -16.027 34.647 -31.870 1.00 18.54 172 LYS E C 1
ATOM 6891 O O . LYS C 2 134 ? -14.849 34.945 -32.072 1.00 14.77 172 LYS E O 1
ATOM 6897 N N . GLY C 2 135 ? -16.888 34.374 -32.847 1.00 15.01 173 GLY E N 1
ATOM 6898 C CA . GLY C 2 135 ? -16.510 34.294 -34.249 1.00 9.59 173 GLY E CA 1
ATOM 6899 C C . GLY C 2 135 ? -15.391 33.317 -34.606 1.00 14.75 173 GLY E C 1
ATOM 6900 O O . GLY C 2 135 ? -14.714 33.491 -35.625 1.00 12.86 173 GLY E O 1
ATOM 6901 N N . GLN C 2 136 ? -15.181 32.290 -33.788 1.00 13.63 174 GLN E N 1
ATOM 6902 C CA . GLN C 2 136 ? -14.083 31.354 -34.053 1.00 15.32 174 GLN E CA 1
ATOM 6903 C C . GLN C 2 136 ? -14.304 30.422 -35.251 1.00 9.67 174 GLN E C 1
ATOM 6904 O O . GLN C 2 136 ? -13.385 30.145 -35.986 1.00 13.44 174 GLN E O 1
ATOM 6910 N N . LEU C 2 137 ? -15.517 29.930 -35.443 1.00 11.24 175 LEU E N 1
ATOM 6911 C CA . LEU C 2 137 ? -15.739 28.915 -36.461 1.00 11.84 175 LEU E CA 1
ATOM 6912 C C . LEU C 2 137 ? -16.052 29.523 -37.801 1.00 12.55 175 LEU E C 1
ATOM 6913 O O . LEU C 2 137 ? -16.614 30.610 -37.868 1.00 11.16 175 LEU E O 1
ATOM 6918 N N . SER C 2 138 ? -15.708 28.800 -38.865 1.00 11.13 176 SER E N 1
ATOM 6919 C CA . SER C 2 138 ? -16.019 29.225 -40.221 1.00 6.89 176 SER E CA 1
ATOM 6920 C C . SER C 2 138 ? -17.212 28.462 -40.744 1.00 6.89 176 SER E C 1
ATOM 6921 O O . SER C 2 138 ? -18.010 28.985 -41.531 1.00 6.89 176 SER E O 1
ATOM 6924 N N . LYS C 2 139 ? -17.327 27.215 -40.304 1.00 6.89 177 LYS E N 1
ATOM 6925 C CA . LYS C 2 139 ? -18.380 26.350 -40.788 1.00 6.89 177 LYS E CA 1
ATOM 6926 C C . LYS C 2 139 ? -19.005 25.575 -39.648 1.00 12.92 177 LYS E C 1
ATOM 6927 O O . LYS C 2 139 ? -18.311 25.144 -38.705 1.00 7.73 177 LYS E O 1
ATOM 6933 N N . MET C 2 140 ? -20.317 25.376 -39.759 1.00 9.57 178 MET E N 1
ATOM 6934 C CA . MET C 2 140 ? -21.033 24.479 -38.868 1.00 6.89 178 MET E CA 1
ATOM 6935 C C . MET C 2 140 ? -21.946 23.572 -39.670 1.00 10.66 178 MET E C 1
ATOM 6936 O O . MET C 2 140 ? -22.758 24.049 -40.484 1.00 6.89 178 MET E O 1
ATOM 6941 N N . PHE C 2 141 ? -21.833 22.268 -39.401 1.00 8.75 179 PHE E N 1
ATOM 6942 C CA . PHE C 2 141 ? -22.624 21.267 -40.104 1.00 17.22 179 PHE E CA 1
ATOM 6943 C C . PHE C 2 141 ? -23.661 20.614 -39.211 1.00 16.54 179 PHE E C 1
ATOM 6944 O O . PHE C 2 141 ? -23.369 20.210 -38.094 1.00 15.02 179 PHE E O 1
ATOM 6952 N N . PHE C 2 142 ? -24.874 20.515 -39.731 1.00 17.14 180 PHE E N 1
ATOM 6953 C CA . PHE C 2 142 ? -25.939 19.785 -39.087 1.00 18.17 180 PHE E CA 1
ATOM 6954 C C . PHE C 2 142 ? -26.458 18.864 -40.164 1.00 21.06 180 PHE E C 1
ATOM 6955 O O . PHE C 2 142 ? -27.330 19.252 -40.938 1.00 18.73 180 PHE E O 1
ATOM 6963 N N . CYS C 2 143 ? -25.911 17.656 -40.237 1.00 30.60 181 CYS E N 1
ATOM 6964 C CA . CYS C 2 143 ? -26.293 16.726 -41.296 1.00 32.79 181 CYS E CA 1
ATOM 6965 C C . CYS C 2 143 ? -27.014 15.511 -40.765 1.00 27.47 181 CYS E C 1
ATOM 6966 O O . CYS C 2 143 ? -26.495 14.771 -39.924 1.00 28.05 181 CYS E O 1
ATOM 6969 N N . PHE C 2 144 ? -28.227 15.331 -41.274 1.00 35.46 182 PHE E N 1
ATOM 6970 C CA . PHE C 2 144 ? -29.173 14.340 -40.770 1.00 34.79 182 PHE E CA 1
ATOM 6971 C C . PHE C 2 144 ? -29.294 14.421 -39.263 1.00 34.41 182 PHE E C 1
ATOM 6972 O O . PHE C 2 144 ? -28.984 13.461 -38.561 1.00 35.53 182 PHE E O 1
ATOM 6980 N N . PRO C 2 145 ? -29.728 15.592 -38.762 1.00 44.98 183 PRO E N 1
ATOM 6981 C CA . PRO C 2 145 ? -30.075 15.754 -37.350 1.00 43.84 183 PRO E CA 1
ATOM 6982 C C . PRO C 2 145 ? -31.253 14.846 -37.031 1.00 45.95 183 PRO E C 1
ATOM 6983 O O . PRO C 2 145 ? -32.104 14.620 -37.899 1.00 42.48 183 PRO E O 1
ATOM 6987 N N . ASP C 2 146 ? -31.290 14.326 -35.809 1.00 52.69 184 ASP E N 1
ATOM 6988 C CA . ASP C 2 146 ? -32.414 13.521 -35.358 1.00 53.73 184 ASP E CA 1
ATOM 6989 C C . ASP C 2 146 ? -33.705 14.324 -35.303 1.00 53.09 184 ASP E C 1
ATOM 6990 O O . ASP C 2 146 ? -33.762 15.368 -34.648 1.00 59.28 184 ASP E O 1
ATOM 6995 N N . PRO C 2 147 ? -34.747 13.845 -36.002 1.00 61.71 185 PRO E N 1
ATOM 6996 C CA . PRO C 2 147 ? -36.090 14.380 -35.752 1.00 71.00 185 PRO E CA 1
ATOM 6997 C C . PRO C 2 147 ? -36.356 14.326 -34.248 1.00 72.36 185 PRO E C 1
ATOM 6998 O O . PRO C 2 147 ? -36.886 13.342 -33.732 1.00 65.75 185 PRO E O 1
ATOM 7002 N N . ARG C 2 157 ? -34.618 19.164 -31.144 1.00 65.96 195 ARG E N 1
ATOM 7003 C CA . ARG C 2 157 ? -34.271 20.394 -31.841 1.00 54.07 195 ARG E CA 1
ATOM 7004 C C . ARG C 2 157 ? -32.922 20.998 -31.439 1.00 56.66 195 ARG E C 1
ATOM 7005 O O . ARG C 2 157 ? -32.817 21.636 -30.389 1.00 37.09 195 ARG E O 1
ATOM 7013 N N . ILE C 2 158 ? -31.897 20.806 -32.273 1.00 43.48 196 ILE E N 1
ATOM 7014 C CA . ILE C 2 158 ? -30.657 21.564 -32.110 1.00 34.60 196 ILE E CA 1
ATOM 7015 C C . ILE C 2 158 ? -30.764 22.836 -32.912 1.00 31.73 196 ILE E C 1
ATOM 7016 O O . ILE C 2 158 ? -29.872 23.676 -32.853 1.00 45.22 196 ILE E O 1
ATOM 7021 N N . ILE C 2 159 ? -31.839 22.962 -33.690 1.00 21.62 197 ILE E N 1
ATOM 7022 C CA . ILE C 2 159 ? -32.114 24.216 -34.382 1.00 27.51 197 ILE E CA 1
ATOM 7023 C C . ILE C 2 159 ? -33.345 24.890 -33.775 1.00 34.34 197 ILE E C 1
ATOM 7024 O O . ILE C 2 159 ? -34.454 24.358 -33.821 1.00 36.88 197 ILE E O 1
ATOM 7029 N N . THR C 2 160 ? -33.129 26.066 -33.199 1.00 25.49 198 THR E N 1
ATOM 7030 C CA . THR C 2 160 ? -34.176 26.823 -32.542 1.00 25.35 198 THR E CA 1
ATOM 7031 C C . THR C 2 160 ? -33.887 28.318 -32.691 1.00 30.64 198 THR E C 1
ATOM 7032 O O . THR C 2 160 ? -32.718 28.721 -32.737 1.00 22.34 198 THR E O 1
ATOM 7036 N N . ASN C 2 161 ? -34.943 29.133 -32.782 1.00 28.35 199 ASN E N 1
ATOM 7037 C CA . ASN C 2 161 ? -34.786 30.584 -32.887 1.00 33.73 199 ASN E CA 1
ATOM 7038 C C . ASN C 2 161 ? -33.870 31.084 -31.791 1.00 23.82 199 ASN E C 1
ATOM 7039 O O . ASN C 2 161 ? -33.101 32.025 -31.977 1.00 18.55 199 ASN E O 1
ATOM 7044 N N . THR C 2 162 ? -33.950 30.398 -30.659 1.00 19.11 200 THR E N 1
ATOM 7045 C CA . THR C 2 162 ? -33.260 30.778 -29.442 1.00 22.51 200 THR E CA 1
ATOM 7046 C C . THR C 2 162 ? -31.805 30.272 -29.449 1.00 18.08 200 THR E C 1
ATOM 7047 O O . THR C 2 162 ? -30.877 31.008 -29.118 1.00 19.23 200 THR E O 1
ATOM 7051 N N . LEU C 2 163 ? -31.608 29.026 -29.865 1.00 23.15 201 LEU E N 1
ATOM 7052 C CA . LEU C 2 163 ? -30.266 28.465 -30.033 1.00 22.78 201 LEU E CA 1
ATOM 7053 C C . LEU C 2 163 ? -29.436 29.127 -31.152 1.00 19.03 201 LEU E C 1
ATOM 7054 O O . LEU C 2 163 ? -28.198 29.177 -31.086 1.00 13.26 201 LEU E O 1
ATOM 7059 N N . LEU C 2 164 ? -30.118 29.635 -32.172 1.00 14.73 202 LEU E N 1
ATOM 7060 C CA . LEU C 2 164 ? -29.430 30.258 -33.304 1.00 15.72 202 LEU E CA 1
ATOM 7061 C C . LEU C 2 164 ? -28.565 31.450 -32.886 1.00 20.91 202 LEU E C 1
ATOM 7062 O O . LEU C 2 164 ? -27.517 31.713 -33.492 1.00 17.10 202 LEU E O 1
ATOM 7067 N N . SER C 2 165 ? -28.988 32.157 -31.840 1.00 15.98 203 SER E N 1
ATOM 7068 C CA . SER C 2 165 ? -28.244 33.320 -31.373 1.00 13.53 203 SER E CA 1
ATOM 7069 C C . SER C 2 165 ? -26.890 32.940 -30.787 1.00 10.86 203 SER E C 1
ATOM 7070 O O . SER C 2 165 ? -25.917 33.696 -30.889 1.00 11.05 203 SER E O 1
ATOM 7073 N N . GLU C 2 166 ? -26.840 31.764 -30.171 1.00 8.06 204 GLU E N 1
ATOM 7074 C CA . GLU C 2 166 ? -25.602 31.246 -29.607 1.00 15.78 204 GLU E CA 1
ATOM 7075 C C . GLU C 2 166 ? -24.693 30.729 -30.716 1.00 18.31 204 GLU E C 1
ATOM 7076 O O . GLU C 2 166 ? -23.481 30.930 -30.665 1.00 11.16 204 GLU E O 1
ATOM 7082 N N . TYR C 2 167 ? -25.279 30.081 -31.722 1.00 10.06 205 TYR E N 1
ATOM 7083 C CA . TYR C 2 167 ? -24.489 29.631 -32.861 1.00 17.68 205 TYR E CA 1
ATOM 7084 C C . TYR C 2 167 ? -23.921 30.855 -33.587 1.00 14.04 205 TYR E C 1
ATOM 7085 O O . TYR C 2 167 ? -22.756 30.885 -33.938 1.00 9.49 205 TYR E O 1
ATOM 7094 N N . ALA C 2 168 ? -24.742 31.879 -33.769 1.00 13.29 206 ALA E N 1
ATOM 7095 C CA . ALA C 2 168 ? -24.272 33.107 -34.404 1.00 9.97 206 ALA E CA 1
ATOM 7096 C C . ALA C 2 168 ? -23.046 33.639 -33.674 1.00 8.98 206 ALA E C 1
ATOM 7097 O O . ALA C 2 168 ? -22.120 34.154 -34.286 1.00 11.77 206 ALA E O 1
ATOM 7099 N N . TYR C 2 169 ? -23.039 33.488 -32.358 1.00 12.79 207 TYR E N 1
ATOM 7100 C CA . TYR C 2 169 ? -21.933 33.967 -31.536 1.00 14.62 207 TYR E CA 1
ATOM 7101 C C . TYR C 2 169 ? -20.579 33.309 -31.890 1.00 12.74 207 TYR E C 1
ATOM 7102 O O . TYR C 2 169 ? -19.573 33.996 -32.050 1.00 11.04 207 TYR E O 1
ATOM 7111 N N . VAL C 2 170 ? -20.555 31.984 -32.006 1.00 7.02 208 VAL E N 1
ATOM 7112 C CA . VAL C 2 170 ? -19.300 31.278 -32.258 1.00 8.23 208 VAL E CA 1
ATOM 7113 C C . VAL C 2 170 ? -18.915 31.195 -33.740 1.00 8.69 208 VAL E C 1
ATOM 7114 O O . VAL C 2 170 ? -17.766 30.911 -34.058 1.00 7.86 208 VAL E O 1
ATOM 7118 N N . LEU C 2 171 ? -19.883 31.447 -34.623 1.00 8.96 209 LEU E N 1
ATOM 7119 C CA . LEU C 2 171 ? -19.687 31.449 -36.076 1.00 9.44 209 LEU E CA 1
ATOM 7120 C C . LEU C 2 171 ? -19.332 32.850 -36.557 1.00 12.08 209 LEU E C 1
ATOM 7121 O O . LEU C 2 171 ? -20.088 33.795 -36.352 1.00 19.77 209 LEU E O 1
ATOM 7126 N N . LYS C 2 172 ? -18.178 32.993 -37.185 1.00 17.84 210 LYS E N 1
ATOM 7127 C CA . LYS C 2 172 ? -17.721 34.294 -37.685 1.00 12.41 210 LYS E CA 1
ATOM 7128 C C . LYS C 2 172 ? -18.698 34.902 -38.683 1.00 6.89 210 LYS E C 1
ATOM 7129 O O . LYS C 2 172 ? -19.474 34.200 -39.321 1.00 8.95 210 LYS E O 1
ATOM 7135 N N . GLU C 2 173 ? -18.651 36.215 -38.829 1.00 9.21 211 GLU E N 1
ATOM 7136 C CA . GLU C 2 173 ? -19.330 36.858 -39.965 1.00 17.04 211 GLU E CA 1
ATOM 7137 C C . GLU C 2 173 ? -18.773 36.286 -41.286 1.00 11.31 211 GLU E C 1
ATOM 7138 O O . GLU C 2 173 ? -17.562 36.235 -41.487 1.00 6.89 211 GLU E O 1
ATOM 7144 N N . GLY C 2 174 ? -19.674 35.836 -42.152 1.00 6.89 212 GLY E N 1
ATOM 7145 C CA . GLY C 2 174 ? -19.304 35.221 -43.401 1.00 7.57 212 GLY E CA 1
ATOM 7146 C C . GLY C 2 174 ? -19.202 33.706 -43.302 1.00 10.34 212 GLY E C 1
ATOM 7147 O O . GLY C 2 174 ? -19.122 33.019 -44.327 1.00 7.87 212 GLY E O 1
ATOM 7148 N N . GLY C 2 175 ? -19.191 33.190 -42.076 1.00 6.89 213 GLY E N 1
ATOM 7149 C CA . GLY C 2 175 ? -19.180 31.755 -41.855 1.00 6.89 213 GLY E CA 1
ATOM 7150 C C . GLY C 2 175 ? -20.460 31.126 -42.381 1.00 8.97 213 GLY E C 1
ATOM 7151 O O . GLY C 2 175 ? -21.417 31.835 -42.694 1.00 7.81 213 GLY E O 1
ATOM 7152 N N . VAL C 2 176 ? -20.498 29.803 -42.515 1.00 8.67 214 VAL E N 1
ATOM 7153 C CA . VAL C 2 176 ? -21.737 29.196 -42.984 1.00 7.60 214 VAL E CA 1
ATOM 7154 C C . VAL C 2 176 ? -22.268 27.979 -42.214 1.00 13.01 214 VAL E C 1
ATOM 7155 O O . VAL C 2 176 ? -21.521 27.180 -41.624 1.00 8.32 214 VAL E O 1
ATOM 7159 N N . VAL C 2 177 ? -23.591 27.888 -42.213 1.00 10.51 215 VAL E N 1
ATOM 7160 C CA . VAL C 2 177 ? -24.302 26.785 -41.612 1.00 13.08 215 VAL E CA 1
ATOM 7161 C C . VAL C 2 177 ? -24.797 25.907 -42.732 1.00 13.57 215 VAL E C 1
ATOM 7162 O O . VAL C 2 177 ? -25.507 26.372 -43.638 1.00 10.05 215 VAL E O 1
ATOM 7166 N N . TYR C 2 178 ? -24.406 24.637 -42.654 1.00 15.89 216 TYR E N 1
ATOM 7167 C CA . TYR C 2 178 ? -24.707 23.644 -43.668 1.00 15.23 216 TYR E CA 1
ATOM 7168 C C . TYR C 2 178 ? -25.697 22.645 -43.109 1.00 19.92 216 TYR E C 1
ATOM 7169 O O . TYR C 2 178 ? -25.566 22.185 -41.973 1.00 16.67 216 TYR E O 1
ATOM 7178 N N . THR C 2 179 ? -26.653 22.274 -43.943 1.00 17.61 217 THR E N 1
ATOM 7179 C CA . THR C 2 179 ? -27.834 21.565 -43.507 1.00 13.53 217 THR E CA 1
ATOM 7180 C C . THR C 2 179 ? -28.210 20.539 -44.561 1.00 21.54 217 THR E C 1
ATOM 7181 O O . THR C 2 179 ? -28.392 20.884 -45.731 1.00 20.13 217 THR E O 1
ATOM 7185 N N . ILE C 2 180 ? -28.284 19.274 -44.161 1.00 21.24 218 ILE E N 1
ATOM 7186 C CA . ILE C 2 180 ? -28.854 18.234 -45.023 1.00 27.94 218 ILE E CA 1
ATOM 7187 C C . ILE C 2 180 ? -29.656 17.199 -44.230 1.00 30.89 218 ILE E C 1
ATOM 7188 O O . ILE C 2 180 ? -29.218 16.725 -43.182 1.00 29.52 218 ILE E O 1
ATOM 7193 N N . THR C 2 181 ? -30.842 16.869 -44.729 1.00 28.18 219 THR E N 1
ATOM 7194 C CA . THR C 2 181 ? -31.690 15.873 -44.085 1.00 36.86 219 THR E CA 1
ATOM 7195 C C . THR C 2 181 ? -32.523 15.158 -45.143 1.00 42.35 219 THR E C 1
ATOM 7196 O O . THR C 2 181 ? -32.710 15.670 -46.247 1.00 38.70 219 THR E O 1
ATOM 7200 N N . ASP C 2 182 ? -33.005 13.967 -44.813 1.00 39.60 220 ASP E N 1
ATOM 7201 C CA . ASP C 2 182 ? -33.955 13.276 -45.676 1.00 41.34 220 ASP E CA 1
ATOM 7202 C C . ASP C 2 182 ? -35.414 13.493 -45.258 1.00 40.68 220 ASP E C 1
ATOM 7203 O O . ASP C 2 182 ? -36.333 13.060 -45.944 1.00 46.56 220 ASP E O 1
ATOM 7208 N N . VAL C 2 183 ? -35.627 14.171 -44.138 1.00 35.18 221 VAL E N 1
ATOM 7209 C CA . VAL C 2 183 ? -36.979 14.439 -43.678 1.00 32.59 221 VAL E CA 1
ATOM 7210 C C . VAL C 2 183 ? -37.459 15.816 -44.116 1.00 37.09 221 VAL E C 1
ATOM 7211 O O . VAL C 2 183 ? -37.011 16.832 -43.589 1.00 45.07 221 VAL E O 1
ATOM 7215 N N . LYS C 2 184 ? -38.383 15.844 -45.071 1.00 31.04 222 LYS E N 1
ATOM 7216 C CA . LYS C 2 184 ? -38.942 17.100 -45.566 1.00 36.88 222 LYS E CA 1
ATOM 7217 C C . LYS C 2 184 ? -39.389 18.046 -44.442 1.00 31.14 222 LYS E C 1
ATOM 7218 O O . LYS C 2 184 ? -39.078 19.235 -44.468 1.00 32.27 222 LYS E O 1
ATOM 7224 N N . ASP C 2 185 ? -40.117 17.521 -43.462 1.00 39.28 223 ASP E N 1
ATOM 7225 C CA . ASP C 2 185 ? -40.591 18.344 -42.349 1.00 41.88 223 ASP E CA 1
ATOM 7226 C C . ASP C 2 185 ? -39.423 18.943 -41.579 1.00 33.69 223 ASP E C 1
ATOM 7227 O O . ASP C 2 185 ? -39.445 20.116 -41.220 1.00 29.06 223 ASP E O 1
ATOM 7232 N N . LEU C 2 186 ? -38.409 18.123 -41.320 1.00 31.79 224 LEU E N 1
ATOM 7233 C CA . LEU C 2 186 ? -37.219 18.573 -40.607 1.00 32.14 224 LEU E CA 1
ATOM 7234 C C . LEU C 2 186 ? -36.493 19.673 -41.387 1.00 35.28 224 LEU E C 1
ATOM 7235 O O . LEU C 2 186 ? -36.029 20.662 -40.818 1.00 32.32 224 LEU E O 1
ATOM 7240 N N . HIS C 2 187 ? -36.425 19.491 -42.700 1.00 24.78 225 HIS E N 1
ATOM 7241 C CA . HIS C 2 187 ? -35.789 20.441 -43.581 1.00 26.41 225 HIS E CA 1
ATOM 7242 C C . HIS C 2 187 ? -36.521 21.771 -43.530 1.00 28.67 225 HIS E C 1
ATOM 7243 O O . HIS C 2 187 ? -35.893 22.821 -43.451 1.00 24.48 225 HIS E O 1
ATOM 7250 N N . GLU C 2 188 ? -37.848 21.729 -43.555 1.00 27.55 226 GLU E N 1
ATOM 7251 C CA . GLU C 2 188 ? -38.625 22.965 -43.545 1.00 42.43 226 GLU E CA 1
ATOM 7252 C C . GLU C 2 188 ? -38.578 23.668 -42.191 1.00 32.97 226 GLU E C 1
ATOM 7253 O O . GLU C 2 188 ? -38.631 24.897 -42.126 1.00 32.96 226 GLU E O 1
ATOM 7259 N N . TRP C 2 189 ? -38.451 22.881 -41.125 1.00 28.64 227 TRP E N 1
ATOM 7260 C CA . TRP C 2 189 ? -38.273 23.419 -39.779 1.00 33.85 227 TRP E CA 1
ATOM 7261 C C . TRP C 2 189 ? -36.960 24.197 -39.725 1.00 31.84 227 TRP E C 1
ATOM 7262 O O . TRP C 2 189 ? -36.957 25.400 -39.445 1.00 33.57 227 TRP E O 1
ATOM 7273 N N . MET C 2 190 ? -35.854 23.513 -40.008 1.00 21.33 228 MET E N 1
ATOM 7274 C CA . MET C 2 190 ? -34.548 24.166 -40.069 1.00 25.85 228 MET E CA 1
ATOM 7275 C C . MET C 2 190 ? -34.550 25.437 -40.922 1.00 24.99 228 MET E C 1
ATOM 7276 O O . MET C 2 190 ? -34.045 26.480 -40.506 1.00 23.94 228 MET E O 1
ATOM 7281 N N . VAL C 2 191 ? -35.124 25.344 -42.115 1.00 27.48 229 VAL E N 1
ATOM 7282 C CA . VAL C 2 191 ? -35.188 26.493 -43.007 1.00 25.78 229 VAL E CA 1
ATOM 7283 C C . VAL C 2 191 ? -35.940 27.681 -42.402 1.00 23.72 229 VAL E C 1
ATOM 7284 O O . VAL C 2 191 ? -35.468 28.812 -42.488 1.00 22.06 229 VAL E O 1
ATOM 7288 N N . LYS C 2 192 ? -37.091 27.436 -41.778 1.00 29.73 230 LYS E N 1
ATOM 7289 C CA . LYS C 2 192 ? -37.899 28.541 -41.259 1.00 25.66 230 LYS E CA 1
ATOM 7290 C C . LYS C 2 192 ? -37.198 29.328 -40.174 1.00 21.12 230 LYS E C 1
ATOM 7291 O O . LYS C 2 192 ? -37.268 30.545 -40.171 1.00 22.17 230 LYS E O 1
ATOM 7297 N N . HIS C 2 193 ? -36.521 28.638 -39.262 1.00 17.18 231 HIS E N 1
ATOM 7298 C CA . HIS C 2 193 ? -35.838 29.319 -38.164 1.00 22.34 231 HIS E CA 1
ATOM 7299 C C . HIS C 2 193 ? -34.565 30.027 -38.588 1.00 15.50 231 HIS E C 1
ATOM 7300 O O . HIS C 2 193 ? -34.318 31.157 -38.165 1.00 21.45 231 HIS E O 1
ATOM 7307 N N . LEU C 2 194 ? -33.767 29.369 -39.424 1.00 18.95 232 LEU E N 1
ATOM 7308 C CA . LEU C 2 194 ? -32.597 30.006 -40.009 1.00 19.00 232 LEU E CA 1
ATOM 7309 C C . LEU C 2 194 ? -32.986 31.276 -40.761 1.00 16.81 232 LEU E C 1
ATOM 7310 O O . LEU C 2 194 ? -32.338 32.308 -40.616 1.00 21.84 232 LEU E O 1
ATOM 7315 N N . GLU C 2 195 ? -34.067 31.221 -41.529 1.00 16.14 233 GLU E N 1
ATOM 7316 C CA . GLU C 2 195 ? -34.400 32.353 -42.376 1.00 19.27 233 GLU E CA 1
ATOM 7317 C C . GLU C 2 195 ? -35.028 33.481 -41.580 1.00 22.78 233 GLU E C 1
ATOM 7318 O O . GLU C 2 195 ? -34.941 34.646 -41.965 1.00 24.86 233 GLU E O 1
ATOM 7324 N N . GLU C 2 196 ? -35.654 33.139 -40.460 1.00 22.89 234 GLU E N 1
ATOM 7325 C CA . GLU C 2 196 ? -36.303 34.153 -39.644 1.00 12.89 234 GLU E CA 1
ATOM 7326 C C . GLU C 2 196 ? -35.312 34.862 -38.725 1.00 10.65 234 GLU E C 1
ATOM 7327 O O . GLU C 2 196 ? -35.491 36.026 -38.412 1.00 18.00 234 GLU E O 1
ATOM 7333 N N . HIS C 2 197 ? -34.257 34.176 -38.308 1.00 11.23 235 HIS E N 1
ATOM 7334 C CA . HIS C 2 197 ? -33.239 34.802 -37.470 1.00 7.56 235 HIS E CA 1
ATOM 7335 C C . HIS C 2 197 ? -32.470 35.900 -38.216 1.00 16.36 235 HIS E C 1
ATOM 7336 O O . HIS C 2 197 ? -31.940 35.665 -39.304 1.00 23.95 235 HIS E O 1
ATOM 7343 N N . PRO C 2 198 ? -32.393 37.105 -37.631 1.00 14.99 236 PRO E N 1
ATOM 7344 C CA . PRO C 2 198 ? -31.813 38.260 -38.331 1.00 6.89 236 PRO E CA 1
ATOM 7345 C C . PRO C 2 198 ? -30.349 38.072 -38.723 1.00 13.03 236 PRO E C 1
ATOM 7346 O O . PRO C 2 198 ? -29.852 38.798 -39.586 1.00 19.18 236 PRO E O 1
ATOM 7350 N N . LEU C 2 199 ? -29.677 37.103 -38.114 1.00 14.65 237 LEU E N 1
ATOM 7351 C CA . LEU C 2 199 ? -28.247 36.900 -38.332 1.00 13.34 237 LEU E CA 1
ATOM 7352 C C . LEU C 2 199 ? -27.931 35.796 -39.353 1.00 16.06 237 LEU E C 1
ATOM 7353 O O . LEU C 2 199 ? -26.760 35.410 -39.541 1.00 9.73 237 LEU E O 1
ATOM 7358 N N . PHE C 2 200 ? -28.972 35.292 -40.017 1.00 10.36 238 PHE E N 1
ATOM 7359 C CA . PHE C 2 200 ? -28.773 34.247 -41.019 1.00 16.73 238 PHE E CA 1
ATOM 7360 C C . PHE C 2 200 ? -29.508 34.498 -42.335 1.00 18.63 238 PHE E C 1
ATOM 7361 O O . PHE C 2 200 ? -30.635 34.966 -42.329 1.00 21.14 238 PHE E O 1
ATOM 7369 N N . GLU C 2 201 ? -28.861 34.180 -43.456 1.00 13.92 239 GLU E N 1
ATOM 7370 C CA . GLU C 2 201 ? -29.449 34.403 -44.775 1.00 13.58 239 GLU E CA 1
ATOM 7371 C C . GLU C 2 201 ? -29.248 33.174 -45.656 1.00 17.90 239 GLU E C 1
ATOM 7372 O O . GLU C 2 201 ? -28.136 32.661 -45.747 1.00 15.40 239 GLU E O 1
ATOM 7378 N N . ARG C 2 202 ? -30.298 32.678 -46.305 1.00 18.01 240 ARG E N 1
ATOM 7379 C CA . ARG C 2 202 ? -30.077 31.504 -47.155 1.00 28.20 240 ARG E CA 1
ATOM 7380 C C . ARG C 2 202 ? -29.228 31.783 -48.386 1.00 24.46 240 ARG E C 1
ATOM 7381 O O . ARG C 2 202 ? -29.365 32.815 -49.035 1.00 21.41 240 ARG E O 1
ATOM 7389 N N . LEU C 2 203 ? -28.353 30.832 -48.689 1.00 19.84 241 LEU E N 1
ATOM 7390 C CA . LEU C 2 203 ? -27.539 30.868 -49.879 1.00 19.57 241 LEU E CA 1
ATOM 7391 C C . LEU C 2 203 ? -28.318 30.209 -51.012 1.00 21.28 241 LEU E C 1
ATOM 7392 O O . LEU C 2 203 ? -29.105 29.299 -50.775 1.00 16.67 241 LEU E O 1
ATOM 7397 N N . SER C 2 204 ? -28.079 30.671 -52.239 1.00 17.71 242 SER E N 1
ATOM 7398 C CA . SER C 2 204 ? -28.859 30.259 -53.400 1.00 16.86 242 SER E CA 1
ATOM 7399 C C . SER C 2 204 ? -28.491 28.873 -53.879 1.00 16.14 242 SER E C 1
ATOM 7400 O O . SER C 2 204 ? -27.432 28.355 -53.539 1.00 19.08 242 SER E O 1
ATOM 7403 N N . LYS C 2 205 ? -29.365 28.277 -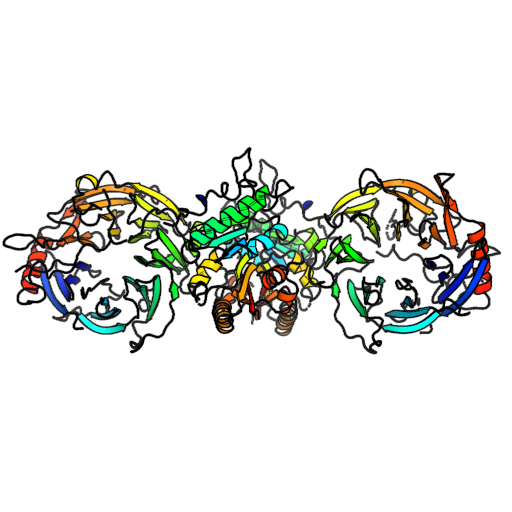54.680 1.00 17.61 243 LYS E N 1
ATOM 7404 C CA . LYS C 2 205 ? -29.080 26.967 -55.247 1.00 24.76 243 LYS E CA 1
ATOM 7405 C C . LYS C 2 205 ? -27.831 27.021 -56.129 1.00 33.90 243 LYS E C 1
ATOM 7406 O O . LYS C 2 205 ? -27.049 26.059 -56.189 1.00 33.19 243 LYS E O 1
ATOM 7412 N N . GLU C 2 206 ? -27.644 28.153 -56.805 1.00 29.44 244 GLU E N 1
ATOM 7413 C CA . GLU C 2 206 ? -26.447 28.375 -57.621 1.00 33.75 244 GLU E CA 1
ATOM 7414 C C . GLU C 2 206 ? -25.185 28.305 -56.757 1.00 34.42 244 GLU E C 1
ATOM 7415 O O . GLU C 2 206 ? -24.192 27.685 -57.143 1.00 28.41 244 GLU E O 1
ATOM 7421 N N . TRP C 2 207 ? -25.237 28.943 -55.587 1.00 28.22 245 TRP E N 1
ATOM 7422 C CA . TRP C 2 207 ? -24.146 28.883 -54.625 1.00 16.67 245 TRP E CA 1
ATOM 7423 C C . TRP C 2 207 ? -23.864 27.436 -54.209 1.00 17.97 245 TRP E C 1
ATOM 7424 O O . TRP C 2 207 ? -22.711 27.031 -54.171 1.00 24.71 245 TRP E O 1
ATOM 7435 N N . GLU C 2 208 ? -24.909 26.661 -53.911 1.00 17.61 246 GLU E N 1
ATOM 7436 C CA . GLU C 2 208 ? -24.745 25.272 -53.455 1.00 18.21 246 GLU E CA 1
ATOM 7437 C C . GLU C 2 208 ? -24.095 24.376 -54.509 1.00 22.75 246 GLU E C 1
ATOM 7438 O O . GLU C 2 208 ? -23.289 23.501 -54.188 1.00 19.80 246 GLU E O 1
ATOM 7444 N N . GLU C 2 209 ? -24.483 24.582 -55.763 1.00 23.06 247 GLU E N 1
ATOM 7445 C CA . GLU C 2 209 ? -23.955 23.795 -56.877 1.00 37.01 247 GLU E CA 1
ATOM 7446 C C . GLU C 2 209 ? -22.465 24.007 -57.108 1.00 23.89 247 GLU E C 1
ATOM 7447 O O . GLU C 2 209 ? -21.806 23.183 -57.726 1.00 25.07 247 GLU E O 1
ATOM 7453 N N . ASN C 2 210 ? -21.941 25.120 -56.617 1.00 24.05 248 ASN E N 1
ATOM 7454 C CA . ASN C 2 210 ? -20.529 25.409 -56.769 1.00 14.91 248 ASN E CA 1
ATOM 7455 C C . ASN C 2 210 ? -19.726 25.097 -55.521 1.00 21.07 248 ASN E C 1
ATOM 7456 O O . ASN C 2 210 ? -18.504 25.245 -55.502 1.00 20.00 248 ASN E O 1
ATOM 7461 N N . ASP C 2 211 ? -20.408 24.677 -54.463 1.00 20.08 249 ASP E N 1
ATOM 7462 C CA . ASP C 2 211 ? -19.728 24.503 -53.192 1.00 18.83 249 ASP E CA 1
ATOM 7463 C C . ASP C 2 211 ? -19.325 23.050 -52.923 1.00 18.77 249 ASP E C 1
ATOM 7464 O O . ASP C 2 211 ? -20.128 22.133 -53.042 1.00 22.22 249 ASP E O 1
ATOM 7469 N N . GLU C 2 212 ? -18.064 22.866 -52.556 1.00 19.35 250 GLU E N 1
ATOM 7470 C CA . GLU C 2 212 ? -17.501 21.551 -52.305 1.00 21.64 250 GLU E CA 1
ATOM 7471 C C . GLU C 2 212 ? -18.130 20.914 -51.079 1.00 26.27 250 GLU E C 1
ATOM 7472 O O . GLU C 2 212 ? -18.396 19.706 -51.056 1.00 30.22 250 GLU E O 1
ATOM 7478 N N . CYS C 2 213 ? -18.369 21.724 -50.055 1.00 24.62 251 CYS E N 1
ATOM 7479 C CA . CYS C 2 213 ? -18.967 21.197 -48.838 1.00 22.30 251 CYS E CA 1
ATOM 7480 C C . CYS C 2 213 ? -20.327 20.588 -49.115 1.00 17.53 251 CYS E C 1
ATOM 7481 O O . CYS C 2 213 ? -20.677 19.553 -48.544 1.00 21.17 251 CYS E O 1
ATOM 7484 N N . VAL C 2 214 ? -21.080 21.197 -50.022 1.00 18.31 252 VAL E N 1
ATOM 7485 C CA . VAL C 2 214 ? -22.387 20.650 -50.355 1.00 25.07 252 VAL E CA 1
ATOM 7486 C C . VAL C 2 214 ? -22.248 19.301 -51.040 1.00 32.13 252 VAL E C 1
ATOM 7487 O O . VAL C 2 214 ? -23.002 18.372 -50.725 1.00 30.85 252 VAL E O 1
ATOM 7491 N N . LYS C 2 215 ? -21.276 19.182 -51.949 1.00 26.29 253 LYS E N 1
ATOM 7492 C CA . LYS C 2 215 ? -21.007 17.895 -52.598 1.00 30.07 253 LYS E CA 1
ATOM 7493 C C . LYS C 2 215 ? -20.676 16.808 -51.591 1.00 19.76 253 LYS E C 1
ATOM 7494 O O . LYS C 2 215 ? -21.297 15.758 -51.589 1.00 30.65 253 LYS E O 1
ATOM 7500 N N . ILE C 2 216 ? -19.686 17.071 -50.745 1.00 21.68 254 ILE E N 1
ATOM 7501 C CA . ILE C 2 216 ? -19.302 16.154 -49.669 1.00 20.65 254 ILE E CA 1
ATOM 7502 C C . ILE C 2 216 ? -20.486 15.789 -48.767 1.00 28.64 254 ILE E C 1
ATOM 7503 O O . ILE C 2 216 ? -20.620 14.642 -48.351 1.00 35.70 254 ILE E O 1
ATOM 7508 N N . MET C 2 217 ? -21.343 16.761 -48.472 1.00 27.83 255 MET E N 1
ATOM 7509 C CA . MET C 2 217 ? -22.558 16.498 -47.701 1.00 34.36 255 MET E CA 1
ATOM 7510 C C . MET C 2 217 ? -23.469 15.524 -48.428 1.00 36.55 255 MET E C 1
ATOM 7511 O O . MET C 2 217 ? -23.922 14.534 -47.850 1.00 49.17 255 MET E O 1
ATOM 7516 N N . ARG C 2 218 ? -23.748 15.818 -49.695 1.00 31.84 256 ARG E N 1
ATOM 7517 C CA . ARG C 2 218 ? -24.662 15.002 -50.478 1.00 35.38 256 ARG E CA 1
ATOM 7518 C C . ARG C 2 218 ? -24.123 13.586 -50.691 1.00 39.86 256 ARG E C 1
ATOM 7519 O O . ARG C 2 218 ? -24.885 12.673 -50.993 1.00 47.91 256 ARG E O 1
ATOM 7527 N N . ASN C 2 219 ? -22.816 13.400 -50.513 1.00 35.83 257 ASN E N 1
ATOM 7528 C CA . ASN C 2 219 ? -22.203 12.079 -50.701 1.00 35.92 257 ASN E CA 1
ATOM 7529 C C . ASN C 2 219 ? -21.742 11.367 -49.431 1.00 42.39 257 ASN E C 1
ATOM 7530 O O . ASN C 2 219 ? -20.891 10.489 -49.495 1.00 40.76 257 ASN E O 1
ATOM 7535 N N . ALA C 2 220 ? -22.297 11.739 -48.282 1.00 44.52 258 ALA E N 1
ATOM 7536 C CA . ALA C 2 220 ? -21.947 11.073 -47.032 1.00 51.83 258 ALA E CA 1
ATOM 7537 C C . ALA C 2 220 ? -23.027 10.073 -46.619 1.00 67.01 258 ALA E C 1
ATOM 7538 O O . ALA C 2 220 ? -24.212 10.410 -46.593 1.00 61.25 258 ALA E O 1
ATOM 7540 N N . THR C 2 221 ? -22.601 8.848 -46.307 1.00 65.39 259 THR E N 1
ATOM 7541 C CA . THR C 2 221 ? -23.497 7.751 -45.933 1.00 68.80 259 THR E CA 1
ATOM 7542 C C . THR C 2 221 ? -24.754 8.241 -45.212 1.00 81.50 259 THR E C 1
ATOM 7543 O O . THR C 2 221 ? -24.811 8.299 -43.980 1.00 84.22 259 THR E O 1
ATOM 7547 N N . ASP C 2 233 ? -32.752 10.913 -51.491 1.00 51.02 271 ASP E N 1
ATOM 7548 C CA . ASP C 2 233 ? -33.818 11.776 -50.992 1.00 69.83 271 ASP E CA 1
ATOM 7549 C C . ASP C 2 233 ? -33.171 12.759 -50.013 1.00 58.02 271 ASP E C 1
ATOM 7550 O O . ASP C 2 233 ? -33.210 12.548 -48.805 1.00 50.99 271 ASP E O 1
ATOM 7555 N N . LYS C 2 234 ? -32.564 13.823 -50.534 1.00 51.94 272 LYS E N 1
ATOM 7556 C CA . LYS C 2 234 ? -31.683 14.668 -49.725 1.00 50.50 272 LYS E CA 1
ATOM 7557 C C . LYS C 2 234 ? -31.987 16.152 -49.846 1.00 37.59 272 LYS E C 1
ATOM 7558 O O . LYS C 2 234 ? -31.654 16.781 -50.845 1.00 51.32 272 LYS E O 1
ATOM 7564 N N . PHE C 2 235 ? -32.601 16.717 -48.818 1.00 33.76 273 PHE E N 1
ATOM 7565 C CA . PHE C 2 235 ? -32.891 18.144 -48.826 1.00 29.20 273 PHE E CA 1
ATOM 7566 C C . PHE C 2 235 ? -31.761 18.941 -48.189 1.00 29.29 273 PHE E C 1
ATOM 7567 O O . PHE C 2 235 ? -31.339 18.653 -47.065 1.00 24.68 273 PHE E O 1
ATOM 7575 N N . VAL C 2 236 ? -31.289 19.951 -48.914 1.00 31.17 274 VAL E N 1
ATOM 7576 C CA . VAL C 2 236 ? -30.156 20.760 -48.479 1.00 27.20 274 VAL E CA 1
ATOM 7577 C C . VAL C 2 236 ? -30.528 22.230 -48.292 1.00 23.53 274 VAL E C 1
ATOM 7578 O O . VAL C 2 236 ? -31.300 22.799 -49.064 1.00 24.33 274 VAL E O 1
ATOM 7582 N N . ALA C 2 237 ? -29.979 22.843 -47.254 1.00 18.44 275 ALA E N 1
ATOM 7583 C CA . ALA C 2 237 ? -30.069 24.287 -47.108 1.00 19.98 275 ALA E CA 1
ATOM 7584 C C . ALA C 2 237 ? -28.795 24.805 -46.458 1.00 18.93 275 ALA E C 1
ATOM 7585 O O . ALA C 2 237 ? -28.255 24.187 -45.547 1.00 24.62 275 ALA E O 1
ATOM 7587 N N . CYS C 2 238 ? -28.315 25.943 -46.937 1.00 17.19 276 CYS E N 1
ATOM 7588 C CA . CYS C 2 238 ? -27.113 26.546 -46.391 1.00 11.18 276 CYS E CA 1
ATOM 7589 C C . CYS C 2 238 ? -27.380 27.994 -46.044 1.00 15.63 276 CYS E C 1
ATOM 7590 O O . CYS C 2 238 ? -28.215 28.659 -46.660 1.00 14.20 276 CYS E O 1
ATOM 7593 N N . PHE C 2 239 ? -26.682 28.482 -45.033 1.00 12.84 277 PHE E N 1
ATOM 7594 C CA . PHE C 2 239 ? -26.923 29.836 -44.573 1.00 11.01 277 PHE E CA 1
ATOM 7595 C C . PHE C 2 239 ? -25.621 30.568 -44.242 1.00 10.17 277 PHE E C 1
ATOM 7596 O O . PHE C 2 239 ? -24.707 29.997 -43.648 1.00 10.37 277 PHE E O 1
ATOM 7604 N N . THR C 2 240 ? -25.554 31.835 -44.623 1.00 9.78 278 THR E N 1
ATOM 7605 C CA . THR C 2 240 ? -24.444 32.695 -44.242 1.00 12.08 278 THR E CA 1
ATOM 7606 C C . THR C 2 240 ? -24.740 33.378 -42.913 1.00 9.45 278 THR E C 1
ATOM 7607 O O . THR C 2 240 ? -25.846 33.873 -42.677 1.00 8.00 278 THR E O 1
ATOM 7611 N N . ARG C 2 241 ? -23.731 33.408 -42.060 1.00 6.89 279 ARG E N 1
ATOM 7612 C CA . ARG C 2 241 ? -23.783 34.180 -40.856 1.00 10.30 279 ARG E CA 1
ATOM 7613 C C . ARG C 2 241 ? -23.563 35.653 -41.194 1.00 7.14 279 ARG E C 1
ATOM 7614 O O . ARG C 2 241 ? -22.435 36.099 -41.303 1.00 6.89 279 ARG E O 1
ATOM 7622 N N . LEU C 2 242 ? -24.656 36.401 -41.338 1.00 12.27 280 LEU E N 1
ATOM 7623 C CA . LEU C 2 242 ? -24.602 37.834 -41.636 1.00 12.94 280 LEU E CA 1
ATOM 7624 C C . LEU C 2 242 ? -23.796 38.605 -40.616 1.00 13.48 280 LEU E C 1
ATOM 7625 O O . LEU C 2 242 ? -23.740 38.222 -39.446 1.00 15.11 280 LEU E O 1
ATOM 7630 N N . PRO C 2 243 ? -23.165 39.700 -41.065 1.00 14.16 281 PRO E N 1
ATOM 7631 C CA . PRO C 2 243 ? -22.421 40.593 -40.181 1.00 13.01 281 PRO E CA 1
ATOM 7632 C C . PRO C 2 243 ? -23.369 41.145 -39.141 1.00 13.30 281 PRO E C 1
ATOM 7633 O O . PRO C 2 243 ? -24.541 41.384 -39.443 1.00 14.26 281 PRO E O 1
ATOM 7637 N N . THR C 2 244 ? -22.882 41.351 -37.928 1.00 10.59 282 THR E N 1
ATOM 7638 C CA . THR C 2 244 ? -23.724 41.966 -36.915 1.00 14.90 282 THR E CA 1
ATOM 7639 C C . THR C 2 244 ? -23.857 43.481 -37.114 1.00 13.02 282 THR E C 1
ATOM 7640 O O . THR C 2 244 ? -22.865 44.177 -37.311 1.00 12.81 282 THR E O 1
ATOM 7644 N N . PRO C 2 245 ? -25.091 43.996 -37.054 1.00 20.35 283 PRO E N 1
ATOM 7645 C CA . PRO C 2 245 ? -25.307 45.443 -37.166 1.00 15.15 283 PRO E CA 1
ATOM 7646 C C . PRO C 2 245 ? -24.517 46.148 -36.077 1.00 14.48 283 PRO E C 1
ATOM 7647 O O . PRO C 2 245 ? -24.573 45.727 -34.929 1.00 16.17 283 PRO E O 1
ATOM 7651 N N . ALA C 2 246 ? -23.786 47.195 -36.430 1.00 10.72 284 ALA E N 1
ATOM 7652 C CA . ALA C 2 246 ? -22.901 47.864 -35.476 1.00 22.60 284 ALA E CA 1
ATOM 7653 C C . ALA C 2 246 ? -23.679 48.704 -34.463 1.00 25.85 284 ALA E C 1
ATOM 7654 O O . ALA C 2 246 ? -24.294 49.701 -34.816 1.00 18.18 284 ALA E O 1
ATOM 7656 N N . ILE C 2 247 ? -23.643 48.289 -33.204 1.00 30.96 285 ILE E N 1
ATOM 7657 C CA . ILE C 2 247 ? -24.254 49.049 -32.129 1.00 25.91 285 ILE E CA 1
ATOM 7658 C C . ILE C 2 247 ? -23.178 49.772 -31.304 1.00 42.03 285 ILE E C 1
ATOM 7659 O O . ILE C 2 247 ? -22.921 49.437 -30.149 1.00 46.43 285 ILE E O 1
ATOM 7664 N N . LEU C 2 248 ? -22.534 50.754 -31.926 1.00 62.80 286 LEU E N 1
ATOM 7665 C CA . LEU C 2 248 ? -21.529 51.572 -31.257 1.00 63.14 286 LEU E CA 1
ATOM 7666 C C . LEU C 2 248 ? -22.207 52.702 -30.479 1.00 76.78 286 LEU E C 1
ATOM 7667 O O . LEU C 2 248 ? -21.715 53.148 -29.438 1.00 66.23 286 LEU E O 1
ATOM 7672 N N . GLN D 2 28 ? 0.362 62.355 -61.833 1.00 56.39 66 GLN F N 1
ATOM 7673 C CA . GLN D 2 28 ? 0.725 60.946 -61.922 1.00 65.01 66 GLN F CA 1
ATOM 7674 C C . GLN D 2 28 ? 0.477 60.212 -60.604 1.00 61.79 66 GLN F C 1
ATOM 7675 O O . GLN D 2 28 ? 1.002 60.593 -59.557 1.00 69.31 66 GLN F O 1
ATOM 7681 N N . LEU D 2 29 ? -0.323 59.155 -60.670 1.00 37.82 67 LEU F N 1
ATOM 7682 C CA . LEU D 2 29 ? -0.659 58.363 -59.494 1.00 37.67 67 LEU F CA 1
ATOM 7683 C C . LEU D 2 29 ? 0.533 57.606 -58.911 1.00 26.73 67 LEU F C 1
ATOM 7684 O O . LEU D 2 29 ? 1.366 57.081 -59.637 1.00 32.13 67 LEU F O 1
ATOM 7689 N N . GLU D 2 30 ? 0.615 57.565 -57.589 1.00 40.34 68 GLU F N 1
ATOM 7690 C CA . GLU D 2 30 ? 1.557 56.673 -56.933 1.00 44.16 68 GLU F CA 1
ATOM 7691 C C . GLU D 2 30 ? 0.820 55.512 -56.281 1.00 32.47 68 GLU F C 1
ATOM 7692 O O . GLU D 2 30 ? -0.081 55.714 -55.459 1.00 20.76 68 GLU F O 1
ATOM 7698 N N . TYR D 2 31 ? 1.199 54.299 -56.675 1.00 29.23 69 TYR F N 1
ATOM 7699 C CA . TYR D 2 31 ? 0.637 53.089 -56.091 1.00 31.98 69 TYR F CA 1
ATOM 7700 C C . TYR D 2 31 ? 1.693 52.005 -56.023 1.00 23.48 69 TYR F C 1
ATOM 7701 O O . TYR D 2 31 ? 2.659 52.040 -56.765 1.00 18.81 69 TYR F O 1
ATOM 7710 N N . PRO D 2 32 ? 1.520 51.054 -55.104 1.00 27.12 70 PRO F N 1
ATOM 7711 C CA . PRO D 2 32 ? 2.510 49.996 -54.903 1.00 29.74 70 PRO F CA 1
ATOM 7712 C C . PRO D 2 32 ? 2.546 48.991 -56.054 1.00 27.46 70 PRO F C 1
ATOM 7713 O O . PRO D 2 32 ? 1.550 48.806 -56.768 1.00 14.18 70 PRO F O 1
ATOM 7717 N N . VAL D 2 33 ? 3.703 48.354 -56.213 1.00 20.68 71 VAL F N 1
ATOM 7718 C CA . VAL D 2 33 ? 3.858 47.216 -57.112 1.00 24.50 71 VAL F CA 1
ATOM 7719 C C . VAL D 2 33 ? 3.033 46.022 -56.642 1.00 23.18 71 VAL F C 1
ATOM 7720 O O . VAL D 2 33 ? 2.459 45.322 -57.461 1.00 14.53 71 VAL F O 1
ATOM 7724 N N . SER D 2 34 ? 2.983 45.814 -55.324 1.00 23.99 72 SER F N 1
ATOM 7725 C CA . SER D 2 34 ? 2.121 44.822 -54.697 1.00 20.34 72 SER F CA 1
ATOM 7726 C C . SER D 2 34 ? 1.676 45.309 -53.309 1.00 25.39 72 SER F C 1
ATOM 7727 O O . SER D 2 34 ? 2.292 46.193 -52.728 1.00 23.11 72 SER F O 1
ATOM 7730 N N . PRO D 2 35 ? 0.606 44.727 -52.764 1.00 26.88 73 PRO F N 1
ATOM 7731 C CA . PRO D 2 35 ? 0.183 45.154 -51.424 1.00 25.03 73 PRO F CA 1
ATOM 7732 C C . PRO D 2 35 ? 1.303 45.009 -50.402 1.00 24.93 73 PRO F C 1
ATOM 7733 O O . PRO D 2 35 ? 1.367 45.770 -49.446 1.00 31.42 73 PRO F O 1
ATOM 7737 N N . GLN D 2 36 ? 2.193 44.052 -50.620 1.00 27.82 74 GLN F N 1
ATOM 7738 C CA . GLN D 2 36 ? 3.236 43.766 -49.646 1.00 26.42 74 GLN F CA 1
ATOM 7739 C C . GLN D 2 36 ? 4.341 44.800 -49.678 1.00 26.05 74 GLN F C 1
ATOM 7740 O O . GLN D 2 36 ? 5.100 44.930 -48.723 1.00 27.48 74 GLN F O 1
ATOM 7746 N N . ASP D 2 37 ? 4.426 45.542 -50.778 1.00 23.53 75 ASP F N 1
ATOM 7747 C CA . ASP D 2 37 ? 5.446 46.579 -50.923 1.00 29.13 75 ASP F CA 1
ATOM 7748 C C . ASP D 2 37 ? 4.968 47.918 -50.406 1.00 34.63 75 ASP F C 1
ATOM 7749 O O . ASP D 2 37 ? 5.720 48.889 -50.389 1.00 38.88 75 ASP F O 1
ATOM 7754 N N . MET D 2 38 ? 3.710 47.973 -49.996 1.00 26.04 76 MET F N 1
ATOM 7755 C CA . MET D 2 38 ? 3.130 49.227 -49.571 1.00 24.51 76 MET F CA 1
ATOM 7756 C C . MET D 2 38 ? 3.633 49.592 -48.180 1.00 23.39 76 MET F C 1
ATOM 7757 O O . MET D 2 38 ? 3.570 48.785 -47.252 1.00 31.04 76 MET F O 1
ATOM 7762 N N . ASP D 2 39 ? 4.151 50.805 -48.049 1.00 25.06 77 ASP F N 1
ATOM 7763 C CA . ASP D 2 39 ? 4.558 51.320 -46.751 1.00 32.44 77 ASP F CA 1
ATOM 7764 C C . ASP D 2 39 ? 3.438 52.177 -46.187 1.00 27.77 77 ASP F C 1
ATOM 7765 O O . ASP D 2 39 ? 3.117 53.235 -46.729 1.00 28.53 77 ASP F O 1
ATOM 7770 N N . TRP D 2 40 ? 2.841 51.709 -45.101 1.00 25.22 78 TRP F N 1
ATOM 7771 C CA . TRP D 2 40 ? 1.678 52.375 -44.537 1.00 28.13 78 TRP F CA 1
ATOM 7772 C C . TRP D 2 40 ? 2.087 53.255 -43.365 1.00 25.87 78 TRP F C 1
ATOM 7773 O O . TRP D 2 40 ? 1.287 54.027 -42.846 1.00 26.65 78 TRP F O 1
ATOM 7784 N N . SER D 2 41 ? 3.349 53.153 -42.973 1.00 29.97 79 SER F N 1
ATOM 7785 C CA . SER D 2 41 ? 3.839 53.853 -41.797 1.00 31.95 79 SER F CA 1
ATOM 7786 C C . SER D 2 41 ? 3.946 55.374 -41.964 1.00 35.53 79 SER F C 1
ATOM 7787 O O . SER D 2 41 ? 4.198 56.090 -40.996 1.00 48.15 79 SER F O 1
ATOM 7790 N N . LYS D 2 42 ? 3.760 55.877 -43.178 1.00 34.74 80 LYS F N 1
ATOM 7791 C CA . LYS D 2 42 ? 3.821 57.320 -43.383 1.00 35.98 80 LYS F CA 1
ATOM 7792 C C . LYS D 2 42 ? 2.447 57.947 -43.253 1.00 37.66 80 LYS F C 1
ATOM 7793 O O . LYS D 2 42 ? 2.314 59.090 -42.809 1.00 39.58 80 LYS F O 1
ATOM 7799 N N . LEU D 2 43 ? 1.420 57.195 -43.640 1.00 33.24 81 LEU F N 1
ATOM 7800 C CA . LEU D 2 43 ? 0.054 57.681 -43.522 1.00 28.67 81 LEU F CA 1
ATOM 7801 C C . LEU D 2 43 ? -0.443 57.466 -42.103 1.00 26.33 81 LEU F C 1
ATOM 7802 O O . LEU D 2 43 ? -1.222 58.256 -41.590 1.00 23.88 81 LEU F O 1
ATOM 7807 N N . TYR D 2 44 ? 0.024 56.391 -41.477 1.00 31.01 82 TYR F N 1
ATOM 7808 C CA . TYR D 2 44 ? -0.420 56.014 -40.135 1.00 34.76 82 TYR F CA 1
ATOM 7809 C C . TYR D 2 44 ? 0.770 55.803 -39.210 1.00 36.15 82 TYR F C 1
ATOM 7810 O O . TYR D 2 44 ? 0.987 54.689 -38.733 1.00 29.31 82 TYR F O 1
ATOM 7819 N N . PRO D 2 45 ? 1.525 56.886 -38.938 1.00 38.63 83 PRO F N 1
ATOM 7820 C CA . PRO D 2 45 ? 2.798 56.853 -38.211 1.00 26.27 83 PRO F CA 1
ATOM 7821 C C . PRO D 2 45 ? 2.624 56.388 -36.781 1.00 32.06 83 PRO F C 1
ATOM 7822 O O . PRO D 2 45 ? 3.577 55.888 -36.192 1.00 44.78 83 PRO F O 1
ATOM 7826 N N . TYR D 2 46 ? 1.420 56.541 -36.240 1.00 29.57 84 TYR F N 1
ATOM 7827 C CA . TYR D 2 46 ? 1.149 56.205 -34.843 1.00 37.71 84 TYR F CA 1
ATOM 7828 C C . TYR D 2 46 ? 1.054 54.717 -34.603 1.00 41.66 84 TYR F C 1
ATOM 7829 O O . TYR D 2 46 ? 1.009 54.268 -33.460 1.00 44.88 84 TYR F O 1
ATOM 7838 N N . TYR D 2 47 ? 0.999 53.955 -35.684 1.00 36.03 85 TYR F N 1
ATOM 7839 C CA . TYR D 2 47 ? 0.834 52.520 -35.575 1.00 32.05 85 TYR F CA 1
ATOM 7840 C C . TYR D 2 47 ? 2.073 51.811 -36.071 1.00 41.83 85 TYR F C 1
ATOM 7841 O O . TYR D 2 47 ? 2.039 50.628 -36.395 1.00 41.35 85 TYR F O 1
ATOM 7850 N N . LYS D 2 48 ? 3.169 52.561 -36.129 1.00 43.74 86 LYS F N 1
ATOM 7851 C CA . LYS D 2 48 ? 4.471 51.987 -36.400 1.00 41.99 86 LYS F CA 1
ATOM 7852 C C . LYS D 2 48 ? 5.089 51.579 -35.081 1.00 55.36 86 LYS F C 1
ATOM 7853 O O . LYS D 2 48 ? 5.232 52.400 -34.177 1.00 56.82 86 LYS F O 1
ATOM 7859 N N . ASN D 2 49 ? 5.436 50.303 -34.969 1.00 55.39 87 ASN F N 1
ATOM 7860 C CA . ASN D 2 49 ? 6.210 49.809 -33.841 1.00 61.46 87 ASN F CA 1
ATOM 7861 C C . ASN D 2 49 ? 7.635 50.343 -33.930 1.00 78.37 87 ASN F C 1
ATOM 7862 O O . ASN D 2 49 ? 8.348 50.065 -34.895 1.00 75.78 87 ASN F O 1
ATOM 7867 N N . ALA D 2 50 ? 8.048 51.116 -32.932 1.00 74.20 88 ALA F N 1
ATOM 7868 C CA . ALA D 2 50 ? 9.374 51.728 -32.950 1.00 70.28 88 ALA F CA 1
ATOM 7869 C C . ALA D 2 50 ? 10.491 50.684 -32.863 1.00 87.49 88 ALA F C 1
ATOM 7870 O O . ALA D 2 50 ? 11.588 50.898 -33.384 1.00 83.02 88 ALA F O 1
ATOM 7872 N N . GLU D 2 51 ? 10.206 49.559 -32.208 1.00 83.09 89 GLU F N 1
ATOM 7873 C CA . GLU D 2 51 ? 11.191 48.491 -32.050 1.00 78.81 89 GLU F CA 1
ATOM 7874 C C . GLU D 2 51 ? 11.366 47.695 -33.339 1.00 84.45 89 GLU F C 1
ATOM 7875 O O . GLU D 2 51 ? 12.457 47.635 -33.909 1.00 80.51 89 GLU F O 1
ATOM 7881 N N . ASN D 2 52 ? 10.280 47.076 -33.787 1.00 82.78 90 ASN F N 1
ATOM 7882 C CA . ASN D 2 52 ? 10.311 46.236 -34.975 1.00 66.26 90 ASN F CA 1
ATOM 7883 C C . ASN D 2 52 ? 10.516 47.037 -36.243 1.00 72.59 90 ASN F C 1
ATOM 7884 O O . ASN D 2 52 ? 11.162 46.572 -37.178 1.00 56.49 90 ASN F O 1
ATOM 7889 N N . GLY D 2 53 ? 9.956 48.242 -36.269 1.00 70.57 91 GLY F N 1
ATOM 7890 C CA . GLY D 2 53 ? 9.823 48.989 -37.503 1.00 65.42 91 GLY F CA 1
ATOM 7891 C C . GLY D 2 53 ? 8.673 48.388 -38.287 1.00 62.18 91 GLY F C 1
ATOM 7892 O O . GLY D 2 53 ? 8.668 48.390 -39.515 1.00 76.80 91 GLY F O 1
ATOM 7893 N N . GLN D 2 54 ? 7.695 47.862 -37.558 1.00 52.79 92 GLN F N 1
ATOM 7894 C CA . GLN D 2 54 ? 6.576 47.142 -38.153 1.00 58.99 92 GLN F CA 1
ATOM 7895 C C . GLN D 2 54 ? 5.248 47.844 -37.921 1.00 56.86 92 GLN F C 1
ATOM 7896 O O . GLN D 2 54 ? 5.098 48.631 -36.987 1.00 53.25 92 GLN F O 1
ATOM 7902 N N . MET D 2 55 ? 4.277 47.533 -38.770 1.00 57.77 93 MET F N 1
ATOM 7903 C CA . MET D 2 55 ? 2.924 48.036 -38.604 1.00 45.19 93 MET F CA 1
ATOM 7904 C C . MET D 2 55 ? 2.177 47.172 -37.583 1.00 53.34 93 MET F C 1
ATOM 7905 O O . MET D 2 55 ? 2.220 45.939 -37.653 1.00 43.73 93 MET F O 1
ATOM 7910 N N . THR D 2 56 ? 1.502 47.823 -36.638 1.00 34.89 94 THR F N 1
ATOM 7911 C CA . THR D 2 56 ? 0.753 47.129 -35.589 1.00 45.92 94 THR F CA 1
ATOM 7912 C C . THR D 2 56 ? -0.691 46.891 -36.013 1.00 40.37 94 THR F C 1
ATOM 7913 O O . THR D 2 56 ? -1.438 46.163 -35.360 1.00 41.75 94 THR F O 1
ATOM 7917 N N . LYS D 2 57 ? -1.078 47.531 -37.107 1.00 37.10 95 LYS F N 1
ATOM 7918 C CA . LYS D 2 57 ? -2.457 47.538 -37.549 1.00 24.43 95 LYS F CA 1
ATOM 7919 C C . LYS D 2 57 ? -2.479 47.645 -39.075 1.00 36.73 95 LYS F C 1
ATOM 7920 O O . LYS D 2 57 ? -1.498 48.050 -39.702 1.00 30.44 95 LYS F O 1
ATOM 7926 N N . LYS D 2 58 ? -3.596 47.272 -39.677 1.00 33.27 96 LYS F N 1
ATOM 7927 C CA . LYS D 2 58 ? -3.720 47.341 -41.123 1.00 21.48 96 LYS F CA 1
ATOM 7928 C C . LYS D 2 58 ? -4.977 48.109 -41.487 1.00 23.49 96 LYS F C 1
ATOM 7929 O O . LYS D 2 58 ? -5.948 48.127 -40.720 1.00 19.26 96 LYS F O 1
ATOM 7935 N N . VAL D 2 59 ? -4.959 48.757 -42.646 1.00 13.79 97 VAL F N 1
ATOM 7936 C CA . VAL D 2 59 ? -6.151 49.441 -43.117 1.00 14.95 97 VAL F CA 1
ATOM 7937 C C . VAL D 2 59 ? -7.266 48.435 -43.317 1.00 13.87 97 VAL F C 1
ATOM 7938 O O . VAL D 2 59 ? -7.071 47.375 -43.906 1.00 13.26 97 VAL F O 1
ATOM 7942 N N . THR D 2 60 ? -8.447 48.787 -42.836 1.00 16.88 98 THR F N 1
ATOM 7943 C CA . THR D 2 60 ? -9.514 47.824 -42.722 1.00 10.15 98 THR F CA 1
ATOM 7944 C C . THR D 2 60 ? -10.847 48.397 -43.199 1.00 8.24 98 THR F C 1
ATOM 7945 O O . THR D 2 60 ? -11.792 47.666 -43.493 1.00 14.21 98 THR F O 1
ATOM 7949 N N . ILE D 2 61 ? -10.907 49.713 -43.302 1.00 8.25 99 ILE F N 1
ATOM 7950 C CA . ILE D 2 61 ? -12.099 50.383 -43.776 1.00 9.15 99 ILE F CA 1
ATOM 7951 C C . ILE D 2 61 ? -11.721 51.305 -44.922 1.00 10.51 99 ILE F C 1
ATOM 7952 O O . ILE D 2 61 ? -10.670 51.950 -44.891 1.00 15.45 99 ILE F O 1
ATOM 7957 N N . ALA D 2 62 ? -12.556 51.354 -45.949 1.00 6.89 100 ALA F N 1
ATOM 7958 C CA . ALA D 2 62 ? -12.218 52.160 -47.116 1.00 7.15 100 ALA F CA 1
ATOM 7959 C C . ALA D 2 62 ? -13.384 53.000 -47.574 1.00 9.89 100 ALA F C 1
ATOM 7960 O O . ALA D 2 62 ? -14.506 52.506 -47.748 1.00 8.13 100 ALA F O 1
ATOM 7962 N N . ASP D 2 63 ? -13.102 54.282 -47.765 1.00 8.32 101 ASP F N 1
ATOM 7963 C CA . ASP D 2 63 ? -14.093 55.224 -48.223 1.00 10.05 101 ASP F CA 1
ATOM 7964 C C . ASP D 2 63 ? -13.766 55.548 -49.672 1.00 13.06 101 ASP F C 1
ATOM 7965 O O . ASP D 2 63 ? -12.811 56.258 -49.955 1.00 15.03 101 ASP F O 1
ATOM 7970 N N . ILE D 2 64 ? -14.559 55.021 -50.594 1.00 15.50 102 ILE F N 1
ATOM 7971 C CA . ILE D 2 64 ? -14.237 55.142 -52.011 1.00 12.85 102 ILE F CA 1
ATOM 7972 C C . ILE D 2 64 ? -14.826 56.425 -52.582 1.00 16.33 102 ILE F C 1
ATOM 7973 O O . ILE D 2 64 ? -16.042 56.567 -52.690 1.00 17.99 102 ILE F O 1
ATOM 7978 N N . GLY D 2 65 ? -13.963 57.358 -52.961 1.00 15.58 103 GLY F N 1
ATOM 7979 C CA . GLY D 2 65 ? -14.420 58.695 -53.309 1.00 10.16 103 GLY F CA 1
ATOM 7980 C C . GLY D 2 65 ? -14.777 59.457 -52.043 1.00 15.68 103 GLY F C 1
ATOM 7981 O O . GLY D 2 65 ? -15.923 59.855 -51.841 1.00 26.11 103 GLY F O 1
ATOM 7982 N N . CYS D 2 66 ? -13.783 59.653 -51.183 1.00 16.24 104 CYS F N 1
ATOM 7983 C CA . CYS D 2 66 ? -14.013 60.227 -49.870 1.00 18.29 104 CYS F CA 1
ATOM 7984 C C . CYS D 2 66 ? -14.296 61.727 -49.929 1.00 31.86 104 CYS F C 1
ATOM 7985 O O . CYS D 2 66 ? -14.712 62.324 -48.934 1.00 30.81 104 CYS F O 1
ATOM 7988 N N . GLY D 2 67 ? -14.078 62.336 -51.091 1.00 28.97 105 GLY F N 1
ATOM 7989 C CA . GLY D 2 67 ? -14.296 63.764 -51.234 1.00 32.84 105 GLY F CA 1
ATOM 7990 C C . GLY D 2 67 ? -13.542 64.553 -50.174 1.00 34.87 105 GLY F C 1
ATOM 7991 O O . GLY D 2 67 ? -12.342 64.332 -49.959 1.00 24.25 105 GLY F O 1
ATOM 7992 N N . PHE D 2 68 ? -14.238 65.459 -49.493 1.00 21.63 106 PHE F N 1
ATOM 7993 C CA . PHE D 2 68 ? -13.566 66.315 -48.521 1.00 28.64 106 PHE F CA 1
ATOM 7994 C C . PHE D 2 68 ? -13.345 65.669 -47.157 1.00 31.26 106 PHE F C 1
ATOM 7995 O O . PHE D 2 68 ? -12.912 66.326 -46.219 1.00 28.97 106 PHE F O 1
ATOM 8003 N N . GLY D 2 69 ? -13.618 64.374 -47.059 1.00 24.35 107 GLY F N 1
ATOM 8004 C CA . GLY D 2 69 ? -13.247 63.623 -45.870 1.00 27.97 107 GLY F CA 1
ATOM 8005 C C . GLY D 2 69 ? -14.215 63.607 -44.691 1.00 16.96 107 GLY F C 1
ATOM 8006 O O . GLY D 2 69 ? -13.853 63.163 -43.602 1.00 19.84 107 GLY F O 1
ATOM 8007 N N . GLY D 2 70 ? -15.444 64.064 -44.906 1.00 18.84 108 GLY F N 1
ATOM 8008 C CA . GLY D 2 70 ? -16.406 64.191 -43.825 1.00 17.08 108 GLY F CA 1
ATOM 8009 C C . GLY D 2 70 ? -16.700 62.861 -43.160 1.00 23.16 108 GLY F C 1
ATOM 8010 O O . GLY D 2 70 ? -16.543 62.708 -41.947 1.00 23.53 108 GLY F O 1
ATOM 8011 N N . LEU D 2 71 ? -17.108 61.891 -43.970 1.00 27.84 109 LEU F N 1
ATOM 8012 C CA . LEU D 2 71 ? -17.447 60.574 -43.472 1.00 18.06 109 LEU F CA 1
ATOM 8013 C C . LEU D 2 71 ? -16.301 59.982 -42.687 1.00 22.29 109 LEU F C 1
ATOM 8014 O O . LEU D 2 71 ? -16.512 59.342 -41.657 1.00 21.86 109 LEU F O 1
ATOM 8019 N N . MET D 2 72 ? -15.083 60.187 -43.168 1.00 16.32 110 MET F N 1
ATOM 8020 C CA . MET D 2 72 ? -13.926 59.692 -42.434 1.00 22.32 110 MET F CA 1
ATOM 8021 C C . MET D 2 72 ? -13.866 60.307 -41.046 1.00 25.62 110 MET F C 1
ATOM 8022 O O . MET D 2 72 ? -13.752 59.584 -40.054 1.00 23.18 110 MET F O 1
ATOM 8027 N N . ILE D 2 73 ? -13.977 61.635 -40.973 1.00 25.83 111 ILE F N 1
ATOM 8028 C CA . ILE D 2 73 ? -13.938 62.328 -39.687 1.00 19.12 111 ILE F CA 1
ATOM 8029 C C . ILE D 2 73 ? -14.914 61.718 -38.681 1.00 15.68 111 ILE F C 1
ATOM 8030 O O . ILE D 2 73 ? -14.562 61.504 -37.529 1.00 19.99 111 ILE F O 1
ATOM 8035 N N . ASP D 2 74 ? -16.134 61.436 -39.135 1.00 18.47 112 ASP F N 1
ATOM 8036 C CA . ASP D 2 74 ? -17.170 60.842 -38.289 1.00 16.97 112 ASP F CA 1
ATOM 8037 C C . ASP D 2 74 ? -16.906 59.371 -37.957 1.00 27.60 112 ASP F C 1
ATOM 8038 O O . ASP D 2 74 ? -17.318 58.885 -36.911 1.00 38.47 112 ASP F O 1
ATOM 8043 N N . LEU D 2 75 ? -16.229 58.657 -38.845 1.00 18.45 113 LEU F N 1
ATOM 8044 C CA . LEU D 2 75 ? -15.946 57.265 -38.589 1.00 13.15 113 LEU F CA 1
ATOM 8045 C C . LEU D 2 75 ? -14.818 57.167 -37.583 1.00 15.30 113 LEU F C 1
ATOM 8046 O O . LEU D 2 75 ? -14.749 56.212 -36.819 1.00 18.68 113 LEU F O 1
ATOM 8051 N N . SER D 2 76 ? -13.931 58.154 -37.579 1.00 10.32 114 SER F N 1
ATOM 8052 C CA . SER D 2 76 ? -12.693 58.039 -36.809 1.00 16.12 114 SER F CA 1
ATOM 8053 C C . SER D 2 76 ? -12.875 57.605 -35.353 1.00 29.47 114 SER F C 1
ATOM 8054 O O . SER D 2 76 ? -12.261 56.625 -34.918 1.00 31.58 114 SER F O 1
ATOM 8057 N N . PRO D 2 77 ? -13.709 58.339 -34.591 1.00 27.39 115 PRO F N 1
ATOM 8058 C CA . PRO D 2 77 ? -13.904 58.036 -33.173 1.00 16.22 115 PRO F CA 1
ATOM 8059 C C . PRO D 2 77 ? -14.855 56.866 -32.957 1.00 23.33 115 PRO F C 1
ATOM 8060 O O . PRO D 2 77 ? -14.826 56.231 -31.903 1.00 23.69 115 PRO F O 1
ATOM 8064 N N . ALA D 2 78 ? -15.686 56.579 -33.949 1.00 24.54 116 ALA F N 1
ATOM 8065 C CA . ALA D 2 78 ? -16.573 55.430 -33.873 1.00 16.71 116 ALA F CA 1
ATOM 8066 C C . ALA D 2 78 ? -15.822 54.105 -34.064 1.00 27.36 116 ALA F C 1
ATOM 8067 O O . ALA D 2 78 ? -16.309 53.051 -33.651 1.00 29.50 116 ALA F O 1
ATOM 8069 N N . PHE D 2 79 ? -14.648 54.150 -34.698 1.00 21.26 117 PHE F N 1
ATOM 8070 C CA . PHE D 2 79 ? -13.881 52.924 -34.942 1.00 25.08 117 PHE F CA 1
ATOM 8071 C C . PHE D 2 79 ? -12.403 53.084 -34.639 1.00 22.29 117 PHE F C 1
ATOM 8072 O O . PHE D 2 79 ? -11.563 52.906 -35.514 1.00 18.51 117 PHE F O 1
ATOM 8080 N N . PRO D 2 80 ? -12.089 53.394 -33.375 1.00 26.77 118 PRO F N 1
ATOM 8081 C CA . PRO D 2 80 ? -10.756 53.746 -32.875 1.00 26.46 118 PRO F CA 1
ATOM 8082 C C . PRO D 2 80 ? -9.763 52.609 -33.029 1.00 19.22 118 PRO F C 1
ATOM 8083 O O . PRO D 2 80 ? -8.563 52.862 -33.088 1.00 26.61 118 PRO F O 1
ATOM 8087 N N . GLU D 2 81 ? -10.257 51.376 -33.078 1.00 22.89 119 GLU F N 1
ATOM 8088 C CA . GLU D 2 81 ? -9.390 50.213 -33.273 1.00 42.24 119 GLU F CA 1
ATOM 8089 C C . GLU D 2 81 ? -9.054 49.968 -34.762 1.00 35.64 119 GLU F C 1
ATOM 8090 O O . GLU D 2 81 ? -8.197 49.152 -35.085 1.00 38.28 119 GLU F O 1
ATOM 8096 N N . ASP D 2 82 ? -9.703 50.709 -35.654 1.00 28.66 120 ASP F N 1
ATOM 8097 C CA . ASP D 2 82 ? -9.626 50.442 -37.086 1.00 21.25 120 ASP F CA 1
ATOM 8098 C C . ASP D 2 82 ? -8.886 51.513 -37.872 1.00 27.51 120 ASP F C 1
ATOM 8099 O O . ASP D 2 82 ? -9.104 52.708 -37.659 1.00 19.68 120 ASP F O 1
ATOM 8104 N N . LEU D 2 83 ? -8.036 51.088 -38.803 1.00 18.67 121 LEU F N 1
ATOM 8105 C CA . LEU D 2 83 ? -7.436 52.042 -39.721 1.00 12.35 121 LEU F CA 1
ATOM 8106 C C . LEU D 2 83 ? -8.411 52.278 -40.856 1.00 14.68 121 LEU F C 1
ATOM 8107 O O . LEU D 2 83 ? -8.990 51.337 -41.389 1.00 16.47 121 LEU F O 1
ATOM 8112 N N . ILE D 2 84 ? -8.617 53.546 -41.192 1.00 15.71 122 ILE F N 1
ATOM 8113 C CA . ILE D 2 84 ? -9.577 53.947 -42.211 1.00 17.78 122 ILE F CA 1
ATOM 8114 C C . ILE D 2 84 ? -8.850 54.748 -43.277 1.00 18.34 122 ILE F C 1
ATOM 8115 O O . ILE D 2 84 ? -8.109 55.672 -42.950 1.00 14.20 122 ILE F O 1
ATOM 8120 N N . LEU D 2 85 ? -9.052 54.382 -44.542 1.00 16.13 123 LEU F N 1
ATOM 8121 C CA . LEU D 2 85 ? -8.408 55.058 -45.668 1.00 7.93 123 LEU F CA 1
ATOM 8122 C C . LEU D 2 85 ? -9.466 55.608 -46.609 1.00 15.79 123 LEU F C 1
ATOM 8123 O O . LEU D 2 85 ? -10.454 54.928 -46.915 1.00 17.95 123 LEU F O 1
ATOM 8128 N N . GLY D 2 86 ? -9.281 56.861 -47.018 1.00 11.22 124 GLY F N 1
ATOM 8129 C CA . GLY D 2 86 ? -10.116 57.465 -48.033 1.00 10.22 124 GLY F CA 1
ATOM 8130 C C . GLY D 2 86 ? -9.350 57.550 -49.345 1.00 15.46 124 GLY F C 1
ATOM 8131 O O . GLY D 2 86 ? -8.139 57.810 -49.372 1.00 14.29 124 GLY F O 1
ATOM 8132 N N . MET D 2 87 ? -10.041 57.322 -50.447 1.00 10.73 125 MET F N 1
ATOM 8133 C CA . MET D 2 87 ? -9.387 57.451 -51.741 1.00 20.37 125 MET F CA 1
ATOM 8134 C C . MET D 2 87 ? -10.156 58.426 -52.583 1.00 19.03 125 MET F C 1
ATOM 8135 O O . MET D 2 87 ? -11.394 58.387 -52.635 1.00 13.68 125 MET F O 1
ATOM 8140 N N . GLU D 2 88 ? -9.406 59.316 -53.219 1.00 12.57 126 GLU F N 1
ATOM 8141 C CA . GLU D 2 88 ? -9.968 60.297 -54.129 1.00 20.65 126 GLU F CA 1
ATOM 8142 C C . GLU D 2 88 ? -9.049 60.475 -55.319 1.00 15.52 126 GLU F C 1
ATOM 8143 O O . GLU D 2 88 ? -7.827 60.395 -55.197 1.00 21.22 126 GLU F O 1
ATOM 8149 N N . ILE D 2 89 ? -9.643 60.748 -56.466 1.00 16.80 127 ILE F N 1
ATOM 8150 C CA . ILE D 2 89 ? -8.864 60.912 -57.670 1.00 27.87 127 ILE F CA 1
ATOM 8151 C C . ILE D 2 89 ? -8.478 62.380 -57.883 1.00 21.25 127 ILE F C 1
ATOM 8152 O O . ILE D 2 89 ? -7.416 62.663 -58.424 1.00 38.46 127 ILE F O 1
ATOM 8157 N N . ARG D 2 90 ? -9.327 63.302 -57.436 1.00 30.04 128 ARG F N 1
ATOM 8158 C CA . ARG D 2 90 ? -9.050 64.743 -57.517 1.00 26.27 128 ARG F CA 1
ATOM 8159 C C . ARG D 2 90 ? -7.890 65.173 -56.622 1.00 27.57 128 ARG F C 1
ATOM 8160 O O . ARG D 2 90 ? -7.934 65.011 -55.405 1.00 27.15 128 ARG F O 1
ATOM 8168 N N . VAL D 2 91 ? -6.857 65.737 -57.233 1.00 19.89 129 VAL F N 1
ATOM 8169 C CA . VAL D 2 91 ? -5.674 66.161 -56.495 1.00 28.36 129 VAL F CA 1
ATOM 8170 C C . VAL D 2 91 ? -5.870 67.343 -55.540 1.00 34.78 129 VAL F C 1
ATOM 8171 O O . VAL D 2 91 ? -5.317 67.344 -54.438 1.00 27.68 129 VAL F O 1
ATOM 8175 N N . GLN D 2 92 ? -6.654 68.342 -55.940 1.00 31.01 130 GLN F N 1
ATOM 8176 C CA . GLN D 2 92 ? -6.908 69.471 -55.042 1.00 41.54 130 GLN F CA 1
ATOM 8177 C C . GLN D 2 92 ? -7.623 68.986 -53.793 1.00 34.59 130 GLN F C 1
ATOM 8178 O O . GLN D 2 92 ? -7.287 69.370 -52.671 1.00 24.33 130 GLN F O 1
ATOM 8184 N N . VAL D 2 93 ? -8.606 68.120 -54.000 1.00 34.27 131 VAL F N 1
ATOM 8185 C CA . VAL D 2 93 ? -9.388 67.587 -52.900 1.00 27.33 131 VAL F CA 1
ATOM 8186 C C . VAL D 2 93 ? -8.531 66.770 -51.937 1.00 24.67 131 VAL F C 1
ATOM 8187 O O . VAL D 2 93 ? -8.695 66.889 -50.730 1.00 23.57 131 VAL F O 1
ATOM 8191 N N . THR D 2 94 ? -7.592 65.981 -52.455 1.00 28.13 132 THR F N 1
ATOM 8192 C CA . THR D 2 94 ? -6.749 65.166 -51.577 1.00 33.55 132 THR F CA 1
ATOM 8193 C C . THR D 2 94 ? -5.788 66.025 -50.764 1.00 21.66 132 THR F C 1
ATOM 8194 O O . THR D 2 94 ? -5.536 65.742 -49.595 1.00 17.47 132 THR F O 1
ATOM 8198 N N . ASN D 2 95 ? -5.243 67.068 -51.382 1.00 19.21 133 ASN F N 1
ATOM 8199 C CA . ASN D 2 95 ? -4.347 67.965 -50.656 1.00 24.43 133 ASN F CA 1
ATOM 8200 C C . ASN D 2 95 ? -5.115 68.677 -49.560 1.00 20.81 133 ASN F C 1
ATOM 8201 O O . ASN D 2 95 ? -4.634 68.841 -48.438 1.00 18.01 133 ASN F O 1
ATOM 8206 N N . TYR D 2 96 ? -6.326 69.096 -49.894 1.00 14.31 134 TYR F N 1
ATOM 8207 C CA . TYR D 2 96 ? -7.199 69.654 -48.894 1.00 19.81 134 TYR F CA 1
ATOM 8208 C C . TYR D 2 96 ? -7.378 68.686 -47.725 1.00 30.39 134 TYR F C 1
ATOM 8209 O O . TYR D 2 96 ? -7.213 69.069 -46.570 1.00 21.40 134 TYR F O 1
ATOM 8218 N N . VAL D 2 97 ? -7.708 67.430 -48.020 1.00 22.18 135 VAL F N 1
ATOM 8219 C CA . VAL D 2 97 ? -7.962 66.468 -46.956 1.00 18.95 135 VAL F CA 1
ATOM 8220 C C . VAL D 2 97 ? -6.691 66.138 -46.155 1.00 16.76 135 VAL F C 1
ATOM 8221 O O . VAL D 2 97 ? -6.741 65.958 -44.943 1.00 19.95 135 VAL F O 1
ATOM 8225 N N . GLU D 2 98 ? -5.544 66.079 -46.812 1.00 22.68 136 GLU F N 1
ATOM 8226 C CA . GLU D 2 98 ? -4.309 65.815 -46.078 1.00 29.38 136 GLU F CA 1
ATOM 8227 C C . GLU D 2 98 ? -4.114 66.876 -45.019 1.00 21.14 136 GLU F C 1
ATOM 8228 O O . GLU D 2 98 ? -3.859 66.578 -43.860 1.00 22.21 136 GLU F O 1
ATOM 8234 N N . ASP D 2 99 ? -4.197 68.128 -45.441 1.00 25.70 137 ASP F N 1
ATOM 8235 C CA . ASP D 2 99 ? -4.027 69.240 -44.519 1.00 28.44 137 ASP F CA 1
ATOM 8236 C C . ASP D 2 99 ? -5.081 69.177 -43.420 1.00 23.62 137 ASP F C 1
ATOM 8237 O O . ASP D 2 99 ? -4.763 69.253 -42.238 1.00 22.42 137 ASP F O 1
ATOM 8242 N N . ARG D 2 100 ? -6.333 69.002 -43.822 1.00 13.22 138 ARG F N 1
ATOM 8243 C CA . ARG D 2 100 ? -7.407 68.809 -42.870 1.00 19.31 138 ARG F CA 1
ATOM 8244 C C . ARG D 2 100 ? -7.095 67.793 -41.773 1.00 25.65 138 ARG F C 1
ATOM 8245 O O . ARG D 2 100 ? -7.244 68.122 -40.601 1.00 25.57 138 ARG F O 1
ATOM 8253 N N . ILE D 2 101 ? -6.668 66.572 -42.114 1.00 27.71 139 ILE F N 1
ATOM 8254 C CA . ILE D 2 101 ? -6.457 65.588 -41.045 1.00 31.62 139 ILE F CA 1
ATOM 8255 C C . ILE D 2 101 ? -5.179 65.862 -40.247 1.00 27.74 139 ILE F C 1
ATOM 8256 O O . ILE D 2 101 ? -5.137 65.636 -39.039 1.00 29.93 139 ILE F O 1
ATOM 8261 N N . ILE D 2 102 ? -4.146 66.366 -40.907 1.00 18.62 140 ILE F N 1
ATOM 8262 C CA . ILE D 2 102 ? -2.964 66.819 -40.179 1.00 28.65 140 ILE F CA 1
ATOM 8263 C C . ILE D 2 102 ? -3.347 67.793 -39.054 1.00 39.79 140 ILE F C 1
ATOM 8264 O O . ILE D 2 102 ? -2.880 67.662 -37.914 1.00 31.58 140 ILE F O 1
ATOM 8269 N N . ALA D 2 103 ? -4.201 68.764 -39.389 1.00 26.09 141 ALA F N 1
ATOM 8270 C CA . ALA D 2 103 ? -4.720 69.723 -38.418 1.00 42.33 141 ALA F CA 1
ATOM 8271 C C . ALA D 2 103 ? -5.445 69.011 -37.274 1.00 47.53 141 ALA F C 1
ATOM 8272 O O . ALA D 2 103 ? -5.072 69.155 -36.113 1.00 42.08 141 ALA F O 1
ATOM 8274 N N . LEU D 2 104 ? -6.481 68.250 -37.609 1.00 30.24 142 LEU F N 1
ATOM 8275 C CA . LEU D 2 104 ? -7.198 67.453 -36.624 1.00 32.95 142 LEU F CA 1
ATOM 8276 C C . LEU D 2 104 ? -6.250 66.720 -35.685 1.00 38.48 142 LEU F C 1
ATOM 8277 O O . LEU D 2 104 ? -6.500 66.618 -34.484 1.00 43.35 142 LEU F O 1
ATOM 8282 N N . ARG D 2 105 ? -5.159 66.205 -36.239 1.00 30.30 143 ARG F N 1
ATOM 8283 C CA . ARG D 2 105 ? -4.201 65.451 -35.445 1.00 38.42 143 ARG F CA 1
ATOM 8284 C C . ARG D 2 105 ? -3.461 66.314 -34.417 1.00 32.38 143 ARG F C 1
ATOM 8285 O O . ARG D 2 105 ? -3.186 65.873 -33.309 1.00 41.08 143 ARG F O 1
ATOM 8293 N N . ASN D 2 106 ? -3.144 67.545 -34.787 1.00 48.11 144 ASN F N 1
ATOM 8294 C CA . ASN D 2 106 ? -2.396 68.423 -33.896 1.00 51.61 144 ASN F CA 1
ATOM 8295 C C . ASN D 2 106 ? -3.307 69.232 -32.986 1.00 62.14 144 ASN F C 1
ATOM 8296 O O . ASN D 2 106 ? -2.953 69.533 -31.844 1.00 69.89 144 ASN F O 1
ATOM 8301 N N . ASN D 2 107 ? -4.487 69.566 -33.505 1.00 71.42 145 ASN F N 1
ATOM 8302 C CA . ASN D 2 107 ? -5.536 70.239 -32.746 1.00 60.27 145 ASN F CA 1
ATOM 8303 C C . ASN D 2 107 ? -6.154 69.324 -31.691 1.00 67.80 145 ASN F C 1
ATOM 8304 O O . ASN D 2 107 ? -7.239 69.612 -31.179 1.00 79.70 145 ASN F O 1
ATOM 8309 N N . THR D 2 108 ? -5.478 68.219 -31.380 1.00 50.95 146 THR F N 1
ATOM 8310 C CA . THR D 2 108 ? -6.045 67.213 -30.488 1.00 60.08 146 THR F CA 1
ATOM 8311 C C . THR D 2 108 ? -5.265 67.000 -29.192 1.00 73.79 146 THR F C 1
ATOM 8312 O O . THR D 2 108 ? -4.031 67.029 -29.174 1.00 76.79 146 THR F O 1
ATOM 8316 N N . ALA D 2 109 ? -6.013 66.790 -28.111 1.00 70.67 147 ALA F N 1
ATOM 8317 C CA . ALA D 2 109 ? -5.449 66.524 -26.793 1.00 84.39 147 ALA F CA 1
ATOM 8318 C C . ALA D 2 109 ? -4.701 65.192 -26.744 1.00 90.41 147 ALA F C 1
ATOM 8319 O O . ALA D 2 109 ? -3.483 65.162 -26.560 1.00 84.97 147 ALA F O 1
ATOM 8321 N N . SER D 2 110 ? -5.442 64.098 -26.908 1.00 80.36 148 SER F N 1
ATOM 8322 C CA . SER D 2 110 ? -4.891 62.748 -26.788 1.00 77.94 148 SER F CA 1
ATOM 8323 C C . SER D 2 110 ? -3.734 62.489 -27.749 1.00 85.17 148 SER F C 1
ATOM 8324 O O . SER D 2 110 ? -3.501 63.259 -28.685 1.00 83.62 148 SER F O 1
ATOM 8327 N N . LYS D 2 111 ? -3.015 61.396 -27.508 1.00 87.58 149 LYS F N 1
ATOM 8328 C CA . LYS D 2 111 ? -1.874 61.022 -28.336 1.00 72.60 149 LYS F CA 1
ATOM 8329 C C . LYS D 2 111 ? -2.315 60.174 -29.522 1.00 81.04 149 LYS F C 1
ATOM 8330 O O . LYS D 2 111 ? -1.484 59.627 -30.244 1.00 78.85 149 LYS F O 1
ATOM 8336 N N . HIS D 2 112 ? -3.623 60.074 -29.726 1.00 67.55 150 HIS F N 1
ATOM 8337 C CA . HIS D 2 112 ? -4.152 59.158 -30.723 1.00 58.01 150 HIS F CA 1
ATOM 8338 C C . HIS D 2 112 ? -5.295 59.765 -31.532 1.00 52.82 150 HIS F C 1
ATOM 8339 O O . HIS D 2 112 ? -5.824 59.121 -32.436 1.00 61.07 150 HIS F O 1
ATOM 8346 N N . GLY D 2 113 ? -5.680 60.993 -31.206 1.00 42.25 151 GLY F N 1
ATOM 8347 C CA . GLY D 2 113 ? -6.774 61.656 -31.900 1.00 41.65 151 GLY F CA 1
ATOM 8348 C C . GLY D 2 113 ? -6.596 61.722 -33.410 1.00 40.38 151 GLY F C 1
ATOM 8349 O O . GLY D 2 113 ? -5.616 62.280 -33.897 1.00 33.73 151 GLY F O 1
ATOM 8350 N N . PHE D 2 114 ? -7.549 61.142 -34.140 1.00 35.50 152 PHE F N 1
ATOM 8351 C CA . PHE D 2 114 ? -7.552 61.117 -35.609 1.00 32.13 152 PHE F CA 1
ATOM 8352 C C . PHE D 2 114 ? -6.305 60.506 -36.248 1.00 26.86 152 PHE F C 1
ATOM 8353 O O . PHE D 2 114 ? -5.980 60.761 -37.409 1.00 26.85 152 PHE F O 1
ATOM 8361 N N . GLN D 2 115 ? -5.625 59.683 -35.475 1.00 27.04 153 GLN F N 1
ATOM 8362 C CA . GLN D 2 115 ? -4.391 59.078 -35.902 1.00 33.78 153 GLN F CA 1
ATOM 8363 C C . GLN D 2 115 ? -4.671 57.873 -36.814 1.00 36.42 153 GLN F C 1
ATOM 8364 O O . GLN D 2 115 ? -3.772 57.355 -37.477 1.00 23.95 153 GLN F O 1
ATOM 8370 N N . ASN D 2 116 ? -5.932 57.458 -36.860 1.00 16.37 154 ASN F N 1
ATOM 8371 C CA . ASN D 2 116 ? -6.314 56.231 -37.535 1.00 23.39 154 ASN F CA 1
ATOM 8372 C C . ASN D 2 116 ? -7.002 56.515 -38.860 1.00 24.58 154 ASN F C 1
ATOM 8373 O O . ASN D 2 116 ? -7.680 55.652 -39.425 1.00 18.79 154 ASN F O 1
ATOM 8378 N N . ILE D 2 117 ? -6.843 57.733 -39.351 1.00 16.29 155 ILE F N 1
ATOM 8379 C CA . ILE D 2 117 ? -7.571 58.134 -40.533 1.00 13.07 155 ILE F CA 1
ATOM 8380 C C . ILE D 2 117 ? -6.665 58.901 -41.489 1.00 21.52 155 ILE F C 1
ATOM 8381 O O . ILE D 2 117 ? -5.806 59.663 -41.048 1.00 25.54 155 ILE F O 1
ATOM 8386 N N . ASN D 2 118 ? -6.802 58.637 -42.791 1.00 28.89 156 ASN F N 1
ATOM 8387 C CA . ASN D 2 118 ? -5.976 59.311 -43.803 1.00 17.32 156 ASN F CA 1
ATOM 8388 C C . ASN D 2 118 ? -6.492 59.131 -45.236 1.00 13.76 156 ASN F C 1
ATOM 8389 O O . ASN D 2 118 ? -7.459 58.407 -45.485 1.00 14.81 156 ASN F O 1
ATOM 8394 N N . VAL D 2 119 ? -5.861 59.816 -46.180 1.00 14.10 157 VAL F N 1
ATOM 8395 C CA . VAL D 2 119 ? -6.326 59.788 -47.560 1.00 15.16 157 VAL F CA 1
ATOM 8396 C C . VAL D 2 119 ? -5.158 59.612 -48.503 1.00 14.14 157 VAL F C 1
ATOM 8397 O O . VAL D 2 119 ? -4.012 59.888 -48.148 1.00 18.23 157 VAL F O 1
ATOM 8401 N N . LEU D 2 120 ? -5.439 59.116 -49.698 1.00 19.51 158 LEU F N 1
ATOM 8402 C CA . LEU D 2 120 ? -4.452 59.179 -50.763 1.00 18.61 158 LEU F CA 1
ATOM 8403 C C . LEU D 2 120 ? -5.114 59.350 -52.117 1.00 13.62 158 LEU F C 1
ATOM 8404 O O . LEU D 2 120 ? -6.282 59.012 -52.307 1.00 19.37 158 LEU F O 1
ATOM 8409 N N . ARG D 2 121 ? -4.384 59.939 -53.039 1.00 9.22 159 ARG F N 1
ATOM 8410 C CA . ARG D 2 121 ? -4.913 60.119 -54.366 1.00 20.30 159 ARG F CA 1
ATOM 8411 C C . ARG D 2 121 ? -4.670 58.829 -55.125 1.00 18.31 159 ARG F C 1
ATOM 8412 O O . ARG D 2 121 ? -3.541 58.352 -55.212 1.00 19.06 159 ARG F O 1
ATOM 8420 N N . GLY D 2 122 ? -5.731 58.248 -55.657 1.00 16.31 160 GLY F N 1
ATOM 8421 C CA . GLY D 2 122 ? -5.606 56.988 -56.358 1.00 12.66 160 GLY F CA 1
ATOM 8422 C C . GLY D 2 122 ? -6.886 56.658 -57.081 1.00 23.35 160 GLY F C 1
ATOM 8423 O O . GLY D 2 122 ? -7.907 57.327 -56.908 1.00 20.15 160 GLY F O 1
ATOM 8424 N N . ASN D 2 123 ? -6.826 55.616 -57.894 1.00 20.83 161 ASN F N 1
ATOM 8425 C CA . ASN D 2 123 ? -7.962 55.200 -58.692 1.00 22.44 161 ASN F CA 1
ATOM 8426 C C . ASN D 2 123 ? -8.482 53.828 -58.238 1.00 28.77 161 ASN F C 1
ATOM 8427 O O . ASN D 2 123 ? -7.903 52.794 -58.573 1.00 24.00 161 ASN F O 1
ATOM 8432 N N . ALA D 2 124 ? -9.563 53.828 -57.455 1.00 21.85 162 ALA F N 1
ATOM 8433 C CA . ALA D 2 124 ? -10.095 52.596 -56.894 1.00 21.65 162 ALA F CA 1
ATOM 8434 C C . ALA D 2 124 ? -10.587 51.650 -57.977 1.00 18.89 162 ALA F C 1
ATOM 8435 O O . ALA D 2 124 ? -10.618 50.427 -57.790 1.00 12.27 162 ALA F O 1
ATOM 8437 N N . MET D 2 125 ? -10.979 52.219 -59.107 1.00 16.87 163 MET F N 1
ATOM 8438 C CA . MET D 2 125 ? -11.470 51.418 -60.215 1.00 27.45 163 MET F CA 1
ATOM 8439 C C . MET D 2 125 ? -10.368 50.551 -60.814 1.00 20.45 163 MET F C 1
ATOM 8440 O O . MET D 2 125 ? -10.648 49.572 -61.495 1.00 15.36 163 MET F O 1
ATOM 8445 N N . LYS D 2 126 ? -9.121 50.895 -60.512 1.00 19.44 164 LYS F N 1
ATOM 8446 C CA . LYS D 2 126 ? -7.972 50.265 -61.143 1.00 19.79 164 LYS F CA 1
ATOM 8447 C C . LYS D 2 126 ? -6.982 49.637 -60.170 1.00 18.34 164 LYS F C 1
ATOM 8448 O O . LYS D 2 126 ? -6.501 48.531 -60.399 1.00 20.22 164 LYS F O 1
ATOM 8454 N N . PHE D 2 127 ? -6.657 50.332 -59.089 1.00 16.45 165 PHE F N 1
ATOM 8455 C CA . PHE D 2 127 ? -5.517 49.893 -58.285 1.00 22.29 165 PHE F CA 1
ATOM 8456 C C . PHE D 2 127 ? -5.833 49.370 -56.877 1.00 11.76 165 PHE F C 1
ATOM 8457 O O . PHE D 2 127 ? -4.930 49.173 -56.068 1.00 12.87 165 PHE F O 1
ATOM 8465 N N . LEU D 2 128 ? -7.101 49.111 -56.594 1.00 8.75 166 LEU F N 1
ATOM 8466 C CA . LEU D 2 128 ? -7.443 48.598 -55.270 1.00 15.92 166 LEU F CA 1
ATOM 8467 C C . LEU D 2 128 ? -6.580 47.413 -54.868 1.00 15.42 166 LEU F C 1
ATOM 8468 O O . LEU D 2 128 ? -6.106 47.370 -53.742 1.00 15.78 166 LEU F O 1
ATOM 8473 N N . PRO D 2 129 ? -6.352 46.463 -55.794 1.00 19.14 167 PRO F N 1
ATOM 8474 C CA . PRO D 2 129 ? -5.599 45.246 -55.468 1.00 13.49 167 PRO F CA 1
ATOM 8475 C C . PRO D 2 129 ? -4.112 45.506 -55.272 1.00 10.82 167 PRO F C 1
ATOM 8476 O O . PRO D 2 129 ? -3.401 44.686 -54.704 1.00 13.40 167 PRO F O 1
ATOM 8480 N N . ASN D 2 130 ? -3.646 46.656 -55.714 1.00 8.90 168 ASN F N 1
ATOM 8481 C CA . ASN D 2 130 ? -2.271 47.033 -55.451 1.00 17.22 168 ASN F CA 1
ATOM 8482 C C . ASN D 2 130 ? -2.083 47.446 -53.994 1.00 18.22 168 ASN F C 1
ATOM 8483 O O . ASN D 2 130 ? -1.005 47.270 -53.418 1.00 15.80 168 ASN F O 1
ATOM 8488 N N . PHE D 2 131 ? -3.136 47.998 -53.403 1.00 10.92 169 PHE F N 1
ATOM 8489 C CA . PHE D 2 131 ? -3.072 48.465 -52.012 1.00 16.46 169 PHE F CA 1
ATOM 8490 C C . PHE D 2 131 ? -3.506 47.424 -50.979 1.00 9.92 169 PHE F C 1
ATOM 8491 O O . PHE D 2 131 ? -2.943 47.350 -49.890 1.00 16.03 169 PHE F O 1
ATOM 8499 N N . PHE D 2 132 ? -4.514 46.628 -51.313 1.00 13.44 170 PHE F N 1
ATOM 8500 C CA . PHE D 2 132 ? -5.136 45.727 -50.329 1.00 13.58 170 PHE F CA 1
ATOM 8501 C C . PHE D 2 132 ? -5.024 44.254 -50.679 1.00 12.59 170 PHE F C 1
ATOM 8502 O O . PHE D 2 132 ? -5.396 43.848 -51.769 1.00 11.84 170 PHE F O 1
ATOM 8510 N N . GLU D 2 133 ? -4.527 43.460 -49.737 1.00 13.74 171 GLU F N 1
ATOM 8511 C CA . GLU D 2 133 ? -4.532 42.004 -49.857 1.00 10.18 171 GLU F CA 1
ATOM 8512 C C . GLU D 2 133 ? -5.946 41.442 -50.017 1.00 10.23 171 GLU F C 1
ATOM 8513 O O . GLU D 2 133 ? -6.942 42.117 -49.750 1.00 11.91 171 GLU F O 1
ATOM 8519 N N . LYS D 2 134 ? -6.033 40.188 -50.438 1.00 12.97 172 LYS F N 1
ATOM 8520 C CA . LYS D 2 134 ? -7.318 39.511 -50.577 1.00 16.18 172 LYS F CA 1
ATOM 8521 C C . LYS D 2 134 ? -8.011 39.429 -49.217 1.00 16.04 172 LYS F C 1
ATOM 8522 O O . LYS D 2 134 ? -7.382 39.087 -48.211 1.00 9.31 172 LYS F O 1
ATOM 8528 N N . GLY D 2 135 ? -9.297 39.769 -49.199 1.00 11.24 173 GLY F N 1
ATOM 8529 C CA . GLY D 2 135 ? -10.090 39.766 -47.984 1.00 10.19 173 GLY F CA 1
ATOM 8530 C C . GLY D 2 135 ? -9.605 40.694 -46.875 1.00 13.50 173 GLY F C 1
ATOM 8531 O O . GLY D 2 135 ? -9.945 40.494 -45.710 1.00 12.68 173 GLY F O 1
ATOM 8532 N N . GLN D 2 136 ? -8.825 41.713 -47.221 1.00 10.98 174 GLN F N 1
ATOM 8533 C CA . GLN D 2 136 ? -8.300 42.625 -46.202 1.00 14.65 174 GLN F CA 1
ATOM 8534 C C . GLN D 2 136 ? -9.330 43.569 -45.556 1.00 9.53 174 GLN F C 1
ATOM 8535 O O . GLN D 2 136 ? -9.271 43.810 -44.360 1.00 14.25 174 GLN F O 1
ATOM 8541 N N . LEU D 2 137 ? -10.263 44.110 -46.332 1.00 11.86 175 LEU F N 1
ATOM 8542 C CA . LEU D 2 137 ? -11.173 45.131 -45.790 1.00 12.40 175 LEU F CA 1
ATOM 8543 C C . LEU D 2 137 ? -12.423 44.534 -45.170 1.00 14.94 175 LEU F C 1
ATOM 8544 O O . LEU D 2 137 ? -12.884 43.464 -45.582 1.00 12.53 175 LEU F O 1
ATOM 8549 N N . SER D 2 138 ? -12.967 45.237 -44.176 1.00 16.90 176 SER F N 1
ATOM 8550 C CA . SER D 2 138 ? -14.202 44.822 -43.514 1.00 6.91 176 SER F CA 1
ATOM 8551 C C . SER D 2 138 ? -15.365 45.640 -44.018 1.00 6.89 176 SER F C 1
ATOM 8552 O O . SER D 2 138 ? -16.495 45.166 -44.074 1.00 6.89 176 SER F O 1
ATOM 8555 N N . LYS D 2 139 ? -15.078 46.877 -44.402 1.00 6.89 177 LYS F N 1
ATOM 8556 C CA . LYS D 2 139 ? -16.120 47.783 -44.852 1.00 6.89 177 LYS F CA 1
ATOM 8557 C C . LYS D 2 139 ? -15.674 48.599 -46.041 1.00 10.79 177 LYS F C 1
ATOM 8558 O O . LYS D 2 139 ? -14.505 49.018 -46.137 1.00 9.59 177 LYS F O 1
ATOM 8564 N N . MET D 2 140 ? -16.618 48.841 -46.939 1.00 6.89 178 MET F N 1
ATOM 8565 C CA . MET D 2 140 ? -16.378 49.739 -48.060 1.00 8.53 178 MET F CA 1
ATOM 8566 C C . MET D 2 140 ? -17.546 50.698 -48.197 1.00 10.57 178 MET F C 1
ATOM 8567 O O . MET D 2 140 ? -18.715 50.283 -48.258 1.00 8.88 178 MET F O 1
ATOM 8572 N N . PHE D 2 141 ? -17.227 51.985 -48.267 1.00 6.89 179 PHE F N 1
ATOM 8573 C CA . PHE D 2 141 ? -18.271 52.997 -48.356 1.00 14.86 179 PHE F CA 1
ATOM 8574 C C . PHE D 2 141 ? -18.262 53.664 -49.711 1.00 17.08 179 PHE F C 1
ATOM 8575 O O . PHE D 2 141 ? -17.208 54.048 -50.236 1.00 13.79 179 PHE F O 1
ATOM 8583 N N . PHE D 2 142 ? -19.450 53.804 -50.273 1.00 21.98 180 PHE F N 1
ATOM 8584 C CA . PHE D 2 142 ? -19.644 54.599 -51.476 1.00 20.01 180 PHE F CA 1
ATOM 8585 C C . PHE D 2 142 ? -20.771 55.555 -51.139 1.00 21.10 180 PHE F C 1
ATOM 8586 O O . PHE D 2 142 ? -21.942 55.214 -51.312 1.00 18.74 180 PHE F O 1
ATOM 8594 N N . CYS D 2 143 ? -20.434 56.736 -50.634 1.00 27.05 181 CYS F N 1
ATOM 8595 C CA . CYS D 2 143 ? -21.468 57.675 -50.205 1.00 34.75 181 CYS F CA 1
ATOM 8596 C C . CYS D 2 143 ? -21.525 58.892 -51.098 1.00 26.57 181 CYS F C 1
ATOM 8597 O O . CYS D 2 143 ? -20.532 59.588 -51.289 1.00 31.76 181 CYS F O 1
ATOM 8600 N N . PHE D 2 144 ? -22.709 59.117 -51.651 1.00 25.27 182 PHE F N 1
ATOM 8601 C CA . PHE D 2 144 ? -22.935 60.141 -52.656 1.00 34.78 182 PHE F CA 1
ATOM 8602 C C . PHE D 2 144 ? -21.886 60.063 -53.744 1.00 33.33 182 PHE F C 1
ATOM 8603 O O . PHE D 2 144 ? -21.128 61.006 -53.949 1.00 35.31 182 PHE F O 1
ATOM 8611 N N . PRO D 2 145 ? -21.835 58.918 -54.440 1.00 42.95 183 PRO F N 1
ATOM 8612 C CA . PRO D 2 145 ? -21.004 58.767 -55.632 1.00 39.46 183 PRO F CA 1
ATOM 8613 C C . PRO D 2 145 ? -21.511 59.702 -56.710 1.00 44.76 183 PRO F C 1
ATOM 8614 O O . PRO D 2 145 ? -22.714 59.951 -56.777 1.00 43.80 183 PRO F O 1
ATOM 8618 N N . ASP D 2 146 ? -20.605 60.219 -57.533 1.00 52.49 184 ASP F N 1
ATOM 8619 C CA . ASP D 2 146 ? -20.986 61.084 -58.641 1.00 54.89 184 ASP F CA 1
ATOM 8620 C C . ASP D 2 146 ? -21.813 60.344 -59.679 1.00 53.89 184 ASP F C 1
ATOM 8621 O O . ASP D 2 146 ? -21.390 59.307 -60.187 1.00 61.07 184 ASP F O 1
ATOM 8626 N N . PRO D 2 147 ? -23.007 60.868 -59.991 1.00 61.19 185 PRO F N 1
ATOM 8627 C CA . PRO D 2 147 ? -23.724 60.364 -61.163 1.00 65.98 185 PRO F CA 1
ATOM 8628 C C . PRO D 2 147 ? -22.772 60.419 -62.352 1.00 72.40 185 PRO F C 1
ATOM 8629 O O . PRO D 2 147 ? -22.716 61.418 -63.068 1.00 65.69 185 PRO F O 1
ATOM 8633 N N . ARG D 2 157 ? -19.390 55.529 -63.214 1.00 62.64 195 ARG F N 1
ATOM 8634 C CA . ARG D 2 157 ? -19.726 54.291 -62.523 1.00 55.56 195 ARG F CA 1
ATOM 8635 C C . ARG D 2 157 ? -18.561 53.637 -61.781 1.00 53.72 195 ARG F C 1
ATOM 8636 O O . ARG D 2 157 ? -17.721 52.997 -62.402 1.00 40.08 195 ARG F O 1
ATOM 8644 N N . ILE D 2 158 ? -18.513 53.789 -60.457 1.00 41.77 196 ILE F N 1
ATOM 8645 C CA . ILE D 2 158 ? -17.583 52.998 -59.662 1.00 31.31 196 ILE F CA 1
ATOM 8646 C C . ILE D 2 158 ? -18.267 51.723 -59.257 1.00 30.79 196 ILE F C 1
ATOM 8647 O O . ILE D 2 158 ? -17.637 50.846 -58.679 1.00 42.58 196 ILE F O 1
ATOM 8652 N N . ILE D 2 159 ? -19.562 51.627 -59.542 1.00 23.72 197 ILE F N 1
ATOM 8653 C CA . ILE D 2 159 ? -20.291 50.379 -59.320 1.00 26.18 197 ILE F CA 1
ATOM 8654 C C . ILE D 2 159 ? -20.686 49.753 -60.646 1.00 27.47 197 ILE F C 1
ATOM 8655 O O . ILE D 2 159 ? -21.451 50.327 -61.418 1.00 28.26 197 ILE F O 1
ATOM 8660 N N . THR D 2 160 ? -20.151 48.562 -60.887 1.00 23.05 198 THR F N 1
ATOM 8661 C CA . THR D 2 160 ? -20.347 47.836 -62.131 1.00 27.13 198 THR F CA 1
ATOM 8662 C C . THR D 2 160 ? -20.317 46.319 -61.866 1.00 30.45 198 THR F C 1
ATOM 8663 O O . THR D 2 160 ? -19.634 45.854 -60.947 1.00 20.14 198 THR F O 1
ATOM 8667 N N . ASN D 2 161 ? -21.082 45.548 -62.636 1.00 25.19 199 ASN F N 1
ATOM 8668 C CA . ASN D 2 161 ? -21.086 44.092 -62.477 1.00 30.34 199 ASN F CA 1
ATOM 8669 C C . ASN D 2 161 ? -19.673 43.560 -62.547 1.00 24.33 199 ASN F C 1
ATOM 8670 O O . ASN D 2 161 ? -19.323 42.576 -61.903 1.00 20.22 199 ASN F O 1
ATOM 8675 N N . THR D 2 162 ? -18.861 44.258 -63.324 1.00 19.19 200 THR F N 1
ATOM 8676 C CA . THR D 2 162 ? -17.508 43.850 -63.620 1.00 22.84 200 THR F CA 1
ATOM 8677 C C . THR D 2 162 ? -16.537 44.288 -62.508 1.00 19.66 200 THR F C 1
ATOM 8678 O O . THR D 2 162 ? -15.724 43.483 -62.040 1.00 14.21 200 THR F O 1
ATOM 8682 N N . LEU D 2 163 ? -16.656 45.547 -62.073 1.00 17.19 201 LEU F N 1
ATOM 8683 C CA . LEU D 2 163 ? -15.903 46.076 -60.932 1.00 15.97 201 LEU F CA 1
ATOM 8684 C C . LEU D 2 163 ? -16.221 45.397 -59.587 1.00 16.26 201 LEU F C 1
ATOM 8685 O O . LEU D 2 163 ? -15.357 45.307 -58.701 1.00 12.72 201 LEU F O 1
ATOM 8690 N N . LEU D 2 164 ? -17.451 44.912 -59.432 1.00 11.11 202 LEU F N 1
ATOM 8691 C CA . LEU D 2 164 ? -17.849 44.252 -58.187 1.00 15.30 202 LEU F CA 1
ATOM 8692 C C . LEU D 2 164 ? -16.989 43.033 -57.833 1.00 17.16 202 LEU F C 1
ATOM 8693 O O . LEU D 2 164 ? -16.766 42.751 -56.657 1.00 13.79 202 LEU F O 1
ATOM 8698 N N . SER D 2 165 ? -16.494 42.324 -58.849 1.00 18.08 203 SER F N 1
ATOM 8699 C CA . SER D 2 165 ? -15.673 41.131 -58.620 1.00 13.18 203 SER F CA 1
ATOM 8700 C C . SER D 2 165 ? -14.331 41.488 -57.998 1.00 10.13 203 SER F C 1
ATOM 8701 O O . SER D 2 165 ? -13.790 40.735 -57.189 1.00 10.84 203 SER F O 1
ATOM 8704 N N . GLU D 2 166 ? -13.798 42.644 -58.373 1.00 11.96 204 GLU F N 1
ATOM 8705 C CA . GLU D 2 166 ? -12.553 43.128 -57.791 1.00 16.02 204 GLU F CA 1
ATOM 8706 C C . GLU D 2 166 ? -12.781 43.617 -56.368 1.00 17.24 204 GLU F C 1
ATOM 8707 O O . GLU D 2 166 ? -11.951 43.382 -55.494 1.00 12.40 204 GLU F O 1
ATOM 8713 N N . TYR D 2 167 ? -13.908 44.282 -56.129 1.00 9.97 205 TYR F N 1
ATOM 8714 C CA . TYR D 2 167 ? -14.239 44.699 -54.769 1.00 16.08 205 TYR F CA 1
ATOM 8715 C C . TYR D 2 167 ? -14.436 43.466 -53.891 1.00 12.18 205 TYR F C 1
ATOM 8716 O O . TYR D 2 167 ? -13.924 43.397 -52.777 1.00 9.83 205 TYR F O 1
ATOM 8725 N N . ALA D 2 168 ? -15.163 42.485 -54.406 1.00 10.19 206 ALA F N 1
ATOM 8726 C CA . ALA D 2 168 ? -15.353 41.243 -53.671 1.00 7.59 206 ALA F CA 1
ATOM 8727 C C . ALA D 2 168 ? -14.017 40.683 -53.230 1.00 6.89 206 ALA F C 1
ATOM 8728 O O . ALA D 2 168 ? -13.898 40.152 -52.135 1.00 8.96 206 ALA F O 1
ATOM 8730 N N . TYR D 2 169 ? -13.009 40.825 -54.082 1.00 8.69 207 TYR F N 1
ATOM 8731 C CA . TYR D 2 169 ? -11.671 40.304 -53.799 1.00 12.84 207 TYR F CA 1
ATOM 8732 C C . TYR D 2 169 ? -11.028 40.907 -52.533 1.00 12.00 207 TYR F C 1
ATOM 8733 O O . TYR D 2 169 ? -10.474 40.178 -51.712 1.00 8.53 207 TYR F O 1
ATOM 8742 N N . VAL D 2 170 ? -11.075 42.232 -52.391 1.00 6.89 208 VAL F N 1
ATOM 8743 C CA . VAL D 2 170 ? -10.406 42.896 -51.272 1.00 6.89 208 VAL F CA 1
ATOM 8744 C C . VAL D 2 170 ? -11.291 42.981 -50.006 1.00 9.82 208 VAL F C 1
ATOM 8745 O O . VAL D 2 170 ? -10.809 43.272 -48.903 1.00 6.89 208 VAL F O 1
ATOM 8749 N N . LEU D 2 171 ? -12.589 42.745 -50.179 1.00 8.85 209 LEU F N 1
ATOM 8750 C CA . LEU D 2 171 ? -13.541 42.731 -49.070 1.00 7.15 209 LEU F CA 1
ATOM 8751 C C . LEU D 2 171 ? -13.678 41.303 -48.512 1.00 11.98 209 LEU F C 1
ATOM 8752 O O . LEU D 2 171 ? -14.047 40.368 -49.235 1.00 10.25 209 LEU F O 1
ATOM 8757 N N . LYS D 2 172 ? -13.385 41.132 -47.229 1.00 12.00 210 LYS F N 1
ATOM 8758 C CA . LYS D 2 172 ? -13.500 39.815 -46.600 1.00 10.28 210 LYS F CA 1
ATOM 8759 C C . LYS D 2 172 ? -14.913 39.255 -46.691 1.00 7.50 210 LYS F C 1
ATOM 8760 O O . LYS D 2 172 ? -15.881 39.996 -46.914 1.00 10.30 210 LYS F O 1
ATOM 8766 N N . GLU D 2 173 ? -15.029 37.943 -46.520 1.00 7.14 211 GLU F N 1
ATOM 8767 C CA . GLU D 2 173 ? -16.334 37.306 -46.365 1.00 9.79 211 GLU F CA 1
ATOM 8768 C C . GLU D 2 173 ? -16.956 37.851 -45.081 1.00 11.76 211 GLU F C 1
ATOM 8769 O O . GLU D 2 173 ? -16.318 37.864 -44.019 1.00 6.89 211 GLU F O 1
ATOM 8775 N N . GLY D 2 174 ? -18.183 38.349 -45.198 1.00 7.35 212 GLY F N 1
ATOM 8776 C CA . GLY D 2 174 ? -18.868 38.943 -44.073 1.00 6.89 212 GLY F CA 1
ATOM 8777 C C . GLY D 2 174 ? -18.695 40.441 -44.011 1.00 11.17 212 GLY F C 1
ATOM 8778 O O . GLY D 2 174 ? -19.392 41.108 -43.254 1.00 13.20 212 GLY F O 1
ATOM 8779 N N . GLY D 2 175 ? -17.766 40.980 -44.799 1.00 10.74 213 GLY F N 1
ATOM 8780 C CA . GLY D 2 175 ? -17.566 42.418 -44.851 1.00 6.89 213 GLY F CA 1
ATOM 8781 C C . GLY D 2 175 ? -18.783 43.072 -45.467 1.00 6.89 213 GLY F C 1
ATOM 8782 O O . GLY D 2 175 ? -19.660 42.387 -45.998 1.00 7.91 213 GLY F O 1
ATOM 8783 N N . VAL D 2 176 ? -18.880 44.392 -45.383 1.00 9.54 214 VAL F N 1
ATOM 8784 C CA . VAL D 2 176 ? -20.036 45.045 -45.990 1.00 8.74 214 VAL F CA 1
ATOM 8785 C C . VAL D 2 176 ? -19.770 46.274 -46.871 1.00 11.02 214 VAL F C 1
ATOM 8786 O O . VAL D 2 176 ? -18.811 47.021 -46.692 1.00 8.63 214 VAL F O 1
ATOM 8790 N N . VAL D 2 177 ? -20.639 46.422 -47.857 1.00 11.09 215 VAL F N 1
ATOM 8791 C CA . VAL D 2 177 ? -20.625 47.550 -48.752 1.00 13.96 215 VAL F CA 1
ATOM 8792 C C . VAL D 2 177 ? -21.762 48.455 -48.361 1.00 12.64 215 VAL F C 1
ATOM 8793 O O . VAL D 2 177 ? -22.918 48.038 -48.320 1.00 10.40 215 VAL F O 1
ATOM 8797 N N . TYR D 2 178 ? -21.416 49.701 -48.076 1.00 18.90 216 TYR F N 1
ATOM 8798 C CA . TYR D 2 178 ? -22.373 50.701 -47.631 1.00 16.27 216 TYR F CA 1
ATOM 8799 C C . TYR D 2 178 ? -22.588 51.737 -48.739 1.00 22.76 216 TYR F C 1
ATOM 8800 O O . TYR D 2 178 ? -21.651 52.214 -49.390 1.00 18.58 216 TYR F O 1
ATOM 8809 N N . THR D 2 179 ? -23.839 52.106 -48.920 1.00 23.26 217 THR F N 1
ATOM 8810 C CA . THR D 2 179 ? -24.244 52.887 -50.062 1.00 15.68 217 THR F CA 1
ATOM 8811 C C . THR D 2 179 ? -25.271 53.919 -49.619 1.00 26.53 217 THR F C 1
ATOM 8812 O O . THR D 2 179 ? -26.272 53.572 -48.980 1.00 27.47 217 THR F O 1
ATOM 8816 N N . ILE D 2 180 ? -25.013 55.186 -49.930 1.00 20.30 218 ILE F N 1
ATOM 8817 C CA . ILE D 2 180 ? -26.015 56.238 -49.735 1.00 32.52 218 ILE F CA 1
ATOM 8818 C C . ILE D 2 180 ? -25.914 57.295 -50.832 1.00 31.43 218 ILE F C 1
ATOM 8819 O O . ILE D 2 180 ? -24.835 57.752 -51.160 1.00 34.29 218 ILE F O 1
ATOM 8824 N N . THR D 2 181 ? -27.052 57.663 -51.404 1.00 31.59 219 THR F N 1
ATOM 8825 C CA . THR D 2 181 ? -27.106 58.695 -52.422 1.00 34.29 219 THR F CA 1
ATOM 8826 C C . THR D 2 181 ? -28.445 59.423 -52.334 1.00 41.37 219 THR F C 1
ATOM 8827 O O . THR D 2 181 ? -29.412 58.901 -51.776 1.00 34.32 219 THR F O 1
ATOM 8831 N N . ASP D 2 182 ? -28.493 60.635 -52.875 1.00 45.06 220 ASP F N 1
ATOM 8832 C CA . ASP D 2 182 ? -29.750 61.370 -52.980 1.00 42.96 220 ASP F CA 1
ATOM 8833 C C . ASP D 2 182 ? -30.390 61.216 -54.367 1.00 46.69 220 ASP F C 1
ATOM 8834 O O . ASP D 2 182 ? -31.484 61.718 -54.618 1.00 50.87 220 ASP F O 1
ATOM 8839 N N . VAL D 2 183 ? -29.715 60.508 -55.264 1.00 34.96 221 VAL F N 1
ATOM 8840 C CA . VAL D 2 183 ? -30.263 60.301 -56.598 1.00 36.64 221 VAL F CA 1
ATOM 8841 C C . VAL D 2 183 ? -30.934 58.937 -56.734 1.00 42.32 221 VAL F C 1
ATOM 8842 O O . VAL D 2 183 ? -30.262 57.905 -56.787 1.00 40.60 221 VAL F O 1
ATOM 8846 N N . LYS D 2 184 ? -32.262 58.946 -56.806 1.00 34.49 222 LYS F N 1
ATOM 8847 C CA . LYS D 2 184 ? -33.037 57.722 -56.914 1.00 35.39 222 LYS F CA 1
ATOM 8848 C C . LYS D 2 184 ? -32.508 56.796 -58.011 1.00 30.88 222 LYS F C 1
ATOM 8849 O O . LYS D 2 184 ? -32.348 55.600 -57.798 1.00 39.40 222 LYS F O 1
ATOM 8855 N N . ASP D 2 185 ? -32.245 57.343 -59.187 1.00 38.66 223 ASP F N 1
ATOM 8856 C CA . ASP D 2 185 ? -31.737 56.540 -60.294 1.00 42.66 223 ASP F CA 1
ATOM 8857 C C . ASP D 2 185 ? -30.399 55.896 -59.951 1.00 40.38 223 ASP F C 1
ATOM 8858 O O . ASP D 2 185 ? -30.175 54.720 -60.235 1.00 33.76 223 ASP F O 1
ATOM 8863 N N . LEU D 2 186 ? -29.508 56.681 -59.352 1.00 38.60 224 LEU F N 1
ATOM 8864 C CA . LEU D 2 186 ? -28.207 56.184 -58.933 1.00 30.84 224 LEU F CA 1
ATOM 8865 C C . LEU D 2 186 ? -28.358 55.055 -57.905 1.00 37.56 224 LEU F C 1
ATOM 8866 O O . LEU D 2 186 ? -27.652 54.045 -57.952 1.00 37.91 224 LEU F O 1
ATOM 8871 N N . HIS D 2 187 ? -29.297 55.233 -56.985 1.00 28.36 225 HIS F N 1
ATOM 8872 C CA . HIS D 2 187 ? -29.550 54.254 -55.936 1.00 31.31 225 HIS F CA 1
ATOM 8873 C C . HIS D 2 187 ? -30.039 52.942 -56.529 1.00 30.07 225 HIS F C 1
ATOM 8874 O O . HIS D 2 187 ? -29.622 51.866 -56.115 1.00 24.87 225 HIS F O 1
ATOM 8881 N N . GLU D 2 188 ? -30.920 53.032 -57.513 1.00 30.10 226 GLU F N 1
ATOM 8882 C CA . GLU D 2 188 ? -31.443 51.833 -58.142 1.00 38.95 226 GLU F CA 1
ATOM 8883 C C . GLU D 2 188 ? -30.396 51.148 -59.027 1.00 35.86 226 GLU F C 1
ATOM 8884 O O . GLU D 2 188 ? -30.372 49.925 -59.146 1.00 39.85 226 GLU F O 1
ATOM 8890 N N . TRP D 2 189 ? -29.516 51.936 -59.628 1.00 30.47 227 TRP F N 1
ATOM 8891 C CA . TRP D 2 189 ? -28.397 51.380 -60.378 1.00 31.41 227 TRP F CA 1
ATOM 8892 C C . TRP D 2 189 ? -27.521 50.545 -59.449 1.00 34.22 227 TRP F C 1
ATOM 8893 O O . TRP D 2 189 ? -27.351 49.345 -59.656 1.00 29.54 227 TRP F O 1
ATOM 8904 N N . MET D 2 190 ? -26.987 51.184 -58.411 1.00 29.33 228 MET F N 1
ATOM 8905 C CA . MET D 2 190 ? -26.172 50.491 -57.426 1.00 20.49 228 MET F CA 1
ATOM 8906 C C . MET D 2 190 ? -26.849 49.243 -56.906 1.00 23.05 228 MET F C 1
ATOM 8907 O O . MET D 2 190 ? -26.227 48.187 -56.810 1.00 29.62 228 MET F O 1
ATOM 8912 N N . VAL D 2 191 ? -28.129 49.354 -56.575 1.00 27.05 229 VAL F N 1
ATOM 8913 C CA . VAL D 2 191 ? -28.857 48.214 -56.026 1.00 28.10 229 VAL F CA 1
ATOM 8914 C C . VAL D 2 191 ? -28.923 47.036 -57.011 1.00 25.86 229 VAL F C 1
ATOM 8915 O O . VAL D 2 191 ? -28.712 45.884 -56.624 1.00 21.15 229 VAL F O 1
ATOM 8919 N N . LYS D 2 192 ? -29.204 47.321 -58.279 1.00 30.70 230 LYS F N 1
ATOM 8920 C CA . LYS D 2 192 ? -29.365 46.246 -59.256 1.00 29.11 230 LYS F CA 1
ATOM 8921 C C . LYS D 2 192 ? -28.100 45.429 -59.431 1.00 27.70 230 LYS F C 1
ATOM 8922 O O . LYS D 2 192 ? -28.155 44.194 -59.459 1.00 21.41 230 LYS F O 1
ATOM 8928 N N . HIS D 2 193 ? -26.960 46.109 -59.533 1.00 18.76 231 HIS F N 1
ATOM 8929 C CA . HIS D 2 193 ? -25.699 45.397 -59.761 1.00 25.96 231 HIS F CA 1
ATOM 8930 C C . HIS D 2 193 ? -25.197 44.652 -58.532 1.00 15.70 231 HIS F C 1
ATOM 8931 O O . HIS D 2 193 ? -24.755 43.515 -58.632 1.00 17.14 231 HIS F O 1
ATOM 8938 N N . LEU D 2 194 ? -25.273 45.290 -57.374 1.00 20.21 232 LEU F N 1
ATOM 8939 C CA . LEU D 2 194 ? -24.971 44.601 -56.121 1.00 21.30 232 LEU F CA 1
ATOM 8940 C C . LEU D 2 194 ? -25.830 43.349 -55.935 1.00 19.22 232 LEU F C 1
ATOM 8941 O O . LEU D 2 194 ? -25.333 42.293 -55.550 1.00 21.16 232 LEU F O 1
ATOM 8946 N N . GLU D 2 195 ? -27.114 43.443 -56.233 1.00 19.26 233 GLU F N 1
ATOM 8947 C CA . GLU D 2 195 ? -27.982 42.309 -55.957 1.00 17.46 233 GLU F CA 1
ATOM 8948 C C . GLU D 2 195 ? -27.830 41.213 -57.003 1.00 21.18 233 GLU F C 1
ATOM 8949 O O . GLU D 2 195 ? -28.091 40.045 -56.724 1.00 31.58 233 GLU F O 1
ATOM 8955 N N . GLU D 2 196 ? -27.417 41.578 -58.208 1.00 17.30 234 GLU F N 1
ATOM 8956 C CA . GLU D 2 196 ? -27.252 40.586 -59.262 1.00 14.06 234 GLU F CA 1
ATOM 8957 C C . GLU D 2 196 ? -25.915 39.859 -59.166 1.00 12.50 234 GLU F C 1
ATOM 8958 O O . GLU D 2 196 ? -25.815 38.719 -59.591 1.00 18.54 234 GLU F O 1
ATOM 8964 N N . HIS D 2 197 ? -24.901 40.499 -58.590 1.00 9.98 235 HIS F N 1
ATOM 8965 C CA . HIS D 2 197 ? -23.609 39.840 -58.400 1.00 8.77 235 HIS F CA 1
ATOM 8966 C C . HIS D 2 197 ? -23.683 38.700 -57.376 1.00 17.11 235 HIS F C 1
ATOM 8967 O O . HIS D 2 197 ? -24.187 38.886 -56.270 1.00 25.01 235 HIS F O 1
ATOM 8974 N N . PRO D 2 198 ? -23.175 37.513 -57.736 1.00 11.67 236 PRO F N 1
ATOM 8975 C CA . PRO D 2 198 ? -23.353 36.335 -56.872 1.00 8.82 236 PRO F CA 1
ATOM 8976 C C . PRO D 2 198 ? -22.689 36.478 -55.510 1.00 13.81 236 PRO F C 1
ATOM 8977 O O . PRO D 2 198 ? -23.018 35.725 -54.594 1.00 27.31 236 PRO F O 1
ATOM 8981 N N . LEU D 2 199 ? -21.792 37.442 -55.365 1.00 13.07 237 LEU F N 1
ATOM 8982 C CA . LEU D 2 199 ? -21.006 37.568 -54.143 1.00 12.76 237 LEU F CA 1
ATOM 8983 C C . LEU D 2 199 ? -21.538 38.649 -53.191 1.00 12.50 237 LEU F C 1
ATOM 8984 O O . LEU D 2 199 ? -20.913 38.972 -52.179 1.00 6.89 237 LEU F O 1
ATOM 8989 N N . PHE D 2 200 ? -22.705 39.192 -53.510 1.00 7.88 238 PHE F N 1
ATOM 8990 C CA . PHE D 2 200 ? -23.292 40.227 -52.675 1.00 15.58 238 PHE F CA 1
ATOM 8991 C C . PHE D 2 200 ? -24.770 39.980 -52.407 1.00 17.55 238 PHE F C 1
ATOM 8992 O O . PHE D 2 200 ? -25.498 39.534 -53.292 1.00 13.70 238 PHE F O 1
ATOM 9000 N N . GLU D 2 201 ? -25.192 40.285 -51.179 1.00 15.03 239 GLU F N 1
ATOM 9001 C CA . GLU D 2 201 ? -26.576 40.098 -50.731 1.00 15.19 239 GLU F CA 1
ATOM 9002 C C . GLU D 2 201 ? -27.066 41.336 -49.971 1.00 17.67 239 GLU F C 1
ATOM 9003 O O . GLU D 2 201 ? -26.383 41.820 -49.062 1.00 10.93 239 GLU F O 1
ATOM 9009 N N . ARG D 2 202 ? -28.232 41.867 -50.330 1.00 14.20 240 ARG F N 1
ATOM 9010 C CA . ARG D 2 202 ? -28.709 43.027 -49.575 1.00 29.13 240 ARG F CA 1
ATOM 9011 C C . ARG D 2 202 ? -29.068 42.723 -48.123 1.00 25.57 240 ARG F C 1
ATOM 9012 O O . ARG D 2 202 ? -29.662 41.693 -47.816 1.00 16.97 240 ARG F O 1
ATOM 9020 N N . LEU D 2 203 ? -28.684 43.642 -47.244 1.00 18.66 241 LEU F N 1
ATOM 9021 C CA . LEU D 2 203 ? -29.061 43.583 -45.844 1.00 20.77 241 LEU F CA 1
ATOM 9022 C C . LEU D 2 203 ? -30.412 44.259 -45.682 1.00 20.20 241 LEU F C 1
ATOM 9023 O O . LEU D 2 203 ? -30.737 45.185 -46.424 1.00 15.83 241 LEU F O 1
ATOM 9028 N N . SER D 2 204 ? -31.183 43.796 -44.705 1.00 14.67 242 SER F N 1
ATOM 9029 C CA . SER D 2 204 ? -32.561 44.231 -44.516 1.00 19.54 242 SER F CA 1
ATOM 9030 C C . SER D 2 204 ? -32.637 45.622 -43.911 1.00 18.08 242 SER F C 1
ATOM 9031 O O . SER D 2 204 ? -31.659 46.127 -43.345 1.00 17.71 242 SER F O 1
ATOM 9034 N N . LYS D 2 205 ? -33.811 46.236 -44.016 1.00 20.99 243 LYS F N 1
ATOM 9035 C CA . LYS D 2 205 ? -34.039 47.524 -43.358 1.00 24.61 243 LYS F CA 1
ATOM 9036 C C . LYS D 2 205 ? -33.874 47.421 -41.852 1.00 30.18 243 LYS F C 1
ATOM 9037 O O . LYS D 2 205 ? -33.391 48.352 -41.214 1.00 32.19 243 LYS F O 1
ATOM 9043 N N . GLU D 2 206 ? -34.270 46.279 -41.292 1.00 31.88 244 GLU F N 1
ATOM 9044 C CA . GLU D 2 206 ? -34.101 46.019 -39.865 1.00 31.32 244 GLU F CA 1
ATOM 9045 C C . GLU D 2 206 ? -32.614 46.051 -39.512 1.00 36.70 244 GLU F C 1
ATOM 9046 O O . GLU D 2 206 ? -32.217 46.664 -38.517 1.00 29.26 244 GLU F O 1
ATOM 9052 N N . TRP D 2 207 ? -31.796 45.411 -40.348 1.00 25.74 245 TRP F N 1
ATOM 9053 C CA . TRP D 2 207 ? -30.357 45.429 -40.157 1.00 15.21 245 TRP F CA 1
ATOM 9054 C C . TRP D 2 207 ? -29.837 46.873 -40.159 1.00 18.11 245 TRP F C 1
ATOM 9055 O O . TRP D 2 207 ? -29.062 47.259 -39.280 1.00 19.67 245 TRP F O 1
ATOM 9066 N N . GLU D 2 208 ? -30.265 47.673 -41.136 1.00 17.57 246 GLU F N 1
ATOM 9067 C CA . GLU D 2 208 ? -29.801 49.071 -41.255 1.00 16.62 246 GLU F CA 1
ATOM 9068 C C . GLU D 2 208 ? -30.136 49.953 -40.056 1.00 21.58 246 GLU F C 1
ATOM 9069 O O . GLU D 2 208 ? -29.335 50.792 -39.642 1.00 23.32 246 GLU F O 1
ATOM 9075 N N . GLU D 2 209 ? -31.342 49.785 -39.525 1.00 25.70 247 GLU F N 1
ATOM 9076 C CA . GLU D 2 209 ? -31.790 50.548 -38.368 1.00 27.86 247 GLU F CA 1
ATOM 9077 C C . GLU D 2 209 ? -30.963 50.272 -37.124 1.00 18.99 247 GLU F C 1
ATOM 9078 O O . GLU D 2 209 ? -30.911 51.093 -36.221 1.00 33.36 247 GLU F O 1
ATOM 9084 N N . ASN D 2 210 ? -30.310 49.123 -37.076 1.00 17.86 248 ASN F N 1
ATOM 9085 C CA . ASN D 2 210 ? -29.503 48.775 -35.920 1.00 13.36 248 ASN F CA 1
ATOM 9086 C C . ASN D 2 210 ? -28.038 49.093 -36.095 1.00 22.43 248 ASN F C 1
ATOM 9087 O O . ASN D 2 210 ? -27.242 48.942 -35.169 1.00 27.68 248 ASN F O 1
ATOM 9092 N N . ASP D 2 211 ? -27.676 49.537 -37.290 1.00 24.18 249 ASP F N 1
ATOM 9093 C CA . ASP D 2 211 ? -26.271 49.669 -37.610 1.00 21.53 249 ASP F CA 1
ATOM 9094 C C . ASP D 2 211 ? -25.763 51.102 -37.471 1.00 20.83 249 ASP F C 1
ATOM 9095 O O . ASP D 2 211 ? -26.333 52.034 -38.034 1.00 25.58 249 ASP F O 1
ATOM 9100 N N . GLU D 2 212 ? -24.674 51.254 -36.725 1.00 18.68 250 GLU F N 1
ATOM 9101 C CA . GLU D 2 212 ? -24.055 52.548 -36.469 1.00 19.57 250 GLU F CA 1
ATOM 9102 C C . GLU D 2 212 ? -23.539 53.207 -37.740 1.00 28.92 250 GLU F C 1
ATOM 9103 O O . GLU D 2 212 ? -23.643 54.424 -37.917 1.00 28.32 250 GLU F O 1
ATOM 9109 N N . CYS D 2 213 ? -22.963 52.403 -38.623 1.00 21.65 251 CYS F N 1
ATOM 9110 C CA . CYS D 2 213 ? -22.411 52.941 -39.856 1.00 22.89 251 CYS F CA 1
ATOM 9111 C C . CYS D 2 213 ? -23.493 53.581 -40.696 1.00 17.28 251 CYS F C 1
ATOM 9112 O O . CYS D 2 213 ? -23.256 54.601 -41.343 1.00 13.81 251 CYS F O 1
ATOM 9115 N N . VAL D 2 214 ? -24.687 52.999 -40.676 1.00 19.27 252 VAL F N 1
ATOM 9116 C CA . VAL D 2 214 ? -25.793 53.598 -41.418 1.00 25.19 252 VAL F CA 1
ATOM 9117 C C . VAL D 2 214 ? -26.189 54.948 -40.826 1.00 33.16 252 VAL F C 1
ATOM 9118 O O . VAL D 2 214 ? -26.426 55.890 -41.580 1.00 31.40 252 VAL F O 1
ATOM 9122 N N . LYS D 2 215 ? -26.228 55.049 -39.493 1.00 24.98 253 LYS F N 1
ATOM 9123 C CA . LYS D 2 215 ? -26.513 56.328 -38.831 1.00 26.98 253 LYS F CA 1
ATOM 9124 C C . LYS D 2 215 ? -25.497 57.387 -39.241 1.00 25.70 253 LYS F C 1
ATOM 9125 O O . LYS D 2 215 ? -25.867 58.467 -39.703 1.00 26.58 253 LYS F O 1
ATOM 9131 N N . ILE D 2 216 ? -24.217 57.076 -39.053 1.00 21.65 254 ILE F N 1
ATOM 9132 C CA . ILE D 2 216 ? -23.137 57.985 -39.426 1.00 20.16 254 ILE F CA 1
ATOM 9133 C C . ILE D 2 216 ? -23.227 58.392 -40.902 1.00 28.36 254 ILE F C 1
ATOM 9134 O O . ILE D 2 216 ? -22.964 59.539 -41.257 1.00 31.81 254 ILE F O 1
ATOM 9139 N N . MET D 2 217 ? -23.620 57.456 -41.756 1.00 24.91 255 MET F N 1
ATOM 9140 C CA . MET D 2 217 ? -23.826 57.768 -43.164 1.00 35.46 255 MET F CA 1
ATOM 9141 C C . MET D 2 217 ? -24.947 58.771 -43.335 1.00 33.19 255 MET F C 1
ATOM 9142 O O . MET D 2 217 ? -24.791 59.778 -44.024 1.00 46.05 255 MET F O 1
ATOM 9147 N N . ARG D 2 218 ? -26.090 58.476 -42.730 1.00 32.59 256 ARG F N 1
ATOM 9148 C CA . ARG D 2 218 ? -27.266 59.323 -42.886 1.00 37.43 256 ARG F CA 1
ATOM 9149 C C . ARG D 2 218 ? -27.031 60.724 -42.316 1.00 38.96 256 ARG F C 1
ATOM 9150 O O . ARG D 2 218 ? -27.729 61.667 -42.681 1.00 48.11 256 ARG F O 1
ATOM 9158 N N . ASN D 2 219 ? -26.032 60.863 -41.446 1.00 38.31 257 ASN F N 1
ATOM 9159 C CA . ASN D 2 219 ? -25.744 62.150 -40.809 1.00 35.28 257 ASN F CA 1
ATOM 9160 C C . ASN D 2 219 ? -24.473 62.854 -41.271 1.00 46.87 257 ASN F C 1
ATOM 9161 O O . ASN D 2 219 ? -23.946 63.707 -40.558 1.00 56.38 257 ASN F O 1
ATOM 9166 N N . ALA D 2 220 ? -23.984 62.511 -42.457 1.00 47.48 258 ALA F N 1
ATOM 9167 C CA . ALA D 2 220 ? -22.799 63.175 -42.997 1.00 59.62 258 ALA F CA 1
ATOM 9168 C C . ALA D 2 220 ? -23.189 64.209 -44.050 1.00 66.15 258 ALA F C 1
ATOM 9169 O O . ALA D 2 220 ? -23.946 63.904 -44.973 1.00 62.17 258 ALA F O 1
ATOM 9171 N N . THR D 2 221 ? -22.672 65.428 -43.892 1.00 71.55 259 THR F N 1
ATOM 9172 C CA . THR D 2 221 ? -22.948 66.553 -44.793 1.00 68.59 259 THR F CA 1
ATOM 9173 C C . THR D 2 221 ? -23.242 66.118 -46.229 1.00 77.90 259 THR F C 1
ATOM 9174 O O . THR D 2 221 ? -22.356 66.081 -47.087 1.00 82.14 259 THR F O 1
ATOM 9178 N N . ASP D 2 233 ? -33.262 63.684 -48.167 1.00 50.57 271 ASP F N 1
ATOM 9179 C CA . ASP D 2 233 ? -33.609 62.865 -49.322 1.00 75.80 271 ASP F CA 1
ATOM 9180 C C . ASP D 2 233 ? -32.470 61.856 -49.512 1.00 63.24 271 ASP F C 1
ATOM 9181 O O . ASP D 2 233 ? -31.588 62.057 -50.338 1.00 43.56 271 ASP F O 1
ATOM 9186 N N . LYS D 2 234 ? -32.481 60.779 -48.731 1.00 51.95 272 LYS F N 1
ATOM 9187 C CA . LYS D 2 234 ? -31.316 59.905 -48.640 1.00 47.64 272 LYS F CA 1
ATOM 9188 C C . LYS D 2 234 ? -31.641 58.416 -48.821 1.00 38.38 272 LYS F C 1
ATOM 9189 O O . LYS D 2 234 ? -32.187 57.777 -47.927 1.00 51.85 272 LYS F O 1
ATOM 9195 N N . PHE D 2 235 ? -31.295 57.867 -49.977 1.00 30.79 273 PHE F N 1
ATOM 9196 C CA . PHE D 2 235 ? -31.517 56.450 -50.239 1.00 32.61 273 PHE F CA 1
ATOM 9197 C C . PHE D 2 235 ? -30.312 55.607 -49.834 1.00 32.13 273 PHE F C 1
ATOM 9198 O O . PHE D 2 235 ? -29.183 55.857 -50.252 1.00 24.23 273 PHE F O 1
ATOM 9206 N N . VAL D 2 236 ? -30.571 54.590 -49.027 1.00 37.32 274 VAL F N 1
ATOM 9207 C CA . VAL D 2 236 ? -29.513 53.763 -48.486 1.00 29.44 274 VAL F CA 1
ATOM 9208 C C . VAL D 2 236 ? -29.667 52.317 -48.937 1.00 24.97 274 VAL F C 1
ATOM 9209 O O . VAL D 2 236 ? -30.779 51.806 -49.058 1.00 21.15 274 VAL F O 1
ATOM 9213 N N . ALA D 2 237 ? -28.537 51.675 -49.211 1.00 22.17 275 ALA F N 1
ATOM 9214 C CA . ALA D 2 237 ? -28.496 50.227 -49.414 1.00 22.02 275 ALA F CA 1
ATOM 9215 C C . ALA D 2 237 ? -27.176 49.665 -48.907 1.00 17.48 275 ALA F C 1
ATOM 9216 O O . ALA D 2 237 ? -26.121 50.260 -49.091 1.00 26.13 275 ALA F O 1
ATOM 9218 N N . CYS D 2 238 ? -27.245 48.514 -48.265 1.00 15.31 276 CYS F N 1
ATOM 9219 C CA . CYS D 2 238 ? -26.069 47.873 -47.726 1.00 10.29 276 CYS F CA 1
ATOM 9220 C C . CYS D 2 238 ? -26.025 46.416 -48.157 1.00 17.42 276 CYS F C 1
ATOM 9221 O O . CYS D 2 238 ? -27.063 45.775 -48.359 1.00 18.28 276 CYS F O 1
ATOM 9224 N N . PHE D 2 239 ? -24.816 45.894 -48.314 1.00 12.63 277 PHE F N 1
ATOM 9225 C CA . PHE D 2 239 ? -24.642 44.559 -48.862 1.00 11.03 277 PHE F CA 1
ATOM 9226 C C . PHE D 2 239 ? -23.560 43.798 -48.115 1.00 12.43 277 PHE F C 1
ATOM 9227 O O . PHE D 2 239 ? -22.517 44.360 -47.754 1.00 13.67 277 PHE F O 1
ATOM 9235 N N . THR D 2 240 ? -23.826 42.517 -47.875 1.00 10.49 278 THR F N 1
ATOM 9236 C CA . THR D 2 240 ? -22.839 41.623 -47.290 1.00 10.48 278 THR F CA 1
ATOM 9237 C C . THR D 2 240 ? -22.057 40.981 -48.409 1.00 9.41 278 THR F C 1
ATOM 9238 O O . THR D 2 240 ? -22.620 40.552 -49.421 1.00 8.48 278 THR F O 1
ATOM 9242 N N . ARG D 2 241 ? -20.752 40.914 -48.212 1.00 8.13 279 ARG F N 1
ATOM 9243 C CA . ARG D 2 241 ? -19.896 40.150 -49.083 1.00 10.79 279 ARG F CA 1
ATOM 9244 C C . ARG D 2 241 ? -20.067 38.677 -48.710 1.00 6.89 279 ARG F C 1
ATOM 9245 O O . ARG D 2 241 ? -19.522 38.216 -47.723 1.00 6.89 279 ARG F O 1
ATOM 9253 N N . LEU D 2 242 ? -20.850 37.954 -49.496 1.00 9.16 280 LEU F N 1
ATOM 9254 C CA . LEU D 2 242 ? -21.075 36.531 -49.263 1.00 9.33 280 LEU F CA 1
ATOM 9255 C C . LEU D 2 242 ? -19.792 35.726 -49.326 1.00 9.96 280 LEU F C 1
ATOM 9256 O O . LEU D 2 242 ? -18.873 36.087 -50.042 1.00 19.44 280 LEU F O 1
ATOM 9261 N N . PRO D 2 243 ? -19.737 34.613 -48.582 1.00 19.39 281 PRO F N 1
ATOM 9262 C CA . PRO D 2 243 ? -18.606 33.674 -48.637 1.00 13.70 281 PRO F CA 1
ATOM 9263 C C . PRO D 2 243 ? -18.482 33.125 -50.036 1.00 10.21 281 PRO F C 1
ATOM 9264 O O . PRO D 2 243 ? -19.496 32.899 -50.689 1.00 10.69 281 PRO F O 1
ATOM 9268 N N . THR D 2 244 ? -17.259 32.895 -50.485 1.00 9.92 282 THR F N 1
ATOM 9269 C CA . THR D 2 244 ? -17.069 32.343 -51.808 1.00 17.66 282 THR F CA 1
ATOM 9270 C C . THR D 2 244 ? -17.373 30.859 -51.770 1.00 14.01 282 THR F C 1
ATOM 9271 O O . THR D 2 244 ? -16.925 30.172 -50.860 1.00 6.89 282 THR F O 1
ATOM 9275 N N . PRO D 2 245 ? -18.155 30.371 -52.751 1.00 17.25 283 PRO F N 1
ATOM 9276 C CA . PRO D 2 245 ? -18.386 28.930 -52.898 1.00 13.71 283 PRO F CA 1
ATOM 9277 C C . PRO D 2 245 ? -17.032 28.223 -53.046 1.00 14.36 283 PRO F C 1
ATOM 9278 O O . PRO D 2 245 ? -16.199 28.661 -53.835 1.00 15.08 283 PRO F O 1
ATOM 9282 N N . ALA D 2 246 ? -16.811 27.173 -52.272 1.00 10.16 284 ALA F N 1
ATOM 9283 C CA . ALA D 2 246 ? -15.535 26.465 -52.275 1.00 19.46 284 ALA F CA 1
ATOM 9284 C C . ALA D 2 246 ? -15.307 25.647 -53.551 1.00 19.70 284 ALA F C 1
ATOM 9285 O O . ALA D 2 246 ? -16.016 24.676 -53.807 1.00 18.18 284 ALA F O 1
ATOM 9287 N N . ILE D 2 247 ? -14.322 26.056 -54.350 1.00 34.54 285 ILE F N 1
ATOM 9288 C CA . ILE D 2 247 ? -13.950 25.322 -55.556 1.00 27.92 285 ILE F CA 1
ATOM 9289 C C . ILE D 2 247 ? -12.648 24.558 -55.316 1.00 45.78 285 ILE F C 1
ATOM 9290 O O . ILE D 2 247 ? -11.607 24.881 -55.885 1.00 57.55 285 ILE F O 1
ATOM 9295 N N . LEU D 2 248 ? -12.718 23.552 -54.448 1.00 60.95 286 LEU F N 1
ATOM 9296 C CA . LEU D 2 248 ? -11.580 22.687 -54.166 1.00 65.15 286 LEU F CA 1
ATOM 9297 C C . LEU D 2 248 ? -11.477 21.587 -55.223 1.00 77.09 286 LEU F C 1
ATOM 9298 O O . LEU D 2 248 ? -10.382 21.125 -55.553 1.00 70.96 286 LEU F O 1
#

Sequence (1152 aa):
SVIHPLQNLLTSRDGSLVFAIIKNCILSFKYQSPNHWEFAGKWSDDFPIYSYIRNLRLTSDESRLIACADSDKSLLVFDVDKTSKNVLKLRKRFCFSKRPNAISIAEDDTTVIIADKFGDVYSIDINSIPEEKFTQEPILGHVSMLTDVHLIKDSDGHQFIITSDRDEHIKISHYPQCFIVDKWLFGHKHFVSSICCGKDYLLLSAGGDDKIFAWDWKTGKNLSTFDYNSLIKPYLNDQHLAIIEFAVSKIIKSKNLPFVAFFVEATKCIIILEMSEKQKGDLALKQIITFPYNVISLSAHNDEFQVTLDNKESSGVQKNFAKFIEYNLNENSFVVNNEKSNEFDSAIIQSVQGDSNLVTKKEEIYPLYNVSSLSVIHPLQNLLTSRDGSLVFAIIKNCILSFKYQSPNHWEFAGKWSDDFPIYSYIRNLRLTSDESRLIACADSDKSLLVFDVDKTSKNVLKLRKRFCFSKRPNAISIAEDDTTVIIADKFGDVYSIDINSIPEEKFTQEPILGHVSMLTDVHLIKDSDGHQFIITSDRDEHIKISHYPQCFIVDKWLFGHKHFVSSICCGKDYLLLSAGGDDKIFAWDWKTGKNLSTFDYNSLIKPYLNDQHLAPPIIEFAVSKIIKSKNLPFVAFFVEATKCIIILEMSEKQKGDLALKQIITFPYNVISLSAHNDEFQVTLDNKESSGVQKNFAKFIEYNLNENSFVVNNEKSNEFDSAIIQSVQGDSNLVTKKEEIYPLYNVSSLQLEYPVSPQDMDWSKLYPYYKNAENGQMTKKVTIADIGCGFGGLMIDLSPAFPEDLILGMEIRVQVTNYVEDRIIALRNNTASKHGFQNINVLRGNAMKFLPNFFEKGQLSKMFFCFPDPRIITNTLLSEYAYVLKEGGVVYTITDVKDLHEWMVKHLEEHPLFERLSKEWEENDECVKIMRNATDKFVACFTRLPTPAILQLEYPVSPQDMDWSKLYPYYKNAENGQMTKKVTIADIGCGFGGLMIDLSPAFPEDLILGMEIRVQVTNYVEDRIIALRNNTASKHGFQNINVLRGNAMKFLPNFFEKGQLSKMFFCFPDPRIITNTLLSEYAYVLKEGGVVYTITDVKDLHEWMVKHLEEHPLFERLSKEWEENDECVKIMRNATDKFVACFTRLPTPAIL

InterPro domains:
  IPR001680 WD40 repeat [PS50082] (237-277)
  IPR001680 WD40 repeat [SM00320] (97-131)
  IPR001680 WD40 repeat [SM00320] (181-226)
  IPR001680 WD40 repeat [SM00320] (230-268)
  IPR015943 WD40/YVTN repeat-like-containing domain superfamily [G3DSA:2.130.10.10] (29-289)
  IPR028884 tRNA (guanine-N(7)-)-methyltransferase non-catalytic subunit [MF_03056] (16-437)
  IPR028884 tRNA (guanine-N(7)-)-methyltransferase non-catalytic subunit [PTHR16288] (9-419)
  IPR036322 WD40-repeat-containing domain superfamily [SSF50978] (8-279)

Nearest PDB structures (foldseek):
  2vdu-assembly2_B  TM=1.003E+00  e=5.394E-71  Saccharomyces cerevisiae
  2vdu-assembly3_D  TM=1.002E+00  e=1.973E-69  Saccharomyces cerevisiae
  7mq8-assembly1_SG  TM=7.808E-01  e=5.220E-12  Homo sapiens
  4bzj-assembly1_F  TM=6.445E-01  e=5.403E-07  Saccharomyces cerevisiae
  8asw-assembly1_A  TM=6.420E-01  e=3.991E-06  Saccharomyces cerevisiae

GO terms:
  GO:0008047 enzyme activator activity (F, IDA)
  GO:0005634 nucleus (C, IDA)
  GO:0005829 cytosol (C, IDA)
  GO:0106143 tRNA (m7G46) methyltransferase complex (C, IDA)
  GO:0106004 tRNA (guanine-N7)-methylation (P, IDA)
  GO:0008047 enzyme activator activity (F, IMP)
  GO:0005634 nucleus (C, HDA)
  GO:0106004 tRNA (guanine-N7)-methylation (P, IMP)
  GO:0005654 nucleoplasm (C, TAS)
  GO:0005515 protein binding (F, IPI)
  GO:0030488 tRNA methylation (P, IDA)

Organism: Saccharomyces cerevisiae (strain ATCC 204508 / S288c) (NCBI:txid559292)

Solvent-accessible surface area: 49424 Å² total; per-residue (Å²): 148,21,7,0,0,0,25,52,5,39,17,2,142,103,14,22,5,2,0,0,3,0,21,17,0,1,0,1,0,37,21,137,76,107,27,107,33,102,81,0,8,74,30,35,10,121,174,157,161,83,21,37,6,59,36,14,76,26,3,70,94,37,52,47,0,0,0,0,0,24,37,16,82,0,0,0,2,0,39,22,49,112,116,30,185,70,0,8,72,58,169,48,50,6,46,15,76,71,46,0,32,8,2,12,34,8,74,82,32,32,19,0,0,0,0,2,78,110,0,33,0,17,28,10,61,0,89,47,150,41,96,176,176,54,104,76,135,43,49,7,1,10,50,8,49,1,20,19,1,45,18,33,90,17,97,94,35,59,39,16,0,0,1,0,1,102,22,32,8,0,3,0,1,19,25,84,34,4,34,9,8,27,34,13,2,46,18,4,133,91,24,0,18,3,2,15,35,23,147,100,34,13,0,3,0,0,0,16,4,56,66,0,9,0,0,17,6,106,86,21,120,50,44,30,54,29,71,0,50,98,35,0,131,108,65,33,60,118,97,10,127,75,152,108,116,25,7,0,21,75,0,36,40,0,111,100,42,49,8,0,0,0,7,1,17,4,0,91,2,0,2,0,0,65,27,41,158,185,111,62,4,60,26,57,77,49,37,51,14,81,9,74,44,16,0,22,7,5,13,35,23,63,37,16,1,1,0,0,0,17,0,48,120,34,107,84,121,18,104,12,0,0,16,1,0,62,38,44,143,144,106,96,30,5,55,42,28,69,108,20,0,66,80,0,3,49,7,0,41,138,16,1,122,78,33,96,46,0,26,19,149,108,171,87,14,22,54,22,43,79,27,79,75,50,149,20,8,0,0,0,24,51,6,40,17,2,142,102,13,22,5,2,0,0,1,0,20,17,0,1,0,1,0,37,22,136,73,106,27,109,33,101,82,0,8,75,32,34,9,121,172,158,163,81,21,38,6,59,35,13,76,26,3,71,95,36,53,48,0,0,0,0,0,23,37,17,81,0,0,0,2,0,39,21,49,110,116,30,184,70,0,10,72,58,170,48,51,8,47,13,75,73,46,0,31,9,3,12,36,7,72,81,34,31,18,0,0,0,0,2,78,110,0,32,0,16,28,10,61,0,89,48,148,38,97,175,174,56,103,77,134,44,47,10,1,7,57,10,50,1,21,19,2,45,17,32,90,16,95,99,34,48,39,17,1,0,1,0,1,102,24,30,10,0,3,0,1,25,24,83,28,4,31,11,6,27,35,14,1,41,14,8,138,91,25,0,16,2,2,14,34,25,146,98,35,12,0,4,0,0,0,16,4,54,68,0,8,0,1,17,7,104,86,20,121,50,46,28,54,30,69,0,50,97,35,0,132,108,62,33,58,115,100,10,120,16,110,177,144,108,117,26,8,0,22,74,0,36,40,0,112,102,43,48,8,0,0,0,6,2,17,4,0,91,1,0,2,0,0,66,26,39,157,186,110,61,4,58,26,57,76,49,37,51,15,81,10,74,44,16,1,23,8,5,14,34,22,62,35,16,0,2,0,0,0,16,0,47,118,36,106,85,119,17,105,13,0,0,16,1,0,62,38,46,145,142,105,97,30,6,54,41,28,68,108,20,0,65,81,0,4,50,7,0,43,137,16,1,123,79,33,96,45,0,27,18,148,108,172,87,15,22,54,22,42,77,26,78,76,52,190,43,131,64,14,50,7,10,114,100,37,84,8,13,154,31,0,63,105,26,87,49,102,163,104,49,104,41,102,58,107,0,28,0,2,0,11,37,11,15,107,0,30,10,0,28,60,0,4,94,11,26,88,119,17,0,0,1,0,5,14,85,116,70,143,10,3,68,108,0,71,92,86,3,90,42,42,35,119,126,38,113,49,181,104,12,45,25,6,0,10,2,24,76,5,27,10,54,55,6,1,2,4,3,1,82,118,29,34,0,25,28,0,0,2,21,72,18,124,119,136,41,2,35,50,22,2,1,9,9,1,1,21,0,0,72,56,1,1,5,2,1,0,0,1,74,54,124,109,10,24,77,82,0,10,102,21,0,70,117,8,42,3,3,43,80,5,64,123,96,13,2,118,40,1,40,0,0,76,20,1,90,124,16,182,134,82,58,5,0,0,0,0,14,11,4,40,3,22,45,94,187,43,131,66,13,53,8,12,118,99,38,81,8,15,154,34,0,65,104,26,85,50,100,163,103,48,103,41,102,59,106,0,28,0,2,1,11,37,11,15,108,0,31,10,0,28,58,0,5,95,10,26,88,119,18,0,0,1,0,5,14,84,117,71,141,10,3,68,107,1,72,92,84,3,91,43,40,36,120,126,39,114,46,180,103,13,46,25,5,0,10,2,24,75,5,27,11,50,54,7,1,2,7,3,1,82,113,29,34,0,25,27,0,0,1,22,72,18,128,122,138,42,2,36,49,20,2,1,10,9,0,1,23,0,0,73,54,1,1,5,1,1,0,0,1,75,52,125,109,10,25,76,82,0,11,105,23,0,70,114,10,49,2,3,44,77,3,63,124,87,12,2,121,30,1,36,0,0,76,20,1,90,123,16,182,134,80,60,6,0,0,0,0,14,12,4,38,4,24,43,105

B-factor: mean 34.44, std 20.22, range [6.89, 103.31]

Foldseek 3Di:
DAFAFWQDWDAPQVRQWIWTDGFQKIWIWGDDPPQDIHTQAMDGDPDVDGFDKAAWDAQPVSQWIWIWTQSFLWIWIWGADPPHSHGTDTDDTAGDPFHFDEWEAEPVSQKIWTAGQQFFIDIDGNPDHRDPDDDDGGQDGDRFGWAYWYWDADPVRWIWIWIFGQQGWTWIAGPPNRVGTPGIQDDDPGGWHEKDADPQQWIWTWWFDQWIWIDNVVVSDTQDIGGCNVPCVVQDDCVCPVVGTKIWNYKADAAPAQKIWTDIFFGFKIWIWGADPPGGRDIDTDDIGGDPATWLDWDYHHRKIKTAGDQLDDPDQRFRRMWIWHADPVVRDIDTPCSNRRSVRVNSVVNCPPPCQRGDDSVSHDDRGPRSVD/DFFFFWQDWDAPQVRQWIWTDGFQKIWIWGDDPPQDIHTQAMDGDPDVDGFDKAAWDAQPVSQWIWIWTQSFLWIWIWGADPPHSHGTDTDDTAGDDAHFDEWEAEPVSQKIWTAGQQFFIDIDGNPDHRDPDDDDGGQDGDRFGWAYWYWDADPVRWIWIWIFGQQGWTWIAGPPNRVGTPDIQDDDPGGWHEKDADPQQWIWTWWFDQWIWIDNVVVSDTQDIGGCCVPCVVQDDCVCPDDCDGTKIWNYKADAQPAQKIWTDIFFGFKIWIWGADPPGGRDIDTDDIGGDPATWLDWDYHRRKIKTAGDQLDDPDQGFRRMWIWHADPVVRDIDTPCSNRRSVRVVVVVNCPPPCQRGDDSVSHPDRGPRSVD/DFDFAPAQVRDDCCVFQVVQQDPVVSDGNADAAEEEEACFQPQLVLLVCVVCVVHAYEYEHQDPVRQVNNQVVLVCQCVVDDDPRGSSRYHYGYDDLLPCVRRNAQFQRYQEYEDAAPPVPCDDLVSVVVVLGRHHQFGKYKYKHLDPVVLVVNVVSQCPRPQKDKDDPVVLVPDPSNVSSVPTVVMDIIMIGGHDDDDPD/DDDFAPAQVRDDCCVFQVVQQDPVVSDGNAAAAEEEEQCFQPQLVLLVCVVCVVHAYEYEHQDPVSQVNNQVVLVCQCVVDDDNRGSSRYHYGYDDLLPCVRRNAQFQRYQEYEDAAPPVPCADLVSVVVVLGRHHQFGKYKYKHLDPVVLVVNVVSQCPRPQKDKDDPVVLVPDPSNVSRVPTVVMDIIMIGRHDDDDPD

Secondary structure (DSSP, 8-state):
-EEPPP-EEEE-SSSSEEEEEETTEEEEEEEETTTEEEEEEEEE--------EEEEEE-TTSSEEEEEEGGGTEEEEEEE-SSSSS-EEEEEEEE-SS-EEEEEE-TTSSEEEEEETTSEEEEEETTS---SS-----SEE-SS-EEEEEEEE-TTS-EEEEEEETTS-EEEEEES-TT-EEEE----SS-EEEEEE-STTEEEEEESSSEEEEEETTT--EEEEEE-HHHHGGG--TTSB--B---EEEEEE-SSSSEEEEEETT-SEEEEEEEPSSSTT-EEEEEEEE-SS-EEEEEEETTEEEEEE--TT--SS---SEEEEEEETTTTEEEE-HHHHHHHHHHHHHHHTT-TTTEE-GGGS-----SS--/-EEPPP-EEEE-SSSSEEEEEETTEEEEEEEETTTEEEEEEEEE--------EEEEEE-TTSSEEEEEEGGGTEEEEEEE-SSSSS-EEEEEEEE-SS-EEEEEE-TTSSEEEEEETTSEEEEEETTSPPPSS-----SEE-SS-EEEEEEEE-TTS-EEEEEEETTS-EEEEEES-TT-EEEE----SS-EEEEEE-STTEEEEEESSSEEEEEETTTTEEEEEEE-HHHHGGG--TTSB----B---EEEEEE-SSSSEEEEEETT-SEEEEEEEPSSSTT-EEEEEEEE-SS-EEEEEEETTEEEEEE--TT--SS---SEEEEEEETTTTEEEE-HHHHHHHHHHHHHHHTT-TTTEE-GGGSPP---SS--/-----SSGGG---TTTSGGGEETTTTEES--EEEEEET-TTSHHHHHHHHH-TTSEEEEEES-HHHHHHHHHHHHHHHHT-SSSSTTTTEEEEE--HHHHHHHHS-TT-EEEEEEES-------TTHHHHHHHHEEEEEEEEEEES-HHHHHHHHHHHHHSTTEEEPPHHHHHT-HHHHHHHT----EEEEEEEPPPP---/-----SSGGG---TTTSGGGEETTTTEESS-EEEEEET-TTSHHHHHHHHH-TTSEEEEEES-HHHHHHHHHHHHHHHHS-SSSSTTTTEEEEE--HHHHHHHHS-TT-EEEEEEES-------TTHHHHHHHHEEEEEEEEEEES-HHHHHHHHHHHHHSTTEEEPPHHHHHT-HHHHHHHT----EEEEEEEPPPP---